Protein AF-A0A9P5UJJ9-F1 (afdb_monomer)

Solvent-accessible surface area (backbone atoms only — not comparable to full-atom values): 49248 Å² total; per-residue (Å²): 107,62,69,72,71,74,49,43,70,50,43,58,34,38,75,74,36,56,68,57,32,40,55,48,52,58,63,36,30,69,66,70,78,41,61,43,75,36,94,66,36,40,22,42,52,42,84,16,42,40,73,76,36,32,55,45,30,48,69,58,54,48,47,43,60,74,65,42,58,84,36,62,44,70,59,92,51,60,88,48,74,35,16,32,42,36,38,50,30,46,50,51,15,52,52,40,42,28,65,63,24,54,44,37,73,58,82,95,43,96,69,20,36,45,77,42,70,37,45,94,7,27,51,40,20,44,50,43,52,43,39,37,65,39,34,77,38,56,66,56,52,43,49,21,54,55,34,53,53,49,60,62,43,60,72,57,54,78,77,65,88,84,90,85,95,86,77,90,87,80,91,73,90,78,98,71,88,77,72,97,82,64,79,93,67,87,76,72,53,79,68,65,26,33,37,36,40,29,46,48,62,32,43,46,58,68,42,49,65,54,65,69,31,55,39,46,74,45,71,29,54,63,41,99,78,69,43,76,30,63,63,60,44,49,61,46,46,65,76,49,54,84,32,84,39,40,37,36,45,32,51,44,15,32,81,53,38,23,40,64,47,64,57,46,63,51,14,36,55,31,49,76,55,73,18,46,28,31,33,35,27,46,47,39,47,73,42,36,79,55,63,34,58,52,85,58,83,80,54,69,75,85,79,72,63,84,45,32,38,41,45,27,41,21,30,28,35,27,34,23,68,45,7,56,75,21,31,2,29,26,38,31,32,56,64,55,82,46,40,47,47,76,62,37,62,57,93,63,90,61,66,74,48,60,45,82,49,55,67,15,48,76,48,78,57,96,97,48,71,39,59,36,90,50,61,63,44,15,60,42,42,42,85,70,66,61,68,18,39,37,39,34,17,54,33,38,49,51,46,57,58,71,32,34,68,60,37,34,57,41,16,30,52,50,26,54,60,49,38,63,56,52,65,25,88,94,26,54,85,21,32,49,69,40,62,62,79,82,61,78,23,41,30,38,45,24,32,45,34,37,40,68,55,93,65,28,92,84,54,81,65,60,22,22,56,45,24,47,46,52,26,45,50,35,30,34,49,56,20,31,45,47,42,50,40,43,86,57,19,60,70,36,46,38,61,60,72,61,59,51,75,66,58,50,48,49,53,46,29,68,56,71,69,62,66,75,60,88,78,53,82,78,69,74,68,69,57,78,81,53,75,91,67,74,94,85,77,62,82,67,57,64,65,60,65,58,69,60,54,63,83,68,48,57,30,59,54,50,77,52,77,58,26,30,36,37,22,64,56,69,67,58,54,67,75,53,57,53,50,53,52,53,51,49,59,47,42,41,74,52,41,69,77,52,43,60,53,40,46,70,43,42,69,73,34,47,55,45,70,38,67,42,43,50,50,31,33,50,71,72,39,63,68,75,60,39,67,44,40,53,75,77,41,30,59,59,50,54,46,44,44,51,60,33,51,53,48,51,54,49,52,49,46,50,49,53,52,50,55,51,55,67,50,59,78,73,68,92,82,85,79,91,82,79,90,75,84,85,90,81,84,87,78,53,67,70,56,46,58,50,46,56,48,58,59,43,52,59,56,52,63,64,50,61,77,76,61,73,77,84,77,74,82,80,80,81,75,90,86,85,78,88,78,79,88,79,92,80,88,81,89,85,84,86,81,90,82,87,82,89,88,81,86,88,86,88,87,86,86,85,85,89,83,87,86,88,80,83,90,82,90,80,91,88,85,90,90,88,86,84,87,88,88,84,82,87,80,92,74,95,78,80,96,68,95,67,65,62,68,58,51,53,48,35,40,50,52,21,48,53,73,61,27,69,67,55,35,41,66,65,41,40,64,52,60,72,37,66,65,52,55,71,61,51,59,51,63,50,41,43,52,50,48,54,51,52,50,63,65,65,61,53,83,78,73,77,77,92,72,136

Sequence (850 aa):
MDPQFQLASWDRLRQKDPELLIKEIQNDILSSSFTADPPFGKKKAIYTDFFASSRPLGKFESIIRESVLPFYANTHTTTTSTSRTTTTSVKLARETIRRCTNAISTPDHELQSEIIFSGDGSTSAINKVRNVFRLGDEAYWIRKALAESRASQSCRDSAHTSTSCTAVCCLTNSDSIPSPSSSPFPRLDPQNRPVVFLSIQEHHSNLLPWRESCADVIVIPEIKSHQLDLKALEDQLIRHQNRPLKLGTFSAGSNLTGVLNDTIKIAKLLHKYDAFAFFDYAGVGPYTAIDMNPVDPESASENGKNLAYKDGVFISTHKFLGGPGASGILIARREIFGWAEKHSGTDRNEYIPATPGGGTVDMVIQGRHKYTNNILAREEAGTPNILATIRTGLVFQLQDIIGPEWVLKKEYALAKKVLKRLTAPSMEKLVQVLGASDLDRVAVFSLTIAVPKLLSQDRKRPLQIHYALLSTLMNDFFGIEMRGGCMCAGPYASQLLKFDTEMEAEFWRLLSGEDEDNSKGKSSIDKEVCGEARAGDCGKCSEYSSSNIHQRNLSSKSLKPGFVRFSFSYFTKDKDVEFVVQSLEWMAKYGYLLIPLYKLDAKTGEWSVREAVRKAVLAEIPSRRILDSRRGNCIPMAIDCINGLQRLFQEQANLTKRQTSSQATQSSELSHEGPTDDIQSNREFIPLVRQAKDSWVKLSGAFTQFATPQVPPERQAYSDASTTVYSGSVQAEADEGDYIHTTFIRDSSNNNGSLSGSATESTSSLGTINDTAGPTKRFNLLPTIHKNAKNHRIQADALEELSMDLLHAENDAVEINDLAKKLKWFASPLDVALVYVKEFTKPSNPSPFP

Secondary structure (DSSP, 8-state):
--HHHHHHHHHHHHHH-HHHHHHHHHHHBTTTT-EE--TT--EE-EE--TTT----BHHHHHHIIIIIGGG---SS--SSHHHHHHHHHHHHHHHHHHHHTT-B--TT-TTBEEEEEEESSHHHHHHHHHHHTTTT-HHHHHHHHHHHHHHHHHHHHTTS-------S---S----PPPTTS-SSPPPPTTTS-EEEEETT--GGGTHHHHSSSSEEEEEPBPTTSSB-HHHHHHHHHHTTTSS-EEEEEESB-TTT-BBP-HHHHHHHHHHTT-EEEEE-TTTTTTS---SS---GGGGGTSS------SEEEE-GGGSTT-TTPPEEEEEETTGGGHHHHTSSSS------SS--TTSEEEEETTEEEE-S-HHHHHS-SS--HHHHHHHHHHHHHHHHH-HHHHHHHHHHHHHHHHHHHTSTTTTTTEEE-S-SSS-B-SEEEEEEBPPGGG-SS-SSPPBPPHHHHHHHHHHHH-EE-EEE-TT-HHHHHHHHT--HHHHHHHHHHHHT--GGGGS---THHHHHS-SPPTT--TTHHHHHHHTTGGG---TTTS---EEEEE--TTS-HHHHHHHHHHHHHHHHHGGGGGGGEEE-TTT--EEE-HHHHHHHHHHS-HHHHT--SGGGHHHHHHHHHHHHHHHHHHHHHHHHHHHHHHGGG-------------SSTTSHHHHHHHHHHHHHHHHHHHHTT----PPPP-PPP------------------------------------------------------------------SSHHHHHHHHHHHHHHHT-HHHHHHHHHHHHT-HHHHHH--B--HHHHHHHHHHHHHS--PPPS--

Mean predicted aligned error: 14.82 Å

Nearest PDB structures (foldseek):
  6c9e-assembly1_A  TM=8.807E-01  e=4.318E-18  Legionella pneumophila subsp. pneumophila str. Philadelphia 1
  7tlq-assembly1_A  TM=8.541E-01  e=1.811E-16  Lancefieldella parvula
  7tlr-assembly1_A  TM=8.392E-01  e=3.251E-16  Lancefieldella parvula
  7tlq-assembly1_B  TM=8.199E-01  e=1.313E-15  Lancefieldella parvula
  5ft6-assembly1_B  TM=8.316E-01  e=4.810E-14  Escherichia coli K-12

pLDDT: mean 73.8, std 25.24, range [21.06, 98.81]

Foldseek 3Di:
DALCVLCVVLLVQLVVPLVSSLVVLCVQQPLNQPWDQFLLFIARFDEFVLLVFATAGNSLVCCCVPPNVVLDDFQLDCPDPSNVSLVVLLVNLQVLVCVLAVADCDPPDQRHKDKAFQFQFQLSLLLQLCLLLPQLPQVLLVLLVVLVVVVVVVVVPVPDDDDDDDDPPDPDDDDDDDDPPDDPDDGRDLLSAEEEEEELQDFLSQPVSNVNGSHHYHYFYDDPQRATPLVSVLVVLVVNLSYPAAEYEYEQAHLAAQFGYPLQSVQLSQVVSVYAAEYECSRCVQQARNYQQDDDPVVCPDPNDRRRGHQWYIGNQSSHYNQNLATIIIMGGPCSQCVSVVSSSDPPPASQRSDDAPQQFPDDDVPDTHGDPPSRSNHCHDGHPSSNSSSSSSRSVVCVSSDSVVFLVLQQVLLLVLLCLCCPPLNVQFKQWFHRSPDRGGFKIWIWGFDDLVLPPVSPDTFTAQAQLVQSCCCNLQSYHWDKDQSSSVSSSCVRVVDDPVLVVLLVCVQVVDDPCVPPDDDPVVDPVDPPDDPDPDPVVVVVVPVCPLVVQAHNQQLHDITIMTGDGSSDDVVSSVLSSVSVSLCSLCVLLCQLQWAARRNNNHIDGDPLLSVLLVLQPDVVLSHDNQSLSSLVSVLSSLVSSLVLLLVLLVVVVVVVVVCVVPDDDDDDDDDDDDPDPFDCDVVSSVCSVVVSVVVSVVVVVVRDDPDDPDDDDDDDDDDDDDDDDDDDDDDDDDDDDDDDDDDDDDDDDDDDDDDDYDDDDDDDDDDDDDDDDDDDDDPPDDSPVVSVVSSVVSSVSSDLVNQCVSCCSQVVDVSSVVPSNHRGSNSSSVVSSVNSNPDDDDDPDD

Structure (mmCIF, N/CA/C/O backbone):
data_AF-A0A9P5UJJ9-F1
#
_entry.id   AF-A0A9P5UJJ9-F1
#
loop_
_atom_site.group_PDB
_atom_site.id
_atom_site.type_symbol
_atom_site.label_atom_id
_atom_site.label_alt_id
_atom_site.label_comp_id
_atom_site.label_asym_id
_atom_site.label_entity_id
_atom_site.label_seq_id
_atom_site.pdbx_PDB_ins_code
_atom_site.Cartn_x
_atom_site.Cartn_y
_atom_site.Cartn_z
_atom_site.occupancy
_atom_site.B_iso_or_equiv
_atom_site.auth_seq_id
_atom_site.auth_comp_id
_atom_site.auth_asym_id
_atom_site.auth_atom_id
_atom_site.pdbx_PDB_model_num
ATOM 1 N N . MET A 1 1 ? 30.270 -7.173 -1.002 1.00 59.56 1 MET A N 1
ATOM 2 C CA . MET A 1 1 ? 29.577 -8.104 -0.085 1.00 59.56 1 MET A CA 1
ATOM 3 C C . MET A 1 1 ? 28.726 -9.041 -0.918 1.00 59.56 1 MET A C 1
ATOM 5 O O . MET A 1 1 ? 28.243 -8.597 -1.952 1.00 59.56 1 MET A O 1
ATOM 9 N N . ASP A 1 2 ? 28.516 -10.276 -0.470 1.00 56.19 2 ASP A N 1
ATOM 10 C CA . ASP A 1 2 ? 27.461 -11.141 -1.008 1.00 56.19 2 ASP A CA 1
ATOM 11 C C . ASP A 1 2 ? 26.289 -11.179 -0.003 1.00 56.19 2 ASP A C 1
ATOM 13 O O . ASP A 1 2 ? 26.525 -11.543 1.157 1.00 56.19 2 ASP A O 1
ATOM 17 N N . PRO A 1 3 ? 25.059 -10.777 -0.392 1.00 50.59 3 PRO A N 1
ATOM 18 C CA . PRO A 1 3 ? 23.853 -10.917 0.418 1.00 50.59 3 PRO A CA 1
ATOM 19 C C . PRO A 1 3 ? 23.619 -12.343 0.925 1.00 50.59 3 PRO A C 1
ATOM 21 O O . PRO A 1 3 ? 23.176 -12.497 2.065 1.00 50.59 3 PRO A O 1
ATOM 24 N N . GLN A 1 4 ? 23.980 -13.388 0.163 1.00 50.91 4 GLN A N 1
ATOM 25 C CA . GLN A 1 4 ? 23.781 -14.790 0.564 1.00 50.91 4 GLN A CA 1
ATOM 26 C C . GLN A 1 4 ? 24.339 -15.062 1.969 1.00 50.91 4 GLN A C 1
ATOM 28 O O . GLN A 1 4 ? 23.634 -15.613 2.813 1.00 50.91 4 GLN A O 1
ATOM 33 N N . PHE A 1 5 ? 25.535 -14.555 2.287 1.00 66.94 5 PHE A N 1
ATOM 34 C CA . PHE A 1 5 ? 26.130 -14.702 3.622 1.00 66.94 5 PHE A CA 1
ATOM 35 C C . PHE A 1 5 ? 25.505 -13.801 4.703 1.00 66.94 5 PHE A C 1
ATOM 37 O O . PHE A 1 5 ? 25.563 -14.149 5.882 1.00 66.94 5 PHE A O 1
ATOM 44 N N . GLN A 1 6 ? 24.875 -12.675 4.343 1.00 74.88 6 GLN A N 1
ATOM 45 C CA . GLN A 1 6 ? 24.329 -11.701 5.304 1.00 74.88 6 GLN A CA 1
ATOM 46 C C . GLN A 1 6 ? 23.136 -12.250 6.100 1.00 74.88 6 GLN A C 1
ATOM 48 O O . GLN A 1 6 ? 23.038 -12.016 7.311 1.00 74.88 6 GLN A O 1
ATOM 53 N N . LEU A 1 7 ? 22.254 -13.003 5.431 1.00 88.69 7 LEU A N 1
ATOM 54 C CA . LEU A 1 7 ? 21.062 -13.630 6.023 1.00 88.69 7 LEU A CA 1
ATOM 55 C C . LEU A 1 7 ? 21.182 -15.160 6.183 1.00 88.69 7 LEU A C 1
ATOM 57 O O . LEU A 1 7 ? 20.234 -15.796 6.638 1.00 88.69 7 LEU A O 1
ATOM 61 N N . ALA A 1 8 ? 22.350 -15.759 5.912 1.00 88.38 8 ALA A N 1
ATOM 62 C CA . ALA A 1 8 ? 22.573 -17.209 6.016 1.00 88.38 8 ALA A CA 1
ATOM 63 C C . ALA A 1 8 ? 22.251 -17.812 7.404 1.00 88.38 8 ALA A C 1
ATOM 65 O O . ALA A 1 8 ? 21.964 -19.002 7.523 1.00 88.38 8 ALA A O 1
ATOM 66 N N . SER A 1 9 ? 22.292 -17.014 8.477 1.00 91.88 9 SER A N 1
ATOM 67 C CA . SER A 1 9 ? 21.843 -17.436 9.813 1.00 91.88 9 SER A CA 1
ATOM 68 C C . SER A 1 9 ? 20.330 -17.660 9.894 1.00 91.88 9 SER A C 1
ATOM 70 O O . SER A 1 9 ? 19.883 -18.555 10.603 1.00 91.88 9 SER A O 1
ATOM 72 N N . TRP A 1 10 ? 19.548 -16.850 9.181 1.00 94.62 10 TRP A N 1
ATOM 73 C CA . TRP A 1 10 ? 18.087 -16.915 9.142 1.00 94.62 10 TRP A CA 1
ATOM 74 C C . TRP A 1 10 ? 17.587 -17.971 8.157 1.00 94.62 10 TRP A C 1
ATOM 76 O O . TRP A 1 10 ? 16.643 -18.687 8.476 1.00 94.62 10 TRP A O 1
ATOM 86 N N . ASP A 1 11 ? 18.284 -18.148 7.035 1.00 93.06 11 ASP A N 1
ATOM 87 C CA . ASP A 1 11 ? 18.095 -19.284 6.126 1.00 93.06 11 ASP A CA 1
ATOM 88 C C . ASP A 1 11 ? 18.258 -20.630 6.861 1.00 93.06 11 ASP A C 1
ATOM 90 O O . ASP A 1 11 ? 17.321 -21.426 6.927 1.00 93.06 11 ASP A O 1
ATOM 94 N N . ARG A 1 12 ? 19.373 -20.838 7.580 1.00 94.69 12 ARG A N 1
ATOM 95 C CA . ARG A 1 12 ? 19.568 -22.053 8.401 1.00 94.69 12 ARG A CA 1
ATOM 96 C C . ARG A 1 12 ? 18.508 -22.249 9.495 1.00 94.69 12 ARG A C 1
ATOM 98 O O . ARG A 1 12 ? 18.177 -23.390 9.811 1.00 94.69 12 ARG A O 1
ATOM 105 N N . LEU A 1 13 ? 17.961 -21.175 10.077 1.00 94.69 13 LEU A N 1
ATOM 106 C CA . LEU A 1 13 ? 16.824 -21.288 11.004 1.00 94.69 13 LEU A CA 1
ATOM 107 C C . LEU A 1 13 ? 15.560 -21.762 10.275 1.00 94.69 13 LEU A C 1
ATOM 109 O O . LEU A 1 13 ? 14.887 -22.665 10.758 1.00 94.69 13 LEU A O 1
ATOM 113 N N . ARG A 1 14 ? 15.275 -21.205 9.096 1.00 94.56 14 ARG A N 1
ATOM 114 C CA . ARG A 1 14 ? 14.088 -21.485 8.274 1.00 94.56 14 ARG A CA 1
ATOM 115 C C . ARG A 1 14 ? 14.101 -22.849 7.581 1.00 94.56 14 ARG A C 1
ATOM 117 O O . ARG A 1 14 ? 13.030 -23.399 7.319 1.00 94.56 14 ARG A O 1
ATOM 124 N N . GLN A 1 15 ? 15.284 -23.400 7.321 1.00 94.31 15 GLN A N 1
ATOM 125 C CA . GLN A 1 15 ? 15.478 -24.793 6.906 1.00 94.31 15 GLN A CA 1
ATOM 126 C C . GLN A 1 15 ? 15.220 -25.775 8.061 1.00 94.31 15 GLN A C 1
ATOM 128 O O . GLN A 1 15 ? 14.751 -26.885 7.826 1.00 94.31 15 GLN A O 1
ATOM 133 N N . LYS A 1 16 ? 15.491 -25.366 9.311 1.00 94.69 16 LYS A N 1
ATOM 134 C CA . LYS A 1 16 ? 15.228 -26.172 10.513 1.00 94.69 16 LYS A CA 1
ATOM 135 C C . LYS A 1 16 ? 13.755 -26.135 10.937 1.00 94.69 16 LYS A C 1
ATOM 137 O O . LYS A 1 16 ? 13.190 -27.181 11.235 1.00 94.69 16 LYS A O 1
ATOM 142 N N . ASP A 1 17 ? 13.167 -24.942 11.016 1.00 93.81 17 ASP A N 1
ATOM 143 C CA . ASP A 1 17 ? 11.761 -24.701 11.369 1.00 93.81 17 ASP A CA 1
ATOM 144 C C . ASP A 1 17 ? 11.351 -23.267 10.955 1.00 93.81 17 ASP A C 1
ATOM 146 O O . ASP A 1 17 ? 11.952 -22.298 11.438 1.00 93.81 17 ASP A O 1
ATOM 150 N N . PRO A 1 18 ? 10.321 -23.081 10.103 1.00 93.31 18 PRO A N 1
ATOM 151 C CA . PRO A 1 18 ? 9.779 -21.761 9.789 1.00 93.31 18 PRO A CA 1
ATOM 152 C C . PRO A 1 18 ? 9.390 -20.933 11.019 1.00 93.31 18 PRO A C 1
ATOM 154 O O . PRO A 1 18 ? 9.678 -19.735 11.057 1.00 93.31 18 PRO A O 1
ATOM 157 N N . GLU A 1 19 ? 8.792 -21.543 12.045 1.00 93.31 19 GLU A N 1
ATOM 158 C CA . GLU A 1 19 ? 8.318 -20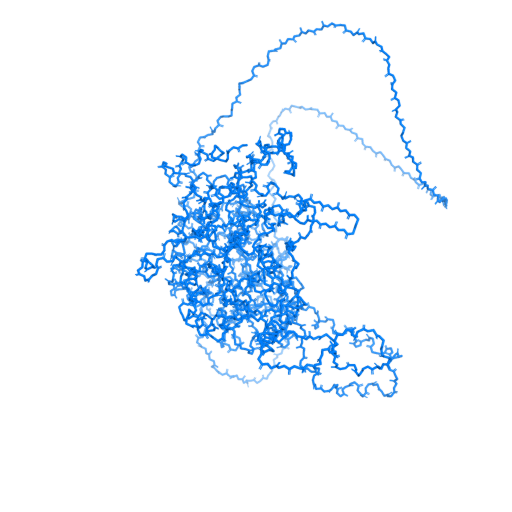.818 13.230 1.00 93.31 19 GLU A CA 1
ATOM 159 C C . GLU A 1 19 ? 9.486 -20.301 14.091 1.00 93.31 19 GLU A C 1
ATOM 161 O O . GLU A 1 19 ? 9.349 -19.266 14.750 1.00 93.31 19 GLU A O 1
ATOM 166 N N . LEU A 1 20 ? 10.664 -20.944 14.043 1.00 95.00 20 LEU A N 1
ATOM 167 C CA . LEU A 1 20 ? 11.881 -20.416 14.675 1.00 95.00 20 LEU A CA 1
ATOM 168 C C . LEU A 1 20 ? 12.379 -19.140 13.986 1.00 95.00 20 LEU A C 1
ATOM 170 O O . LEU A 1 20 ? 12.741 -18.195 14.689 1.00 95.00 20 LEU A O 1
ATOM 174 N N . LEU A 1 21 ? 12.357 -19.067 12.647 1.00 95.94 21 LEU A N 1
ATOM 175 C CA . LEU A 1 21 ? 12.687 -17.815 11.952 1.00 95.94 21 LEU A CA 1
ATOM 176 C C . LEU A 1 21 ? 11.657 -16.723 12.276 1.00 95.94 21 LEU A C 1
ATOM 178 O O . LEU A 1 21 ? 12.040 -15.597 12.590 1.00 95.94 21 LEU A O 1
ATOM 182 N N . ILE A 1 22 ? 10.360 -17.046 12.261 1.00 96.25 22 ILE A N 1
ATOM 183 C CA . ILE A 1 22 ? 9.316 -16.072 12.609 1.00 96.25 22 ILE A CA 1
ATOM 184 C C . ILE A 1 22 ? 9.485 -15.561 14.041 1.00 96.25 22 ILE A C 1
ATOM 186 O O . ILE A 1 22 ? 9.362 -14.358 14.268 1.00 96.25 22 ILE A O 1
ATOM 190 N N . LYS A 1 23 ? 9.830 -16.431 14.996 1.00 95.31 23 LYS A N 1
ATOM 191 C CA . LYS A 1 23 ? 10.123 -16.044 16.383 1.00 95.31 23 LYS A CA 1
ATOM 192 C C . LYS A 1 23 ? 11.337 -15.115 16.493 1.00 95.31 23 LYS A C 1
ATOM 194 O O . LYS A 1 23 ? 11.309 -14.218 17.331 1.00 95.31 23 LYS A O 1
ATOM 199 N N . GLU A 1 24 ? 12.367 -15.300 15.668 1.00 95.69 24 GLU A N 1
ATOM 200 C CA . GLU A 1 24 ? 13.548 -14.425 15.642 1.00 95.69 24 GLU A CA 1
ATOM 201 C C . GLU A 1 24 ? 13.222 -13.054 15.025 1.00 95.69 24 GLU A C 1
ATOM 203 O O . GLU A 1 24 ? 13.452 -12.021 15.655 1.00 95.69 24 GLU A O 1
ATOM 208 N N . ILE A 1 25 ? 12.558 -13.034 13.862 1.00 95.94 25 ILE A N 1
ATOM 209 C CA . ILE A 1 25 ? 12.007 -11.823 13.221 1.00 95.94 25 ILE A CA 1
ATOM 210 C C . ILE A 1 25 ? 11.143 -11.019 14.204 1.00 95.94 25 ILE A C 1
ATOM 212 O O . ILE A 1 25 ? 11.277 -9.804 14.341 1.00 95.94 25 ILE A O 1
ATOM 216 N N . GLN A 1 26 ? 10.281 -11.711 14.947 1.00 94.94 26 GLN A N 1
ATOM 217 C CA . GLN A 1 26 ? 9.398 -11.154 15.972 1.00 94.94 26 GLN A CA 1
ATOM 218 C C . GLN A 1 26 ? 10.108 -10.488 17.165 1.00 94.94 26 GLN A C 1
ATOM 220 O O . GLN A 1 26 ? 9.414 -9.877 17.994 1.00 94.94 26 GLN A O 1
ATOM 225 N N . ASN A 1 27 ? 11.429 -10.647 17.283 1.00 93.94 27 ASN A N 1
ATOM 226 C CA . ASN A 1 27 ? 12.284 -10.000 18.278 1.00 93.94 27 ASN A CA 1
ATOM 227 C C . ASN A 1 27 ? 13.201 -8.945 17.626 1.00 93.94 27 ASN A C 1
ATOM 229 O O . ASN A 1 27 ? 13.445 -7.911 18.238 1.00 93.94 27 ASN A O 1
ATOM 233 N N . ASP A 1 28 ? 13.655 -9.175 16.387 1.00 96.19 28 ASP A N 1
ATOM 234 C CA . ASP A 1 28 ? 14.531 -8.268 15.625 1.00 96.19 28 ASP A CA 1
ATOM 235 C C . ASP A 1 28 ? 13.814 -7.021 15.060 1.00 96.19 28 ASP A C 1
ATOM 237 O O . ASP A 1 28 ? 14.454 -6.013 14.756 1.00 96.19 28 ASP A O 1
ATOM 241 N N . ILE A 1 29 ? 12.478 -7.035 14.958 1.00 95.50 29 ILE A N 1
ATOM 242 C CA . ILE A 1 29 ? 11.690 -5.828 14.650 1.00 95.50 29 ILE A CA 1
ATOM 243 C C . ILE A 1 29 ? 11.971 -4.752 15.713 1.00 95.50 29 ILE A C 1
ATOM 245 O O . ILE A 1 29 ? 11.546 -4.871 16.865 1.00 95.50 29 ILE A O 1
ATOM 249 N N . LEU A 1 30 ? 12.619 -3.654 15.307 1.00 91.69 30 LEU A N 1
ATOM 250 C CA . LEU A 1 30 ? 13.131 -2.612 16.217 1.00 91.69 30 LEU A CA 1
ATOM 251 C C . LEU A 1 30 ? 12.039 -1.913 17.043 1.00 91.69 30 LEU A C 1
ATOM 253 O O . LEU A 1 30 ? 12.282 -1.455 18.153 1.00 91.69 30 LEU A O 1
ATOM 257 N N . SER A 1 31 ? 10.815 -1.855 16.516 1.00 83.38 31 SER A N 1
ATOM 258 C CA . SER A 1 31 ? 9.650 -1.275 17.204 1.00 83.38 31 SER A CA 1
ATOM 259 C C . SER A 1 31 ? 8.904 -2.271 18.103 1.00 83.38 31 SER A C 1
ATOM 261 O O . SER A 1 31 ? 7.907 -1.910 18.725 1.00 83.38 31 SER A O 1
ATOM 263 N N . SER A 1 32 ? 9.372 -3.519 18.226 1.00 80.75 32 SER A N 1
ATOM 264 C CA . SER A 1 32 ? 8.682 -4.573 18.984 1.00 80.75 32 SER A CA 1
ATOM 265 C C . SER A 1 32 ? 8.604 -4.315 20.494 1.00 80.75 32 SER A C 1
ATOM 267 O O . SER A 1 32 ? 7.779 -4.937 21.168 1.00 80.75 32 SER A O 1
ATOM 269 N N . SER A 1 33 ? 9.417 -3.401 21.029 1.00 79.56 33 SER A N 1
ATOM 270 C CA . SER A 1 33 ? 9.418 -2.927 22.420 1.00 79.56 33 SER A CA 1
ATOM 271 C C . SER A 1 33 ? 8.701 -1.581 22.619 1.00 79.56 33 SER A C 1
ATOM 273 O O . SER A 1 33 ? 8.544 -1.148 23.763 1.00 79.56 33 SER A O 1
ATOM 275 N N . PHE A 1 34 ? 8.250 -0.922 21.543 1.00 85.75 34 PHE A N 1
ATOM 276 C CA . PHE A 1 34 ? 7.701 0.432 21.613 1.00 85.75 34 PHE A CA 1
ATOM 277 C C . PHE A 1 34 ? 6.465 0.506 22.524 1.00 85.75 34 PHE A C 1
ATOM 279 O O . PHE A 1 34 ? 5.566 -0.340 22.493 1.00 85.75 34 PHE A O 1
ATOM 286 N N . THR A 1 35 ? 6.451 1.537 23.363 1.00 85.56 35 THR A N 1
ATOM 287 C CA . THR A 1 35 ? 5.384 1.836 24.317 1.00 85.56 35 THR A CA 1
ATOM 288 C C . THR A 1 35 ? 4.922 3.255 24.034 1.00 85.56 35 THR A C 1
ATOM 290 O O . THR A 1 35 ? 5.670 4.202 24.267 1.00 85.56 35 THR A O 1
ATOM 293 N N . ALA A 1 36 ? 3.708 3.387 23.509 1.00 81.62 36 ALA A N 1
ATOM 294 C CA . ALA A 1 36 ? 3.068 4.676 23.317 1.00 81.62 36 ALA A CA 1
ATOM 295 C C . ALA A 1 36 ? 2.632 5.248 24.677 1.00 81.62 36 ALA A C 1
ATOM 297 O O . ALA A 1 36 ? 2.344 4.495 25.615 1.00 81.62 36 ALA A O 1
ATOM 298 N N . ASP A 1 37 ? 2.537 6.574 24.769 1.00 84.25 37 ASP A N 1
ATOM 299 C CA . ASP A 1 37 ? 2.016 7.295 25.940 1.00 84.25 37 ASP A CA 1
ATOM 300 C C . ASP A 1 37 ? 0.736 8.075 25.568 1.00 84.25 37 ASP A C 1
ATOM 302 O O . ASP A 1 37 ? 0.740 9.307 25.547 1.00 84.25 37 ASP A O 1
ATOM 306 N N . PRO A 1 38 ? -0.347 7.378 25.159 1.00 84.00 38 PRO A N 1
ATOM 307 C CA . PRO A 1 38 ? -1.602 8.023 24.788 1.00 84.00 38 PRO A CA 1
ATOM 308 C C . PRO A 1 38 ? -2.295 8.679 25.998 1.00 84.00 38 PRO A C 1
ATOM 310 O O . PRO A 1 38 ? -1.925 8.413 27.144 1.00 84.00 38 PRO A O 1
ATOM 313 N N . PRO A 1 39 ? -3.357 9.483 25.788 1.00 83.12 39 PRO A N 1
ATOM 314 C CA . PRO A 1 39 ? -3.946 10.323 26.833 1.00 83.12 39 PRO A CA 1
ATOM 315 C C . PRO A 1 39 ? -4.358 9.577 28.114 1.00 83.12 39 PRO A C 1
ATOM 317 O O . PRO A 1 39 ? -4.245 10.141 29.206 1.00 83.12 39 PRO A O 1
ATOM 320 N N . PHE A 1 40 ? -4.764 8.306 27.996 1.00 79.69 40 PHE A N 1
ATOM 321 C CA . PHE A 1 40 ? -5.056 7.403 29.114 1.00 79.69 40 PHE A CA 1
ATOM 322 C C . PHE A 1 40 ? -3.862 6.507 29.512 1.00 79.69 40 PHE A C 1
ATOM 324 O O . PHE A 1 40 ? -4.032 5.313 29.740 1.00 79.69 40 PHE A O 1
ATOM 331 N N . GLY A 1 41 ? -2.640 7.037 29.549 1.00 76.38 41 GLY A N 1
ATOM 332 C CA . GLY A 1 41 ? -1.450 6.354 30.076 1.00 76.38 41 GLY A CA 1
ATOM 333 C C . GLY A 1 41 ? -0.812 5.294 29.171 1.00 76.38 41 GLY A C 1
ATOM 334 O O . GLY A 1 41 ? -1.355 4.903 28.132 1.00 76.38 41 GLY A O 1
ATOM 335 N N . LYS A 1 42 ? 0.364 4.822 29.602 1.00 80.12 42 LYS A N 1
ATOM 336 C CA . LYS A 1 42 ? 1.329 4.062 28.791 1.00 80.12 42 LYS A CA 1
ATOM 337 C C . LYS A 1 42 ? 0.834 2.682 28.383 1.00 80.12 42 LYS A C 1
ATOM 339 O O . LYS A 1 42 ? 0.449 1.870 29.221 1.00 80.12 42 LYS A O 1
ATOM 344 N N . LYS A 1 43 ? 0.932 2.382 27.087 1.00 82.12 43 LYS A N 1
ATOM 345 C CA . LYS A 1 43 ? 0.491 1.114 26.484 1.00 82.12 43 LYS A CA 1
ATOM 346 C C . LYS A 1 43 ? 1.569 0.582 25.562 1.00 82.12 43 LYS A C 1
ATOM 348 O O . LYS A 1 43 ? 2.135 1.334 24.771 1.00 82.12 43 LYS A O 1
ATOM 353 N N . LYS A 1 44 ? 1.837 -0.725 25.615 1.00 85.19 44 LYS A N 1
ATOM 354 C CA . LYS A 1 44 ? 2.621 -1.358 24.554 1.00 85.19 44 LYS A CA 1
ATOM 355 C C . LYS A 1 44 ? 1.900 -1.163 23.218 1.00 85.19 44 LYS A C 1
ATOM 357 O O . LYS A 1 44 ? 0.765 -1.613 23.081 1.00 85.19 44 LYS A O 1
ATOM 362 N N . ALA A 1 45 ? 2.585 -0.568 22.248 1.00 88.62 45 ALA A N 1
ATOM 363 C CA . ALA A 1 45 ? 2.040 -0.375 20.916 1.00 88.62 45 ALA A CA 1
ATOM 364 C C . ALA A 1 45 ? 1.825 -1.719 20.198 1.00 88.62 45 ALA A C 1
ATOM 366 O O . ALA A 1 45 ? 2.632 -2.654 20.307 1.00 88.62 45 ALA A O 1
ATOM 367 N N . ILE A 1 46 ? 0.730 -1.808 19.447 1.00 91.88 46 ILE A N 1
ATOM 368 C CA . ILE A 1 46 ? 0.402 -2.921 18.556 1.00 91.88 46 ILE A CA 1
ATOM 369 C C . ILE A 1 46 ? 0.138 -2.319 17.180 1.00 91.88 46 ILE A C 1
ATOM 371 O O . ILE A 1 46 ? -0.923 -1.755 16.920 1.00 91.88 46 ILE A O 1
ATOM 375 N N . TYR A 1 47 ? 1.133 -2.412 16.302 1.00 94.25 47 TYR A N 1
ATOM 376 C CA . TYR A 1 47 ? 1.020 -1.886 14.949 1.00 94.25 47 TYR A CA 1
ATOM 377 C C . TYR A 1 47 ? 0.130 -2.766 14.080 1.00 94.25 47 TYR A C 1
ATOM 379 O O . TYR A 1 47 ? 0.331 -3.980 14.033 1.00 94.25 47 TYR A O 1
ATOM 387 N N . THR A 1 48 ? -0.811 -2.148 13.362 1.00 95.25 48 THR A N 1
ATOM 388 C CA . THR A 1 48 ? -1.701 -2.855 12.431 1.00 95.25 48 THR A CA 1
ATOM 389 C C . THR A 1 48 ? -1.841 -2.160 11.068 1.00 95.25 48 THR A C 1
ATOM 391 O O . THR A 1 48 ? -2.754 -2.462 10.313 1.00 95.25 48 THR A O 1
ATOM 394 N N . ASP A 1 49 ? -0.932 -1.260 10.679 1.00 94.06 49 ASP A N 1
ATOM 395 C CA . ASP A 1 49 ? -0.966 -0.578 9.365 1.00 94.06 49 ASP A CA 1
ATOM 396 C C . ASP A 1 49 ? 0.156 -1.045 8.410 1.00 94.06 49 ASP A C 1
ATOM 398 O O . ASP A 1 49 ? 0.639 -0.284 7.572 1.00 94.06 49 ASP A O 1
ATOM 402 N N . PHE A 1 50 ? 0.552 -2.324 8.501 1.00 93.31 50 PHE A N 1
ATOM 403 C CA . PHE A 1 50 ? 1.580 -2.950 7.648 1.00 93.31 50 PHE A CA 1
ATOM 404 C C . PHE A 1 50 ? 1.338 -2.738 6.140 1.00 93.31 50 PHE A C 1
ATOM 406 O O . PHE A 1 50 ? 2.281 -2.572 5.368 1.00 93.31 50 PHE A O 1
ATOM 413 N N . PHE A 1 51 ? 0.070 -2.649 5.726 1.00 91.94 51 PHE A N 1
ATOM 414 C CA . PHE A 1 51 ? -0.343 -2.357 4.348 1.00 91.94 51 PHE A CA 1
ATOM 415 C C . PHE A 1 51 ? -0.031 -0.925 3.848 1.00 91.94 51 PHE A C 1
ATOM 417 O O . PHE A 1 51 ? -0.217 -0.620 2.660 1.00 91.94 51 PHE A O 1
ATOM 424 N N . ALA A 1 52 ? 0.397 -0.014 4.728 1.00 92.00 52 ALA A N 1
ATOM 425 C CA . ALA A 1 52 ? 0.951 1.290 4.358 1.00 92.00 52 ALA A CA 1
ATOM 426 C C . ALA A 1 52 ? 2.484 1.286 4.327 1.00 92.00 52 ALA A C 1
ATOM 428 O O . ALA A 1 52 ? 3.065 1.784 3.368 1.00 92.00 52 ALA A O 1
ATOM 429 N N . SER A 1 53 ? 3.121 0.707 5.345 1.00 93.50 53 SER A N 1
ATOM 430 C CA . SER A 1 53 ? 4.566 0.483 5.439 1.00 93.50 53 SER A CA 1
ATOM 431 C C . SER A 1 53 ? 4.810 -0.654 6.423 1.00 93.50 53 SER A C 1
ATOM 433 O O . SER A 1 53 ? 4.089 -0.770 7.410 1.00 93.50 53 SER A O 1
ATOM 435 N N . SER A 1 54 ? 5.855 -1.456 6.225 1.00 94.06 54 SER A N 1
ATOM 436 C CA . SER A 1 54 ? 6.267 -2.405 7.263 1.00 94.06 54 SER A CA 1
ATOM 437 C C . SER A 1 54 ? 7.163 -1.731 8.305 1.00 94.06 54 SER A C 1
ATOM 439 O O . SER A 1 54 ? 7.357 -0.511 8.295 1.00 94.06 54 SER A O 1
ATOM 441 N N . ARG A 1 55 ? 7.715 -2.528 9.223 1.00 94.62 55 ARG A N 1
ATOM 442 C CA . ARG A 1 55 ? 8.662 -2.084 10.253 1.00 94.62 55 ARG A CA 1
ATOM 443 C C . ARG A 1 55 ? 10.106 -2.492 9.902 1.00 94.62 55 ARG A C 1
ATOM 445 O O . ARG A 1 55 ? 10.300 -3.510 9.231 1.00 94.62 55 ARG A O 1
ATOM 452 N N . PRO A 1 56 ? 11.116 -1.710 10.334 1.00 96.38 56 PRO A N 1
ATOM 453 C CA . PRO A 1 56 ? 12.525 -2.024 10.109 1.00 96.38 56 PRO A CA 1
ATOM 454 C C . PRO A 1 56 ? 13.015 -3.163 11.018 1.00 96.38 56 PRO A C 1
ATOM 456 O O . PRO A 1 56 ? 12.438 -3.428 12.080 1.00 96.38 56 PRO A O 1
ATOM 459 N N . LEU A 1 57 ? 14.102 -3.803 10.589 1.00 96.94 57 LEU A N 1
ATOM 460 C CA . LEU A 1 57 ? 14.742 -4.959 11.221 1.00 96.94 57 LEU A CA 1
ATOM 461 C C . LEU A 1 57 ? 16.140 -4.586 11.725 1.00 96.94 57 LEU A C 1
ATOM 463 O O . LEU A 1 57 ? 16.937 -4.039 10.960 1.00 96.94 57 LEU A O 1
ATOM 467 N N . GLY A 1 58 ? 16.460 -4.911 12.978 1.00 96.44 58 GLY A N 1
ATOM 468 C CA . GLY A 1 58 ? 17.775 -4.649 13.570 1.00 96.44 58 GLY A CA 1
ATOM 469 C C . GLY A 1 58 ? 18.909 -5.304 12.786 1.00 96.44 58 GLY A C 1
ATOM 470 O O . GLY A 1 58 ? 19.932 -4.668 12.527 1.00 96.44 58 GLY A O 1
ATOM 471 N N . LYS A 1 59 ? 18.683 -6.524 12.290 1.00 94.94 59 LYS A N 1
ATOM 472 C CA . LYS A 1 59 ? 19.606 -7.255 11.418 1.00 94.94 59 LYS A CA 1
ATOM 473 C C . LYS A 1 59 ? 19.947 -6.482 10.141 1.00 94.94 59 LYS A C 1
ATOM 475 O O . LYS A 1 59 ? 21.109 -6.484 9.741 1.00 94.94 59 LYS A O 1
ATOM 480 N N . PHE A 1 60 ? 18.976 -5.810 9.515 1.00 95.69 60 PHE A N 1
ATOM 481 C CA . PHE A 1 60 ? 19.205 -5.029 8.290 1.00 95.69 60 PHE A CA 1
ATOM 482 C C . PHE A 1 60 ? 20.018 -3.764 8.583 1.00 95.69 60 PHE A C 1
ATOM 484 O O . PHE A 1 60 ? 20.969 -3.468 7.859 1.00 95.69 60 PHE A O 1
ATOM 491 N N . GLU A 1 61 ? 19.699 -3.058 9.669 1.00 95.75 61 GLU A N 1
ATOM 492 C CA . GLU A 1 61 ? 20.434 -1.851 10.059 1.00 95.75 61 GLU A CA 1
ATOM 493 C C . GLU A 1 61 ? 21.876 -2.170 10.485 1.00 95.75 61 GLU A C 1
ATOM 495 O O . GLU A 1 61 ? 22.790 -1.429 10.123 1.00 95.75 61 GLU A O 1
ATOM 500 N N . SER A 1 62 ? 22.116 -3.313 11.142 1.00 94.75 62 SER A N 1
ATOM 501 C CA . SER A 1 62 ? 23.471 -3.832 11.385 1.00 94.75 62 SER A CA 1
ATOM 502 C C . SER A 1 62 ? 24.225 -4.117 10.083 1.00 94.75 62 SER A C 1
ATOM 504 O O . SER A 1 62 ? 25.342 -3.633 9.922 1.00 94.75 62 SER A O 1
ATOM 506 N N . ILE A 1 63 ? 23.622 -4.820 9.112 1.00 93.25 63 ILE A N 1
ATOM 507 C CA . ILE A 1 63 ? 24.262 -5.091 7.807 1.00 93.25 63 ILE A CA 1
ATOM 508 C C . ILE A 1 63 ? 24.642 -3.778 7.100 1.00 93.25 63 ILE A C 1
ATOM 510 O O . ILE A 1 63 ? 25.763 -3.637 6.606 1.00 93.25 63 ILE A O 1
ATOM 514 N N . ILE A 1 64 ? 23.742 -2.790 7.082 1.00 93.50 64 ILE A N 1
ATOM 515 C CA . ILE A 1 64 ? 24.004 -1.484 6.460 1.00 93.50 64 ILE A CA 1
ATOM 516 C C . ILE A 1 64 ? 25.133 -0.747 7.199 1.00 93.50 64 ILE A C 1
ATOM 518 O O . ILE A 1 64 ? 26.079 -0.284 6.558 1.00 93.50 64 ILE A O 1
ATOM 522 N N . ARG A 1 65 ? 25.082 -0.690 8.535 1.00 94.88 65 ARG A N 1
ATOM 523 C CA . ARG A 1 65 ? 26.079 -0.018 9.383 1.00 94.88 65 ARG A CA 1
ATOM 524 C C . ARG A 1 65 ? 27.471 -0.642 9.297 1.00 94.88 65 ARG A C 1
ATOM 526 O O . ARG A 1 65 ? 28.451 0.083 9.178 1.00 94.88 65 ARG A O 1
ATOM 533 N N . GLU A 1 66 ? 27.556 -1.963 9.405 1.00 91.31 66 GLU A N 1
ATOM 534 C CA . GLU A 1 66 ? 28.816 -2.693 9.602 1.00 91.31 66 GLU A CA 1
ATOM 535 C C . GLU A 1 66 ? 29.445 -3.156 8.287 1.00 91.31 66 GLU A C 1
ATOM 537 O O . GLU A 1 66 ? 30.665 -3.266 8.205 1.00 91.31 66 GLU A O 1
ATOM 542 N N . SER A 1 67 ? 28.636 -3.421 7.254 1.00 87.56 67 SER A N 1
ATOM 543 C CA . SER A 1 67 ? 29.131 -3.924 5.966 1.00 87.56 67 SER A CA 1
ATOM 544 C C . SER A 1 67 ? 29.030 -2.908 4.826 1.00 87.56 67 SER A C 1
ATOM 546 O O . SER A 1 67 ? 29.915 -2.892 3.975 1.00 87.56 67 SER A O 1
ATOM 548 N N . VAL A 1 68 ? 27.993 -2.059 4.773 1.00 90.06 68 VAL A N 1
ATOM 549 C CA . VAL A 1 68 ? 27.768 -1.167 3.614 1.00 90.06 68 VAL A CA 1
ATOM 550 C C . VAL A 1 68 ? 28.447 0.192 3.778 1.00 90.06 68 VAL A C 1
ATOM 552 O O . VAL A 1 68 ? 29.240 0.579 2.920 1.00 90.06 68 VAL A O 1
ATOM 555 N N . LEU A 1 69 ? 28.158 0.917 4.865 1.00 93.12 69 LEU A N 1
ATOM 556 C CA . LEU A 1 69 ? 28.666 2.280 5.073 1.00 93.12 69 LEU A CA 1
ATOM 557 C C . LEU A 1 69 ? 30.208 2.397 5.060 1.00 93.12 69 LEU A C 1
ATOM 559 O O . LEU A 1 69 ? 30.690 3.333 4.421 1.00 93.12 69 LEU A O 1
ATOM 563 N N . PRO A 1 70 ? 31.004 1.471 5.643 1.00 91.25 70 PRO A N 1
ATOM 564 C CA . PRO A 1 70 ? 32.469 1.590 5.660 1.00 91.25 70 PRO A CA 1
ATOM 565 C C . PRO A 1 70 ? 33.144 1.538 4.280 1.00 91.25 70 PRO A C 1
ATOM 567 O O . PRO A 1 70 ? 34.294 1.946 4.146 1.00 91.25 70 PRO A O 1
ATOM 570 N N . PHE A 1 71 ? 32.445 1.047 3.249 1.00 87.94 71 PHE A N 1
ATOM 571 C CA . PHE A 1 71 ? 32.965 0.935 1.879 1.00 87.94 71 PHE A CA 1
ATOM 572 C C . PHE A 1 71 ? 32.163 1.756 0.859 1.00 87.94 71 PHE A C 1
ATOM 574 O O . PHE A 1 71 ? 32.344 1.572 -0.349 1.00 87.94 71 PHE A O 1
ATOM 581 N N . TYR A 1 72 ? 31.282 2.643 1.332 1.00 91.56 72 TYR A N 1
ATOM 582 C CA . TYR A 1 72 ? 30.383 3.432 0.497 1.00 91.56 72 TYR A CA 1
ATOM 583 C C . TYR A 1 72 ? 31.146 4.366 -0.451 1.00 91.56 72 TYR A C 1
ATOM 585 O O . TYR A 1 72 ? 31.981 5.167 -0.033 1.00 91.56 72 TYR A O 1
ATOM 593 N N . ALA A 1 73 ? 30.817 4.299 -1.740 1.00 91.19 73 ALA A N 1
ATOM 594 C CA . ALA A 1 73 ? 31.262 5.256 -2.746 1.00 91.19 73 ALA A CA 1
ATOM 595 C C . ALA A 1 73 ? 30.292 5.291 -3.934 1.00 91.19 73 ALA A C 1
ATOM 597 O O . ALA A 1 73 ? 29.507 4.368 -4.143 1.00 91.19 73 ALA A O 1
ATOM 598 N N . ASN A 1 74 ? 30.368 6.355 -4.733 1.00 89.06 74 ASN A N 1
ATOM 599 C CA . ASN A 1 74 ? 29.527 6.521 -5.916 1.00 89.06 74 ASN A CA 1
ATOM 600 C C . ASN A 1 74 ? 29.786 5.408 -6.959 1.00 89.06 74 ASN A C 1
ATOM 602 O O . ASN A 1 74 ? 30.925 4.976 -7.148 1.00 89.06 74 ASN A O 1
ATOM 606 N N . THR A 1 75 ? 28.731 4.949 -7.634 1.00 83.31 75 THR A N 1
ATOM 607 C CA . THR A 1 75 ? 28.729 3.776 -8.528 1.00 83.31 75 THR A CA 1
ATOM 608 C C . THR A 1 75 ? 28.931 4.101 -10.010 1.00 83.31 75 THR A C 1
ATOM 610 O O . THR A 1 75 ? 28.959 3.191 -10.834 1.00 83.31 75 THR A O 1
ATOM 613 N N . HIS A 1 76 ? 29.090 5.379 -10.378 1.00 74.31 76 HIS A N 1
ATOM 614 C CA . HIS A 1 76 ? 29.352 5.787 -11.769 1.00 74.31 76 HIS A CA 1
ATOM 615 C C . HIS A 1 76 ? 30.709 5.310 -12.326 1.00 74.31 76 HIS A C 1
ATOM 617 O O . HIS A 1 76 ? 30.901 5.308 -13.538 1.00 74.31 76 HIS A O 1
ATOM 623 N N . THR A 1 77 ? 31.651 4.894 -11.472 1.00 72.50 77 THR A N 1
ATOM 624 C CA . THR A 1 77 ? 32.919 4.261 -11.879 1.00 72.50 77 THR A CA 1
ATOM 625 C C . THR A 1 77 ? 33.253 3.091 -10.946 1.00 72.50 77 THR A C 1
ATOM 627 O O . THR A 1 77 ? 32.677 2.969 -9.868 1.00 72.50 77 THR A O 1
ATOM 630 N N . THR A 1 78 ? 34.176 2.209 -11.347 1.00 82.50 78 THR A N 1
ATOM 631 C CA . THR A 1 78 ? 34.604 1.034 -10.547 1.00 82.50 78 THR A CA 1
ATOM 632 C C . THR A 1 78 ? 36.124 0.940 -10.378 1.00 82.50 78 THR A C 1
ATOM 634 O O . THR A 1 78 ? 36.685 -0.148 -10.180 1.00 82.50 78 THR A O 1
ATOM 637 N N . THR A 1 79 ? 36.805 2.078 -10.518 1.00 83.19 79 THR A N 1
ATOM 638 C CA . THR A 1 79 ? 38.270 2.187 -10.535 1.00 83.19 79 THR A CA 1
ATOM 639 C C . THR A 1 79 ? 38.869 1.887 -9.161 1.00 83.19 79 THR A C 1
ATOM 641 O O . THR A 1 79 ? 39.849 1.151 -9.069 1.00 83.19 79 THR A O 1
ATOM 644 N N . THR A 1 80 ? 38.248 2.391 -8.090 1.00 88.38 80 THR A N 1
ATOM 645 C CA . THR A 1 80 ? 38.705 2.219 -6.699 1.00 88.38 80 THR A CA 1
ATOM 646 C C . THR A 1 80 ? 38.028 1.035 -6.002 1.00 88.38 80 THR A C 1
ATOM 648 O O . THR A 1 80 ? 36.988 0.538 -6.437 1.00 88.38 80 THR A O 1
ATOM 651 N N . SER A 1 81 ? 38.601 0.572 -4.888 1.00 87.44 81 SER A N 1
ATOM 652 C CA . SER A 1 81 ? 38.086 -0.564 -4.107 1.00 87.44 81 SER A CA 1
ATOM 653 C C . SER A 1 81 ? 36.673 -0.332 -3.551 1.00 87.44 81 SER A C 1
ATOM 655 O O . SER A 1 81 ? 35.823 -1.217 -3.657 1.00 87.44 81 SER A O 1
ATOM 657 N N . THR A 1 82 ? 36.393 0.857 -3.012 1.00 88.69 82 THR A N 1
ATOM 658 C CA . THR A 1 82 ? 35.084 1.242 -2.449 1.00 88.69 82 THR A CA 1
ATOM 659 C C . THR A 1 82 ? 34.003 1.366 -3.525 1.00 88.69 82 THR A C 1
ATOM 661 O O . THR A 1 82 ? 32.933 0.763 -3.404 1.00 88.69 82 THR A O 1
ATOM 664 N N . SER A 1 83 ? 34.298 2.057 -4.633 1.00 89.44 83 SER A N 1
ATOM 665 C CA . SER A 1 83 ? 33.363 2.223 -5.761 1.00 89.44 83 SER A CA 1
ATOM 666 C C . SER A 1 83 ? 33.032 0.885 -6.427 1.00 89.44 83 SER A C 1
ATOM 668 O O . SER A 1 83 ? 31.861 0.576 -6.667 1.00 89.44 83 SER A O 1
ATOM 670 N N . ARG A 1 84 ? 34.035 0.015 -6.609 1.00 89.31 84 ARG A N 1
ATOM 671 C CA . ARG A 1 84 ? 33.844 -1.371 -7.059 1.00 89.31 84 ARG A CA 1
ATOM 672 C C . ARG A 1 84 ? 32.991 -2.183 -6.080 1.00 89.31 84 ARG A C 1
ATOM 674 O O . ARG A 1 84 ? 32.044 -2.833 -6.511 1.00 89.31 84 ARG A O 1
ATOM 681 N N . THR A 1 85 ? 33.275 -2.118 -4.778 1.00 88.56 85 THR A N 1
ATOM 682 C CA . THR A 1 85 ? 32.533 -2.861 -3.737 1.00 88.56 85 THR A CA 1
ATOM 683 C C . THR A 1 85 ? 31.065 -2.446 -3.671 1.00 88.56 85 THR A C 1
ATOM 685 O O . THR A 1 85 ? 30.177 -3.305 -3.619 1.00 88.56 85 THR A O 1
ATOM 688 N N . THR A 1 86 ? 30.799 -1.142 -3.732 1.00 89.81 86 THR A N 1
ATOM 689 C CA . THR A 1 86 ? 29.440 -0.592 -3.730 1.00 89.81 86 THR A CA 1
ATOM 690 C C . THR A 1 86 ? 28.693 -0.976 -5.011 1.00 89.81 86 THR A C 1
ATOM 692 O O . THR A 1 86 ? 27.580 -1.499 -4.942 1.00 89.81 86 THR A O 1
ATOM 695 N N . THR A 1 87 ? 29.336 -0.847 -6.177 1.00 90.75 87 THR A N 1
ATOM 696 C CA . THR A 1 87 ? 28.747 -1.221 -7.477 1.00 90.75 87 THR A CA 1
ATOM 697 C C . THR A 1 87 ? 28.419 -2.714 -7.560 1.00 90.75 87 THR A C 1
ATOM 699 O O . THR A 1 87 ? 27.344 -3.081 -8.032 1.00 90.75 87 THR A O 1
ATOM 702 N N . THR A 1 88 ? 29.294 -3.593 -7.061 1.00 90.56 88 THR A N 1
ATOM 703 C CA . THR A 1 88 ? 29.016 -5.039 -6.981 1.00 90.56 88 THR A CA 1
ATOM 704 C C . THR A 1 88 ? 27.823 -5.333 -6.072 1.00 90.56 88 THR A C 1
ATOM 706 O O . THR A 1 88 ? 26.990 -6.166 -6.415 1.00 90.56 88 THR A O 1
ATOM 709 N N . SER A 1 89 ? 27.690 -4.615 -4.954 1.00 90.06 89 SER A N 1
ATOM 710 C CA . SER A 1 89 ? 26.569 -4.798 -4.019 1.00 90.06 89 SER A CA 1
ATOM 711 C C . SER A 1 89 ? 25.232 -4.350 -4.636 1.00 90.06 89 SER A C 1
ATOM 713 O O . SER A 1 89 ? 24.227 -5.040 -4.484 1.00 90.06 89 SER A O 1
ATOM 715 N N . VAL A 1 90 ? 25.229 -3.265 -5.422 1.00 91.88 90 VAL A N 1
ATOM 716 C CA . VAL A 1 90 ? 24.069 -2.820 -6.225 1.00 91.88 90 VAL A CA 1
ATOM 717 C C . VAL A 1 90 ? 23.708 -3.825 -7.328 1.00 91.88 90 VAL A C 1
ATOM 719 O O . VAL A 1 90 ? 22.533 -4.150 -7.502 1.00 91.88 90 VAL A O 1
ATOM 722 N N . LYS A 1 91 ? 24.697 -4.368 -8.052 1.00 92.00 91 LYS A N 1
ATOM 723 C CA . LYS A 1 91 ? 24.464 -5.426 -9.055 1.00 92.00 91 LYS A CA 1
ATOM 724 C C . LYS A 1 91 ? 23.844 -6.673 -8.422 1.00 92.00 91 LYS A C 1
ATOM 726 O O . LYS A 1 91 ? 22.867 -7.196 -8.941 1.00 92.00 91 LYS A O 1
ATOM 731 N N . LEU A 1 92 ? 24.362 -7.117 -7.281 1.00 91.62 92 LEU A N 1
ATOM 732 C CA . LEU A 1 92 ? 23.912 -8.351 -6.639 1.00 91.62 92 LEU A CA 1
ATOM 733 C C . LEU A 1 92 ? 22.556 -8.200 -5.924 1.00 91.62 92 LEU A C 1
ATOM 735 O O . LEU A 1 92 ? 21.784 -9.157 -5.878 1.00 91.62 92 LEU A O 1
ATOM 739 N N . ALA A 1 93 ? 22.198 -6.989 -5.479 1.00 93.88 93 ALA A N 1
ATOM 740 C CA . ALA A 1 93 ? 20.819 -6.657 -5.117 1.00 93.88 93 ALA A CA 1
ATOM 741 C C . ALA A 1 93 ? 19.872 -6.815 -6.323 1.00 93.88 93 ALA A C 1
ATOM 743 O O . ALA A 1 93 ? 18.824 -7.448 -6.200 1.00 93.88 93 ALA A O 1
ATOM 744 N N . ARG A 1 94 ? 20.269 -6.319 -7.506 1.00 95.12 94 ARG A N 1
ATOM 745 C CA . ARG A 1 94 ? 19.496 -6.462 -8.752 1.00 95.12 94 ARG A CA 1
ATOM 746 C C . ARG A 1 94 ? 19.332 -7.923 -9.187 1.00 95.12 94 ARG A C 1
ATOM 748 O O . ARG A 1 94 ? 18.213 -8.318 -9.501 1.00 95.12 94 ARG A O 1
ATOM 755 N N . GLU A 1 95 ? 20.383 -8.743 -9.133 1.00 94.81 95 GLU A N 1
ATOM 756 C CA . GLU A 1 95 ? 20.266 -10.177 -9.462 1.00 94.81 95 GLU A CA 1
ATOM 757 C C . GLU A 1 95 ? 19.478 -10.978 -8.413 1.00 94.81 95 GLU A C 1
ATOM 759 O O . GLU A 1 95 ? 18.792 -11.939 -8.761 1.00 94.81 95 GLU A O 1
ATOM 764 N N . THR A 1 96 ? 19.495 -10.555 -7.143 1.00 94.81 96 THR A N 1
ATOM 765 C CA . THR A 1 96 ? 18.605 -11.118 -6.114 1.00 94.81 96 THR A CA 1
ATOM 766 C C . THR A 1 96 ? 17.144 -10.873 -6.480 1.00 94.81 96 THR A C 1
ATOM 768 O O . THR A 1 96 ? 16.385 -11.828 -6.607 1.00 94.81 96 THR A O 1
ATOM 771 N N . ILE A 1 97 ? 16.767 -9.616 -6.739 1.00 96.75 97 ILE A N 1
ATOM 772 C CA . ILE A 1 97 ? 15.409 -9.251 -7.175 1.00 96.75 97 ILE A CA 1
ATOM 773 C C . ILE A 1 97 ? 15.027 -10.040 -8.432 1.00 96.75 97 ILE A C 1
ATOM 775 O O . ILE A 1 97 ? 13.936 -10.601 -8.488 1.00 96.75 97 ILE A O 1
ATOM 779 N N . ARG A 1 98 ? 15.934 -10.132 -9.415 1.00 96.56 98 ARG A N 1
ATOM 780 C CA . ARG A 1 98 ? 15.709 -10.862 -10.667 1.00 96.56 98 ARG A CA 1
ATOM 781 C C . ARG A 1 98 ? 15.311 -12.318 -10.430 1.00 96.56 98 ARG A C 1
ATOM 783 O O . ARG A 1 98 ? 14.282 -12.758 -10.940 1.00 96.56 98 ARG A O 1
ATOM 790 N N . ARG A 1 99 ? 16.100 -13.039 -9.628 1.00 94.81 99 ARG A N 1
ATOM 791 C CA . ARG A 1 99 ? 15.838 -14.438 -9.268 1.00 94.81 99 ARG A CA 1
ATOM 792 C C . ARG A 1 99 ? 14.521 -14.583 -8.505 1.00 94.81 99 ARG A C 1
ATOM 794 O O . ARG A 1 99 ? 13.717 -15.436 -8.856 1.00 94.81 99 ARG A O 1
ATOM 801 N N . CYS A 1 100 ? 14.279 -13.722 -7.517 1.00 95.81 100 CYS A N 1
ATOM 802 C CA . CYS A 1 100 ? 13.062 -13.743 -6.703 1.00 95.81 100 CYS A CA 1
ATOM 803 C C . CYS A 1 100 ? 11.785 -13.333 -7.464 1.00 95.81 100 CYS A C 1
ATOM 805 O O . CYS A 1 100 ? 10.702 -13.434 -6.896 1.00 95.81 100 CYS A O 1
ATOM 807 N N . THR A 1 101 ? 11.898 -12.841 -8.706 1.00 97.56 101 THR A N 1
ATOM 808 C CA . THR A 1 101 ? 10.760 -12.374 -9.524 1.00 97.56 101 THR A CA 1
ATOM 809 C C . THR A 1 101 ? 10.612 -13.078 -10.875 1.00 97.56 101 THR A C 1
ATOM 811 O O . THR A 1 101 ? 9.775 -12.677 -11.686 1.00 97.56 101 THR A O 1
ATOM 814 N N . ASN A 1 102 ? 11.420 -14.117 -11.135 1.00 96.62 102 ASN A N 1
ATOM 815 C CA . ASN A 1 102 ? 11.456 -14.845 -12.412 1.00 96.62 102 ASN A CA 1
ATOM 816 C C . ASN A 1 102 ? 11.631 -13.908 -13.635 1.00 96.62 102 ASN A C 1
ATOM 818 O O . ASN A 1 102 ? 11.076 -14.122 -14.713 1.00 96.62 102 ASN A O 1
ATOM 822 N N . ALA A 1 103 ? 12.377 -12.811 -13.467 1.00 96.75 103 ALA A N 1
ATOM 823 C CA . ALA A 1 103 ? 12.628 -11.852 -14.538 1.00 96.75 103 ALA A CA 1
ATOM 824 C C . ALA A 1 103 ? 13.794 -12.340 -15.419 1.00 96.75 103 ALA A C 1
ATOM 826 O O . ALA A 1 103 ? 14.897 -12.587 -14.937 1.00 96.75 103 ALA A O 1
ATOM 827 N N . ILE A 1 104 ? 13.580 -12.486 -16.726 1.00 94.25 104 ILE A N 1
ATOM 828 C CA . ILE A 1 104 ? 14.577 -13.114 -17.606 1.00 94.25 104 ILE A CA 1
ATOM 829 C C . ILE A 1 104 ? 15.692 -12.117 -17.961 1.00 94.25 104 ILE A C 1
ATOM 831 O O . ILE A 1 104 ? 15.423 -11.025 -18.454 1.00 94.25 104 ILE A O 1
ATOM 835 N N . SER A 1 105 ? 16.956 -12.483 -17.725 1.00 92.31 105 SER A N 1
ATOM 836 C CA . SER A 1 105 ? 18.142 -11.700 -18.129 1.00 92.31 105 SER A CA 1
ATOM 837 C C . SER A 1 105 ? 18.761 -12.140 -19.455 1.00 92.31 105 SER A C 1
ATOM 839 O O . SER A 1 105 ? 19.552 -11.379 -20.014 1.00 92.31 105 SER A O 1
ATOM 841 N N . THR A 1 106 ? 18.428 -13.335 -19.952 1.00 90.94 106 THR A N 1
ATOM 842 C CA . THR A 1 106 ? 19.006 -13.943 -21.159 1.00 90.94 106 THR A CA 1
ATOM 843 C C . THR A 1 106 ? 19.010 -12.958 -22.336 1.00 90.94 106 THR A C 1
ATOM 845 O O . THR A 1 106 ? 17.941 -12.439 -22.669 1.00 90.94 106 THR A O 1
ATOM 848 N N . PRO A 1 107 ? 20.176 -12.671 -22.954 1.00 86.88 107 PRO A N 1
ATOM 849 C CA . PRO A 1 107 ? 20.258 -11.844 -24.153 1.00 86.88 107 PRO A CA 1
ATOM 850 C C . PRO A 1 107 ? 19.314 -12.330 -25.251 1.00 86.88 107 PRO A C 1
ATOM 852 O O . PRO A 1 107 ? 19.113 -13.533 -25.409 1.00 86.88 107 PRO A O 1
ATOM 855 N N . ASP A 1 108 ? 18.728 -11.377 -25.973 1.00 86.19 108 ASP A N 1
ATOM 856 C CA . ASP A 1 108 ? 17.894 -11.586 -27.165 1.00 86.19 108 ASP A CA 1
ATOM 857 C C . ASP A 1 108 ? 16.626 -12.452 -26.965 1.00 86.19 108 ASP A C 1
ATOM 859 O O . ASP A 1 108 ? 15.910 -12.752 -27.918 1.00 86.19 108 ASP A O 1
ATOM 863 N N . HIS A 1 109 ? 16.284 -12.793 -25.717 1.00 90.00 109 HIS A N 1
ATOM 864 C CA . HIS A 1 109 ? 15.039 -13.472 -25.357 1.00 90.00 109 HIS A CA 1
ATOM 865 C C . HIS A 1 109 ? 13.837 -12.508 -25.419 1.00 90.00 109 HIS A C 1
ATOM 867 O O . HIS A 1 109 ? 13.894 -11.416 -24.854 1.00 90.00 109 HIS A O 1
ATOM 873 N N . GLU A 1 110 ? 12.710 -12.916 -26.021 1.00 88.19 110 GLU A N 1
ATOM 874 C CA . GLU A 1 110 ? 11.552 -12.022 -26.259 1.00 88.19 110 GLU A CA 1
ATOM 875 C C . GLU A 1 110 ? 10.952 -11.429 -24.961 1.00 88.19 110 GLU A C 1
ATOM 877 O O . GLU A 1 110 ? 10.446 -10.306 -24.947 1.00 88.19 110 GLU A O 1
ATOM 882 N N . LEU A 1 111 ? 11.080 -12.145 -23.837 1.00 90.88 111 LEU A N 1
ATOM 883 C CA . LEU A 1 111 ? 10.642 -11.712 -22.497 1.00 90.88 111 LEU A CA 1
ATOM 884 C C . LEU A 1 111 ? 11.774 -11.143 -21.603 1.00 90.88 111 LEU A C 1
ATOM 886 O O . LEU A 1 111 ? 11.608 -11.025 -20.385 1.00 90.88 111 LEU A O 1
ATOM 890 N N . GLN A 1 112 ? 12.940 -10.796 -22.172 1.00 94.88 112 GLN A N 1
ATOM 891 C CA . GLN A 1 112 ? 14.056 -10.208 -21.413 1.00 94.88 112 GLN A CA 1
ATOM 892 C C . GLN A 1 112 ? 13.603 -8.936 -20.672 1.00 94.88 112 GLN A C 1
ATOM 894 O O . GLN A 1 112 ? 12.950 -8.070 -21.252 1.00 94.88 112 GLN A O 1
ATOM 899 N N . SER A 1 113 ? 13.951 -8.821 -19.388 1.00 96.75 113 SER A N 1
ATOM 900 C CA . SER A 1 113 ? 13.424 -7.805 -18.471 1.00 96.75 113 SER A CA 1
ATOM 901 C C . SER A 1 113 ? 14.513 -7.084 -17.667 1.00 96.75 113 SER A C 1
ATOM 903 O O . SER A 1 113 ? 15.414 -7.688 -17.069 1.00 96.75 113 SER A O 1
ATOM 905 N N . GLU A 1 114 ? 14.387 -5.760 -17.621 1.00 96.69 114 GLU A N 1
ATOM 906 C CA . GLU A 1 114 ? 15.251 -4.842 -16.879 1.00 96.69 114 GLU A CA 1
ATOM 907 C C . GLU A 1 114 ? 14.626 -4.494 -15.519 1.00 96.69 114 GLU A C 1
ATOM 909 O O . GLU A 1 114 ? 13.410 -4.564 -15.336 1.00 96.69 114 GLU A O 1
ATOM 914 N N . ILE A 1 115 ? 15.469 -4.120 -14.553 1.00 97.62 115 ILE A N 1
ATOM 915 C CA . ILE A 1 115 ? 15.070 -3.810 -13.172 1.00 97.62 115 ILE A CA 1
ATOM 916 C C . ILE A 1 115 ? 15.582 -2.409 -12.841 1.00 97.62 115 ILE A C 1
ATOM 918 O O . ILE A 1 115 ? 16.789 -2.220 -12.654 1.00 97.62 115 ILE A O 1
ATOM 922 N N . ILE A 1 116 ? 14.659 -1.451 -12.787 1.00 96.88 116 ILE A N 1
ATOM 923 C CA . ILE A 1 116 ? 14.913 -0.025 -12.572 1.00 96.88 116 ILE A CA 1
ATOM 924 C C . ILE A 1 116 ? 14.503 0.361 -11.149 1.00 96.88 116 ILE A C 1
ATOM 926 O O . ILE A 1 116 ? 13.345 0.194 -10.758 1.00 96.88 116 ILE A O 1
ATOM 930 N N . PHE A 1 117 ? 15.436 0.921 -10.385 1.00 96.25 117 PHE A N 1
ATOM 931 C CA . PHE A 1 117 ? 15.173 1.478 -9.061 1.00 96.25 117 PHE A CA 1
ATOM 932 C C . PHE A 1 117 ? 14.516 2.859 -9.192 1.00 96.25 117 PHE A C 1
ATOM 934 O O . PHE A 1 117 ? 15.139 3.820 -9.636 1.00 96.25 117 PHE A O 1
ATOM 941 N N . SER A 1 118 ? 13.238 2.953 -8.821 1.00 91.06 118 SER A N 1
ATOM 942 C CA . SER A 1 118 ? 12.359 4.083 -9.155 1.00 91.06 118 SER A CA 1
ATOM 943 C C . SER A 1 118 ? 12.272 5.187 -8.094 1.00 91.06 118 SER A C 1
ATOM 945 O O . SER A 1 118 ? 11.571 6.170 -8.320 1.00 91.06 118 SER A O 1
ATOM 947 N N . GLY A 1 119 ? 12.935 5.053 -6.941 1.00 87.75 119 GLY A N 1
ATOM 948 C CA . GLY A 1 119 ? 12.822 6.010 -5.831 1.00 87.75 119 GLY A CA 1
ATOM 949 C C . GLY A 1 119 ? 11.715 5.619 -4.850 1.00 87.75 119 GLY A C 1
ATOM 950 O O . GLY A 1 119 ? 11.749 4.523 -4.300 1.00 87.75 119 GLY A O 1
ATOM 951 N N . ASP A 1 120 ? 10.728 6.481 -4.611 1.00 83.38 120 ASP A N 1
ATOM 952 C CA . ASP A 1 120 ? 9.807 6.380 -3.457 1.00 83.38 120 ASP A CA 1
ATOM 953 C C . ASP A 1 120 ? 8.678 5.325 -3.565 1.00 83.38 120 ASP A C 1
ATOM 955 O O . ASP A 1 120 ? 7.654 5.398 -2.882 1.00 83.38 120 ASP A O 1
ATOM 959 N N . GLY A 1 121 ? 8.860 4.298 -4.400 1.00 91.62 121 GLY A N 1
ATOM 960 C CA . GLY A 1 121 ? 7.933 3.174 -4.556 1.00 91.62 121 GLY A CA 1
ATOM 961 C C . GLY A 1 121 ? 7.234 3.119 -5.916 1.00 91.62 121 GLY A C 1
ATOM 962 O O . GLY A 1 121 ? 7.709 3.647 -6.927 1.00 91.62 121 GLY A O 1
ATOM 963 N N . SER A 1 122 ? 6.077 2.456 -5.926 1.00 94.06 122 SER A N 1
ATOM 964 C CA . SER A 1 122 ? 5.312 2.148 -7.142 1.00 94.06 122 SER A CA 1
ATOM 965 C C . SER A 1 122 ? 4.768 3.386 -7.845 1.00 94.06 122 SER A C 1
ATOM 967 O O . SER A 1 122 ? 4.741 3.410 -9.066 1.00 94.06 122 SER A O 1
ATOM 969 N N . THR A 1 123 ? 4.429 4.458 -7.119 1.00 95.44 123 THR A N 1
ATOM 970 C CA . THR A 1 123 ? 4.007 5.737 -7.721 1.00 95.44 123 THR A CA 1
ATOM 971 C C . THR A 1 123 ? 5.041 6.264 -8.715 1.00 95.44 123 THR A C 1
ATOM 973 O O . THR A 1 123 ? 4.687 6.693 -9.814 1.00 95.44 123 THR A O 1
ATOM 976 N N . SER A 1 124 ? 6.326 6.186 -8.367 1.00 95.00 124 SER A N 1
ATOM 977 C CA . SER A 1 124 ? 7.420 6.621 -9.235 1.00 95.00 124 SER A CA 1
ATOM 978 C C . SER A 1 124 ? 7.675 5.628 -10.373 1.00 95.00 124 SER A C 1
ATOM 980 O O . SER A 1 124 ? 7.989 6.044 -11.483 1.00 95.00 124 SER A O 1
ATOM 982 N N . ALA A 1 125 ? 7.464 4.327 -10.142 1.00 96.56 125 ALA A N 1
ATOM 983 C CA . ALA A 1 125 ? 7.545 3.286 -11.173 1.00 96.56 125 ALA A CA 1
ATOM 984 C C . ALA A 1 125 ? 6.426 3.414 -12.236 1.00 96.56 125 ALA A C 1
ATOM 986 O O . ALA A 1 125 ? 6.681 3.274 -13.431 1.00 96.56 125 ALA A O 1
ATOM 987 N N . ILE A 1 126 ? 5.210 3.769 -11.816 1.00 97.19 126 ILE A N 1
ATOM 988 C CA . ILE A 1 126 ? 4.056 4.038 -12.687 1.00 97.19 126 ILE A CA 1
ATOM 989 C C . ILE A 1 126 ? 4.292 5.309 -13.513 1.00 97.19 126 ILE A C 1
ATOM 991 O O . ILE A 1 126 ? 4.164 5.295 -14.737 1.00 97.19 126 ILE A O 1
ATOM 995 N N . ASN A 1 127 ? 4.734 6.397 -12.870 1.00 96.38 127 ASN A N 1
ATOM 996 C CA . ASN A 1 127 ? 5.100 7.627 -13.580 1.00 96.38 127 ASN A CA 1
ATOM 997 C C . ASN A 1 127 ? 6.285 7.420 -14.540 1.00 96.38 127 ASN A C 1
ATOM 999 O O . ASN A 1 127 ? 6.313 8.028 -15.610 1.00 96.38 127 ASN A O 1
ATOM 1003 N N . LYS A 1 128 ? 7.226 6.521 -14.217 1.00 95.38 128 LYS A N 1
ATOM 1004 C CA . LYS A 1 128 ? 8.298 6.111 -15.133 1.00 95.38 128 LYS A CA 1
ATOM 1005 C C . LYS A 1 128 ? 7.715 5.511 -16.417 1.00 95.38 128 LYS A C 1
ATOM 1007 O O . LYS A 1 128 ? 8.048 6.000 -17.491 1.00 95.38 128 LYS A O 1
ATOM 1012 N N . VAL A 1 129 ? 6.804 4.537 -16.322 1.00 96.81 129 VAL A N 1
ATOM 1013 C CA . VAL A 1 129 ? 6.157 3.911 -17.496 1.00 96.81 129 VAL A CA 1
ATOM 1014 C C . VAL A 1 129 ? 5.321 4.914 -18.299 1.00 96.81 129 VAL A C 1
ATOM 1016 O O . VAL A 1 129 ? 5.493 5.005 -19.515 1.00 96.81 129 VAL A O 1
ATOM 1019 N N . ARG A 1 130 ? 4.503 5.747 -17.637 1.00 96.06 130 ARG A N 1
ATOM 1020 C CA . ARG A 1 130 ? 3.763 6.863 -18.266 1.00 96.06 130 ARG A CA 1
ATOM 1021 C C . ARG A 1 130 ? 4.674 7.768 -19.106 1.00 96.06 130 ARG A C 1
ATOM 1023 O O . ARG A 1 130 ? 4.299 8.182 -20.204 1.00 96.06 130 ARG A O 1
ATOM 1030 N N . ASN A 1 131 ? 5.866 8.073 -18.594 1.00 94.50 131 ASN A N 1
ATOM 1031 C CA . ASN A 1 131 ? 6.828 8.953 -19.253 1.00 94.50 131 ASN A CA 1
ATOM 1032 C C . ASN A 1 131 ? 7.634 8.240 -20.358 1.00 94.50 131 ASN A C 1
ATOM 1034 O O . ASN A 1 131 ? 7.933 8.878 -21.367 1.00 94.50 131 ASN A O 1
ATOM 1038 N N . VAL A 1 132 ? 7.932 6.940 -20.218 1.00 94.44 132 VAL A N 1
ATOM 1039 C CA . VAL A 1 132 ? 8.540 6.113 -21.284 1.00 94.44 132 VAL A CA 1
ATOM 1040 C C . VAL A 1 132 ? 7.607 6.031 -22.497 1.00 94.44 132 VAL A C 1
ATOM 1042 O O . VAL A 1 132 ? 8.036 6.312 -23.611 1.00 94.44 132 VAL A O 1
ATOM 1045 N N . PHE A 1 133 ? 6.310 5.775 -22.289 1.00 95.19 133 PHE A N 1
ATOM 1046 C CA . PHE A 1 133 ? 5.289 5.824 -23.350 1.00 95.19 133 PHE A CA 1
ATOM 1047 C C . PHE A 1 133 ? 4.889 7.255 -23.774 1.00 95.19 133 PHE A C 1
ATOM 1049 O O . PHE A 1 133 ? 3.927 7.432 -24.517 1.00 95.19 133 PHE A O 1
ATOM 1056 N N . ARG A 1 134 ? 5.593 8.300 -23.307 1.00 93.94 134 ARG A N 1
ATOM 1057 C CA . ARG A 1 134 ? 5.352 9.716 -23.658 1.00 93.94 134 ARG A CA 1
ATOM 1058 C C . ARG A 1 134 ? 3.897 10.183 -23.470 1.00 93.94 134 ARG A C 1
ATOM 1060 O O . ARG A 1 134 ? 3.471 11.137 -24.109 1.00 93.94 134 ARG A O 1
ATOM 1067 N N . LEU A 1 135 ? 3.128 9.574 -22.562 1.00 94.44 135 LEU A N 1
ATOM 1068 C CA . LEU A 1 135 ? 1.698 9.883 -22.366 1.00 94.44 135 LEU A CA 1
ATOM 1069 C C . LEU A 1 135 ? 1.444 11.284 -21.768 1.00 94.44 135 LEU A C 1
ATOM 1071 O O . LEU A 1 135 ? 0.312 11.759 -21.745 1.00 94.44 135 LEU A O 1
ATOM 1075 N N . GLY A 1 136 ? 2.496 11.949 -21.278 1.00 91.00 136 GLY A N 1
ATOM 1076 C CA . GLY A 1 136 ? 2.475 13.358 -20.873 1.00 91.00 136 GLY A CA 1
ATOM 1077 C C . GLY A 1 136 ? 2.866 14.363 -21.971 1.00 91.00 136 GLY A C 1
ATOM 1078 O O . GLY A 1 136 ? 2.826 15.557 -21.702 1.00 91.00 136 GLY A O 1
ATOM 1079 N N . ASP A 1 137 ? 3.258 13.917 -23.172 1.00 90.19 137 ASP A N 1
ATOM 1080 C CA . ASP A 1 137 ? 3.562 14.776 -24.331 1.00 90.19 137 ASP A CA 1
ATOM 1081 C C . ASP A 1 137 ? 2.495 14.553 -25.418 1.00 90.19 137 ASP A C 1
ATOM 1083 O O . ASP A 1 137 ? 2.658 13.720 -26.311 1.00 90.19 137 ASP A O 1
ATOM 1087 N N . GLU A 1 138 ? 1.382 15.296 -25.361 1.00 89.31 138 GLU A N 1
ATOM 1088 C CA . GLU A 1 138 ? 0.343 15.231 -26.406 1.00 89.31 138 GLU A CA 1
ATOM 1089 C C . GLU A 1 138 ? 0.921 15.580 -27.791 1.00 89.31 138 GLU A C 1
ATOM 1091 O O . GLU A 1 138 ? 0.532 14.987 -28.798 1.00 89.31 138 GLU A O 1
ATOM 1096 N N . ALA A 1 139 ? 1.924 16.463 -27.854 1.00 89.31 139 ALA A N 1
ATOM 1097 C CA . ALA A 1 139 ? 2.559 16.839 -29.109 1.00 89.31 139 ALA A CA 1
ATOM 1098 C C . ALA A 1 139 ? 3.390 15.692 -29.719 1.00 89.31 139 ALA A C 1
ATOM 1100 O O . ALA A 1 139 ? 3.502 15.634 -30.943 1.00 89.31 139 ALA A O 1
ATOM 1101 N N . TYR A 1 140 ? 3.931 14.752 -28.931 1.00 90.06 140 TYR A N 1
ATOM 1102 C CA . TYR A 1 140 ? 4.504 13.499 -29.456 1.00 90.06 140 TYR A CA 1
ATOM 1103 C C . TYR A 1 140 ? 3.433 12.667 -30.165 1.00 90.06 140 TYR A C 1
ATOM 1105 O O . TYR A 1 140 ? 3.640 12.258 -31.307 1.00 90.06 140 TYR A O 1
ATOM 1113 N N . TRP A 1 141 ? 2.269 12.488 -29.541 1.00 91.75 141 TRP A N 1
ATOM 1114 C CA . TRP A 1 141 ? 1.185 11.688 -30.112 1.00 91.75 141 TRP A CA 1
ATOM 1115 C C . TRP A 1 141 ? 0.560 12.336 -31.355 1.00 91.75 141 TRP A C 1
ATOM 1117 O O . TRP A 1 141 ? 0.280 11.641 -32.330 1.00 91.75 141 TRP A O 1
ATOM 1127 N N . ILE A 1 142 ? 0.447 13.669 -31.383 1.00 90.38 142 ILE A N 1
ATOM 1128 C CA . ILE A 1 142 ? 0.051 14.424 -32.583 1.00 90.38 142 ILE A CA 1
ATOM 1129 C C . ILE A 1 142 ? 1.081 14.237 -33.711 1.00 90.38 142 ILE A C 1
ATOM 1131 O O . ILE A 1 142 ? 0.697 13.952 -34.846 1.00 90.38 142 ILE A O 1
ATOM 1135 N N . ARG A 1 143 ? 2.390 14.344 -33.422 1.00 88.94 143 ARG A N 1
ATOM 1136 C CA . ARG A 1 143 ? 3.458 14.107 -34.418 1.00 88.94 143 ARG A CA 1
ATOM 1137 C C . ARG A 1 143 ? 3.401 12.682 -34.981 1.00 88.94 143 ARG A C 1
ATOM 1139 O O . ARG A 1 143 ? 3.467 12.526 -36.199 1.00 88.94 143 ARG A O 1
ATOM 1146 N N . LYS A 1 144 ? 3.219 11.677 -34.116 1.00 89.75 144 LYS A N 1
ATOM 1147 C CA . LYS A 1 144 ? 3.078 10.260 -34.488 1.00 89.75 144 LYS A CA 1
ATOM 1148 C C . LYS A 1 144 ? 1.900 10.042 -35.448 1.00 89.75 144 LYS A C 1
ATOM 1150 O O . LYS A 1 144 ? 2.104 9.557 -36.559 1.00 89.75 144 LYS A O 1
ATOM 1155 N N . ALA A 1 145 ? 0.697 10.482 -35.069 1.00 89.81 145 ALA A N 1
ATOM 1156 C CA . ALA A 1 145 ? -0.511 10.308 -35.882 1.00 89.81 145 ALA A CA 1
ATOM 1157 C C . ALA A 1 145 ? -0.405 10.990 -37.263 1.00 89.81 145 ALA A C 1
ATOM 1159 O O . ALA A 1 145 ? -0.857 10.449 -38.276 1.00 89.81 145 ALA A O 1
ATOM 1160 N N . LEU A 1 146 ? 0.238 12.164 -37.332 1.00 88.25 146 LEU A N 1
ATOM 1161 C CA . LEU A 1 146 ? 0.507 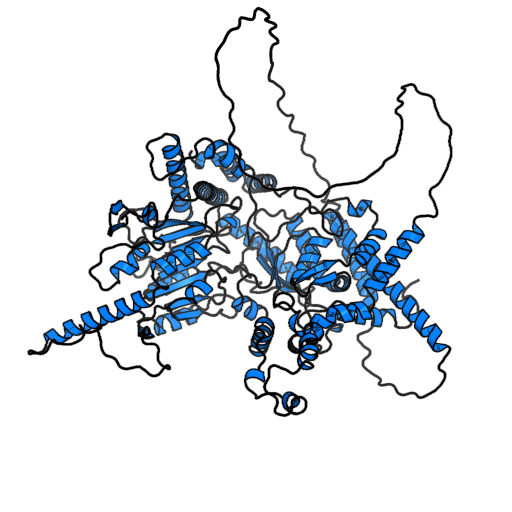12.859 -38.596 1.00 88.25 146 LEU A CA 1
ATOM 1162 C C . LEU A 1 146 ? 1.533 12.128 -39.480 1.00 88.25 146 LEU A C 1
ATOM 1164 O O . LEU A 1 146 ? 1.399 12.152 -40.705 1.00 88.25 146 LEU A O 1
ATOM 1168 N N . ALA A 1 147 ? 2.539 11.471 -38.896 1.00 85.31 147 ALA A N 1
ATOM 1169 C CA . ALA A 1 147 ? 3.504 10.660 -39.638 1.00 85.31 147 ALA A CA 1
ATOM 1170 C C . ALA A 1 147 ? 2.857 9.388 -40.219 1.00 85.31 147 ALA A C 1
ATOM 1172 O O . ALA A 1 147 ? 3.012 9.108 -41.408 1.00 85.31 147 ALA A O 1
ATOM 1173 N N . GLU A 1 148 ? 2.058 8.676 -39.420 1.00 83.88 148 GLU A N 1
ATOM 1174 C CA . GLU A 1 148 ? 1.320 7.476 -39.850 1.00 83.88 148 GLU A CA 1
ATOM 1175 C C . GLU A 1 148 ? 0.291 7.799 -40.947 1.00 83.88 148 GLU A C 1
ATOM 1177 O O . GLU A 1 148 ? 0.160 7.060 -41.927 1.00 83.88 148 GLU A O 1
ATOM 1182 N N . SER A 1 149 ? -0.367 8.960 -40.850 1.00 81.75 149 SER A N 1
ATOM 1183 C CA . SER A 1 149 ? -1.265 9.471 -41.896 1.00 81.75 149 SER A CA 1
ATOM 1184 C C . SER A 1 149 ? -0.527 9.725 -43.218 1.00 81.75 149 SER A C 1
ATOM 1186 O O . SER A 1 149 ? -0.998 9.316 -44.278 1.00 81.75 149 SER A O 1
ATOM 1188 N N . ARG A 1 150 ? 0.662 10.348 -43.172 1.00 77.69 150 ARG A N 1
ATOM 1189 C CA . ARG A 1 150 ? 1.491 10.618 -44.363 1.00 77.69 150 ARG A CA 1
ATOM 1190 C C . ARG A 1 150 ? 2.009 9.336 -45.017 1.00 77.69 150 ARG A C 1
ATOM 1192 O O . ARG A 1 150 ? 1.924 9.213 -46.237 1.00 77.69 150 ARG A O 1
ATOM 1199 N N . ALA A 1 151 ? 2.484 8.376 -44.222 1.00 68.94 151 ALA A N 1
ATOM 1200 C CA . ALA A 1 151 ? 2.922 7.067 -44.715 1.00 68.94 151 ALA A CA 1
ATOM 1201 C C . ALA A 1 151 ? 1.771 6.276 -45.366 1.00 68.94 151 ALA A C 1
ATOM 1203 O O . ALA A 1 151 ? 1.959 5.608 -46.380 1.00 68.94 151 ALA A O 1
ATOM 1204 N N . SER A 1 152 ? 0.553 6.405 -44.831 1.00 62.66 152 SER A N 1
ATOM 1205 C CA . SER A 1 152 ? -0.654 5.805 -45.419 1.00 62.66 152 SER A CA 1
ATOM 1206 C C . SER A 1 152 ? -1.065 6.446 -46.753 1.00 62.66 152 SER A C 1
ATOM 1208 O O . SER A 1 152 ? -1.782 5.820 -47.537 1.00 62.66 152 SER A O 1
ATOM 1210 N N . GLN A 1 153 ? -0.638 7.686 -47.014 1.00 59.06 153 GLN A N 1
ATOM 1211 C CA . GLN A 1 153 ? -1.026 8.458 -48.194 1.00 59.06 153 GLN A CA 1
ATOM 1212 C C . GLN A 1 153 ? -0.046 8.277 -49.365 1.00 59.06 153 GLN A C 1
ATOM 1214 O O . GLN A 1 153 ? -0.495 7.988 -50.472 1.00 59.06 153 GLN A O 1
ATOM 1219 N N . SER A 1 154 ? 1.272 8.286 -49.127 1.00 51.47 154 SER A N 1
ATOM 1220 C CA . SER A 1 154 ? 2.268 8.006 -50.183 1.00 51.47 154 SER A CA 1
ATOM 1221 C C . SER A 1 154 ? 2.124 6.603 -50.799 1.00 51.47 154 SER A C 1
ATOM 1223 O O . SER A 1 154 ? 2.370 6.411 -51.991 1.00 51.47 154 SER A O 1
ATOM 1225 N N . CYS A 1 155 ? 1.641 5.631 -50.020 1.00 45.00 155 CYS A N 1
ATOM 1226 C CA . CYS A 1 155 ? 1.293 4.291 -50.501 1.00 45.00 155 CYS A CA 1
ATOM 1227 C C . CYS A 1 155 ? 0.069 4.257 -51.440 1.00 45.00 155 CYS A C 1
ATOM 1229 O O . CYS A 1 155 ? -0.100 3.278 -52.163 1.00 45.00 155 CYS A O 1
ATOM 1231 N N . ARG A 1 156 ? -0.784 5.294 -51.454 1.00 43.16 156 ARG A N 1
ATOM 1232 C CA . ARG A 1 156 ? -1.930 5.416 -52.380 1.00 43.16 156 ARG A CA 1
ATOM 1233 C C . ARG A 1 156 ? -1.555 6.149 -53.668 1.00 43.16 156 ARG A C 1
ATOM 1235 O O . ARG A 1 156 ? -2.002 5.754 -54.741 1.00 43.16 156 ARG A O 1
ATOM 1242 N N . ASP A 1 157 ? -0.670 7.139 -53.576 1.00 42.09 157 ASP A N 1
ATOM 1243 C CA . ASP A 1 157 ? -0.230 7.946 -54.725 1.00 42.09 157 ASP A CA 1
ATOM 1244 C C . ASP A 1 157 ? 0.661 7.163 -55.717 1.00 42.09 157 ASP A C 1
ATOM 1246 O O . ASP A 1 157 ? 0.909 7.608 -56.834 1.00 42.09 157 ASP A O 1
ATOM 1250 N N . SER A 1 158 ? 1.061 5.933 -55.368 1.00 45.19 158 SER A N 1
ATOM 1251 C CA . SER A 1 158 ? 1.719 4.983 -56.283 1.00 45.19 158 SER A CA 1
ATOM 1252 C C . SER A 1 158 ? 0.808 4.462 -57.413 1.00 45.19 158 SER A C 1
ATOM 1254 O O . SER A 1 158 ? 1.254 3.651 -58.225 1.00 45.19 158 SER A O 1
ATOM 1256 N N . ALA A 1 159 ? -0.454 4.905 -57.479 1.00 45.25 159 ALA A N 1
ATOM 1257 C CA . ALA A 1 159 ? -1.444 4.450 -58.455 1.00 45.25 159 ALA A CA 1
ATOM 1258 C C . ALA A 1 159 ? -2.187 5.569 -59.221 1.00 45.25 159 ALA A C 1
ATOM 1260 O O . ALA A 1 159 ? -3.261 5.296 -59.742 1.00 45.25 159 ALA A O 1
ATOM 1261 N N . HIS A 1 160 ? -1.635 6.786 -59.359 1.00 38.12 160 HIS A N 1
ATOM 1262 C CA . HIS A 1 160 ? -1.908 7.656 -60.523 1.00 38.12 160 HIS A CA 1
ATOM 1263 C C . HIS A 1 160 ? -0.840 8.750 -60.710 1.00 38.12 160 HIS A C 1
ATOM 1265 O O . HIS A 1 160 ? -0.269 9.273 -59.760 1.00 38.12 160 HIS A O 1
ATOM 1271 N N . THR A 1 161 ? -0.566 9.111 -61.965 1.00 39.69 161 THR A N 1
ATOM 1272 C CA . THR A 1 161 ? 0.451 10.104 -62.345 1.00 39.69 161 THR A CA 1
ATOM 1273 C C . THR A 1 161 ? -0.049 11.552 -62.305 1.00 39.69 161 THR A C 1
ATOM 1275 O O . THR A 1 161 ? -1.191 11.823 -62.665 1.00 39.69 161 THR A O 1
ATOM 1278 N N . SER A 1 162 ? 0.901 12.472 -62.086 1.00 36.38 162 SER A N 1
ATOM 1279 C CA . SER A 1 162 ? 0.881 13.927 -62.357 1.00 36.38 162 SER A CA 1
ATOM 1280 C C . SER A 1 162 ? 0.462 14.904 -61.232 1.00 36.38 162 SER A C 1
ATOM 1282 O O . SER A 1 162 ? -0.702 15.115 -60.926 1.00 36.38 162 SER A O 1
ATOM 1284 N N . THR A 1 163 ? 1.486 15.599 -60.720 1.00 40.34 163 THR A N 1
ATOM 1285 C CA . THR A 1 163 ? 1.553 17.073 -60.614 1.00 40.34 163 THR A CA 1
ATOM 1286 C C . THR A 1 163 ? 0.554 17.834 -59.719 1.00 40.34 163 THR A C 1
ATOM 1288 O O . THR A 1 163 ? -0.310 18.537 -60.230 1.00 40.34 163 THR A O 1
ATOM 1291 N N . SER A 1 164 ? 0.834 17.902 -58.406 1.00 32.25 164 SER A N 1
ATOM 1292 C CA . SER A 1 164 ? 1.163 19.186 -57.730 1.00 32.25 164 SER A CA 1
ATOM 1293 C C . SER A 1 164 ? 1.539 18.998 -56.246 1.00 32.25 164 SER A C 1
ATOM 1295 O O . SER A 1 164 ? 0.667 18.742 -55.419 1.00 32.25 164 SER A O 1
ATOM 1297 N N . CYS A 1 165 ? 2.810 19.199 -55.878 1.00 33.66 165 CYS A N 1
ATOM 1298 C CA . CYS A 1 165 ? 3.267 19.166 -54.479 1.00 33.66 165 CYS A CA 1
ATOM 1299 C C . CYS A 1 165 ? 3.704 20.556 -53.990 1.00 33.66 165 CYS A C 1
ATOM 1301 O O . CYS A 1 165 ? 4.894 20.867 -53.994 1.00 33.66 165 CYS A O 1
ATOM 1303 N N . THR A 1 166 ? 2.752 21.378 -53.534 1.00 36.28 166 THR A N 1
ATOM 1304 C CA . THR A 1 166 ? 3.055 22.702 -52.954 1.00 36.28 166 THR A CA 1
ATOM 1305 C C . THR A 1 166 ? 2.061 23.103 -51.856 1.00 36.28 166 THR A C 1
ATOM 1307 O O . THR A 1 166 ? 1.193 23.949 -52.048 1.00 36.28 166 THR A O 1
ATOM 1310 N N . ALA A 1 167 ? 2.193 22.503 -50.668 1.00 34.81 167 ALA A N 1
ATOM 1311 C CA . ALA A 1 167 ? 1.496 22.943 -49.457 1.00 34.81 167 ALA A CA 1
ATOM 1312 C C . ALA A 1 167 ? 2.321 22.639 -48.191 1.00 34.81 167 ALA A C 1
ATOM 1314 O O . ALA A 1 167 ? 3.100 21.691 -48.162 1.00 34.81 167 ALA A O 1
ATOM 1315 N N . VAL A 1 168 ? 2.103 23.428 -47.131 1.00 33.91 168 VAL A N 1
ATOM 1316 C CA . VAL A 1 168 ? 2.687 23.260 -45.781 1.00 33.91 168 VAL A CA 1
ATOM 1317 C C . VAL A 1 168 ? 4.222 23.395 -45.704 1.00 33.91 168 VAL A C 1
ATOM 1319 O O . VAL A 1 168 ? 4.928 22.498 -45.251 1.00 33.91 168 VAL A O 1
ATOM 1322 N N . CYS A 1 169 ? 4.735 24.581 -46.049 1.00 28.27 169 CYS A N 1
ATOM 1323 C CA . CYS A 1 169 ? 6.037 25.067 -45.554 1.00 28.27 169 CYS A CA 1
ATOM 1324 C C . CYS A 1 169 ? 5.981 26.536 -45.063 1.00 28.27 169 CYS A C 1
ATOM 1326 O O . CYS A 1 169 ? 7.000 27.209 -44.945 1.00 28.27 169 CYS A O 1
ATOM 1328 N N . CYS A 1 170 ? 4.777 27.051 -44.784 1.00 28.08 170 CYS A N 1
ATOM 1329 C CA . CYS A 1 170 ? 4.537 28.451 -44.428 1.00 28.08 170 CYS A CA 1
ATOM 1330 C C . CYS A 1 170 ? 3.870 28.550 -43.049 1.00 28.08 170 CYS A C 1
ATOM 1332 O O . CYS A 1 170 ? 2.653 28.434 -42.936 1.00 28.08 170 CYS A O 1
ATOM 1334 N N . LEU A 1 171 ? 4.678 28.773 -42.009 1.00 33.34 171 LEU A N 1
ATOM 1335 C CA . LEU A 1 171 ? 4.236 29.248 -40.689 1.00 33.34 171 LEU A CA 1
ATOM 1336 C C . LEU A 1 171 ? 5.113 30.429 -40.243 1.00 33.34 171 LEU A C 1
ATOM 1338 O O . LEU A 1 171 ? 5.682 30.448 -39.155 1.00 33.34 171 LEU A O 1
ATOM 1342 N N . THR A 1 172 ? 5.219 31.423 -41.124 1.00 36.97 172 THR A N 1
ATOM 1343 C CA . THR A 1 172 ? 5.789 32.742 -40.843 1.00 36.97 172 THR A CA 1
ATOM 1344 C C . THR A 1 172 ? 4.918 33.815 -41.500 1.00 36.97 172 THR A C 1
ATOM 1346 O O . THR A 1 172 ? 4.658 33.758 -42.696 1.00 36.97 172 THR A O 1
ATOM 1349 N N . ASN A 1 173 ? 4.503 34.792 -40.690 1.00 36.78 173 ASN A N 1
ATOM 1350 C CA . ASN A 1 173 ? 3.868 36.070 -41.041 1.00 36.78 173 ASN A CA 1
ATOM 1351 C C . ASN A 1 173 ? 2.557 36.039 -41.860 1.00 36.78 173 ASN A C 1
ATOM 1353 O O . ASN A 1 173 ? 2.564 36.011 -43.088 1.00 36.78 173 ASN A O 1
ATOM 1357 N N . SER A 1 174 ? 1.434 36.255 -41.167 1.00 32.81 174 SER A N 1
ATOM 1358 C CA . SER A 1 174 ? 0.253 36.926 -41.731 1.00 32.81 174 SER A CA 1
ATOM 1359 C C . SER A 1 174 ? -0.549 37.614 -40.619 1.00 32.81 174 SER A C 1
ATOM 1361 O O . SER A 1 174 ? -1.154 36.932 -39.789 1.00 32.81 174 SER A O 1
ATOM 1363 N N . ASP A 1 175 ? -0.570 38.947 -40.596 1.00 35.97 175 ASP A N 1
ATOM 1364 C CA . ASP A 1 175 ? -1.307 39.724 -39.594 1.00 35.97 175 ASP A CA 1
ATOM 1365 C C . ASP A 1 175 ? -2.826 39.618 -39.794 1.00 35.97 175 ASP A C 1
ATOM 1367 O O . ASP A 1 175 ? -3.426 40.303 -40.621 1.00 35.97 175 ASP A O 1
ATOM 1371 N N . SER A 1 176 ? -3.467 38.757 -39.005 1.00 35.44 176 SER A N 1
ATOM 1372 C CA . SER A 1 176 ? -4.919 38.758 -38.806 1.00 35.44 176 SER A CA 1
ATOM 1373 C C . SER A 1 176 ? -5.239 38.192 -37.423 1.00 35.44 176 SER A C 1
ATOM 1375 O O . SER A 1 176 ? -4.767 37.117 -37.061 1.00 35.44 176 SER A O 1
ATOM 1377 N N . ILE A 1 177 ? -5.990 38.946 -36.615 1.00 34.50 177 ILE A N 1
ATOM 1378 C CA . ILE A 1 177 ? -6.293 38.591 -35.221 1.00 34.50 177 ILE A CA 1
ATOM 1379 C C . ILE A 1 177 ? -7.454 37.580 -35.202 1.00 34.50 177 ILE A C 1
ATOM 1381 O O . ILE A 1 177 ? -8.556 37.942 -35.624 1.00 34.50 177 ILE A O 1
ATOM 1385 N N . PRO A 1 178 ? -7.270 36.341 -34.703 1.00 35.56 178 PRO A N 1
ATOM 1386 C CA . PRO A 1 178 ? -8.365 35.385 -34.568 1.00 35.56 178 PRO A CA 1
ATOM 1387 C C . PRO A 1 178 ? -9.294 35.753 -33.405 1.00 35.56 178 PRO A C 1
ATOM 1389 O O . PRO A 1 178 ? -8.861 36.282 -32.381 1.00 35.56 178 PRO A O 1
ATOM 1392 N N . SER A 1 179 ? -10.577 35.407 -33.523 1.00 32.75 179 SER A N 1
ATOM 1393 C CA . SER A 1 179 ? -11.536 35.506 -32.418 1.00 32.75 179 SER A CA 1
ATOM 1394 C C . SER A 1 179 ? -11.138 34.587 -31.244 1.00 32.75 179 SER A C 1
ATOM 1396 O O . SER A 1 179 ? -10.747 33.444 -31.488 1.00 32.75 179 SER A O 1
ATOM 1398 N N . PRO A 1 180 ? -11.286 35.015 -29.974 1.00 37.06 180 PRO A N 1
ATOM 1399 C CA . PRO A 1 180 ? -10.647 34.379 -28.811 1.00 37.06 180 PRO A CA 1
ATOM 1400 C C . PRO A 1 180 ? -11.320 33.079 -28.307 1.00 37.06 180 PRO A C 1
ATOM 1402 O O . PRO A 1 180 ? -11.262 32.776 -27.119 1.00 37.06 180 PRO A O 1
ATOM 1405 N N . SER A 1 181 ? -11.983 32.310 -29.177 1.00 41.06 181 SER A N 1
ATOM 1406 C CA . SER A 1 181 ? -12.815 31.148 -28.811 1.00 41.06 181 SER A CA 1
ATOM 1407 C C . SER A 1 181 ? -12.292 29.784 -29.288 1.00 41.06 181 SER A C 1
ATOM 1409 O O . SER A 1 181 ? -12.873 28.759 -28.933 1.00 41.06 181 SER A O 1
ATOM 1411 N N . SER A 1 182 ? -11.188 29.731 -30.041 1.00 43.53 182 SER A N 1
ATOM 1412 C CA . SER A 1 182 ? -10.558 28.478 -30.489 1.00 43.53 182 SER A CA 1
ATOM 1413 C C . SER A 1 182 ? -9.064 28.444 -30.163 1.00 43.53 182 SER A C 1
ATOM 1415 O O . SER A 1 182 ? -8.314 29.307 -30.615 1.00 43.53 182 SER A O 1
ATOM 1417 N N . SER A 1 183 ? -8.618 27.423 -29.423 1.00 36.59 183 SER A N 1
ATOM 1418 C CA . SER A 1 183 ? -7.185 27.169 -29.208 1.00 36.59 183 SER A CA 1
ATOM 1419 C C . SER A 1 183 ? -6.475 26.934 -30.552 1.00 36.59 183 SER A C 1
ATOM 1421 O O . SER A 1 183 ? -6.968 26.121 -31.334 1.00 36.59 183 SER A O 1
ATOM 1423 N N . PRO A 1 184 ? -5.321 27.574 -30.826 1.00 46.09 184 PRO A N 1
ATOM 1424 C CA . PRO A 1 184 ? -4.588 27.399 -32.083 1.00 46.09 184 PRO A CA 1
ATOM 1425 C C . PRO A 1 184 ? -3.822 26.067 -32.166 1.00 46.09 184 PRO A C 1
ATOM 1427 O O . PRO A 1 184 ? -3.214 25.771 -33.192 1.00 46.09 184 PRO A O 1
ATOM 1430 N N . PHE A 1 185 ? -3.820 25.264 -31.098 1.00 52.72 185 PHE A N 1
ATOM 1431 C CA . PHE A 1 185 ? -3.155 23.964 -31.068 1.00 52.72 185 PHE A CA 1
ATOM 1432 C C . PHE A 1 185 ? -4.105 22.851 -31.543 1.00 52.72 185 PHE A C 1
ATOM 1434 O O . PHE A 1 185 ? -5.201 22.722 -30.984 1.00 52.72 185 PHE A O 1
ATOM 1441 N N . PRO A 1 186 ? -3.709 22.017 -32.528 1.00 64.44 186 PRO A N 1
ATOM 1442 C CA . PRO A 1 186 ? -4.497 20.853 -32.916 1.00 64.44 186 PRO A CA 1
ATOM 1443 C C . PRO A 1 186 ? -4.577 19.874 -31.740 1.00 64.44 186 PRO A C 1
ATOM 1445 O O . PRO A 1 186 ? -3.558 19.551 -31.136 1.00 64.44 186 PRO A O 1
ATOM 1448 N N . ARG A 1 187 ? -5.783 19.402 -31.416 1.00 75.56 187 ARG A N 1
ATOM 1449 C CA . ARG A 1 187 ? -5.997 18.356 -30.404 1.00 75.56 187 ARG A CA 1
ATOM 1450 C C . ARG A 1 187 ? -5.778 16.975 -31.014 1.00 75.56 187 ARG A C 1
ATOM 1452 O O . ARG A 1 187 ? -6.066 16.775 -32.195 1.00 75.56 187 ARG A O 1
ATOM 1459 N N . LEU A 1 188 ? -5.330 16.016 -30.208 1.00 84.69 188 LEU A N 1
ATOM 1460 C CA . LEU A 1 188 ? -5.220 14.622 -30.639 1.00 84.69 188 LEU A CA 1
ATOM 1461 C C . LEU A 1 188 ? -6.608 14.011 -30.916 1.00 84.69 188 LEU A C 1
ATOM 1463 O O . LEU A 1 188 ? -7.481 14.020 -30.046 1.00 84.69 188 LEU A O 1
ATOM 1467 N N . ASP A 1 189 ? -6.798 13.461 -32.120 1.00 87.19 189 ASP A N 1
ATOM 1468 C CA . ASP A 1 189 ? -8.023 12.749 -32.513 1.00 87.19 189 ASP A CA 1
ATOM 1469 C C . ASP A 1 189 ? -8.314 11.586 -31.539 1.00 87.19 189 ASP A C 1
ATOM 1471 O O . ASP A 1 189 ? -7.399 10.803 -31.259 1.00 87.19 189 ASP A O 1
ATOM 1475 N N . PRO A 1 190 ? -9.558 11.418 -31.044 1.00 88.31 190 PRO A N 1
ATOM 1476 C CA . PRO A 1 190 ? -9.930 10.323 -30.153 1.00 88.31 190 PRO A CA 1
ATOM 1477 C C . PRO A 1 190 ? -9.535 8.914 -30.615 1.00 88.31 190 PRO A C 1
ATOM 1479 O O . PRO A 1 190 ? -9.233 8.079 -29.770 1.00 88.31 190 PRO A O 1
ATOM 1482 N N . GLN A 1 191 ? -9.498 8.618 -31.917 1.00 89.00 191 GLN A N 1
ATOM 1483 C CA . GLN A 1 191 ? -9.054 7.308 -32.420 1.00 89.00 191 GLN A CA 1
ATOM 1484 C C . GLN A 1 191 ? -7.536 7.113 -32.284 1.00 89.00 191 GLN A C 1
ATOM 1486 O O . GLN A 1 191 ? -7.075 5.993 -32.072 1.00 89.00 191 GLN A O 1
ATOM 1491 N N . ASN A 1 192 ? -6.772 8.206 -32.332 1.00 91.38 192 ASN A N 1
ATOM 1492 C CA . ASN A 1 192 ? -5.314 8.221 -32.207 1.00 91.38 192 ASN A CA 1
ATOM 1493 C C . ASN A 1 192 ? -4.823 8.372 -30.752 1.00 91.38 192 ASN A C 1
ATOM 1495 O O . ASN A 1 192 ? -3.618 8.311 -30.499 1.00 91.38 192 ASN A O 1
ATOM 1499 N N . ARG A 1 193 ? -5.732 8.537 -29.778 1.00 95.00 193 ARG A N 1
ATOM 1500 C CA . ARG A 1 193 ? -5.405 8.501 -28.343 1.00 95.00 193 ARG A CA 1
ATOM 1501 C C . ARG A 1 193 ? -5.036 7.070 -27.909 1.00 95.00 193 ARG A C 1
ATOM 1503 O O . ARG A 1 193 ? -5.761 6.131 -28.258 1.00 95.00 193 ARG A O 1
ATOM 1510 N N . PRO A 1 194 ? -3.979 6.875 -27.099 1.00 97.50 194 PRO A N 1
ATOM 1511 C CA . PRO A 1 194 ? -3.759 5.626 -26.365 1.00 97.50 194 PRO A CA 1
ATOM 1512 C C . PRO A 1 194 ? -4.959 5.261 -25.482 1.00 97.50 194 PRO A C 1
ATOM 1514 O O . PRO A 1 194 ? -5.774 6.124 -25.154 1.00 97.50 194 PRO A O 1
ATOM 1517 N N . VAL A 1 195 ? -5.050 4.006 -25.044 1.00 98.56 195 VAL A N 1
ATOM 1518 C CA . VAL A 1 195 ? -6.058 3.562 -24.067 1.00 98.56 195 VAL A CA 1
ATOM 1519 C C . VAL A 1 195 ? -5.404 2.840 -22.888 1.00 98.56 195 VAL A C 1
ATOM 1521 O O . VAL A 1 195 ? -4.476 2.048 -23.072 1.00 98.56 195 VAL A O 1
ATOM 1524 N N . VAL A 1 196 ? -5.886 3.127 -21.677 1.00 98.75 196 VAL A N 1
ATOM 1525 C CA . VAL A 1 196 ? -5.438 2.512 -20.421 1.00 98.75 196 VAL A CA 1
ATOM 1526 C C . VAL A 1 196 ? -6.627 1.865 -19.712 1.00 98.75 196 VAL A C 1
ATOM 1528 O O . VAL A 1 196 ? -7.569 2.554 -19.321 1.00 98.75 196 VAL A O 1
ATOM 1531 N N . PHE A 1 197 ? -6.571 0.550 -19.520 1.00 98.81 197 PHE A N 1
ATOM 1532 C CA . PHE A 1 197 ? -7.548 -0.231 -18.765 1.00 98.81 197 PHE A CA 1
ATOM 1533 C C . PHE A 1 197 ? -7.094 -0.379 -17.307 1.00 98.81 197 PHE A C 1
ATOM 1535 O O . PHE A 1 197 ? -5.972 -0.818 -17.040 1.00 98.81 197 PHE A O 1
ATOM 1542 N N . LEU A 1 198 ? -7.981 -0.020 -16.380 1.00 98.25 198 LEU A N 1
ATOM 1543 C CA . LEU A 1 198 ? -7.796 -0.067 -14.924 1.00 98.25 198 LEU A CA 1
ATOM 1544 C C . LEU A 1 198 ? -8.886 -0.933 -14.288 1.00 98.25 198 LEU A C 1
ATOM 1546 O O . LEU A 1 198 ? -9.961 -1.069 -14.868 1.00 98.25 198 LEU A O 1
ATOM 1550 N N . SER A 1 199 ? -8.689 -1.447 -13.073 1.00 96.12 199 SER A N 1
ATOM 1551 C CA . SER A 1 199 ? -9.831 -1.911 -12.268 1.00 96.12 199 SER A CA 1
ATOM 1552 C C . SER A 1 199 ? -10.525 -0.745 -11.554 1.00 96.12 199 SER A C 1
ATOM 1554 O O . SER A 1 199 ? -9.954 0.330 -11.371 1.00 96.12 199 SER A O 1
ATOM 1556 N N . ILE A 1 200 ? -11.740 -0.962 -11.050 1.00 95.00 200 ILE A N 1
ATOM 1557 C CA . ILE A 1 200 ? -12.340 -0.053 -10.061 1.00 95.00 200 ILE A CA 1
ATOM 1558 C C . ILE A 1 200 ? -11.549 -0.025 -8.738 1.00 95.00 200 ILE A C 1
ATOM 1560 O O . ILE A 1 200 ? -11.631 0.958 -8.007 1.00 95.00 200 ILE A O 1
ATOM 1564 N N . GLN A 1 201 ? -10.753 -1.063 -8.442 1.00 94.31 201 GLN A N 1
ATOM 1565 C CA . GLN A 1 201 ? -10.008 -1.228 -7.188 1.00 94.31 201 GLN A CA 1
ATOM 1566 C C . GLN A 1 201 ? -8.742 -0.355 -7.081 1.00 94.31 201 GLN A C 1
ATOM 1568 O O . GLN A 1 201 ? -8.111 -0.364 -6.021 1.00 94.31 201 GLN A O 1
ATOM 1573 N N . GLU A 1 202 ? -8.331 0.351 -8.145 1.00 96.50 202 GLU A N 1
ATOM 1574 C CA . GLU A 1 202 ? -6.998 0.962 -8.202 1.00 96.50 202 GLU A CA 1
ATOM 1575 C C . GLU A 1 202 ? -6.733 2.005 -7.107 1.00 96.50 202 GLU A C 1
ATOM 1577 O O . GLU A 1 202 ? -7.492 2.953 -6.873 1.00 96.50 202 GLU A O 1
ATOM 1582 N N . HIS A 1 203 ? -5.557 1.872 -6.493 1.00 96.00 203 HIS A N 1
ATOM 1583 C CA . HIS A 1 203 ? -4.971 2.912 -5.661 1.00 96.00 203 HIS A CA 1
ATOM 1584 C C . HIS A 1 203 ? -4.648 4.153 -6.513 1.00 96.00 203 HIS A C 1
ATOM 1586 O O . HIS A 1 203 ? -4.286 4.050 -7.683 1.00 96.00 203 HIS A O 1
ATOM 1592 N N . HIS A 1 204 ? -4.712 5.349 -5.924 1.00 95.00 204 HIS A N 1
ATOM 1593 C CA . HIS A 1 204 ? -4.542 6.631 -6.621 1.00 95.00 204 HIS A CA 1
ATOM 1594 C C . HIS A 1 204 ? -3.222 6.747 -7.403 1.00 95.00 204 HIS A C 1
ATOM 1596 O O . HIS A 1 204 ? -3.195 7.425 -8.430 1.00 95.00 204 HIS A O 1
ATOM 1602 N N . SER A 1 205 ? -2.160 6.042 -6.986 1.00 94.00 205 SER A N 1
ATOM 1603 C CA . SER A 1 205 ? -0.897 5.944 -7.739 1.00 94.00 205 SER A CA 1
ATOM 1604 C C . SER A 1 205 ? -1.041 5.278 -9.107 1.00 94.00 205 SER A C 1
ATOM 1606 O O . SER A 1 205 ? -0.296 5.641 -10.008 1.00 94.00 205 SER A O 1
ATOM 1608 N N . ASN A 1 206 ? -1.985 4.348 -9.266 1.00 96.69 206 ASN A N 1
ATOM 1609 C CA . ASN A 1 206 ? -2.292 3.638 -10.509 1.00 96.69 206 ASN A CA 1
ATOM 1610 C C . ASN A 1 206 ? -3.613 4.121 -11.149 1.00 96.69 206 ASN A C 1
ATOM 1612 O O . ASN A 1 206 ? -4.211 3.424 -11.957 1.00 96.69 206 ASN A O 1
ATOM 1616 N N . LEU A 1 207 ? -4.074 5.328 -10.799 1.00 96.38 207 LEU A N 1
ATOM 1617 C CA . LEU A 1 207 ? -5.272 5.953 -11.377 1.00 96.38 207 LEU A CA 1
ATOM 1618 C C . LEU A 1 207 ? -4.983 7.373 -11.872 1.00 96.38 207 LEU A C 1
ATOM 1620 O O . LEU A 1 207 ? -5.243 7.694 -13.031 1.00 96.38 207 LEU A O 1
ATOM 1624 N N . LEU A 1 208 ? -4.437 8.230 -11.004 1.00 96.50 208 LEU A N 1
ATOM 1625 C CA . LEU A 1 208 ? -4.258 9.648 -11.316 1.00 96.50 208 LEU A CA 1
ATOM 1626 C C . LEU A 1 208 ? -3.219 9.898 -12.427 1.00 96.50 208 LEU A C 1
ATOM 1628 O O . LEU A 1 208 ? -3.548 10.651 -13.337 1.00 96.50 208 LEU A O 1
ATOM 1632 N N . PRO A 1 209 ? -2.037 9.242 -12.472 1.00 96.19 209 PRO A N 1
ATOM 1633 C CA . PRO A 1 209 ? -1.068 9.486 -13.548 1.00 96.19 209 PRO A CA 1
ATOM 1634 C C . PRO A 1 209 ? -1.607 9.188 -14.956 1.00 96.19 209 PRO A C 1
ATOM 1636 O O . PRO A 1 209 ? -1.182 9.824 -15.920 1.00 96.19 209 PRO A O 1
ATOM 1639 N N . TRP A 1 210 ? -2.550 8.248 -15.075 1.00 97.06 210 TRP A N 1
ATOM 1640 C CA . TRP A 1 210 ? -3.198 7.897 -16.341 1.00 97.06 210 TRP A CA 1
ATOM 1641 C C . TRP A 1 210 ? -4.328 8.865 -16.706 1.00 97.06 210 TRP A C 1
ATOM 1643 O O . TRP A 1 210 ? -4.478 9.194 -17.880 1.00 97.06 210 TRP A O 1
ATOM 1653 N N . ARG A 1 211 ? -5.088 9.363 -15.716 1.00 95.12 211 ARG A N 1
ATOM 1654 C CA . ARG A 1 211 ? -6.096 10.421 -15.926 1.00 95.12 211 ARG A CA 1
ATOM 1655 C C . ARG A 1 211 ? -5.454 11.743 -16.346 1.00 95.12 211 ARG A C 1
ATOM 1657 O O . ARG A 1 211 ? -5.951 12.390 -17.258 1.00 95.12 211 ARG A O 1
ATOM 1664 N N . GLU A 1 212 ? -4.317 12.089 -15.749 1.00 95.94 212 GLU A N 1
ATOM 1665 C CA . GLU A 1 212 ? -3.497 13.248 -16.117 1.00 95.94 212 GLU A CA 1
ATOM 1666 C C . GLU A 1 212 ? -2.612 12.947 -17.348 1.00 95.94 212 GLU A C 1
ATOM 1668 O O . GLU A 1 212 ? -1.398 13.165 -17.324 1.00 95.94 212 GLU A O 1
ATOM 1673 N N . SER A 1 213 ? -3.173 12.369 -18.418 1.00 94.94 213 SER A N 1
ATOM 1674 C CA . SER A 1 213 ? -2.429 11.981 -19.629 1.00 94.94 213 SER A CA 1
ATOM 1675 C C . SER A 1 213 ? -3.251 12.138 -20.916 1.00 94.94 213 SER A C 1
ATOM 1677 O O . SER A 1 213 ? -4.461 12.357 -20.879 1.00 94.94 213 SER A O 1
ATOM 1679 N N . CYS A 1 214 ? -2.605 12.016 -22.080 1.00 94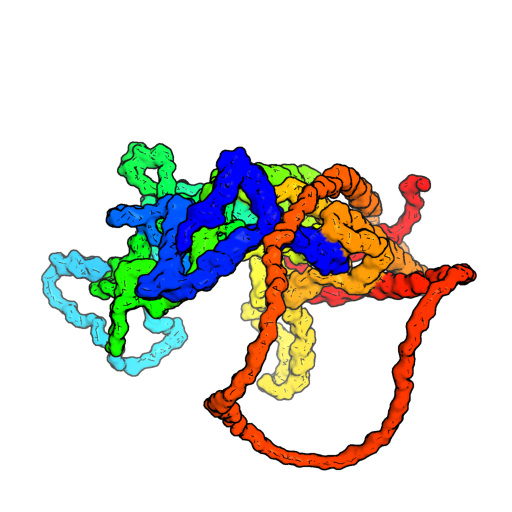.38 214 CYS A N 1
ATOM 1680 C CA . CYS A 1 214 ? -3.281 12.056 -23.384 1.00 94.38 214 CYS A CA 1
ATOM 1681 C C . CYS A 1 214 ? -4.081 10.780 -23.728 1.00 94.38 214 CYS A C 1
ATOM 1683 O O . CYS A 1 214 ? -4.702 10.728 -24.790 1.00 94.38 214 CYS A O 1
ATOM 1685 N N . ALA A 1 215 ? -4.059 9.755 -22.871 1.00 96.56 215 ALA A N 1
ATOM 1686 C CA . ALA A 1 215 ? -4.788 8.509 -23.079 1.00 96.56 215 ALA A CA 1
ATOM 1687 C C . ALA A 1 215 ? -6.280 8.624 -22.714 1.00 96.56 215 ALA A C 1
ATOM 1689 O O . ALA A 1 215 ? -6.705 9.535 -22.002 1.00 96.56 215 ALA A O 1
ATOM 1690 N N . ASP A 1 216 ? -7.081 7.661 -23.162 1.00 97.50 216 ASP A N 1
ATOM 1691 C CA . ASP A 1 216 ? -8.410 7.402 -22.607 1.00 97.50 216 ASP A CA 1
ATOM 1692 C C . ASP A 1 216 ? -8.310 6.366 -21.485 1.00 97.50 216 ASP A C 1
ATOM 1694 O O . ASP A 1 216 ? -7.711 5.306 -21.664 1.00 97.50 216 ASP A O 1
ATOM 1698 N N . VAL A 1 217 ? -8.900 6.664 -20.326 1.00 98.19 217 VAL A N 1
ATOM 1699 C CA . VAL A 1 217 ? -8.885 5.774 -19.156 1.00 98.19 217 VAL A CA 1
ATOM 1700 C C . VAL A 1 217 ? -10.216 5.039 -19.051 1.00 98.19 217 VAL A C 1
ATOM 1702 O O . VAL A 1 217 ? -11.262 5.660 -18.862 1.00 98.19 217 VAL A O 1
ATOM 1705 N N . ILE A 1 218 ? -10.169 3.711 -19.142 1.00 98.38 218 ILE A N 1
ATOM 1706 C CA . ILE A 1 218 ? -11.328 2.819 -19.082 1.00 98.38 218 ILE A CA 1
ATOM 1707 C C . ILE A 1 218 ? -11.269 2.030 -17.772 1.00 98.38 218 ILE A C 1
ATOM 1709 O O . ILE A 1 218 ? -10.351 1.242 -17.546 1.00 98.38 218 ILE A O 1
ATOM 1713 N N . VAL A 1 219 ? -12.252 2.241 -16.896 1.00 98.00 219 VAL A N 1
ATOM 1714 C CA . VAL A 1 219 ? -12.346 1.551 -15.601 1.00 98.00 219 VAL A CA 1
ATOM 1715 C C . VAL A 1 219 ? -13.236 0.317 -15.740 1.00 98.00 219 VAL A C 1
ATOM 1717 O O . VAL A 1 219 ? -14.409 0.423 -16.095 1.00 98.00 219 VAL A O 1
ATOM 1720 N N . ILE A 1 220 ? -12.672 -0.852 -15.453 1.00 98.19 220 ILE A N 1
ATOM 1721 C CA . ILE A 1 220 ? -13.345 -2.151 -15.467 1.00 98.19 220 ILE A CA 1
ATOM 1722 C C . ILE A 1 220 ? -13.965 -2.421 -14.081 1.00 98.19 220 ILE A C 1
ATOM 1724 O O . ILE A 1 220 ? -13.263 -2.300 -13.070 1.00 98.19 220 ILE A O 1
ATOM 1728 N N . PRO A 1 221 ? -15.260 -2.778 -14.001 1.00 96.25 221 PRO A N 1
ATOM 1729 C CA . PRO A 1 221 ? -15.949 -3.020 -12.736 1.00 96.25 221 PRO A CA 1
ATOM 1730 C C . PRO A 1 221 ? -15.552 -4.356 -12.085 1.00 96.25 221 PRO A C 1
ATOM 1732 O O . PRO A 1 221 ? -14.856 -5.190 -12.667 1.00 96.25 221 PRO A O 1
ATOM 1735 N N . GLU A 1 222 ? -16.047 -4.576 -10.868 1.00 93.62 222 GLU A N 1
ATOM 1736 C CA . GLU A 1 222 ? -16.114 -5.913 -10.273 1.00 93.62 222 GLU A CA 1
ATOM 1737 C C . GLU A 1 222 ? -17.414 -6.630 -10.667 1.00 93.62 222 GLU A C 1
ATOM 1739 O O . GLU A 1 222 ? -18.481 -6.014 -10.729 1.00 93.62 222 GLU A O 1
ATOM 1744 N N . ILE A 1 223 ? -17.355 -7.956 -10.806 1.00 92.12 223 ILE A N 1
ATOM 1745 C CA . ILE A 1 223 ? -18.548 -8.803 -10.680 1.00 92.12 223 ILE A CA 1
ATOM 1746 C C . ILE A 1 223 ? -18.986 -8.905 -9.209 1.00 92.12 223 ILE A C 1
ATOM 1748 O O . ILE A 1 223 ? -18.232 -8.601 -8.285 1.00 92.12 223 ILE A O 1
ATOM 1752 N N . LYS A 1 224 ? -20.211 -9.392 -8.964 1.00 86.19 224 LYS A N 1
ATOM 1753 C CA . LYS A 1 224 ? -20.827 -9.471 -7.620 1.00 86.19 224 LYS A CA 1
ATOM 1754 C C . LYS A 1 224 ? -20.025 -10.259 -6.563 1.00 86.19 224 LYS A C 1
ATOM 1756 O O . LYS A 1 224 ? -20.335 -10.127 -5.386 1.00 86.19 224 LYS A O 1
ATOM 1761 N N . SER A 1 225 ? -19.029 -11.056 -6.958 1.00 83.62 225 SER A N 1
ATOM 1762 C CA . SER A 1 225 ? -18.093 -11.757 -6.064 1.00 83.62 225 SER A CA 1
ATOM 1763 C C . SER A 1 225 ? -16.852 -10.933 -5.673 1.00 83.62 225 SER A C 1
ATOM 1765 O O . SER A 1 225 ? -15.940 -11.486 -5.072 1.00 83.62 225 SER A O 1
ATOM 1767 N N . HIS A 1 226 ? -16.785 -9.634 -5.995 1.00 86.88 226 HIS A N 1
ATOM 1768 C CA . HIS A 1 226 ? -15.616 -8.763 -5.757 1.00 86.88 226 HIS A CA 1
ATOM 1769 C C . HIS A 1 226 ? -14.326 -9.204 -6.476 1.00 86.88 226 HIS A C 1
ATOM 1771 O O . HIS A 1 226 ? -13.212 -9.010 -5.989 1.00 86.88 226 HIS A O 1
ATOM 1777 N N . GLN A 1 227 ? -14.487 -9.792 -7.660 1.00 90.44 227 GLN A N 1
ATOM 1778 C CA . GLN A 1 227 ? -13.407 -10.091 -8.603 1.00 90.44 227 GLN A CA 1
ATOM 1779 C C . GLN A 1 227 ? -13.554 -9.189 -9.830 1.00 90.44 227 GLN A C 1
ATOM 1781 O O . GLN A 1 227 ? -14.665 -8.761 -10.144 1.00 90.44 227 GLN A O 1
ATOM 1786 N N . LEU A 1 228 ? -12.454 -8.904 -10.531 1.00 94.56 228 LEU A N 1
ATOM 1787 C CA . LEU A 1 228 ? -12.479 -8.120 -11.769 1.00 94.56 228 LEU A CA 1
ATOM 1788 C C . LEU A 1 228 ? -13.406 -8.757 -12.819 1.00 94.56 228 LEU A C 1
ATOM 1790 O O . LEU A 1 228 ? -13.319 -9.961 -13.072 1.00 94.56 228 LEU A O 1
ATOM 1794 N N . ASP A 1 229 ? -14.253 -7.956 -13.467 1.00 97.38 229 ASP A N 1
ATOM 1795 C CA . ASP A 1 229 ? -15.077 -8.432 -14.579 1.00 97.38 229 ASP A CA 1
ATOM 1796 C C . ASP A 1 229 ? -14.228 -8.609 -15.851 1.00 97.38 229 ASP A C 1
ATOM 1798 O O . ASP A 1 229 ? -14.046 -7.694 -16.658 1.00 97.38 229 ASP A O 1
ATOM 1802 N N . LEU A 1 230 ? -13.697 -9.823 -16.026 1.00 97.81 230 LEU A N 1
ATOM 1803 C CA . LEU A 1 230 ? -12.922 -10.209 -17.207 1.00 97.81 230 LEU A CA 1
ATOM 1804 C C . LEU A 1 230 ? -13.735 -10.118 -18.506 1.00 97.81 230 LEU A C 1
ATOM 1806 O O . LEU A 1 230 ? -13.149 -9.874 -19.558 1.00 97.81 230 LEU A O 1
ATOM 1810 N N . LYS A 1 231 ? -15.068 -10.263 -18.456 1.00 98.12 231 LYS A N 1
ATOM 1811 C CA . LYS A 1 231 ? -15.901 -10.103 -19.652 1.00 98.12 231 LYS A CA 1
ATOM 1812 C C . LYS A 1 231 ? -16.025 -8.625 -20.017 1.00 98.12 231 LYS A C 1
ATOM 1814 O O . LYS A 1 231 ? -15.852 -8.274 -21.178 1.00 98.12 231 LYS A O 1
ATOM 1819 N N . ALA A 1 232 ? -16.243 -7.748 -19.037 1.00 98.44 232 ALA A N 1
ATOM 1820 C CA . ALA A 1 232 ? -16.225 -6.306 -19.273 1.00 98.44 232 ALA A CA 1
ATOM 1821 C C . ALA A 1 232 ? -14.849 -5.822 -19.774 1.00 98.44 232 ALA A C 1
ATOM 1823 O O . ALA A 1 232 ? -14.797 -4.926 -20.613 1.00 98.44 232 ALA A O 1
ATOM 1824 N N . LEU A 1 233 ? -13.743 -6.428 -19.323 1.00 98.69 233 LEU A N 1
ATOM 1825 C CA . LEU A 1 233 ? -12.412 -6.183 -19.894 1.00 98.69 233 LEU A CA 1
ATOM 1826 C C . LEU A 1 233 ? -12.331 -6.627 -21.366 1.00 98.69 233 LEU A C 1
ATOM 1828 O O . LEU A 1 233 ? -11.890 -5.841 -22.200 1.00 98.69 233 LEU A O 1
ATOM 1832 N N . GLU A 1 234 ? -12.803 -7.826 -21.713 1.00 98.69 234 GLU A N 1
ATOM 1833 C CA . GLU A 1 234 ? -12.830 -8.313 -23.102 1.00 98.69 234 GLU A CA 1
ATOM 1834 C C . GLU A 1 234 ? -13.713 -7.443 -24.020 1.00 98.69 234 GLU A C 1
ATOM 1836 O O . GLU A 1 234 ? -13.258 -7.003 -25.078 1.00 98.69 234 GLU A O 1
ATOM 1841 N N . ASP A 1 235 ? -14.927 -7.093 -23.580 1.00 98.69 235 ASP A N 1
ATOM 1842 C CA . ASP A 1 235 ? -15.860 -6.211 -24.299 1.00 98.69 235 ASP A CA 1
ATOM 1843 C C . ASP A 1 235 ? -15.242 -4.815 -24.573 1.00 98.69 235 ASP A C 1
ATOM 1845 O O . ASP A 1 235 ? -15.556 -4.173 -25.583 1.00 98.69 235 ASP A O 1
ATOM 1849 N N . GLN A 1 236 ? -14.355 -4.323 -23.695 1.00 98.69 236 GLN A N 1
ATOM 1850 C CA . GLN A 1 236 ? -13.632 -3.058 -23.889 1.00 98.69 236 GLN A CA 1
ATOM 1851 C C . GLN A 1 236 ? -12.362 -3.217 -24.741 1.00 98.69 236 GLN A C 1
ATOM 1853 O O . GLN A 1 236 ? -12.086 -2.351 -25.573 1.00 98.69 236 GLN A O 1
ATOM 1858 N N . LEU A 1 237 ? -11.620 -4.319 -24.606 1.00 98.62 237 LEU A N 1
ATOM 1859 C CA . LEU A 1 237 ? -10.472 -4.620 -25.468 1.00 98.62 237 LEU A CA 1
ATOM 1860 C C . LEU A 1 237 ? -10.899 -4.735 -26.936 1.00 98.62 237 LEU A C 1
ATOM 1862 O O . LEU A 1 237 ? -10.267 -4.124 -27.795 1.00 98.62 237 LEU A O 1
ATOM 1866 N N . ILE A 1 238 ? -12.028 -5.397 -27.215 1.00 98.50 238 ILE A N 1
ATOM 1867 C CA . ILE A 1 238 ? -12.632 -5.461 -28.557 1.00 98.50 238 ILE A CA 1
ATOM 1868 C C . ILE A 1 238 ? -13.015 -4.055 -29.051 1.00 98.50 238 ILE A C 1
ATOM 1870 O O . ILE A 1 238 ? -12.634 -3.660 -30.155 1.00 98.50 238 ILE A O 1
ATOM 1874 N N . ARG A 1 239 ? -13.718 -3.254 -28.230 1.00 98.06 239 ARG A N 1
ATOM 1875 C CA . ARG A 1 239 ? -14.124 -1.876 -28.585 1.00 98.06 239 ARG A CA 1
ATOM 1876 C C . ARG A 1 239 ? -12.935 -0.975 -28.940 1.00 98.06 239 ARG A C 1
ATOM 1878 O O . ARG A 1 239 ? -13.066 -0.105 -29.799 1.00 98.06 239 ARG A O 1
ATOM 1885 N N . HIS A 1 240 ? -11.794 -1.172 -28.284 1.00 97.81 240 HIS A N 1
ATOM 1886 C CA . HIS A 1 240 ? -10.603 -0.336 -28.426 1.00 97.81 240 HIS A CA 1
ATOM 1887 C C . HIS A 1 240 ? -9.440 -1.023 -29.175 1.00 97.81 240 HIS A C 1
ATOM 1889 O O . HIS A 1 240 ? -8.335 -0.481 -29.194 1.00 97.81 240 HIS A O 1
ATOM 1895 N N . GLN A 1 241 ? -9.667 -2.163 -29.843 1.00 96.81 241 GLN A N 1
ATOM 1896 C CA . GLN A 1 241 ? -8.613 -2.973 -30.484 1.00 96.81 241 GLN A CA 1
ATOM 1897 C C . GLN A 1 241 ? -7.739 -2.181 -31.483 1.00 96.81 241 GLN A C 1
ATOM 1899 O O . GLN A 1 241 ? -6.523 -2.368 -31.541 1.00 96.81 241 GLN A O 1
ATOM 1904 N N . ASN A 1 242 ? -8.351 -1.230 -32.201 1.00 95.12 242 ASN A N 1
ATOM 1905 C CA . ASN A 1 242 ? -7.705 -0.384 -33.210 1.00 95.12 242 ASN A CA 1
ATOM 1906 C C . ASN A 1 242 ? -6.876 0.781 -32.621 1.00 95.12 242 ASN A C 1
ATOM 1908 O O . ASN A 1 242 ? -6.336 1.577 -33.385 1.00 95.12 242 ASN A O 1
ATOM 1912 N N . ARG A 1 243 ? -6.795 0.946 -31.290 1.00 95.56 243 ARG A N 1
ATOM 1913 C CA . ARG A 1 243 ? -6.022 2.045 -30.684 1.00 95.56 243 ARG A CA 1
ATOM 1914 C C . ARG A 1 243 ? -4.507 1.818 -30.832 1.00 95.56 243 ARG A C 1
ATOM 1916 O O . ARG A 1 243 ? -4.046 0.689 -30.642 1.00 95.56 243 ARG A O 1
ATOM 1923 N N . PRO A 1 244 ? -3.719 2.884 -31.093 1.00 94.88 244 PRO A N 1
ATOM 1924 C CA . PRO A 1 244 ? -2.293 2.782 -31.433 1.00 94.88 244 PRO A CA 1
ATOM 1925 C C . PRO A 1 244 ? -1.381 2.387 -30.261 1.00 94.88 244 PRO A C 1
ATOM 1927 O O . PRO A 1 244 ? -0.201 2.118 -30.469 1.00 94.88 244 PRO A O 1
ATOM 1930 N N . LEU A 1 245 ? -1.904 2.391 -29.034 1.00 97.62 245 LEU A N 1
ATOM 1931 C CA . LEU A 1 245 ? -1.278 1.810 -27.852 1.00 97.62 245 LEU A CA 1
ATOM 1932 C C . LEU A 1 245 ? -2.381 1.411 -26.868 1.00 97.62 245 LEU A C 1
ATOM 1934 O O . LEU A 1 245 ? -3.288 2.204 -26.596 1.00 97.62 245 LEU A O 1
ATOM 1938 N N . LYS A 1 246 ? -2.286 0.189 -26.344 1.00 98.50 246 LYS A N 1
ATOM 1939 C CA . LYS A 1 246 ? -3.247 -0.421 -25.423 1.00 98.50 246 LYS A CA 1
ATOM 1940 C C . LYS A 1 246 ? -2.482 -0.886 -24.179 1.00 98.50 246 LYS A C 1
ATOM 1942 O O . LYS A 1 246 ? -1.567 -1.697 -24.295 1.00 98.50 246 LYS A O 1
ATOM 1947 N N . LEU A 1 247 ? -2.812 -0.347 -23.005 1.00 98.69 247 LEU A N 1
ATOM 1948 C CA . LEU A 1 247 ? -2.174 -0.690 -21.727 1.00 98.69 247 LEU A CA 1
ATOM 1949 C C . LEU A 1 247 ? -3.223 -1.237 -20.757 1.00 98.69 247 LEU A C 1
ATOM 1951 O O . LEU A 1 247 ? -4.199 -0.552 -20.475 1.00 98.69 247 LEU A O 1
ATOM 1955 N N . GLY A 1 248 ? -3.022 -2.424 -20.196 1.00 98.69 248 GLY A N 1
ATOM 1956 C CA . GLY A 1 248 ? -3.697 -2.845 -18.970 1.00 98.69 248 GLY A CA 1
ATOM 1957 C C . GLY A 1 248 ? -2.774 -2.617 -17.781 1.00 98.69 248 GLY A C 1
ATOM 1958 O O . GLY A 1 248 ? -1.621 -3.039 -17.820 1.00 98.69 248 GLY A O 1
ATOM 1959 N N . THR A 1 249 ? -3.244 -1.948 -16.730 1.00 98.38 249 THR A N 1
ATOM 1960 C CA . THR A 1 249 ? -2.435 -1.702 -15.526 1.00 98.38 249 THR A CA 1
ATOM 1961 C C . THR A 1 249 ? -3.274 -1.886 -14.270 1.00 98.38 249 THR A C 1
ATOM 1963 O O . THR A 1 249 ? -4.042 -1.012 -13.873 1.00 98.38 249 THR A O 1
ATOM 1966 N N . PHE A 1 250 ? -3.141 -3.060 -13.652 1.00 98.50 250 PHE A N 1
ATOM 1967 C CA . PHE A 1 250 ? -4.074 -3.564 -12.643 1.00 98.50 250 PHE A CA 1
ATOM 1968 C C . PHE A 1 250 ? -3.400 -3.807 -11.289 1.00 98.50 250 PHE A C 1
ATOM 1970 O O . PHE A 1 250 ? -2.316 -4.382 -11.214 1.00 98.50 250 PHE A O 1
ATOM 1977 N N . SER A 1 251 ? -4.055 -3.452 -10.187 1.00 97.06 251 SER A N 1
ATOM 1978 C CA . SER A 1 251 ? -3.608 -3.852 -8.849 1.00 97.06 251 SER A CA 1
ATOM 1979 C C . SER A 1 251 ? -3.584 -5.381 -8.734 1.00 97.06 251 SER A C 1
ATOM 1981 O O . SER A 1 251 ? -4.603 -6.041 -8.934 1.00 97.06 251 SER A O 1
ATOM 1983 N N . ALA A 1 252 ? -2.443 -5.965 -8.354 1.00 97.44 252 ALA A N 1
ATOM 1984 C CA . ALA A 1 252 ? -2.311 -7.415 -8.149 1.00 97.44 252 ALA A CA 1
ATOM 1985 C C . ALA A 1 252 ? -3.184 -7.931 -6.982 1.00 97.44 252 ALA A C 1
ATOM 1987 O O . ALA A 1 252 ? -3.492 -9.118 -6.890 1.00 97.44 252 ALA A O 1
ATOM 1988 N N . GLY A 1 253 ? -3.617 -7.026 -6.104 1.00 95.00 253 GLY A N 1
ATOM 1989 C CA . GLY A 1 253 ? -4.691 -7.237 -5.143 1.00 95.00 253 GLY A CA 1
ATOM 1990 C C . GLY A 1 253 ? -4.996 -5.956 -4.371 1.00 95.00 253 GLY A C 1
ATOM 1991 O O . GLY A 1 253 ? -4.129 -5.090 -4.217 1.00 95.00 253 GLY A O 1
ATOM 1992 N N . SER A 1 254 ? -6.235 -5.812 -3.904 1.00 94.25 254 SER A N 1
ATOM 1993 C CA . SER A 1 254 ? -6.729 -4.544 -3.358 1.00 94.25 254 SER A CA 1
ATOM 1994 C C . SER A 1 254 ? -6.066 -4.151 -2.032 1.00 94.25 254 SER A C 1
ATOM 1996 O O . SER A 1 254 ? -6.003 -4.934 -1.081 1.00 94.25 254 SER A O 1
ATOM 1998 N N . ASN A 1 255 ? -5.684 -2.876 -1.909 1.00 93.38 255 ASN A N 1
ATOM 1999 C CA . ASN A 1 255 ? -5.176 -2.282 -0.668 1.00 93.38 255 ASN A CA 1
ATOM 2000 C C . ASN A 1 255 ? -6.265 -1.972 0.387 1.00 93.38 255 ASN A C 1
ATOM 2002 O O . ASN A 1 255 ? -5.923 -1.468 1.467 1.00 93.38 255 ASN A O 1
ATOM 2006 N N . LEU A 1 256 ? -7.541 -2.238 0.070 1.00 94.19 256 LEU A N 1
ATOM 2007 C CA . LEU A 1 256 ? -8.702 -2.103 0.962 1.00 94.19 256 LEU A CA 1
ATOM 2008 C C . LEU A 1 256 ? -9.200 -3.467 1.456 1.00 94.19 256 LEU A C 1
ATOM 2010 O O . LEU A 1 256 ? -9.459 -3.622 2.652 1.00 94.19 256 LEU A O 1
ATOM 2014 N N . THR A 1 257 ? -9.349 -4.435 0.547 1.00 93.94 257 THR A N 1
ATOM 2015 C CA . THR A 1 257 ? -10.007 -5.724 0.832 1.00 93.94 257 THR A CA 1
ATOM 2016 C C . THR A 1 257 ? -9.035 -6.896 0.937 1.00 93.94 257 THR A C 1
ATOM 2018 O O . THR A 1 257 ? -9.389 -7.908 1.529 1.00 93.94 257 THR A O 1
ATOM 2021 N N . GLY A 1 258 ? -7.813 -6.791 0.404 1.00 94.56 258 GLY A N 1
ATOM 2022 C CA . GLY A 1 258 ? -6.824 -7.878 0.420 1.00 94.56 258 GLY A CA 1
ATOM 2023 C C . GLY A 1 258 ? -7.116 -9.031 -0.543 1.00 94.56 258 GLY A C 1
ATOM 2024 O O . GLY A 1 258 ? -6.343 -9.989 -0.583 1.00 94.56 258 GLY A O 1
ATOM 2025 N N . VAL A 1 259 ? -8.212 -8.957 -1.305 1.00 94.62 259 VAL A N 1
ATOM 2026 C CA . VAL A 1 259 ? -8.527 -9.901 -2.385 1.00 94.62 259 VAL A CA 1
ATOM 2027 C C . VAL A 1 259 ? -7.460 -9.761 -3.472 1.00 94.62 259 VAL A C 1
ATOM 2029 O O . VAL A 1 259 ? -7.117 -8.641 -3.859 1.00 94.62 259 VAL A O 1
ATOM 2032 N N . LEU A 1 260 ? -6.914 -10.889 -3.934 1.00 95.19 260 LEU A N 1
ATOM 2033 C CA . LEU A 1 260 ? -5.954 -10.920 -5.040 1.00 95.19 260 LEU A CA 1
ATOM 2034 C C . LEU A 1 260 ? -6.685 -10.983 -6.383 1.00 95.19 260 LEU A C 1
ATOM 2036 O O . LEU A 1 260 ? -7.704 -11.661 -6.504 1.00 95.19 260 LEU A O 1
ATOM 2040 N N . ASN A 1 261 ? -6.126 -10.327 -7.399 1.00 94.94 261 ASN A N 1
ATOM 2041 C CA . ASN A 1 261 ? -6.589 -10.460 -8.776 1.00 94.94 261 ASN A CA 1
ATOM 2042 C C . ASN A 1 261 ? -5.825 -11.579 -9.494 1.00 94.94 261 ASN A C 1
ATOM 2044 O O . ASN A 1 261 ? -4.633 -11.795 -9.262 1.00 94.94 261 ASN A O 1
ATOM 2048 N N . ASP A 1 262 ? -6.504 -12.275 -10.406 1.00 95.06 262 ASP A N 1
ATOM 2049 C CA . ASP A 1 262 ? -5.903 -13.331 -11.223 1.00 95.06 262 ASP A CA 1
ATOM 2050 C C . ASP A 1 262 ? -5.019 -12.718 -12.322 1.00 95.06 262 ASP A C 1
ATOM 2052 O O . ASP A 1 262 ? -5.436 -12.514 -13.464 1.00 95.06 262 ASP A O 1
ATOM 2056 N N . THR A 1 263 ? -3.780 -12.382 -11.953 1.00 96.69 263 THR A N 1
ATOM 2057 C CA . THR A 1 263 ? -2.823 -11.738 -12.868 1.00 96.69 263 THR A CA 1
ATOM 2058 C C . THR A 1 263 ? -2.506 -12.589 -14.102 1.00 96.69 263 THR A C 1
ATOM 2060 O O . THR A 1 263 ? -2.155 -12.028 -15.135 1.00 96.69 263 THR A O 1
ATOM 2063 N N . ILE A 1 264 ? -2.675 -13.916 -14.028 1.00 95.88 264 ILE A N 1
ATOM 2064 C CA . ILE A 1 264 ? -2.459 -14.841 -15.148 1.00 95.88 264 ILE A CA 1
ATOM 2065 C C . ILE A 1 264 ? -3.598 -14.711 -16.163 1.00 95.88 264 ILE A C 1
ATOM 2067 O O . ILE A 1 264 ? -3.335 -14.482 -17.344 1.00 95.88 264 ILE A O 1
ATOM 2071 N N . LYS A 1 265 ? -4.863 -14.785 -15.723 1.00 95.75 265 LYS A N 1
ATOM 2072 C CA . LYS A 1 265 ? -6.017 -14.602 -16.622 1.00 95.75 265 LYS A CA 1
ATOM 2073 C C . LYS A 1 265 ? -6.074 -13.190 -17.207 1.00 95.75 265 LYS A C 1
ATOM 2075 O O . LYS A 1 265 ? -6.372 -13.048 -18.390 1.00 95.75 265 LYS A O 1
ATOM 2080 N N . ILE A 1 266 ? -5.739 -12.167 -16.415 1.00 97.75 266 ILE A N 1
ATOM 2081 C CA . ILE A 1 266 ? -5.680 -10.774 -16.885 1.00 97.75 266 ILE A CA 1
ATOM 2082 C C . ILE A 1 266 ? -4.591 -10.607 -17.956 1.00 97.75 266 ILE A C 1
ATOM 2084 O O . ILE A 1 266 ? -4.884 -10.070 -19.021 1.00 97.75 266 ILE A O 1
ATOM 2088 N N . ALA A 1 267 ? -3.372 -11.112 -17.729 1.00 97.81 267 ALA A N 1
ATOM 2089 C CA . ALA A 1 267 ? -2.293 -11.046 -18.719 1.00 97.81 267 ALA A CA 1
ATOM 2090 C C . ALA A 1 267 ? -2.649 -11.786 -20.020 1.00 97.81 267 ALA A C 1
ATOM 2092 O O . ALA A 1 267 ? -2.569 -11.197 -21.097 1.00 97.81 267 ALA A O 1
ATOM 2093 N N . LYS A 1 268 ? -3.141 -13.033 -19.922 1.00 96.00 268 LYS A N 1
ATOM 2094 C CA . LYS A 1 268 ? -3.586 -13.825 -21.086 1.00 96.00 268 LYS A CA 1
ATOM 2095 C C . LYS A 1 268 ? -4.622 -13.071 -21.927 1.00 96.00 268 LYS A C 1
ATOM 2097 O O . LYS A 1 268 ? -4.541 -13.090 -23.154 1.00 96.00 268 LYS A O 1
ATOM 2102 N N . LEU A 1 269 ? -5.576 -12.400 -21.277 1.00 97.38 269 LEU A N 1
ATOM 2103 C CA . LEU A 1 269 ? -6.622 -11.633 -21.952 1.00 97.38 269 LEU A CA 1
ATOM 2104 C C . LEU A 1 269 ? -6.097 -10.330 -22.581 1.00 97.38 269 LEU A C 1
ATOM 2106 O O . LEU A 1 269 ? -6.495 -10.002 -23.693 1.00 97.38 269 LEU A O 1
ATOM 2110 N N . LEU A 1 270 ? -5.183 -9.612 -21.925 1.00 98.44 270 LEU A N 1
ATOM 2111 C CA . LEU A 1 270 ? -4.562 -8.408 -22.493 1.00 98.44 270 LEU A CA 1
ATOM 2112 C C . LEU A 1 270 ? -3.727 -8.740 -23.740 1.00 98.44 270 LEU A C 1
ATOM 2114 O O . LEU A 1 270 ? -3.932 -8.138 -24.795 1.00 98.44 270 LEU A O 1
ATOM 2118 N N . HIS A 1 271 ? -2.862 -9.755 -23.662 1.00 96.88 271 HIS A N 1
ATOM 2119 C CA . HIS A 1 271 ? -2.006 -10.151 -24.784 1.00 96.88 271 HIS A CA 1
ATOM 2120 C C . HIS A 1 271 ? -2.792 -10.734 -25.969 1.00 96.88 271 HIS A C 1
ATOM 2122 O O . HIS A 1 271 ? -2.408 -10.515 -27.117 1.00 96.88 271 HIS A O 1
ATOM 2128 N N . LYS A 1 272 ? -3.934 -11.402 -25.724 1.00 95.75 272 LYS A N 1
ATOM 2129 C CA . LYS A 1 272 ? -4.881 -11.831 -26.777 1.00 95.75 272 LYS A CA 1
ATOM 2130 C C . LYS A 1 272 ? -5.347 -10.661 -27.663 1.00 95.75 272 LYS A C 1
ATOM 2132 O O . LYS A 1 272 ? -5.659 -10.877 -28.831 1.00 95.75 272 LYS A O 1
ATOM 2137 N N . TYR A 1 273 ? -5.375 -9.443 -27.120 1.00 97.00 273 TYR A N 1
ATOM 2138 C CA . TYR A 1 273 ? -5.802 -8.219 -27.800 1.00 97.00 273 TYR A CA 1
ATOM 2139 C C . TYR A 1 273 ? -4.677 -7.177 -27.929 1.00 97.00 273 TYR A C 1
ATOM 2141 O O . TYR A 1 273 ? -4.965 -5.981 -27.967 1.00 97.00 273 TYR A O 1
ATOM 2149 N N . ASP A 1 274 ? -3.409 -7.607 -28.024 1.00 96.06 274 ASP A N 1
ATOM 2150 C CA . ASP A 1 274 ? -2.262 -6.720 -28.312 1.00 96.06 274 ASP A CA 1
ATOM 2151 C C . ASP A 1 274 ? -2.117 -5.559 -27.293 1.00 96.06 274 ASP A C 1
ATOM 2153 O O . ASP A 1 274 ? -1.762 -4.428 -27.625 1.00 96.06 274 ASP A O 1
ATOM 2157 N N . ALA A 1 275 ? -2.450 -5.818 -26.024 1.00 98.25 275 ALA A N 1
ATOM 2158 C CA . ALA A 1 275 ? -2.332 -4.856 -24.932 1.00 98.25 275 ALA A CA 1
ATOM 2159 C C . ALA A 1 275 ? -1.239 -5.270 -23.937 1.00 98.25 275 ALA A C 1
ATOM 2161 O O . ALA A 1 275 ? -1.186 -6.427 -23.523 1.00 98.25 275 ALA A O 1
ATOM 2162 N N . PHE A 1 276 ? -0.404 -4.314 -23.516 1.00 98.62 276 PHE A N 1
ATOM 2163 C CA . PHE A 1 276 ? 0.658 -4.567 -22.537 1.00 98.62 276 PHE A CA 1
ATOM 2164 C C . PHE A 1 276 ? 0.077 -4.847 -21.139 1.00 98.62 276 PHE A C 1
ATOM 2166 O O . PHE A 1 276 ? -0.810 -4.115 -20.690 1.00 98.62 276 PHE A O 1
ATOM 2173 N N . ALA A 1 277 ? 0.607 -5.842 -20.425 1.00 98.69 277 ALA A N 1
ATOM 2174 C CA . ALA A 1 277 ? 0.138 -6.267 -19.102 1.00 98.69 277 ALA A CA 1
ATOM 2175 C C . ALA A 1 277 ? 1.034 -5.785 -17.942 1.00 98.69 277 ALA A C 1
ATOM 2177 O O . ALA A 1 277 ? 2.049 -6.404 -17.608 1.00 98.69 277 ALA A O 1
ATOM 2178 N N . PHE A 1 278 ? 0.622 -4.700 -17.278 1.00 98.81 278 PHE A N 1
ATOM 2179 C CA . PHE A 1 278 ? 1.262 -4.158 -16.075 1.00 98.81 278 PHE A CA 1
ATOM 2180 C C . PHE A 1 278 ? 0.492 -4.496 -14.790 1.00 98.81 278 PHE A C 1
ATOM 2182 O O . PHE A 1 278 ? -0.742 -4.506 -14.779 1.00 98.81 278 PHE A O 1
ATOM 2189 N N . PHE A 1 279 ? 1.212 -4.706 -13.679 1.00 98.75 279 PHE A N 1
ATOM 2190 C CA . PHE A 1 279 ? 0.590 -4.977 -12.375 1.00 98.75 279 PHE A CA 1
ATOM 2191 C C . PHE A 1 279 ? 1.197 -4.190 -11.200 1.00 98.75 279 PHE A C 1
ATOM 2193 O O . PHE A 1 279 ? 2.408 -4.224 -10.969 1.00 98.75 279 PHE A O 1
ATOM 2200 N N . ASP A 1 280 ? 0.350 -3.528 -10.402 1.00 98.44 280 ASP A N 1
ATOM 2201 C CA . ASP A 1 280 ? 0.760 -2.860 -9.156 1.00 98.44 280 ASP A CA 1
ATOM 2202 C C . ASP A 1 280 ? 0.762 -3.860 -7.985 1.00 98.44 280 ASP A C 1
ATOM 2204 O O . ASP A 1 280 ? -0.281 -4.280 -7.476 1.00 98.44 280 ASP A O 1
ATOM 2208 N N . TYR A 1 281 ? 1.962 -4.247 -7.547 1.00 98.12 281 TYR A N 1
ATOM 2209 C CA . TYR A 1 281 ? 2.194 -5.116 -6.394 1.00 98.12 281 TYR A CA 1
ATOM 2210 C C . TYR A 1 281 ? 2.434 -4.322 -5.092 1.00 98.12 281 TYR A C 1
ATOM 2212 O O . TYR A 1 281 ? 2.747 -4.919 -4.060 1.00 98.12 281 TYR A O 1
ATOM 2220 N N . ALA A 1 282 ? 2.238 -2.996 -5.064 1.00 95.31 282 ALA A N 1
ATOM 2221 C CA . ALA A 1 282 ? 2.369 -2.181 -3.851 1.00 95.31 282 ALA A CA 1
ATOM 2222 C C . ALA A 1 282 ? 1.442 -2.602 -2.707 1.00 95.31 282 ALA A C 1
ATOM 2224 O O . ALA A 1 282 ? 1.749 -2.326 -1.552 1.00 95.31 282 ALA A O 1
ATOM 2225 N N . GLY A 1 283 ? 0.269 -3.170 -2.986 1.00 92.44 283 GLY A N 1
ATOM 2226 C CA . GLY A 1 283 ? -0.620 -3.676 -1.937 1.00 92.44 283 GLY A CA 1
ATOM 2227 C C . GLY A 1 283 ? -0.117 -5.001 -1.371 1.00 92.44 283 GLY A C 1
ATOM 2228 O O . GLY A 1 283 ? 0.097 -5.135 -0.170 1.00 92.44 283 GLY A O 1
ATOM 2229 N N . VAL A 1 284 ? 0.075 -5.970 -2.266 1.00 96.25 284 VAL A N 1
ATOM 2230 C CA . VAL A 1 284 ? 0.115 -7.399 -1.919 1.00 96.25 284 VAL A CA 1
ATOM 2231 C C . VAL A 1 284 ? 1.480 -8.065 -2.097 1.00 96.25 284 VAL A C 1
ATOM 2233 O O . VAL A 1 284 ? 1.691 -9.151 -1.569 1.00 96.25 284 VAL A O 1
ATOM 2236 N N . GLY A 1 285 ? 2.433 -7.406 -2.762 1.00 96.81 285 GLY A N 1
ATOM 2237 C CA . GLY A 1 285 ? 3.791 -7.903 -3.009 1.00 96.81 285 GLY A CA 1
ATOM 2238 C C . GLY A 1 285 ? 4.563 -8.424 -1.787 1.00 96.81 285 GLY A C 1
ATOM 2239 O O . GLY A 1 285 ? 5.258 -9.420 -1.951 1.00 96.81 285 GLY A O 1
ATOM 2240 N N . PRO A 1 286 ? 4.423 -7.868 -0.563 1.00 96.81 286 PRO A N 1
ATOM 2241 C CA . PRO A 1 286 ? 5.047 -8.444 0.637 1.00 96.81 286 PRO A CA 1
ATOM 2242 C C . PRO A 1 286 ? 4.548 -9.849 1.015 1.00 96.81 286 PRO A C 1
ATOM 2244 O O . PRO A 1 286 ? 5.187 -10.529 1.819 1.00 96.81 286 PRO A O 1
ATOM 2247 N N . TYR A 1 287 ? 3.397 -10.260 0.476 1.00 96.75 287 TYR A N 1
ATOM 2248 C CA . TYR A 1 287 ? 2.565 -11.354 0.982 1.00 96.75 287 TYR A CA 1
ATOM 2249 C C . TYR A 1 287 ? 2.319 -12.486 -0.025 1.00 96.75 287 TYR A C 1
ATOM 2251 O O . TYR A 1 287 ? 1.751 -13.511 0.340 1.00 96.75 287 TYR A O 1
ATOM 2259 N N . THR A 1 288 ? 2.707 -12.300 -1.288 1.00 95.44 288 THR A N 1
ATOM 2260 C CA . THR A 1 288 ? 2.486 -13.254 -2.383 1.00 95.44 288 THR A CA 1
ATOM 2261 C C . THR A 1 288 ? 3.708 -13.320 -3.298 1.00 95.44 288 THR A C 1
ATOM 2263 O O . THR A 1 288 ? 4.584 -12.457 -3.233 1.00 95.44 288 THR A O 1
ATOM 2266 N N . ALA A 1 289 ? 3.771 -14.335 -4.159 1.00 94.94 289 ALA A N 1
ATOM 2267 C CA . ALA A 1 289 ? 4.794 -14.422 -5.190 1.00 94.94 289 ALA A CA 1
ATOM 2268 C C . ALA A 1 289 ? 4.593 -13.327 -6.253 1.00 94.94 289 ALA A C 1
ATOM 2270 O O . ALA A 1 289 ? 3.471 -13.041 -6.684 1.00 94.94 289 ALA A O 1
ATOM 2271 N N . ILE A 1 290 ? 5.700 -12.729 -6.688 1.00 97.50 290 ILE A N 1
ATOM 2272 C CA . ILE A 1 290 ? 5.750 -11.818 -7.831 1.00 97.50 290 ILE A CA 1
ATOM 2273 C C . ILE A 1 290 ? 6.447 -12.597 -8.939 1.00 97.50 290 ILE A C 1
ATOM 2275 O O . ILE A 1 290 ? 7.619 -12.913 -8.802 1.00 97.50 290 ILE A O 1
ATOM 2279 N N . ASP A 1 291 ? 5.732 -12.939 -10.006 1.00 97.06 291 ASP A N 1
ATOM 2280 C CA . ASP A 1 291 ? 6.273 -13.744 -11.105 1.00 97.06 291 ASP A CA 1
ATOM 2281 C C . ASP A 1 291 ? 6.062 -13.008 -12.431 1.00 97.06 291 ASP A C 1
ATOM 2283 O O . ASP A 1 291 ? 4.919 -12.770 -12.840 1.00 97.06 291 ASP A O 1
ATOM 2287 N N . MET A 1 292 ? 7.166 -12.621 -13.073 1.00 97.69 292 MET A N 1
ATOM 2288 C CA . MET A 1 292 ? 7.180 -11.963 -14.382 1.00 97.69 292 MET A CA 1
ATOM 2289 C C . MET A 1 292 ? 6.860 -12.913 -15.541 1.00 97.69 292 MET A C 1
ATOM 2291 O O . MET A 1 292 ? 6.386 -12.448 -16.573 1.00 97.69 292 MET A O 1
ATOM 2295 N N . ASN A 1 293 ? 7.117 -14.215 -15.402 1.00 95.44 293 ASN A N 1
ATOM 2296 C CA . ASN A 1 293 ? 7.027 -15.204 -16.481 1.00 95.44 293 ASN A CA 1
ATOM 2297 C C . ASN A 1 293 ? 6.407 -16.536 -15.994 1.00 95.44 293 ASN A C 1
ATOM 2299 O O . ASN A 1 293 ? 7.015 -17.592 -16.197 1.00 95.44 293 ASN A O 1
ATOM 2303 N N . PRO A 1 294 ? 5.220 -16.523 -15.349 1.00 93.31 294 PRO A N 1
ATOM 2304 C CA . PRO A 1 294 ? 4.614 -17.734 -14.810 1.00 93.31 294 PRO A CA 1
ATOM 2305 C C . PRO A 1 294 ? 4.271 -18.715 -15.928 1.00 93.31 294 PRO A C 1
ATOM 2307 O O . PRO A 1 294 ? 3.830 -18.326 -17.013 1.00 93.31 294 PRO A O 1
ATOM 2310 N N . VAL A 1 295 ? 4.452 -20.003 -15.646 1.00 82.81 295 VAL A N 1
ATOM 2311 C CA . VAL A 1 295 ? 4.060 -21.092 -16.543 1.00 82.81 295 VAL A CA 1
ATOM 2312 C C . VAL A 1 295 ? 2.618 -21.474 -16.224 1.00 82.81 295 VAL A C 1
ATOM 2314 O O . VAL A 1 295 ? 2.347 -22.056 -15.177 1.00 82.81 295 VAL A O 1
ATOM 2317 N N . ASP A 1 296 ? 1.693 -21.142 -17.121 1.00 72.38 296 ASP A N 1
ATOM 2318 C CA . ASP A 1 296 ? 0.298 -21.576 -17.036 1.00 72.38 296 ASP A CA 1
ATOM 2319 C C . ASP A 1 296 ? 0.134 -22.984 -17.650 1.00 72.38 296 ASP A C 1
ATOM 2321 O O . ASP A 1 296 ? 0.319 -23.121 -18.866 1.00 72.38 296 ASP A O 1
ATOM 2325 N N . PRO A 1 297 ? -0.249 -24.018 -16.869 1.00 65.31 297 PRO A N 1
ATOM 2326 C CA . PRO A 1 297 ? -0.422 -25.381 -17.373 1.00 65.31 297 PRO A CA 1
ATOM 2327 C C . PRO A 1 297 ? -1.471 -25.522 -18.483 1.00 65.31 297 PRO A C 1
ATOM 2329 O O . PRO A 1 297 ? -1.345 -26.412 -19.321 1.00 65.31 297 PRO A O 1
ATOM 2332 N N . GLU A 1 298 ? -2.492 -24.658 -18.517 1.00 64.19 298 GLU A N 1
ATOM 2333 C CA . GLU A 1 298 ? -3.547 -24.707 -19.541 1.00 64.19 298 GLU A CA 1
ATOM 2334 C C . GLU A 1 298 ? -3.037 -24.193 -20.902 1.00 64.19 298 GLU A C 1
ATOM 2336 O O . GLU A 1 298 ? -3.434 -24.696 -21.957 1.00 64.19 298 GLU A O 1
ATOM 2341 N N . SER A 1 299 ? -2.113 -23.222 -20.888 1.00 57.84 299 SER A N 1
ATOM 2342 C CA . SER A 1 299 ? -1.577 -22.566 -22.094 1.00 57.84 299 SER A CA 1
ATOM 2343 C C . SER A 1 299 ? -0.691 -23.451 -22.984 1.00 57.84 299 SER A C 1
ATOM 2345 O O . SER A 1 299 ? -0.399 -23.083 -24.122 1.00 57.84 299 SER A O 1
ATOM 2347 N N . ALA A 1 300 ? -0.290 -24.633 -22.510 1.00 52.94 300 ALA A N 1
ATOM 2348 C CA . ALA A 1 300 ? 0.651 -25.521 -23.198 1.00 52.94 300 ALA A CA 1
ATOM 2349 C C . ALA A 1 300 ? 0.114 -26.177 -24.494 1.00 52.94 300 ALA A C 1
ATOM 2351 O O . ALA A 1 300 ? 0.841 -26.936 -25.134 1.00 52.94 300 ALA A O 1
ATOM 2352 N N . SER A 1 301 ? -1.149 -25.937 -24.867 1.00 48.09 301 SER A N 1
ATOM 2353 C CA . SER A 1 301 ? -1.919 -26.815 -25.760 1.00 48.09 301 SER A CA 1
ATOM 2354 C C . SER A 1 301 ? -2.187 -26.309 -27.189 1.00 48.09 301 SER A C 1
ATOM 2356 O O . SER A 1 301 ? -2.278 -27.150 -28.080 1.00 48.09 301 SER A O 1
ATOM 2358 N N . GLU A 1 302 ? -2.290 -24.996 -27.454 1.00 47.44 302 GLU A N 1
ATOM 2359 C CA . GLU A 1 302 ? -2.785 -24.509 -28.768 1.00 47.44 302 GLU A CA 1
ATOM 2360 C C . GLU A 1 302 ? -1.783 -23.762 -29.669 1.00 47.44 302 GLU A C 1
ATOM 2362 O O . GLU A 1 302 ? -1.987 -23.746 -30.878 1.00 47.44 302 GLU A O 1
ATOM 2367 N N . ASN A 1 303 ? -0.706 -23.152 -29.152 1.00 54.62 303 ASN A N 1
ATOM 2368 C CA . ASN A 1 303 ? 0.315 -22.496 -30.005 1.00 54.62 303 ASN A CA 1
ATOM 2369 C C . ASN A 1 303 ? 1.730 -22.387 -29.388 1.00 54.62 303 ASN A C 1
ATOM 2371 O O . ASN A 1 303 ? 2.606 -21.735 -29.953 1.00 54.62 303 ASN A O 1
ATOM 2375 N N . GLY A 1 304 ? 1.978 -22.975 -28.212 1.00 62.00 304 GLY A N 1
ATOM 2376 C CA . GLY A 1 304 ? 3.297 -22.991 -27.554 1.00 62.00 304 GLY A CA 1
ATOM 2377 C C . GLY A 1 304 ? 3.819 -21.650 -27.006 1.00 62.00 304 GLY A C 1
ATOM 2378 O O . GLY A 1 304 ? 4.772 -21.653 -26.229 1.00 62.00 304 GLY A O 1
ATOM 2379 N N . LYS A 1 305 ? 3.209 -20.507 -27.351 1.00 74.19 305 LYS A N 1
ATOM 2380 C CA . LYS A 1 305 ? 3.547 -19.196 -26.776 1.00 74.19 305 LYS A CA 1
ATOM 2381 C C . LYS A 1 305 ? 2.894 -18.994 -25.408 1.00 74.19 305 LYS A C 1
ATOM 2383 O O . LYS A 1 305 ? 1.673 -19.053 -25.284 1.00 74.19 305 LYS A O 1
ATOM 2388 N N . ASN A 1 306 ? 3.705 -18.675 -24.400 1.00 85.88 306 ASN A N 1
ATOM 2389 C CA . ASN A 1 306 ? 3.209 -18.237 -23.098 1.00 85.88 306 ASN A CA 1
ATOM 2390 C C . ASN A 1 306 ? 2.590 -16.831 -23.219 1.00 85.88 306 ASN A C 1
ATOM 2392 O O . ASN A 1 306 ? 3.245 -15.921 -23.720 1.00 85.88 306 ASN A O 1
ATOM 2396 N N . LEU A 1 307 ? 1.360 -16.647 -22.731 1.00 91.75 307 LEU A N 1
ATOM 2397 C CA . LEU A 1 307 ? 0.672 -15.347 -22.651 1.00 91.75 307 LEU A CA 1
ATOM 2398 C C . LEU A 1 307 ? 0.410 -14.892 -21.199 1.00 91.75 307 LEU A C 1
ATOM 2400 O O . LEU A 1 307 ? -0.226 -13.865 -20.986 1.00 91.75 307 LEU A O 1
ATOM 2404 N N . ALA A 1 308 ? 0.884 -15.636 -20.196 1.00 94.50 308 ALA A N 1
ATOM 2405 C CA . ALA A 1 308 ? 0.717 -15.338 -18.769 1.00 94.50 308 ALA A CA 1
ATOM 2406 C C . ALA A 1 308 ? 1.840 -14.458 -18.174 1.00 94.50 308 ALA A C 1
ATOM 2408 O O . ALA A 1 308 ? 1.805 -14.133 -16.981 1.00 94.50 308 ALA A O 1
ATOM 2409 N N . TYR A 1 309 ? 2.839 -14.086 -18.986 1.00 96.00 309 TYR A N 1
ATOM 2410 C CA . TYR A 1 309 ? 3.927 -13.186 -18.593 1.00 96.00 309 TYR A CA 1
ATOM 2411 C C . TYR A 1 309 ? 3.416 -11.787 -18.213 1.00 96.00 309 TYR A C 1
ATOM 2413 O O . TYR A 1 309 ? 2.232 -11.476 -18.326 1.00 96.00 309 TYR A O 1
ATOM 2421 N N . LYS A 1 310 ? 4.308 -10.931 -17.719 1.00 98.12 310 LYS A N 1
ATOM 2422 C CA . LYS A 1 310 ? 4.006 -9.540 -17.365 1.00 98.12 310 LYS A CA 1
ATOM 2423 C C . LYS A 1 310 ? 4.954 -8.623 -18.118 1.00 98.12 310 LYS A C 1
ATOM 2425 O O . LYS A 1 310 ? 6.159 -8.855 -18.140 1.00 98.12 310 LYS A O 1
ATOM 2430 N N . ASP A 1 311 ? 4.417 -7.570 -18.715 1.00 98.62 311 ASP A N 1
ATOM 2431 C CA . ASP A 1 311 ? 5.221 -6.534 -19.361 1.00 98.62 311 ASP A CA 1
ATOM 2432 C C . ASP A 1 311 ? 5.901 -5.633 -18.341 1.00 98.62 311 ASP A C 1
ATOM 2434 O O . ASP A 1 311 ? 7.025 -5.184 -18.566 1.00 98.62 311 ASP A O 1
ATOM 2438 N N . GLY A 1 312 ? 5.275 -5.445 -17.178 1.00 98.44 312 GLY A N 1
ATOM 2439 C CA . GLY A 1 312 ? 5.966 -4.915 -16.016 1.00 98.44 312 GLY A CA 1
ATOM 2440 C C . GLY A 1 312 ? 5.215 -5.056 -14.700 1.00 98.44 312 GLY A C 1
ATOM 2441 O O . GLY A 1 312 ? 4.011 -5.304 -14.654 1.00 98.44 312 GLY A O 1
ATOM 2442 N N . VAL A 1 313 ? 5.944 -4.865 -13.604 1.00 98.69 313 VAL A N 1
ATOM 2443 C CA . VAL A 1 313 ? 5.385 -4.786 -12.251 1.00 98.69 313 VAL A CA 1
ATOM 2444 C C . VAL A 1 313 ? 5.939 -3.590 -11.487 1.00 98.69 313 VAL A C 1
ATOM 2446 O O . VAL A 1 313 ? 7.120 -3.244 -11.600 1.00 98.69 313 VAL A O 1
ATOM 2449 N N . PHE A 1 314 ? 5.074 -2.979 -10.681 1.00 98.44 314 PHE A N 1
ATOM 2450 C CA . PHE A 1 314 ? 5.399 -1.858 -9.801 1.00 98.44 314 PHE A CA 1
ATOM 2451 C C . PHE A 1 314 ? 5.471 -2.347 -8.352 1.00 98.44 314 PHE A C 1
ATOM 2453 O O . PHE A 1 314 ? 4.573 -3.059 -7.897 1.00 98.44 314 PHE A O 1
ATOM 2460 N N . ILE A 1 315 ? 6.545 -2.011 -7.628 1.00 98.19 315 ILE A N 1
ATOM 2461 C CA . ILE A 1 315 ? 6.793 -2.562 -6.285 1.00 98.19 315 ILE A CA 1
ATOM 2462 C C . ILE A 1 315 ? 7.175 -1.467 -5.276 1.00 98.19 315 ILE A C 1
ATOM 2464 O O . ILE A 1 315 ? 8.181 -0.770 -5.424 1.00 98.19 315 ILE A O 1
ATOM 2468 N N . SER A 1 316 ? 6.393 -1.358 -4.192 1.00 97.50 316 SER A N 1
ATOM 2469 C CA . SER A 1 316 ? 6.631 -0.443 -3.062 1.00 97.50 316 SER A CA 1
ATOM 2470 C C . SER A 1 316 ? 7.327 -1.174 -1.916 1.00 97.50 316 SER A C 1
ATOM 2472 O O . SER A 1 316 ? 6.696 -1.659 -0.977 1.00 97.50 316 SER A O 1
ATOM 2474 N N . THR A 1 317 ? 8.649 -1.255 -1.999 1.00 97.19 317 THR A N 1
ATOM 2475 C CA . THR A 1 317 ? 9.496 -2.089 -1.131 1.00 97.19 317 THR A CA 1
ATOM 2476 C C . THR A 1 317 ? 9.468 -1.685 0.346 1.00 97.19 317 THR A C 1
ATOM 2478 O O . THR A 1 317 ? 9.630 -2.546 1.205 1.00 97.19 317 THR A O 1
ATOM 2481 N N . HIS A 1 318 ? 9.120 -0.435 0.676 1.00 96.50 318 HIS A N 1
ATOM 2482 C CA . HIS A 1 318 ? 8.892 0.012 2.060 1.00 96.50 318 HIS A CA 1
ATOM 2483 C C . HIS A 1 318 ? 7.758 -0.728 2.799 1.00 96.50 318 HIS A C 1
ATOM 2485 O O . HIS A 1 318 ? 7.696 -0.705 4.029 1.00 96.50 318 HIS A O 1
ATOM 2491 N N . LYS A 1 319 ? 6.880 -1.432 2.075 1.00 96.56 319 LYS A N 1
ATOM 2492 C CA . LYS A 1 319 ? 5.823 -2.284 2.649 1.00 96.56 319 LYS A CA 1
ATOM 2493 C C . LYS A 1 319 ? 6.266 -3.713 2.949 1.00 96.56 319 LYS A C 1
ATOM 2495 O O . LYS A 1 319 ? 5.529 -4.461 3.583 1.00 96.56 319 LYS A O 1
ATOM 2500 N N . PHE A 1 320 ? 7.467 -4.095 2.532 1.00 97.50 320 PHE A N 1
ATOM 2501 C CA . PHE A 1 320 ? 8.057 -5.383 2.864 1.00 97.50 320 PHE A CA 1
ATOM 2502 C C . PHE A 1 320 ? 8.756 -5.283 4.221 1.00 97.50 320 PHE A C 1
ATOM 2504 O O . PHE A 1 320 ? 9.233 -4.218 4.616 1.00 97.50 320 PHE A O 1
ATOM 2511 N N . LEU A 1 321 ? 8.817 -6.391 4.958 1.00 96.62 321 LEU A N 1
ATOM 2512 C CA . LEU A 1 321 ? 9.503 -6.465 6.249 1.00 96.62 321 LEU A CA 1
ATOM 2513 C C . LEU A 1 321 ? 10.987 -6.069 6.111 1.00 96.62 321 LEU A C 1
ATOM 2515 O O . LEU A 1 321 ? 11.671 -6.536 5.205 1.00 96.62 321 LEU A O 1
ATOM 2519 N N . GLY A 1 322 ? 11.472 -5.177 6.984 1.00 96.31 322 GLY A N 1
ATOM 2520 C CA . GLY A 1 322 ? 12.815 -4.588 6.872 1.00 96.31 322 GLY A CA 1
ATOM 2521 C C . GLY A 1 322 ? 12.962 -3.515 5.781 1.00 96.31 322 GLY A C 1
ATOM 2522 O O . GLY A 1 322 ? 14.004 -2.873 5.696 1.00 96.31 322 GLY A O 1
ATOM 2523 N N . GLY A 1 323 ? 11.927 -3.284 4.970 1.00 95.88 323 GLY A N 1
ATOM 2524 C CA . GLY A 1 323 ? 11.952 -2.394 3.813 1.00 95.88 323 GLY A CA 1
ATOM 2525 C C . GLY A 1 323 ? 11.845 -0.874 4.020 1.00 95.88 323 GLY A C 1
ATOM 2526 O O . GLY A 1 323 ? 12.085 -0.178 3.037 1.00 95.88 323 GLY A O 1
ATOM 2527 N N . PRO A 1 324 ? 11.496 -0.280 5.182 1.00 95.94 324 PRO A N 1
ATOM 2528 C CA . PRO A 1 324 ? 11.466 1.182 5.312 1.00 95.94 324 PRO A CA 1
ATOM 2529 C C . PRO A 1 324 ? 12.779 1.855 4.874 1.00 95.94 324 PRO A C 1
ATOM 2531 O O . PRO A 1 324 ? 13.861 1.500 5.335 1.00 95.94 324 PRO A O 1
ATOM 2534 N N . GLY A 1 325 ? 12.688 2.811 3.944 1.00 94.31 325 GLY A N 1
ATOM 2535 C CA . GLY A 1 325 ? 13.861 3.417 3.301 1.00 94.31 325 GLY A CA 1
ATOM 2536 C C . GLY A 1 325 ? 14.576 2.515 2.281 1.00 94.31 325 GLY A C 1
ATOM 2537 O O . GLY A 1 325 ? 15.768 2.704 2.044 1.00 94.31 325 GLY A O 1
ATOM 2538 N N . ALA A 1 326 ? 13.900 1.506 1.727 1.00 96.38 326 ALA A N 1
ATOM 2539 C CA . ALA A 1 326 ? 14.299 0.778 0.521 1.00 96.38 326 ALA A CA 1
ATOM 2540 C C . ALA A 1 326 ? 13.728 1.455 -0.741 1.00 96.38 326 ALA A C 1
ATOM 2542 O O . ALA A 1 326 ? 12.796 2.256 -0.660 1.00 96.38 326 ALA A O 1
ATOM 2543 N N . SER A 1 327 ? 14.306 1.149 -1.906 1.00 96.31 327 SER A N 1
ATOM 2544 C CA . SER A 1 327 ? 13.942 1.780 -3.181 1.00 96.31 327 SER A CA 1
ATOM 2545 C C . SER A 1 327 ? 12.807 1.027 -3.864 1.00 96.31 327 SER A C 1
ATOM 2547 O O . SER A 1 327 ? 12.823 -0.209 -3.906 1.00 96.31 327 SER A O 1
ATOM 2549 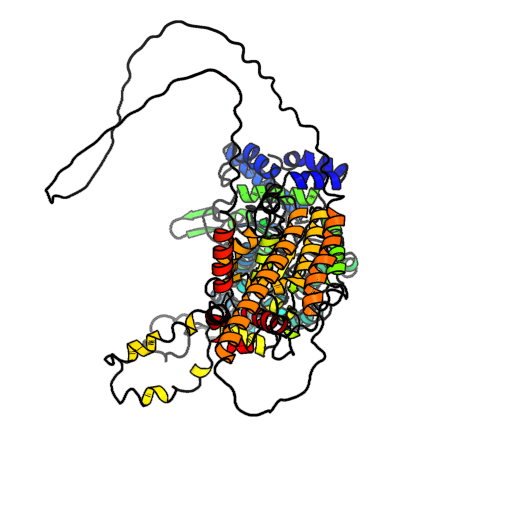N 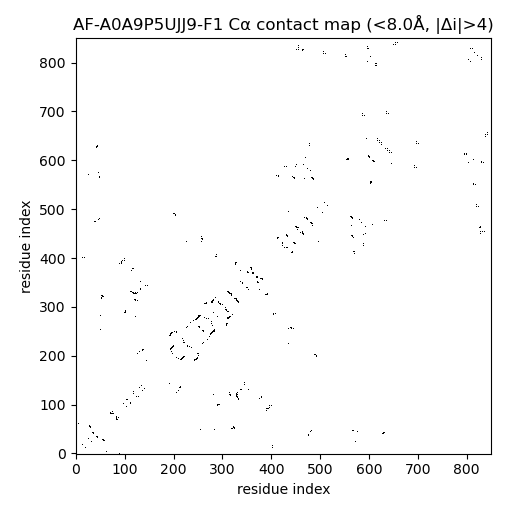N . GLY A 1 328 ? 11.843 1.764 -4.410 1.00 96.56 328 GLY A N 1
ATOM 2550 C CA . GLY A 1 328 ? 10.826 1.255 -5.320 1.00 96.56 328 GLY A CA 1
ATOM 2551 C C . GLY A 1 328 ? 11.432 0.618 -6.563 1.00 96.56 328 GLY A C 1
ATOM 2552 O O . GLY A 1 328 ? 12.572 0.906 -6.935 1.00 96.56 328 GLY A O 1
ATOM 2553 N N . ILE A 1 329 ? 10.666 -0.265 -7.197 1.00 97.25 329 ILE A N 1
ATOM 2554 C CA . ILE A 1 329 ? 11.118 -1.004 -8.376 1.00 97.25 329 ILE A CA 1
ATOM 2555 C C . ILE A 1 329 ? 10.071 -0.897 -9.481 1.00 97.25 329 ILE A C 1
ATOM 2557 O O . ILE A 1 329 ? 8.882 -1.119 -9.240 1.00 97.25 329 ILE A O 1
ATOM 2561 N N . LEU A 1 330 ? 10.546 -0.615 -10.692 1.00 98.31 330 LEU A N 1
ATOM 2562 C CA . LEU A 1 330 ? 9.922 -1.042 -11.937 1.00 98.31 330 LEU A CA 1
ATOM 2563 C C . LEU A 1 330 ? 10.715 -2.245 -12.461 1.00 98.31 330 LEU A C 1
ATOM 2565 O O . LEU A 1 330 ? 11.896 -2.103 -12.779 1.00 98.31 330 LEU A O 1
ATOM 2569 N N . ILE A 1 331 ? 10.083 -3.410 -12.569 1.00 98.44 331 ILE A N 1
ATOM 2570 C CA . ILE A 1 331 ? 10.604 -4.500 -13.407 1.00 98.44 331 ILE A CA 1
ATOM 2571 C C . ILE A 1 331 ? 9.797 -4.458 -14.695 1.00 98.44 331 ILE A C 1
ATOM 2573 O O . ILE A 1 331 ? 8.574 -4.400 -14.611 1.00 98.44 331 ILE A O 1
ATOM 2577 N N . ALA A 1 332 ? 10.442 -4.433 -15.860 1.00 98.19 332 ALA A N 1
ATOM 2578 C CA . ALA A 1 332 ? 9.728 -4.343 -17.133 1.00 98.19 332 ALA A CA 1
ATOM 2579 C C . ALA A 1 332 ? 10.496 -4.963 -18.307 1.00 98.19 332 ALA A C 1
ATOM 2581 O O . ALA A 1 332 ? 11.732 -4.949 -18.329 1.00 98.19 332 ALA A O 1
ATOM 2582 N N . ARG A 1 333 ? 9.762 -5.475 -19.304 1.00 97.06 333 ARG A N 1
ATOM 2583 C CA . ARG A 1 333 ? 10.323 -6.026 -20.545 1.00 97.06 333 ARG A CA 1
ATOM 2584 C C . ARG A 1 333 ? 11.142 -4.973 -21.299 1.00 97.06 333 ARG A C 1
ATOM 2586 O O . ARG A 1 333 ? 10.774 -3.802 -21.406 1.00 97.06 333 ARG A O 1
ATOM 2593 N N . ARG A 1 334 ? 12.285 -5.403 -21.838 1.00 94.88 334 ARG A N 1
ATOM 2594 C CA . ARG A 1 334 ? 13.346 -4.539 -22.381 1.00 94.88 334 ARG A CA 1
ATOM 2595 C C . ARG A 1 334 ? 12.869 -3.619 -23.512 1.00 94.88 334 ARG A C 1
ATOM 2597 O O . ARG A 1 334 ? 13.388 -2.516 -23.663 1.00 94.88 334 ARG A O 1
ATOM 2604 N N . GLU A 1 335 ? 11.887 -4.054 -24.298 1.00 92.75 335 GLU A N 1
ATOM 2605 C CA . GLU A 1 335 ? 11.366 -3.301 -25.446 1.00 92.75 335 GLU A CA 1
ATOM 2606 C C . GLU A 1 335 ? 10.614 -2.015 -25.075 1.00 92.75 335 GLU A C 1
ATOM 2608 O O . GLU A 1 335 ? 10.634 -1.068 -25.863 1.00 92.75 335 GLU A O 1
ATOM 2613 N N . ILE A 1 336 ? 10.019 -1.952 -23.877 1.00 95.50 336 ILE A N 1
ATOM 2614 C CA . ILE A 1 336 ? 9.230 -0.804 -23.401 1.00 95.50 336 ILE A CA 1
ATOM 2615 C C . ILE A 1 336 ? 10.099 0.457 -23.379 1.00 95.50 336 ILE A C 1
ATOM 2617 O O . ILE A 1 336 ? 9.699 1.498 -23.893 1.00 95.50 336 ILE A O 1
ATOM 2621 N N . PHE A 1 337 ? 11.340 0.334 -22.900 1.00 94.00 337 PHE A N 1
ATOM 2622 C CA . PHE A 1 337 ? 12.334 1.414 -22.798 1.00 94.00 337 PHE A CA 1
ATOM 2623 C C . PHE A 1 337 ? 12.871 1.936 -24.144 1.00 94.00 337 PHE A C 1
ATOM 2625 O O . PHE A 1 337 ? 13.810 2.733 -24.160 1.00 94.00 337 PHE A O 1
ATOM 2632 N N . GLY A 1 338 ? 12.323 1.472 -25.267 1.00 89.44 338 GLY A N 1
ATOM 2633 C CA . GLY A 1 338 ? 12.540 2.037 -26.598 1.00 89.44 338 GLY A CA 1
ATOM 2634 C C . GLY A 1 338 ? 11.275 2.039 -27.457 1.00 89.44 338 GLY A C 1
ATOM 2635 O O . GLY A 1 338 ? 11.375 2.061 -28.684 1.00 89.44 338 GLY A O 1
ATOM 2636 N N . TRP A 1 339 ? 10.091 1.927 -26.841 1.00 93.00 339 TRP A N 1
ATOM 2637 C CA . TRP A 1 339 ? 8.826 1.839 -27.569 1.00 93.00 339 TRP A CA 1
ATOM 2638 C C . TRP A 1 339 ? 8.498 3.160 -28.269 1.00 93.00 339 TRP A C 1
ATOM 2640 O O . TRP A 1 339 ? 8.180 3.155 -29.457 1.00 93.00 339 TRP A O 1
ATOM 2650 N N . ALA A 1 340 ? 8.615 4.291 -27.567 1.00 88.44 340 ALA A N 1
ATOM 2651 C CA . ALA A 1 340 ? 8.205 5.590 -28.097 1.00 88.44 340 ALA A CA 1
ATOM 2652 C C . ALA A 1 340 ? 9.058 6.042 -29.292 1.00 88.44 340 ALA A C 1
ATOM 2654 O O . ALA A 1 340 ? 8.537 6.644 -30.231 1.00 88.44 340 ALA A O 1
ATOM 2655 N N . GLU A 1 341 ? 10.348 5.716 -29.302 1.00 85.75 341 GLU A N 1
ATOM 2656 C CA . GLU A 1 341 ? 11.251 6.005 -30.414 1.00 85.75 341 GLU A CA 1
ATOM 2657 C C . GLU A 1 341 ? 10.909 5.171 -31.650 1.00 85.75 341 GLU A C 1
ATOM 2659 O O . GLU A 1 341 ? 10.693 5.731 -32.728 1.00 85.75 341 GLU A O 1
ATOM 2664 N N . LYS A 1 342 ? 10.775 3.845 -31.480 1.00 87.31 342 LYS A N 1
ATOM 2665 C CA . LYS A 1 342 ? 10.411 2.906 -32.557 1.00 87.31 342 LYS A CA 1
ATOM 2666 C C . LYS A 1 342 ? 9.078 3.259 -33.222 1.00 87.31 342 LYS A C 1
ATOM 2668 O O . LYS A 1 342 ? 8.940 3.095 -34.428 1.00 87.31 342 LYS A O 1
ATOM 2673 N N . HIS A 1 343 ? 8.123 3.774 -32.447 1.00 87.94 343 HIS A N 1
ATOM 2674 C CA . HIS A 1 343 ? 6.794 4.164 -32.924 1.00 87.94 343 HIS A CA 1
ATOM 2675 C C . HIS A 1 343 ? 6.654 5.682 -33.149 1.00 87.94 343 HIS A C 1
ATOM 2677 O O . HIS A 1 343 ? 5.541 6.176 -33.297 1.00 87.94 343 HIS A O 1
ATOM 2683 N N . SER A 1 344 ? 7.757 6.442 -33.187 1.00 82.12 344 SER A N 1
ATOM 2684 C CA . SER A 1 344 ? 7.718 7.906 -33.353 1.00 82.12 344 SER A CA 1
ATOM 2685 C C . SER A 1 344 ? 7.275 8.375 -34.745 1.00 82.12 344 SER A C 1
ATOM 2687 O O . SER A 1 344 ? 6.879 9.530 -34.897 1.00 82.12 344 SER A O 1
ATOM 2689 N N . GLY A 1 345 ? 7.384 7.513 -35.763 1.00 74.69 345 GLY A N 1
ATOM 2690 C CA . GLY A 1 345 ? 7.176 7.883 -37.165 1.00 74.69 345 GLY A CA 1
ATOM 2691 C C . GLY A 1 345 ? 8.254 8.821 -37.729 1.00 74.69 345 GLY A C 1
ATOM 2692 O O . GLY A 1 345 ? 7.999 9.522 -38.705 1.00 74.69 345 GLY A O 1
ATOM 2693 N N . THR A 1 346 ? 9.441 8.881 -37.111 1.00 68.50 346 THR A N 1
ATOM 2694 C CA . THR A 1 346 ? 10.551 9.750 -37.541 1.00 68.50 346 THR A CA 1
ATOM 2695 C C . THR A 1 346 ? 11.890 9.018 -37.510 1.00 68.50 346 THR A C 1
ATOM 2697 O O . THR A 1 346 ? 12.128 8.211 -36.617 1.00 68.50 346 THR A O 1
ATOM 2700 N N . ASP A 1 347 ? 12.820 9.379 -38.399 1.00 64.69 347 ASP A N 1
ATOM 2701 C CA . ASP A 1 347 ? 14.176 8.797 -38.462 1.00 64.69 347 ASP A CA 1
ATOM 2702 C C . ASP A 1 347 ? 15.099 9.200 -37.286 1.00 64.69 347 ASP A C 1
ATOM 2704 O O . ASP A 1 347 ? 16.312 8.975 -37.310 1.00 64.69 347 ASP A O 1
ATOM 2708 N N . ARG A 1 348 ? 14.553 9.831 -36.236 1.00 63.81 348 ARG A N 1
ATOM 2709 C CA . ARG A 1 348 ? 15.302 10.277 -35.055 1.00 63.81 348 ARG A CA 1
ATOM 2710 C C . ARG A 1 348 ? 15.543 9.114 -34.095 1.00 63.81 348 ARG A C 1
ATOM 2712 O O . ARG A 1 348 ? 14.848 8.958 -33.096 1.00 63.81 348 ARG A O 1
ATOM 2719 N N . ASN A 1 349 ? 16.572 8.325 -34.389 1.00 56.16 349 ASN A N 1
ATOM 2720 C CA . ASN A 1 349 ? 17.059 7.228 -33.545 1.00 56.16 349 ASN A CA 1
ATOM 2721 C C . ASN A 1 349 ? 17.817 7.735 -32.293 1.00 56.16 349 ASN A C 1
ATOM 2723 O O . ASN A 1 349 ? 18.993 7.434 -32.088 1.00 56.16 349 ASN A O 1
ATOM 2727 N N . GLU A 1 350 ? 17.144 8.535 -31.464 1.00 67.88 350 GLU A N 1
ATOM 2728 C CA . GLU A 1 350 ? 17.624 8.997 -30.159 1.00 67.88 350 GLU A CA 1
ATOM 2729 C C . GLU A 1 350 ? 16.730 8.404 -29.066 1.00 67.88 350 GLU A C 1
ATOM 2731 O O . GLU A 1 350 ? 15.605 8.852 -28.880 1.00 67.88 350 GLU A O 1
ATOM 2736 N N . TYR A 1 351 ? 17.228 7.407 -28.327 1.00 81.69 351 TYR A N 1
ATOM 2737 C CA . TYR A 1 351 ? 16.548 6.877 -27.141 1.00 81.69 351 TYR A CA 1
ATOM 2738 C C . TYR A 1 351 ? 16.565 7.909 -26.016 1.00 81.69 351 TYR A C 1
ATOM 2740 O O . TYR A 1 351 ? 17.554 8.017 -25.286 1.00 81.69 351 TYR A O 1
ATOM 2748 N N . ILE A 1 352 ? 15.484 8.676 -25.878 1.00 87.81 352 ILE A N 1
ATOM 2749 C CA . ILE A 1 352 ? 15.384 9.715 -24.856 1.00 87.81 352 ILE A CA 1
ATOM 2750 C C . ILE A 1 352 ? 14.891 9.044 -23.566 1.00 87.81 352 ILE A C 1
ATOM 2752 O O . ILE A 1 352 ? 13.832 8.416 -23.576 1.00 87.81 352 ILE A O 1
ATOM 2756 N N . PRO A 1 353 ? 15.584 9.189 -22.424 1.00 89.94 353 PRO A N 1
ATOM 2757 C CA . PRO A 1 353 ? 15.101 8.657 -21.156 1.00 89.94 353 PRO A CA 1
ATOM 2758 C C . PRO A 1 353 ? 13.766 9.274 -20.734 1.00 89.94 353 PRO A C 1
ATOM 2760 O O . PRO A 1 353 ? 13.419 10.405 -21.101 1.00 89.94 353 PRO A O 1
ATOM 2763 N N . ALA A 1 354 ? 13.042 8.577 -19.860 1.00 88.62 354 ALA A N 1
ATOM 2764 C CA . ALA A 1 354 ? 11.883 9.158 -19.171 1.00 88.62 354 ALA A CA 1
ATOM 2765 C C . ALA A 1 354 ? 12.271 10.265 -18.164 1.00 88.62 354 ALA A C 1
ATOM 2767 O O . ALA A 1 354 ? 11.404 10.976 -17.652 1.00 88.62 354 ALA A O 1
ATOM 2768 N N . THR A 1 355 ? 13.566 10.409 -17.861 1.00 89.19 355 THR A N 1
ATOM 2769 C CA . THR A 1 355 ? 14.135 11.484 -17.032 1.00 89.19 355 THR A CA 1
ATOM 2770 C C . THR A 1 355 ? 15.582 11.753 -17.472 1.00 89.19 355 THR A C 1
ATOM 2772 O O . THR A 1 355 ? 16.470 10.999 -17.083 1.00 89.19 355 THR A O 1
ATOM 2775 N N . PRO A 1 356 ? 15.851 12.772 -18.308 1.00 90.19 356 PRO A N 1
ATOM 2776 C CA . PRO A 1 356 ? 17.217 13.161 -18.666 1.00 90.19 356 PRO A CA 1
ATOM 2777 C C . PRO A 1 356 ? 18.029 13.651 -17.460 1.00 90.19 356 PRO A C 1
ATOM 2779 O O . PRO A 1 356 ? 17.497 14.328 -16.583 1.00 90.19 356 PRO A O 1
ATOM 2782 N N . GLY A 1 357 ? 19.330 13.355 -17.433 1.00 88.12 357 GLY A N 1
ATOM 2783 C CA . GLY A 1 357 ? 20.226 13.820 -16.369 1.00 88.12 357 GLY A CA 1
ATOM 2784 C C . GLY A 1 357 ? 21.653 13.277 -16.470 1.00 88.12 357 GLY A C 1
ATOM 2785 O O . GLY A 1 357 ? 22.014 12.595 -17.432 1.00 88.12 357 GLY A O 1
ATOM 2786 N N . GLY A 1 358 ? 22.476 13.557 -15.455 1.00 86.25 358 GLY A N 1
ATOM 2787 C CA . GLY A 1 358 ? 23.812 12.961 -15.336 1.00 86.25 358 GLY A CA 1
ATOM 2788 C C . GLY A 1 358 ? 23.751 11.427 -15.325 1.00 86.25 358 GLY A C 1
ATOM 2789 O O . GLY A 1 358 ? 22.777 10.848 -14.853 1.00 86.25 358 GLY A O 1
ATOM 2790 N N . GLY A 1 359 ? 24.760 10.760 -15.888 1.00 85.31 359 GLY A N 1
ATOM 2791 C CA . GLY A 1 359 ? 24.795 9.295 -16.026 1.00 85.31 359 GLY A CA 1
ATOM 2792 C C . GLY A 1 359 ? 23.970 8.720 -17.189 1.00 85.31 359 GLY A C 1
ATOM 2793 O O . GLY A 1 359 ? 24.310 7.649 -17.680 1.00 85.31 359 GLY A O 1
ATOM 2794 N N . THR A 1 360 ? 22.969 9.446 -17.703 1.00 89.94 360 THR A N 1
ATOM 2795 C CA . THR A 1 360 ? 22.096 8.965 -18.801 1.00 89.94 360 THR A CA 1
ATOM 2796 C C . THR A 1 360 ? 22.723 9.039 -20.201 1.00 89.94 360 THR A C 1
ATOM 2798 O O . THR A 1 360 ? 22.117 8.612 -21.185 1.00 89.94 360 THR A O 1
ATOM 2801 N N . VAL A 1 361 ? 23.932 9.594 -20.309 1.00 90.69 361 VAL A N 1
ATOM 2802 C CA . VAL A 1 361 ? 24.583 10.016 -21.556 1.00 90.69 361 VAL A CA 1
ATOM 2803 C C . VAL A 1 361 ? 25.970 9.399 -21.714 1.00 90.69 361 VAL A C 1
ATOM 2805 O O . VAL A 1 361 ? 26.742 9.352 -20.760 1.00 90.69 361 VAL A O 1
ATOM 2808 N N . ASP A 1 362 ? 26.301 8.994 -22.940 1.00 90.06 362 ASP A N 1
ATOM 2809 C CA . ASP A 1 362 ? 27.664 8.602 -23.322 1.00 90.06 362 ASP A CA 1
ATOM 2810 C C . ASP A 1 362 ? 28.568 9.841 -23.482 1.00 90.06 362 ASP A C 1
ATOM 2812 O O . ASP A 1 362 ? 29.768 9.781 -23.225 1.00 90.06 362 ASP A O 1
ATOM 2816 N N . MET A 1 363 ? 28.006 10.959 -23.964 1.00 90.25 363 MET A N 1
ATOM 2817 C CA . MET A 1 363 ? 28.752 12.169 -24.333 1.00 90.25 363 MET A CA 1
ATOM 2818 C C . MET A 1 363 ? 27.839 13.406 -24.367 1.00 90.25 363 MET A C 1
ATOM 2820 O O . MET A 1 363 ? 26.688 13.326 -24.802 1.00 90.25 363 MET A O 1
ATOM 2824 N N . VAL A 1 364 ? 28.373 14.565 -23.968 1.00 90.69 364 VAL A N 1
ATOM 2825 C CA . VAL A 1 364 ? 27.735 15.889 -24.092 1.00 90.69 364 VAL A CA 1
ATOM 2826 C C . VAL A 1 364 ? 28.759 16.882 -24.639 1.00 90.69 364 VAL A C 1
ATOM 2828 O O . VAL A 1 364 ? 29.910 16.878 -24.210 1.00 90.69 364 VAL A O 1
ATOM 2831 N N . ILE A 1 365 ? 28.338 17.727 -25.579 1.00 92.44 365 ILE A N 1
ATOM 2832 C CA . ILE A 1 365 ? 29.117 18.828 -26.163 1.00 92.44 365 ILE A CA 1
ATOM 2833 C C . ILE A 1 365 ? 28.237 20.080 -26.294 1.00 92.44 365 ILE A C 1
ATOM 2835 O O . ILE A 1 365 ? 27.040 20.053 -26.005 1.00 92.44 365 ILE A O 1
ATOM 2839 N N . GLN A 1 366 ? 28.810 21.191 -26.758 1.00 93.56 366 GLN A N 1
ATOM 2840 C CA . GLN A 1 366 ? 28.056 22.420 -27.003 1.00 93.56 366 GLN A CA 1
ATOM 2841 C C . GLN A 1 366 ? 26.887 22.168 -27.977 1.00 93.56 366 GLN A C 1
ATOM 2843 O O . GLN A 1 366 ? 27.084 21.842 -29.146 1.00 93.56 366 GLN A O 1
ATOM 2848 N N . GLY A 1 367 ? 25.656 22.296 -27.473 1.00 88.81 367 GLY A N 1
ATOM 2849 C CA . GLY A 1 367 ? 24.419 22.155 -28.247 1.00 88.81 367 GLY A CA 1
ATOM 2850 C C . GLY A 1 367 ? 24.014 20.730 -28.654 1.00 88.81 367 GLY A C 1
ATOM 2851 O O . GLY A 1 367 ? 23.006 20.594 -29.344 1.00 88.81 367 GLY A O 1
ATOM 2852 N N . ARG A 1 368 ? 24.746 19.669 -28.268 1.00 89.44 368 ARG A N 1
ATOM 2853 C CA . ARG A 1 368 ? 24.409 18.267 -28.612 1.00 89.44 368 ARG A CA 1
ATOM 2854 C C . ARG A 1 368 ? 24.788 17.288 -27.499 1.00 89.44 368 ARG A C 1
ATOM 2856 O O . ARG A 1 368 ? 25.738 17.512 -26.757 1.00 89.44 368 ARG A O 1
ATOM 2863 N N . HIS A 1 369 ? 24.076 16.172 -27.415 1.00 90.81 369 HIS A N 1
ATOM 2864 C CA . HIS A 1 369 ? 24.352 15.076 -26.486 1.00 90.81 369 HIS A CA 1
ATOM 2865 C C . HIS A 1 369 ? 24.019 13.733 -27.140 1.00 90.81 369 HIS A C 1
ATOM 2867 O O . HIS A 1 369 ? 23.332 13.692 -28.157 1.00 90.81 369 HIS A O 1
ATOM 2873 N N . LYS A 1 370 ? 24.505 12.637 -26.554 1.00 89.94 370 LYS A N 1
ATOM 2874 C CA . LYS A 1 370 ? 24.150 11.268 -26.938 1.00 89.94 370 LYS A CA 1
ATOM 2875 C C . LYS A 1 370 ? 23.731 10.496 -25.689 1.00 89.94 370 LYS A C 1
ATOM 2877 O O . LYS A 1 370 ? 24.563 10.274 -24.808 1.00 89.94 370 LYS A O 1
ATOM 2882 N N . TYR A 1 371 ? 22.468 10.078 -25.614 1.00 91.69 371 TYR A N 1
ATOM 2883 C CA . TYR A 1 371 ? 21.999 9.170 -24.563 1.00 91.69 371 TYR A CA 1
ATOM 2884 C C . TYR A 1 371 ? 22.636 7.785 -24.699 1.00 91.69 371 TYR A C 1
ATOM 2886 O O . TYR A 1 371 ? 22.976 7.348 -25.799 1.00 91.69 371 TYR A O 1
ATOM 2894 N N . THR A 1 372 ? 22.812 7.099 -23.572 1.00 90.62 372 THR A N 1
ATOM 2895 C CA . THR A 1 372 ? 23.447 5.780 -23.560 1.00 90.62 372 THR A CA 1
ATOM 2896 C C . THR A 1 372 ? 22.493 4.666 -24.005 1.00 90.62 372 THR A C 1
ATOM 2898 O O . THR A 1 372 ? 21.284 4.688 -23.751 1.00 90.62 372 THR A O 1
ATOM 2901 N N . ASN A 1 373 ? 23.050 3.644 -24.658 1.00 88.50 373 ASN A N 1
ATOM 2902 C CA . ASN A 1 373 ? 22.314 2.442 -25.066 1.00 88.50 373 ASN A CA 1
ATOM 2903 C C . ASN A 1 373 ? 22.107 1.440 -23.910 1.00 88.50 373 ASN A C 1
ATOM 2905 O O . ASN A 1 373 ? 21.350 0.478 -24.052 1.00 88.50 373 ASN A O 1
ATOM 2909 N N . ASN A 1 374 ? 22.756 1.655 -22.761 1.00 91.25 374 ASN A N 1
ATOM 2910 C CA . ASN A 1 374 ? 22.527 0.877 -21.548 1.00 91.25 374 ASN A CA 1
ATOM 2911 C C . ASN A 1 374 ? 21.251 1.369 -20.844 1.00 91.25 374 ASN A C 1
ATOM 2913 O O . ASN A 1 374 ? 21.250 2.446 -20.258 1.00 91.25 374 ASN A O 1
ATOM 2917 N N . ILE A 1 375 ? 20.171 0.581 -20.879 1.00 93.19 375 ILE A N 1
ATOM 2918 C CA . ILE A 1 375 ? 18.865 0.982 -20.325 1.00 93.19 375 ILE A CA 1
ATOM 2919 C C . ILE A 1 375 ? 18.947 1.306 -18.827 1.00 93.19 375 ILE A C 1
ATOM 2921 O O . ILE A 1 375 ? 18.358 2.292 -18.399 1.00 93.19 375 ILE A O 1
ATOM 2925 N N . LEU A 1 376 ? 19.712 0.546 -18.036 1.00 92.38 376 LEU A N 1
ATOM 2926 C CA . LEU A 1 376 ? 19.843 0.807 -16.599 1.00 92.38 376 LEU A CA 1
ATOM 2927 C C . LEU A 1 376 ? 20.469 2.189 -16.349 1.00 92.38 376 LEU A C 1
ATOM 2929 O O . LEU A 1 376 ? 19.916 2.982 -15.599 1.00 92.38 376 LEU A O 1
ATOM 2933 N N . ALA A 1 377 ? 21.574 2.510 -17.030 1.00 90.44 377 ALA A N 1
ATOM 2934 C CA . ALA A 1 377 ? 22.236 3.811 -16.897 1.00 90.44 377 ALA A CA 1
ATOM 2935 C C . ALA A 1 377 ? 21.439 4.966 -17.533 1.00 90.44 377 ALA A C 1
ATOM 2937 O O . ALA A 1 377 ? 21.457 6.083 -17.018 1.00 90.44 377 ALA A O 1
ATOM 2938 N N . ARG A 1 378 ? 20.707 4.705 -18.625 1.00 92.50 378 ARG A N 1
ATOM 2939 C CA . ARG A 1 378 ? 19.810 5.683 -19.253 1.00 92.50 378 ARG A CA 1
ATOM 2940 C C . ARG A 1 378 ? 18.641 6.043 -18.337 1.00 92.50 378 ARG A C 1
ATOM 2942 O O . ARG A 1 378 ? 18.276 7.211 -18.257 1.00 92.50 378 ARG A O 1
ATOM 2949 N N . GLU A 1 379 ? 18.048 5.064 -17.660 1.00 93.62 379 GLU A N 1
ATOM 2950 C CA . GLU A 1 379 ? 16.806 5.264 -16.916 1.00 93.62 379 GLU A CA 1
ATOM 2951 C C . GLU A 1 379 ? 16.993 5.533 -15.411 1.00 93.62 379 GLU A C 1
ATOM 2953 O O . GLU A 1 379 ? 16.102 6.141 -14.810 1.00 93.62 379 GLU A O 1
ATOM 2958 N N . GLU A 1 380 ? 18.126 5.161 -14.808 1.00 92.19 380 GLU A N 1
ATOM 2959 C CA . GLU A 1 380 ? 18.504 5.504 -13.423 1.00 92.19 380 GLU A CA 1
ATOM 2960 C C . GLU A 1 380 ? 19.346 6.792 -13.389 1.00 92.19 380 GLU A C 1
ATOM 2962 O O . GLU A 1 380 ? 20.538 6.783 -13.087 1.00 92.19 380 GLU A O 1
ATOM 2967 N N . ALA A 1 381 ? 18.716 7.912 -13.753 1.00 86.94 381 ALA A N 1
ATOM 2968 C CA . ALA A 1 381 ? 19.367 9.214 -13.884 1.00 86.94 381 ALA A CA 1
ATOM 2969 C C . ALA A 1 381 ? 19.910 9.775 -12.554 1.00 86.94 381 ALA A C 1
ATOM 2971 O O . ALA A 1 381 ? 19.255 9.711 -11.513 1.00 86.94 381 ALA A O 1
ATOM 2972 N N . GLY A 1 382 ? 21.079 10.419 -12.616 1.00 87.56 382 GLY A N 1
ATOM 2973 C CA . GLY A 1 382 ? 21.800 10.922 -11.447 1.00 87.56 382 GLY A CA 1
ATOM 2974 C C . GLY A 1 382 ? 22.535 9.813 -10.689 1.00 87.56 382 GLY A C 1
ATOM 2975 O O . GLY A 1 382 ? 22.732 8.714 -11.196 1.00 87.56 382 GLY A O 1
ATOM 2976 N N . THR A 1 383 ? 22.969 10.096 -9.460 1.00 85.31 383 THR A N 1
ATOM 2977 C CA . THR A 1 383 ? 23.512 9.050 -8.581 1.00 85.31 383 THR A CA 1
ATOM 2978 C C . THR A 1 383 ? 22.352 8.296 -7.923 1.00 85.31 383 THR A C 1
ATOM 2980 O O . THR A 1 383 ? 21.549 8.931 -7.235 1.00 85.31 383 THR A O 1
ATOM 2983 N N . PRO A 1 384 ? 22.240 6.965 -8.098 1.00 83.75 384 PRO A N 1
ATOM 2984 C CA . PRO A 1 384 ? 21.129 6.197 -7.548 1.00 83.75 384 PRO A CA 1
ATOM 2985 C C . PRO A 1 384 ? 21.176 6.163 -6.017 1.00 83.75 384 PRO A C 1
ATOM 2987 O O . PRO A 1 384 ? 22.24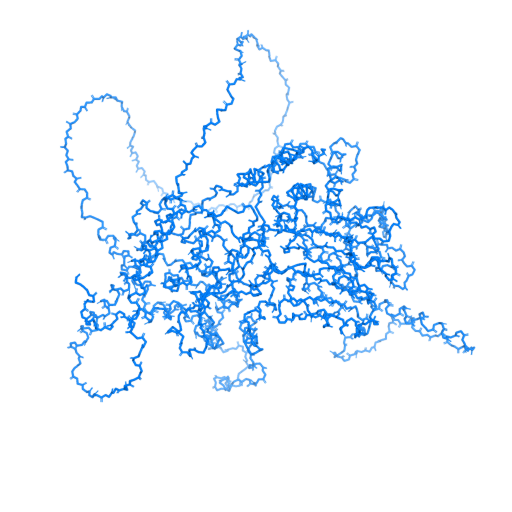4 6.260 -5.407 1.00 83.75 384 PRO A O 1
ATOM 2990 N N . ASN A 1 385 ? 20.024 5.947 -5.375 1.00 91.38 385 ASN A N 1
ATOM 2991 C CA . ASN A 1 385 ? 19.972 5.726 -3.930 1.00 91.38 385 ASN A CA 1
ATOM 2992 C C . ASN A 1 385 ? 20.520 4.326 -3.588 1.00 91.38 385 ASN A C 1
ATOM 2994 O O . ASN A 1 385 ? 19.784 3.343 -3.466 1.00 91.38 385 ASN A O 1
ATOM 2998 N N . ILE A 1 386 ? 21.846 4.251 -3.475 1.00 92.62 386 ILE A N 1
ATOM 2999 C CA . ILE A 1 386 ? 22.648 3.046 -3.233 1.00 92.62 386 ILE A CA 1
ATOM 3000 C C . ILE A 1 386 ? 22.195 2.300 -1.972 1.00 92.62 386 ILE A C 1
ATOM 3002 O O . ILE A 1 386 ? 22.034 1.081 -2.007 1.00 92.62 386 ILE A O 1
ATOM 3006 N N . LEU A 1 387 ? 21.964 3.011 -0.863 1.00 94.44 387 LEU A N 1
ATOM 3007 C CA . LEU A 1 387 ? 21.577 2.384 0.406 1.00 94.44 387 LEU A CA 1
ATOM 3008 C C . LEU A 1 387 ? 20.171 1.788 0.318 1.00 94.44 387 LEU A C 1
ATOM 3010 O O . LEU A 1 387 ? 19.966 0.638 0.706 1.00 94.44 387 LEU A O 1
ATOM 3014 N N . ALA A 1 388 ? 19.228 2.532 -0.265 1.00 95.56 388 ALA A N 1
ATOM 3015 C CA . ALA A 1 388 ? 17.878 2.040 -0.504 1.00 95.56 388 ALA A CA 1
ATOM 3016 C C . ALA A 1 388 ? 17.875 0.841 -1.467 1.00 95.56 388 ALA A C 1
ATOM 3018 O O . ALA A 1 388 ? 17.152 -0.120 -1.236 1.00 95.56 388 ALA A O 1
ATOM 3019 N N . THR A 1 389 ? 18.737 0.854 -2.487 1.00 94.94 389 THR A N 1
ATOM 3020 C CA . THR A 1 389 ? 18.936 -0.249 -3.442 1.00 94.94 389 THR A CA 1
ATOM 3021 C C . THR A 1 389 ? 19.473 -1.517 -2.770 1.00 94.94 389 THR A C 1
ATOM 3023 O O . THR A 1 389 ? 18.954 -2.610 -2.996 1.00 94.94 389 THR A O 1
ATOM 3026 N N . ILE A 1 390 ? 20.479 -1.395 -1.899 1.00 94.38 390 ILE A N 1
ATOM 3027 C CA . ILE A 1 390 ? 21.037 -2.544 -1.170 1.00 94.38 390 ILE A CA 1
ATOM 3028 C C . ILE A 1 390 ? 20.022 -3.078 -0.143 1.00 94.38 390 ILE A C 1
ATOM 3030 O O . ILE A 1 390 ? 19.833 -4.294 -0.063 1.00 94.38 390 ILE A O 1
ATOM 3034 N N . ARG A 1 391 ? 19.289 -2.200 0.564 1.00 96.12 391 ARG A N 1
ATOM 3035 C CA . ARG A 1 391 ? 18.165 -2.602 1.434 1.00 96.12 391 ARG A CA 1
ATOM 3036 C C . ARG A 1 391 ? 17.070 -3.328 0.638 1.00 96.12 391 ARG A C 1
ATOM 3038 O O . ARG A 1 391 ? 16.535 -4.317 1.129 1.00 96.12 391 ARG A O 1
ATOM 3045 N N . THR A 1 392 ? 16.792 -2.921 -0.605 1.00 96.75 392 THR A N 1
ATOM 3046 C CA . THR A 1 392 ? 15.870 -3.640 -1.504 1.00 96.75 392 THR A CA 1
ATOM 3047 C C . THR A 1 392 ? 16.352 -5.061 -1.825 1.00 96.75 392 THR A C 1
ATOM 3049 O O . THR A 1 392 ? 15.548 -5.991 -1.811 1.00 96.75 392 THR A O 1
ATOM 3052 N N . GLY A 1 393 ? 17.653 -5.267 -2.054 1.00 95.69 393 GLY A N 1
ATOM 3053 C CA . GLY A 1 393 ? 18.217 -6.612 -2.225 1.00 95.69 393 GLY A CA 1
ATOM 3054 C C . GLY A 1 393 ? 17.986 -7.508 -1.001 1.00 95.69 393 GLY A C 1
ATOM 3055 O O . GLY A 1 393 ? 17.521 -8.639 -1.142 1.00 95.69 393 GLY A O 1
ATOM 3056 N N . LEU A 1 394 ? 18.229 -6.977 0.204 1.00 96.19 394 LEU A N 1
ATOM 3057 C CA . LEU A 1 394 ? 17.986 -7.687 1.469 1.00 96.19 394 LEU A CA 1
ATOM 3058 C C . LEU A 1 394 ? 16.496 -8.007 1.689 1.00 96.19 394 LEU A C 1
ATOM 3060 O O . LEU A 1 394 ? 16.173 -9.095 2.160 1.00 96.19 394 LEU A O 1
ATOM 3064 N N . VAL A 1 395 ? 15.589 -7.099 1.307 1.00 96.25 395 VAL A N 1
ATOM 3065 C CA . VAL A 1 395 ? 14.129 -7.321 1.325 1.00 96.25 395 VAL A CA 1
ATOM 3066 C C . VAL A 1 395 ? 13.734 -8.545 0.492 1.00 96.25 395 VAL A C 1
ATOM 3068 O O . VAL A 1 395 ? 13.037 -9.427 0.995 1.00 96.25 395 VAL A O 1
ATOM 3071 N N . PHE A 1 396 ? 14.193 -8.625 -0.761 1.00 97.00 396 PHE A N 1
ATOM 3072 C CA . PHE A 1 396 ? 13.844 -9.740 -1.648 1.00 97.00 396 PHE A CA 1
ATOM 3073 C C . PHE A 1 396 ? 14.496 -11.054 -1.218 1.00 97.00 396 PHE A C 1
ATOM 3075 O O . PHE A 1 396 ? 13.855 -12.099 -1.297 1.00 97.00 396 PHE A O 1
ATOM 3082 N N . GLN A 1 397 ? 15.723 -11.006 -0.691 1.00 95.06 397 GLN A N 1
ATOM 3083 C CA . GLN A 1 397 ? 16.363 -12.175 -0.091 1.00 95.06 397 GLN A CA 1
ATOM 3084 C C . GLN A 1 397 ? 15.593 -12.688 1.138 1.00 95.06 397 GLN A C 1
ATOM 3086 O O . GLN A 1 397 ? 15.454 -13.894 1.320 1.00 95.06 397 GLN A O 1
ATOM 3091 N N . LEU A 1 398 ? 15.080 -11.794 1.987 1.00 96.00 398 LEU A N 1
ATOM 3092 C CA . LEU A 1 398 ? 14.307 -12.187 3.163 1.00 96.00 398 LEU A CA 1
ATOM 3093 C C . LEU A 1 398 ? 12.976 -12.849 2.780 1.00 96.00 398 LEU A C 1
ATOM 3095 O O . LEU A 1 398 ? 12.611 -13.862 3.374 1.00 96.00 398 LEU A O 1
ATOM 3099 N N . GLN A 1 399 ? 12.266 -12.306 1.788 1.00 94.75 399 GLN A N 1
ATOM 3100 C CA . GLN A 1 399 ? 11.020 -12.905 1.301 1.00 94.75 399 GLN A CA 1
ATOM 3101 C C . GLN A 1 399 ? 11.250 -14.298 0.696 1.00 94.75 399 GLN A C 1
ATOM 3103 O O . GLN A 1 399 ? 10.495 -15.223 0.987 1.00 94.75 399 GLN A O 1
ATOM 3108 N N . ASP A 1 400 ? 12.308 -14.441 -0.100 1.00 93.81 400 ASP A N 1
ATOM 3109 C CA . ASP A 1 400 ? 12.761 -15.692 -0.714 1.00 93.81 400 ASP A CA 1
ATOM 3110 C C . ASP A 1 400 ? 13.115 -16.761 0.333 1.00 93.81 400 ASP A C 1
ATOM 3112 O O . ASP A 1 400 ? 12.590 -17.870 0.267 1.00 93.81 400 ASP A O 1
ATOM 3116 N N . ILE A 1 401 ? 13.878 -16.397 1.373 1.00 95.25 401 ILE A N 1
ATOM 3117 C CA . ILE A 1 401 ? 14.161 -17.279 2.519 1.00 95.25 401 ILE A CA 1
ATOM 3118 C C . ILE A 1 401 ? 12.861 -17.743 3.195 1.00 95.25 401 ILE A C 1
ATOM 3120 O O . ILE A 1 401 ? 12.675 -18.935 3.435 1.00 95.25 401 ILE A O 1
ATOM 3124 N N . ILE A 1 402 ? 11.948 -16.822 3.526 1.00 95.25 402 ILE A N 1
ATOM 3125 C CA . ILE A 1 402 ? 10.703 -17.163 4.240 1.00 95.25 402 ILE A CA 1
ATOM 3126 C C . ILE A 1 402 ? 9.790 -18.042 3.363 1.00 95.25 402 ILE A C 1
ATOM 3128 O O . ILE A 1 402 ? 9.179 -18.989 3.875 1.00 95.25 402 ILE A O 1
ATOM 3132 N N . GLY A 1 403 ? 9.749 -17.778 2.056 1.00 95.12 403 GLY A N 1
ATOM 3133 C CA . GLY A 1 403 ? 8.925 -18.458 1.058 1.00 95.12 403 GLY A CA 1
ATOM 3134 C C . GLY A 1 403 ? 7.553 -17.783 0.897 1.00 95.12 403 GLY A C 1
ATOM 3135 O O . GLY A 1 403 ? 6.713 -17.912 1.794 1.00 95.12 403 GLY A O 1
ATOM 3136 N N . PRO A 1 404 ? 7.271 -17.087 -0.224 1.00 94.81 404 PRO A N 1
ATOM 3137 C CA . PRO A 1 404 ? 6.038 -16.308 -0.380 1.00 94.81 404 PRO A CA 1
ATOM 3138 C C . PRO A 1 404 ? 4.758 -17.161 -0.384 1.00 94.81 404 PRO A C 1
ATOM 3140 O O . PRO A 1 404 ? 3.728 -16.698 0.094 1.00 94.81 404 PRO A O 1
ATOM 3143 N N . GLU A 1 405 ? 4.807 -18.420 -0.828 1.00 94.62 405 GLU A N 1
ATOM 3144 C CA . GLU A 1 405 ? 3.668 -19.354 -0.742 1.00 94.62 405 GLU A CA 1
ATOM 3145 C C . GLU A 1 405 ? 3.280 -19.674 0.712 1.00 94.62 405 GLU A C 1
ATOM 3147 O O . GLU A 1 405 ? 2.101 -19.728 1.071 1.00 94.62 405 GLU A O 1
ATOM 3152 N N . TRP A 1 406 ? 4.288 -19.865 1.572 1.00 96.12 406 TRP A N 1
ATOM 3153 C CA . TRP A 1 406 ? 4.103 -20.119 3.000 1.00 96.12 406 TRP A CA 1
ATOM 3154 C C . TRP A 1 406 ? 3.513 -18.885 3.692 1.00 96.12 406 TRP A C 1
ATOM 3156 O O . TRP A 1 406 ? 2.605 -19.018 4.518 1.00 96.12 406 TRP A O 1
ATOM 3166 N N . VAL A 1 407 ? 3.969 -17.688 3.296 1.00 97.19 407 VAL A N 1
ATOM 3167 C CA . VAL A 1 407 ? 3.383 -16.413 3.730 1.00 97.19 407 VAL A CA 1
ATOM 3168 C C . VAL A 1 407 ? 1.918 -16.332 3.312 1.00 97.19 407 VAL A C 1
ATOM 3170 O O . VAL A 1 407 ? 1.064 -16.185 4.182 1.00 97.19 407 VAL A O 1
ATOM 3173 N N . LEU A 1 408 ? 1.604 -16.503 2.027 1.00 96.94 408 LEU A N 1
ATOM 3174 C CA . LEU A 1 408 ? 0.241 -16.377 1.507 1.00 96.94 408 LEU A CA 1
ATOM 3175 C C . LEU A 1 408 ? -0.741 -17.315 2.227 1.00 96.94 408 LEU A C 1
ATOM 3177 O O . LEU A 1 408 ? -1.815 -16.896 2.659 1.00 96.94 408 LEU A O 1
ATOM 3181 N N . LYS A 1 409 ? -0.330 -18.567 2.466 1.00 96.56 409 LYS A N 1
ATOM 3182 C CA . LYS A 1 409 ? -1.111 -19.555 3.227 1.00 96.56 409 LYS A CA 1
ATOM 3183 C C . LYS A 1 409 ? -1.363 -19.132 4.682 1.00 96.56 409 LYS A C 1
ATOM 3185 O O . LYS A 1 409 ? -2.445 -19.390 5.216 1.00 96.56 409 LYS A O 1
ATOM 3190 N N . LYS A 1 410 ? -0.391 -18.483 5.334 1.00 96.06 410 LYS A N 1
ATOM 3191 C CA . LYS A 1 410 ? -0.538 -17.914 6.688 1.00 96.06 410 LYS A CA 1
ATOM 3192 C C . LYS A 1 410 ? -1.450 -16.687 6.692 1.00 96.06 410 LYS A C 1
ATOM 3194 O O . LYS A 1 410 ? -2.303 -16.583 7.569 1.00 96.06 410 LYS A O 1
ATOM 3199 N N . GLU A 1 411 ? -1.317 -15.805 5.706 1.00 97.38 411 GLU A N 1
ATOM 3200 C CA . GLU A 1 411 ? -2.170 -14.623 5.531 1.00 97.38 411 GLU A CA 1
ATOM 3201 C C . GLU A 1 411 ? -3.641 -15.006 5.323 1.00 97.38 411 GLU A C 1
ATOM 3203 O O . GLU A 1 411 ? -4.510 -14.477 6.013 1.00 97.38 411 GLU A O 1
ATOM 3208 N N . TYR A 1 412 ? -3.927 -15.989 4.460 1.00 97.38 412 TYR A N 1
ATOM 3209 C CA . TYR A 1 412 ? -5.286 -16.507 4.248 1.00 97.38 412 TYR A CA 1
ATOM 3210 C C . TYR A 1 412 ? -5.872 -17.123 5.530 1.00 97.38 412 TYR A C 1
ATOM 3212 O O . TYR A 1 412 ? -7.021 -16.857 5.889 1.00 97.38 412 TYR A O 1
ATOM 3220 N N . ALA A 1 413 ? -5.077 -17.895 6.281 1.00 96.44 413 ALA A N 1
ATOM 3221 C CA . ALA A 1 413 ? -5.508 -18.457 7.563 1.00 96.44 413 ALA A CA 1
ATOM 3222 C C . ALA A 1 413 ? -5.814 -17.366 8.612 1.00 96.44 413 ALA A C 1
ATOM 3224 O O . ALA A 1 413 ? -6.815 -17.464 9.330 1.00 96.44 413 ALA A O 1
ATOM 3225 N N . LEU A 1 414 ? -4.997 -16.308 8.676 1.00 96.81 414 LEU A N 1
ATOM 3226 C CA . LEU A 1 414 ? -5.229 -15.138 9.531 1.00 96.81 414 LEU A CA 1
ATOM 3227 C C . LEU A 1 414 ? -6.489 -14.370 9.109 1.00 96.81 414 LEU A C 1
ATOM 3229 O O . LEU A 1 414 ? -7.328 -14.070 9.961 1.00 96.81 414 LEU A O 1
ATOM 3233 N N . ALA A 1 415 ? -6.667 -14.106 7.813 1.00 97.38 415 ALA A N 1
ATOM 3234 C CA . ALA A 1 415 ? -7.851 -13.437 7.284 1.00 97.38 415 ALA A CA 1
ATOM 3235 C C . ALA A 1 415 ? -9.133 -14.201 7.635 1.00 97.38 415 ALA A C 1
ATOM 3237 O O . ALA A 1 415 ? -10.048 -13.634 8.232 1.00 97.38 415 ALA A O 1
ATOM 3238 N N . LYS A 1 416 ? -9.162 -15.512 7.374 1.00 96.69 416 LYS A N 1
ATOM 3239 C CA . LYS A 1 416 ? -10.302 -16.396 7.661 1.00 96.69 416 LYS A CA 1
ATOM 3240 C C . LYS A 1 416 ? -10.630 -16.477 9.157 1.00 96.69 416 LYS A C 1
ATOM 3242 O O . LYS A 1 416 ? -11.805 -16.466 9.528 1.00 96.69 416 LYS A O 1
ATOM 3247 N N . LYS A 1 417 ? -9.610 -16.499 10.027 1.00 95.81 417 LYS A N 1
ATOM 3248 C CA . LYS A 1 417 ? -9.761 -16.448 11.497 1.00 95.81 417 LYS A CA 1
ATOM 3249 C C . LYS A 1 417 ? -10.445 -15.154 11.957 1.00 95.81 417 LYS A C 1
ATOM 3251 O O . LYS A 1 417 ? -11.323 -15.202 12.817 1.00 95.81 417 LYS A O 1
ATOM 3256 N N . VAL A 1 418 ? -10.046 -14.016 11.389 1.00 96.69 418 VAL A N 1
ATOM 3257 C CA . VAL A 1 418 ? -10.523 -12.675 11.771 1.00 96.69 418 VAL A CA 1
ATOM 3258 C C . VAL A 1 418 ? -11.908 -12.382 11.193 1.00 96.69 418 VAL A C 1
ATOM 3260 O O . VAL A 1 418 ? -12.795 -11.949 11.928 1.00 96.69 418 VAL A O 1
ATOM 3263 N N . LEU A 1 419 ? -12.133 -12.686 9.911 1.00 96.25 419 LEU A N 1
ATOM 3264 C CA . LEU A 1 419 ? -13.428 -12.505 9.245 1.00 96.25 419 LEU A CA 1
ATOM 3265 C C . LEU A 1 419 ? -14.527 -13.297 9.957 1.00 96.25 419 LEU A C 1
ATOM 3267 O O . LEU A 1 419 ? -15.546 -12.716 10.310 1.00 96.25 419 LEU A O 1
ATOM 3271 N N . LYS A 1 420 ? -14.270 -14.565 10.316 1.00 95.38 420 LYS A N 1
ATOM 3272 C CA . LYS A 1 420 ? -15.208 -15.407 11.084 1.00 95.38 420 LYS A CA 1
ATOM 3273 C C . LYS A 1 420 ? -15.689 -14.771 12.402 1.00 95.38 420 LYS A C 1
ATOM 3275 O O . LYS A 1 420 ? -16.763 -15.128 12.882 1.00 95.38 420 LYS A O 1
ATOM 3280 N N . ARG A 1 421 ? -14.911 -13.862 13.003 1.00 94.44 421 ARG A N 1
ATOM 3281 C CA . ARG A 1 421 ? -15.305 -13.098 14.201 1.00 94.44 421 ARG A CA 1
ATOM 3282 C C . ARG A 1 421 ? -16.067 -11.825 13.828 1.00 94.44 421 ARG A C 1
ATOM 3284 O O . ARG A 1 421 ? -17.163 -11.605 14.332 1.00 94.44 421 ARG A O 1
ATOM 3291 N N . LEU A 1 422 ? -15.521 -11.020 12.916 1.00 94.31 422 LEU A N 1
ATOM 3292 C CA . LEU A 1 422 ? -16.086 -9.713 12.556 1.00 94.31 422 LEU A CA 1
ATOM 3293 C C . LEU A 1 422 ? -17.384 -9.793 11.738 1.00 94.31 422 LEU A C 1
ATOM 3295 O O . LEU A 1 422 ? -18.200 -8.884 11.834 1.00 94.31 422 LEU A O 1
ATOM 3299 N N . THR A 1 423 ? -17.607 -10.874 10.986 1.00 93.75 423 THR A N 1
ATOM 3300 C CA . THR A 1 423 ? -18.854 -11.132 10.240 1.00 93.75 423 THR A CA 1
ATOM 3301 C C . THR A 1 423 ? -19.763 -12.155 10.932 1.00 93.75 423 THR A C 1
ATOM 3303 O O . THR A 1 423 ? -20.634 -12.740 10.292 1.00 93.75 423 THR A O 1
ATOM 3306 N N . ALA A 1 424 ? -19.560 -12.423 12.227 1.00 94.12 424 ALA A N 1
ATOM 3307 C CA . ALA A 1 424 ? -20.466 -13.273 12.997 1.00 94.12 424 ALA A CA 1
ATOM 3308 C C . ALA A 1 424 ? -21.850 -12.599 13.165 1.00 94.12 424 ALA A C 1
ATOM 3310 O O . ALA A 1 424 ? -21.910 -11.370 13.259 1.00 94.12 424 ALA A O 1
ATOM 3311 N N . PRO A 1 425 ? -22.959 -13.354 13.322 1.00 92.25 425 PRO A N 1
ATOM 3312 C CA . PRO A 1 425 ? -24.299 -12.771 13.505 1.00 92.25 425 PRO A CA 1
ATOM 3313 C C . PRO A 1 425 ? -24.452 -11.855 14.734 1.00 92.25 425 PRO A C 1
ATOM 3315 O O . PRO A 1 425 ? -25.342 -11.013 14.794 1.00 92.25 425 PRO A O 1
ATOM 3318 N N . SER A 1 426 ? -23.562 -11.980 15.724 1.00 88.00 426 SER A N 1
ATOM 3319 C CA . SER A 1 426 ? -23.475 -11.083 16.886 1.00 88.00 426 SER A CA 1
ATOM 3320 C C . SER A 1 426 ? -22.786 -9.739 16.598 1.00 88.00 426 SER A C 1
ATOM 3322 O O . SER A 1 426 ? -22.789 -8.862 17.462 1.00 88.00 426 SER A O 1
ATOM 3324 N N . MET A 1 427 ? -22.194 -9.582 15.410 1.00 91.06 427 MET A N 1
ATOM 3325 C CA . MET A 1 427 ? -21.442 -8.406 14.960 1.00 91.06 427 MET A CA 1
ATOM 3326 C C . MET A 1 427 ? -22.015 -7.777 13.678 1.00 91.06 427 MET A C 1
ATOM 3328 O O . MET A 1 427 ? -21.818 -6.584 13.475 1.00 91.06 427 MET A O 1
ATOM 3332 N N . GLU A 1 428 ? -22.769 -8.524 12.859 1.00 86.75 428 GLU A N 1
ATOM 3333 C CA . GLU A 1 428 ? -23.283 -8.115 11.531 1.00 86.75 428 GLU A CA 1
ATOM 3334 C C . GLU A 1 428 ? -24.020 -6.754 11.498 1.00 86.75 428 GLU A C 1
ATOM 3336 O O . GLU A 1 428 ? -24.018 -6.065 10.482 1.00 86.75 428 GLU A O 1
ATOM 3341 N N . LYS A 1 429 ? -24.657 -6.356 12.612 1.00 87.12 429 LYS A N 1
ATOM 3342 C CA . LYS A 1 429 ? -25.439 -5.107 12.749 1.00 87.12 429 LYS A CA 1
ATOM 3343 C C . LYS A 1 429 ? -24.621 -3.929 13.289 1.00 87.12 429 LYS A C 1
ATOM 3345 O O . LYS A 1 429 ? -25.139 -2.819 13.363 1.00 87.12 429 LYS A O 1
ATOM 3350 N N . LEU A 1 430 ? -23.381 -4.189 13.706 1.00 91.19 430 LEU A N 1
ATOM 3351 C CA . LEU A 1 430 ? -22.473 -3.246 14.364 1.00 91.19 430 LEU A CA 1
ATOM 3352 C C . LEU A 1 430 ? -21.189 -3.019 13.557 1.00 91.19 430 LEU A C 1
ATOM 3354 O O . LEU A 1 430 ? -20.617 -1.939 13.632 1.00 91.19 430 LEU A O 1
ATOM 3358 N N . VAL A 1 431 ? -20.734 -4.015 12.791 1.00 94.25 431 VAL A N 1
ATOM 3359 C CA . VAL A 1 431 ? -19.501 -3.967 11.994 1.00 94.25 431 VAL A CA 1
ATOM 3360 C C . VAL A 1 431 ? -19.819 -4.273 10.536 1.00 94.25 431 VAL A C 1
ATOM 3362 O O . VAL A 1 431 ? -20.180 -5.399 10.198 1.00 94.25 431 VAL A O 1
ATOM 3365 N N . GLN A 1 432 ? -19.611 -3.294 9.656 1.00 93.75 432 GLN A N 1
ATOM 3366 C CA . GLN A 1 432 ? -19.616 -3.518 8.212 1.00 93.75 432 GLN A CA 1
ATOM 3367 C C . GLN A 1 432 ? -18.170 -3.707 7.748 1.00 93.75 432 GLN A C 1
ATOM 3369 O O . GLN A 1 432 ? -17.439 -2.734 7.567 1.00 93.75 432 GLN A O 1
ATOM 3374 N N . VAL A 1 433 ? -17.749 -4.959 7.549 1.00 94.69 433 VAL A N 1
ATOM 3375 C CA . VAL A 1 433 ? -16.499 -5.257 6.830 1.00 94.69 433 VAL A CA 1
ATOM 3376 C C . VAL A 1 433 ? -16.716 -4.985 5.340 1.00 94.69 433 VAL A C 1
ATOM 3378 O O . VAL A 1 433 ? -17.744 -5.360 4.779 1.00 94.69 433 VAL A O 1
ATOM 3381 N N . LEU A 1 434 ? -15.755 -4.318 4.704 1.00 93.06 434 LEU A N 1
ATOM 3382 C CA . LEU A 1 434 ? -15.807 -3.951 3.293 1.00 93.06 434 LEU A CA 1
ATOM 3383 C C . LEU A 1 434 ? -15.142 -5.028 2.410 1.00 93.06 434 LEU A C 1
ATOM 3385 O O . LEU A 1 434 ? -14.060 -5.535 2.731 1.00 93.06 434 LEU A O 1
ATOM 3389 N N . GLY A 1 435 ? -15.791 -5.337 1.282 1.00 89.19 435 GLY A N 1
ATOM 3390 C CA . GLY A 1 435 ? -15.387 -6.363 0.310 1.00 89.19 435 GLY A CA 1
ATOM 3391 C C . GLY A 1 435 ? -15.742 -7.799 0.713 1.00 89.19 435 GLY A C 1
ATOM 3392 O O . GLY A 1 435 ? -16.240 -8.041 1.812 1.00 89.19 435 GLY A O 1
ATOM 3393 N N . ALA A 1 436 ? -15.453 -8.755 -0.177 1.00 85.25 436 ALA A N 1
ATOM 3394 C CA . ALA A 1 436 ? -15.726 -10.182 0.024 1.00 85.25 436 ALA A CA 1
ATOM 3395 C C . ALA A 1 436 ? -15.127 -10.729 1.333 1.00 85.25 436 ALA A C 1
ATOM 3397 O O . ALA A 1 436 ? -13.943 -10.531 1.617 1.00 85.25 436 ALA A O 1
ATOM 3398 N N . SER A 1 437 ? -15.937 -11.435 2.123 1.00 85.44 437 SER A N 1
ATOM 3399 C CA . SER A 1 437 ? -15.543 -12.082 3.389 1.00 85.44 437 SER A CA 1
ATOM 3400 C C . SER A 1 437 ? -15.377 -13.605 3.273 1.00 85.44 437 SER A C 1
ATOM 3402 O O . SER A 1 437 ? -14.931 -14.256 4.219 1.00 85.44 437 SER A O 1
ATOM 3404 N N . ASP A 1 438 ? -15.737 -14.147 2.115 1.00 86.38 438 ASP A N 1
ATOM 3405 C CA . ASP A 1 438 ? -15.764 -15.551 1.712 1.00 86.38 438 ASP A CA 1
ATOM 3406 C C . ASP A 1 438 ? -14.589 -15.939 0.797 1.00 86.38 438 ASP A C 1
ATOM 3408 O O . ASP A 1 438 ? -14.126 -17.080 0.857 1.00 86.38 438 ASP A O 1
ATOM 3412 N N . LEU A 1 439 ? -14.071 -14.993 0.003 1.00 88.38 439 LEU A N 1
ATOM 3413 C CA . LEU A 1 439 ? -12.849 -15.172 -0.786 1.00 88.38 439 LEU A CA 1
ATOM 3414 C C . LEU A 1 439 ? -11.594 -15.290 0.089 1.00 88.38 439 LEU A C 1
ATOM 3416 O O . LEU A 1 439 ? -11.442 -14.589 1.093 1.00 88.38 439 LEU A O 1
ATOM 3420 N N . ASP A 1 440 ? -10.641 -16.108 -0.364 1.00 91.44 440 ASP A N 1
ATOM 3421 C CA . ASP A 1 440 ? -9.281 -16.101 0.168 1.00 91.44 440 ASP A CA 1
ATOM 3422 C C . ASP A 1 440 ? -8.585 -14.766 -0.174 1.00 91.44 440 ASP A C 1
ATOM 3424 O O . ASP A 1 440 ? -8.554 -14.303 -1.318 1.00 91.44 440 ASP A O 1
ATOM 3428 N N . ARG A 1 441 ? -8.058 -14.115 0.865 1.00 94.75 441 ARG A N 1
ATOM 3429 C CA . ARG A 1 441 ? -7.536 -12.741 0.856 1.00 94.75 441 ARG A CA 1
ATOM 3430 C C . ARG A 1 441 ? -6.436 -12.603 1.900 1.00 94.75 441 ARG A C 1
ATOM 3432 O O . ARG A 1 441 ? -6.490 -13.265 2.935 1.00 94.75 441 ARG A O 1
ATOM 3439 N N . VAL A 1 442 ? -5.444 -11.749 1.655 1.00 96.62 442 VAL A N 1
ATOM 3440 C CA . VAL A 1 442 ? -4.404 -11.467 2.664 1.00 96.62 442 VAL A CA 1
ATOM 3441 C C . VAL A 1 442 ? -4.979 -10.652 3.831 1.00 96.62 442 VAL A C 1
ATOM 3443 O O . VAL A 1 442 ? -6.040 -10.039 3.686 1.00 96.62 442 VAL A O 1
ATOM 3446 N N . ALA A 1 443 ? -4.331 -10.659 5.003 1.00 96.62 443 ALA A N 1
ATOM 3447 C CA . ALA A 1 443 ? -4.950 -10.249 6.272 1.00 96.62 443 ALA A CA 1
ATOM 3448 C C . ALA A 1 443 ? -5.067 -8.722 6.488 1.00 96.62 443 ALA A C 1
ATOM 3450 O O . ALA A 1 443 ? -4.720 -8.209 7.552 1.00 96.62 443 ALA A O 1
ATOM 3451 N N . VAL A 1 444 ? -5.589 -7.993 5.499 1.00 96.00 444 VAL A N 1
ATOM 3452 C CA . VAL A 1 444 ? -6.034 -6.595 5.597 1.00 96.00 444 VAL A CA 1
ATOM 3453 C C . VAL A 1 444 ? -7.559 -6.520 5.631 1.00 96.00 444 VAL A C 1
ATOM 3455 O O . VAL A 1 444 ? -8.260 -7.277 4.955 1.00 96.00 444 VAL A O 1
ATOM 3458 N N . PHE A 1 445 ? -8.089 -5.596 6.427 1.00 96.56 445 PHE A N 1
ATOM 3459 C CA . PHE A 1 445 ? -9.519 -5.414 6.643 1.00 96.56 445 PHE A CA 1
ATOM 3460 C C . PHE A 1 445 ? -9.836 -3.923 6.691 1.00 96.56 445 PHE A C 1
ATOM 3462 O O . PHE A 1 445 ? -9.234 -3.174 7.459 1.00 96.56 445 PHE A O 1
ATOM 3469 N N . SER A 1 446 ? -10.807 -3.514 5.884 1.00 96.62 446 SER A N 1
ATOM 3470 C CA . SER A 1 446 ? -11.430 -2.194 5.937 1.00 96.62 446 SER A CA 1
ATOM 3471 C C . SER A 1 446 ? -12.827 -2.353 6.533 1.00 96.62 446 SER A C 1
ATOM 3473 O O . SER A 1 446 ? -13.543 -3.268 6.125 1.00 96.62 446 SER A O 1
ATOM 3475 N N . LEU A 1 447 ? -13.214 -1.521 7.503 1.00 96.12 447 LEU A N 1
ATOM 3476 C CA . LEU A 1 447 ? -14.535 -1.584 8.135 1.00 96.12 447 LEU A CA 1
ATOM 3477 C C . LEU A 1 447 ? -15.059 -0.225 8.610 1.00 96.12 447 LEU A C 1
ATOM 3479 O O . LEU A 1 447 ? -14.288 0.688 8.919 1.00 96.12 447 LEU A O 1
ATOM 3483 N N . THR A 1 448 ? -16.380 -0.125 8.726 1.00 95.25 448 THR A N 1
ATOM 3484 C CA . THR A 1 448 ? -17.054 0.907 9.525 1.00 95.25 448 THR A CA 1
ATOM 3485 C C . THR A 1 448 ? -17.728 0.273 10.743 1.00 95.25 448 THR A C 1
ATOM 3487 O O . THR A 1 448 ? -17.984 -0.937 10.773 1.00 95.25 448 THR A O 1
ATOM 3490 N N . ILE A 1 449 ? -17.992 1.090 11.765 1.00 94.88 449 ILE A N 1
ATOM 3491 C CA . ILE A 1 449 ? -18.744 0.686 12.956 1.00 94.88 449 ILE A CA 1
ATOM 3492 C C . ILE A 1 449 ? -20.021 1.514 13.034 1.00 94.88 449 ILE A C 1
ATOM 3494 O O . ILE A 1 449 ? -19.964 2.743 13.101 1.00 94.88 449 ILE A O 1
ATOM 3498 N N . ALA A 1 450 ? -21.157 0.822 13.050 1.00 91.56 450 ALA A N 1
ATOM 3499 C CA . ALA A 1 450 ? -22.478 1.415 13.151 1.00 91.56 450 ALA A CA 1
ATOM 3500 C C . ALA A 1 450 ? -22.833 1.751 14.607 1.00 91.56 450 ALA A C 1
ATOM 3502 O O . ALA A 1 450 ? -22.567 0.992 15.538 1.00 91.56 450 ALA A O 1
ATOM 3503 N N . VAL A 1 451 ? -23.486 2.892 14.783 1.00 86.44 451 VAL A N 1
ATOM 3504 C CA . VAL A 1 451 ? -24.033 3.386 16.047 1.00 86.44 451 VAL A CA 1
ATOM 3505 C C . VAL A 1 451 ? -25.491 2.904 16.180 1.00 86.44 451 VAL A C 1
ATOM 3507 O O . VAL A 1 451 ? -26.203 2.847 15.170 1.00 86.44 451 VAL A O 1
ATOM 3510 N N . PRO A 1 452 ? -25.979 2.530 17.385 1.00 77.25 452 PRO A N 1
ATOM 3511 C CA . PRO A 1 452 ? -27.328 1.984 17.557 1.00 77.25 452 PRO A CA 1
ATOM 3512 C C . PRO A 1 452 ? -28.434 2.870 16.971 1.00 77.25 452 PRO A C 1
ATOM 3514 O O . PRO A 1 452 ? -28.484 4.070 17.228 1.00 77.25 452 PRO A O 1
ATOM 3517 N N . LYS A 1 453 ? -29.377 2.269 16.227 1.00 69.44 453 LYS A N 1
ATOM 3518 C CA . LYS A 1 453 ? -30.409 2.996 15.454 1.00 69.44 453 LYS A CA 1
ATOM 3519 C C . LYS A 1 453 ? -31.277 3.973 16.258 1.00 69.44 453 LYS A C 1
ATOM 3521 O O . LYS A 1 453 ? -31.831 4.887 15.661 1.00 69.44 453 LYS A O 1
ATOM 3526 N N . LEU A 1 454 ? -31.380 3.810 17.579 1.00 66.75 454 LEU A N 1
ATOM 3527 C CA . LEU A 1 454 ? -32.077 4.746 18.473 1.00 66.75 454 LEU A CA 1
ATOM 3528 C C . LEU A 1 454 ? -31.444 6.155 18.518 1.00 66.75 454 LEU A C 1
ATOM 3530 O O . LEU A 1 454 ? -32.109 7.094 18.942 1.00 66.75 454 LEU A O 1
ATOM 3534 N N . LEU A 1 455 ? -30.197 6.298 18.051 1.00 64.06 455 LEU A N 1
ATOM 3535 C CA . LEU A 1 455 ? -29.476 7.568 17.879 1.00 64.06 455 LEU A CA 1
ATOM 3536 C C . LEU A 1 455 ? -29.684 8.207 16.488 1.00 64.06 455 LEU A C 1
ATOM 3538 O O . LEU A 1 455 ? -29.260 9.334 16.270 1.00 64.06 455 LEU A O 1
ATOM 3542 N N . SER A 1 456 ? -30.328 7.519 15.536 1.00 62.72 456 SER A N 1
ATOM 3543 C CA . SER A 1 456 ? -30.605 8.055 14.193 1.00 62.72 456 SER A CA 1
ATOM 3544 C C . SER A 1 456 ? -32.005 8.671 14.138 1.00 62.72 456 SER A C 1
ATOM 3546 O O . SER A 1 456 ? -33.000 7.963 14.302 1.00 62.72 456 SER A O 1
ATOM 3548 N N . GLN A 1 457 ? -32.087 9.982 13.889 1.00 55.25 457 GLN A N 1
ATOM 3549 C CA . GLN A 1 457 ? -33.351 10.735 13.845 1.00 55.25 457 GLN A CA 1
ATOM 3550 C C . GLN A 1 457 ? -34.290 10.233 12.733 1.00 55.25 457 GLN A C 1
ATOM 3552 O O . GLN A 1 457 ? -35.452 9.941 12.997 1.00 55.25 457 GLN A O 1
ATOM 3557 N N . ASP A 1 458 ? -33.769 10.048 11.515 1.00 59.84 458 ASP A N 1
ATOM 3558 C CA . ASP A 1 458 ? -34.532 9.563 10.353 1.00 59.84 458 ASP A CA 1
ATOM 3559 C C . ASP A 1 458 ? -34.631 8.020 10.282 1.00 59.84 458 ASP A C 1
ATOM 3561 O O . ASP A 1 458 ? -35.396 7.462 9.499 1.00 59.84 458 ASP A O 1
ATOM 3565 N N . ARG A 1 459 ? -33.852 7.293 11.100 1.00 53.59 459 ARG A N 1
ATOM 3566 C CA . ARG A 1 459 ? -33.799 5.814 11.232 1.00 53.59 459 ARG A CA 1
ATOM 3567 C C . ARG A 1 459 ? -33.473 4.994 9.961 1.00 53.59 459 ARG A C 1
ATOM 3569 O O . ARG A 1 459 ? -33.179 3.797 10.094 1.00 53.59 459 ARG A O 1
ATOM 3576 N N . LYS A 1 460 ? -33.479 5.591 8.757 1.00 57.94 460 LYS A N 1
ATOM 3577 C CA . LYS A 1 460 ? -33.254 4.916 7.460 1.00 57.94 460 LYS A CA 1
ATOM 3578 C C . LYS A 1 460 ? -31.856 4.289 7.355 1.00 57.94 460 LYS A C 1
ATOM 3580 O O . LYS A 1 460 ? -31.746 3.073 7.182 1.00 57.94 460 LYS A O 1
ATOM 3585 N N . ARG A 1 461 ? -30.792 5.087 7.518 1.00 66.06 461 ARG A N 1
ATOM 3586 C CA . ARG A 1 461 ? -29.386 4.632 7.593 1.00 66.06 461 ARG A CA 1
ATOM 3587 C C . ARG A 1 461 ? -28.869 4.772 9.047 1.00 66.06 461 ARG A C 1
ATOM 3589 O O . ARG A 1 461 ? -29.252 5.724 9.733 1.00 66.06 461 ARG A O 1
ATOM 3596 N N . PRO A 1 462 ? -28.068 3.822 9.573 1.00 74.50 462 PRO A N 1
ATOM 3597 C CA . PRO A 1 462 ? -27.437 3.965 10.885 1.00 74.50 462 PRO A CA 1
ATOM 3598 C C . PRO A 1 462 ? -26.219 4.894 10.796 1.00 74.50 462 PRO A C 1
ATOM 3600 O O . PRO A 1 462 ? -25.380 4.729 9.909 1.00 74.50 462 PRO A O 1
ATOM 3603 N N . LEU A 1 463 ? -26.099 5.826 11.744 1.00 86.44 463 LEU A N 1
ATOM 3604 C CA . LEU A 1 463 ? -24.919 6.686 11.882 1.00 86.44 463 LEU A CA 1
ATOM 3605 C C . LEU A 1 463 ? -23.666 5.826 12.107 1.00 86.44 463 LEU A C 1
ATOM 3607 O O . LEU A 1 463 ? -23.755 4.759 12.719 1.00 86.44 463 LEU A O 1
ATOM 3611 N N . GLN A 1 464 ? -22.502 6.273 11.644 1.00 90.44 464 GLN A N 1
ATOM 3612 C CA . GLN A 1 464 ? -21.230 5.579 11.879 1.00 90.44 464 GLN A CA 1
ATOM 3613 C C . GLN A 1 464 ? -20.404 6.273 12.976 1.00 90.44 464 GLN A C 1
ATOM 3615 O O . GLN A 1 464 ? -20.504 7.485 13.175 1.00 90.44 464 GLN A O 1
ATOM 3620 N N . ILE A 1 465 ? -19.534 5.531 13.668 1.00 92.81 465 ILE A N 1
ATOM 3621 C CA . ILE A 1 465 ? -18.439 6.149 14.435 1.00 92.81 465 ILE A CA 1
ATOM 3622 C C . ILE A 1 465 ? -17.452 6.743 13.421 1.00 92.81 465 ILE A C 1
ATOM 3624 O O . ILE A 1 465 ? -17.015 6.042 12.505 1.00 92.81 465 ILE A O 1
ATOM 3628 N N . HIS A 1 466 ? -17.087 8.021 13.576 1.00 92.50 466 HIS A N 1
ATOM 3629 C CA . HIS A 1 466 ? -16.130 8.679 12.681 1.00 92.50 466 HIS A CA 1
ATOM 3630 C C . HIS A 1 466 ? -14.811 7.896 12.615 1.00 92.50 466 HIS A C 1
ATOM 3632 O O . HIS A 1 466 ? -14.230 7.574 13.649 1.00 92.50 466 HIS A O 1
ATOM 3638 N N . TYR A 1 467 ? -14.303 7.594 11.416 1.00 93.38 467 TYR A N 1
ATOM 3639 C CA . TYR A 1 467 ? -13.160 6.681 11.258 1.00 93.38 467 TYR A CA 1
ATOM 3640 C C . TYR A 1 467 ? -11.892 7.162 11.980 1.00 93.38 467 TYR A C 1
ATOM 3642 O O . TYR A 1 467 ? -11.116 6.352 12.491 1.00 93.38 467 TYR A O 1
ATOM 3650 N N . ALA A 1 468 ? -11.671 8.480 12.039 1.00 92.81 468 ALA A N 1
ATOM 3651 C CA . ALA A 1 468 ? -10.522 9.039 12.742 1.00 92.81 468 ALA A CA 1
ATOM 3652 C C . ALA A 1 468 ? -10.711 8.896 14.255 1.00 92.81 468 ALA A C 1
ATOM 3654 O O . ALA A 1 468 ? -9.783 8.466 14.925 1.00 92.81 468 ALA A O 1
ATOM 3655 N N . LEU A 1 469 ? -11.931 9.108 14.768 1.0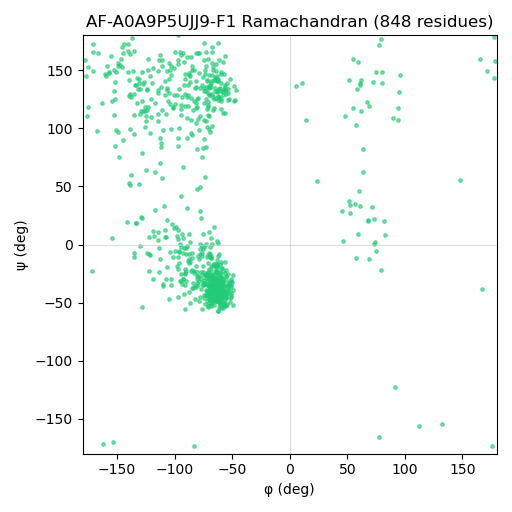0 94.62 469 LEU A N 1
ATOM 3656 C CA . LEU A 1 469 ? -12.257 8.859 16.170 1.00 94.62 469 LEU A CA 1
ATOM 3657 C C . LEU A 1 469 ? -12.100 7.379 16.516 1.00 94.62 469 LEU A C 1
ATOM 3659 O O . LEU A 1 469 ? -11.494 7.064 17.526 1.00 94.62 469 LEU A O 1
ATOM 3663 N N . LEU A 1 470 ? -12.568 6.460 15.668 1.00 95.69 470 LEU A N 1
ATOM 3664 C CA . LEU A 1 470 ? -12.372 5.024 15.874 1.00 95.69 470 LEU A CA 1
ATOM 3665 C C . LEU A 1 470 ? -10.877 4.654 15.914 1.00 95.69 470 LEU A C 1
ATOM 3667 O O . LEU A 1 470 ? -10.462 3.881 16.775 1.00 95.69 470 LEU A O 1
ATOM 3671 N N . SER A 1 471 ? -10.053 5.246 15.045 1.00 95.25 471 SER A N 1
ATOM 3672 C CA . SER A 1 471 ? -8.594 5.051 15.074 1.00 95.25 471 SER A CA 1
ATOM 3673 C C . SER A 1 471 ? -7.971 5.617 16.361 1.00 95.25 471 SER A C 1
ATOM 3675 O O . SER A 1 471 ? -7.196 4.923 17.021 1.00 95.25 471 SER A O 1
ATOM 3677 N N . THR A 1 472 ? -8.366 6.830 16.766 1.00 94.75 472 THR A N 1
ATOM 3678 C CA . THR A 1 472 ? -7.950 7.467 18.025 1.00 94.75 472 THR A CA 1
ATOM 3679 C C . THR A 1 472 ? -8.367 6.637 19.239 1.00 94.75 472 THR A C 1
ATOM 3681 O O . THR A 1 472 ? -7.535 6.368 20.092 1.00 94.75 472 THR A O 1
ATOM 3684 N N . LEU A 1 473 ? -9.606 6.145 19.311 1.00 93.62 473 LEU A N 1
ATOM 3685 C CA . LEU A 1 473 ? -10.099 5.303 20.407 1.00 93.62 473 LEU A CA 1
ATOM 3686 C C . LEU A 1 473 ? -9.312 3.985 20.514 1.00 93.62 473 LEU A C 1
ATOM 3688 O O . LEU A 1 473 ? -8.972 3.551 21.617 1.00 93.62 473 LEU A O 1
ATOM 3692 N N . MET A 1 474 ? -8.975 3.356 19.384 1.00 93.25 474 MET A N 1
ATOM 3693 C CA . MET A 1 474 ? -8.179 2.121 19.362 1.00 93.25 474 MET A CA 1
ATOM 3694 C C . MET A 1 474 ? -6.727 2.349 19.820 1.00 93.25 474 MET A C 1
ATOM 3696 O O . MET A 1 474 ? -6.181 1.530 20.568 1.00 93.25 474 MET A O 1
ATOM 3700 N N . ASN A 1 475 ? -6.128 3.492 19.478 1.00 92.44 475 ASN A N 1
ATOM 3701 C CA . ASN A 1 475 ? -4.850 3.933 20.039 1.00 92.44 475 ASN A CA 1
ATOM 3702 C C . ASN A 1 475 ? -4.963 4.244 21.544 1.00 92.44 475 ASN A C 1
ATOM 3704 O O . ASN A 1 475 ? -4.216 3.712 22.366 1.00 92.44 475 ASN A O 1
ATOM 3708 N N . ASP A 1 476 ? -5.926 5.079 21.920 1.00 89.75 476 ASP A N 1
ATOM 3709 C CA . ASP A 1 476 ? -5.972 5.724 23.227 1.00 89.75 476 ASP A CA 1
ATOM 3710 C C . ASP A 1 476 ? -6.308 4.758 24.360 1.00 89.75 476 ASP A C 1
ATOM 3712 O O . ASP A 1 476 ? -5.746 4.865 25.455 1.00 89.75 476 ASP A O 1
ATOM 3716 N N . PHE A 1 477 ? -7.181 3.786 24.084 1.00 85.25 477 PHE A N 1
ATOM 3717 C CA . PHE A 1 477 ? -7.632 2.785 25.049 1.00 85.25 477 PHE A CA 1
ATOM 3718 C C . PHE A 1 477 ? -6.830 1.481 24.976 1.00 85.25 477 PHE A C 1
ATOM 3720 O O . PHE A 1 477 ? -6.616 0.858 26.017 1.00 85.25 477 PHE A O 1
ATOM 3727 N N . PHE A 1 478 ? -6.325 1.092 23.798 1.00 86.62 478 PHE A N 1
ATOM 3728 C CA . PHE A 1 478 ? -5.718 -0.232 23.584 1.00 86.62 478 PHE A CA 1
ATOM 3729 C C . PHE A 1 478 ? -4.281 -0.221 23.043 1.00 86.62 478 PHE A C 1
ATOM 3731 O O . PHE A 1 478 ? -3.649 -1.276 22.995 1.00 86.62 478 PHE A O 1
ATOM 3738 N N . GLY A 1 479 ? -3.736 0.941 22.671 1.00 88.81 479 GLY A N 1
ATOM 3739 C CA . GLY A 1 479 ? -2.408 1.053 22.058 1.00 88.81 479 GLY A CA 1
ATOM 3740 C C . GLY A 1 479 ? -2.340 0.451 20.651 1.00 88.81 479 GLY A C 1
ATOM 3741 O O . GLY A 1 479 ? -1.256 0.078 20.204 1.00 88.81 479 GLY A O 1
ATOM 3742 N N . ILE A 1 480 ? -3.483 0.294 19.974 1.00 92.81 480 ILE A N 1
ATOM 3743 C CA . ILE A 1 480 ? -3.563 -0.338 18.655 1.00 92.81 480 ILE A CA 1
ATOM 3744 C C . ILE A 1 480 ? -3.510 0.748 17.578 1.00 92.81 480 ILE A C 1
ATOM 3746 O O . ILE A 1 480 ? -4.448 1.525 17.413 1.00 92.81 480 ILE A O 1
ATOM 3750 N N . GLU A 1 481 ? -2.413 0.782 16.826 1.00 92.50 481 GLU A N 1
ATOM 3751 C CA . GLU A 1 481 ? -2.199 1.746 15.746 1.00 92.50 481 GLU A CA 1
ATOM 3752 C C . GLU A 1 481 ? -2.922 1.262 14.474 1.00 92.50 481 GLU A C 1
ATOM 3754 O O . GLU A 1 481 ? -2.465 0.323 13.807 1.00 92.50 481 GLU A O 1
ATOM 3759 N N . MET A 1 482 ? -4.055 1.898 14.155 1.00 93.44 482 MET A N 1
ATOM 3760 C CA . MET A 1 482 ? -4.866 1.692 12.943 1.00 93.44 482 MET A CA 1
ATOM 3761 C C . MET A 1 482 ? -4.831 2.930 12.033 1.00 93.44 482 MET A C 1
ATOM 3763 O O . MET A 1 482 ? -4.493 4.024 12.487 1.00 93.44 482 MET A O 1
ATOM 3767 N N . ARG A 1 483 ? -5.220 2.785 10.757 1.00 93.38 483 ARG A N 1
ATOM 3768 C CA . ARG A 1 483 ? -5.355 3.913 9.818 1.00 93.38 483 ARG A CA 1
ATOM 3769 C C . ARG A 1 483 ? -6.826 4.232 9.560 1.00 93.38 483 ARG A C 1
ATOM 3771 O O . ARG A 1 483 ? -7.605 3.337 9.246 1.00 93.38 483 ARG A O 1
ATOM 3778 N N . GLY A 1 484 ? -7.183 5.513 9.587 1.00 90.88 484 GLY A N 1
ATOM 3779 C CA . GLY A 1 484 ? -8.499 6.014 9.183 1.00 90.88 484 GLY A CA 1
ATOM 3780 C C . GLY A 1 484 ? -8.476 6.758 7.839 1.00 90.88 484 GLY A C 1
ATOM 3781 O O . GLY A 1 484 ? -7.469 7.373 7.490 1.00 90.88 484 GLY A O 1
ATOM 3782 N N . GLY A 1 485 ? -9.578 6.709 7.081 1.00 88.94 485 GLY A N 1
ATOM 3783 C CA . GLY A 1 485 ? -9.813 7.531 5.883 1.00 88.94 485 GLY A CA 1
ATOM 3784 C C . GLY A 1 485 ? -10.318 6.740 4.671 1.00 88.94 485 GLY A C 1
ATOM 3785 O O . GLY A 1 485 ? -10.910 5.676 4.809 1.00 88.94 485 GLY A O 1
ATOM 3786 N N . CYS A 1 486 ? -10.064 7.253 3.463 1.00 82.56 486 CYS A N 1
ATOM 3787 C CA . CYS A 1 486 ? -10.461 6.627 2.190 1.00 82.56 486 CYS A CA 1
ATOM 3788 C C . CYS A 1 486 ? -9.337 5.804 1.512 1.00 82.56 486 CYS A C 1
ATOM 3790 O O . CYS A 1 486 ? -9.422 5.496 0.323 1.00 82.56 486 CYS A O 1
ATOM 3792 N N . MET A 1 487 ? -8.243 5.524 2.239 1.00 86.50 487 MET A N 1
ATOM 3793 C CA . MET A 1 487 ? -7.084 4.688 1.850 1.00 86.50 487 MET A CA 1
ATOM 3794 C C . MET A 1 487 ? -6.507 4.916 0.441 1.00 86.50 487 MET A C 1
ATOM 3796 O O . MET A 1 487 ? -5.947 3.997 -0.154 1.00 86.50 487 MET A O 1
ATOM 3800 N N . CYS A 1 488 ? -6.638 6.136 -0.088 1.00 87.31 488 CYS A N 1
ATOM 3801 C CA . CYS A 1 488 ? -6.224 6.505 -1.443 1.00 87.31 488 CYS A CA 1
ATOM 3802 C C . CYS A 1 488 ? -6.774 5.571 -2.544 1.00 87.31 488 CYS A C 1
ATOM 3804 O O . CYS A 1 488 ? -6.081 5.299 -3.516 1.00 87.31 488 CYS A O 1
ATOM 3806 N N . ALA A 1 489 ? -8.015 5.088 -2.408 1.00 87.19 489 ALA A N 1
ATOM 3807 C CA . ALA A 1 489 ? -8.759 4.396 -3.471 1.00 87.19 489 ALA A CA 1
ATOM 3808 C C . ALA A 1 489 ? -10.220 4.885 -3.485 1.00 87.19 489 ALA A C 1
ATOM 3810 O O . ALA A 1 489 ? -11.160 4.138 -3.235 1.00 87.19 489 ALA A O 1
ATOM 3811 N N . GLY A 1 490 ? -10.396 6.195 -3.693 1.00 88.50 490 GLY A N 1
ATOM 3812 C CA . GLY A 1 490 ? -11.680 6.907 -3.561 1.00 88.50 490 GLY A CA 1
ATOM 3813 C C . GLY A 1 490 ? -12.877 6.265 -4.286 1.00 88.50 490 GLY A C 1
ATOM 3814 O O . GLY A 1 490 ? -13.879 6.015 -3.622 1.00 88.50 490 GLY A O 1
ATOM 3815 N N . PRO A 1 491 ? -12.788 5.943 -5.593 1.00 90.88 491 PRO A N 1
ATOM 3816 C CA . PRO A 1 491 ? -13.886 5.294 -6.317 1.00 90.88 491 PRO A CA 1
ATOM 3817 C C . PRO A 1 491 ? -14.275 3.932 -5.722 1.00 90.88 491 PRO A C 1
ATOM 3819 O O . PRO A 1 491 ? -15.452 3.667 -5.486 1.00 90.88 491 PRO A O 1
ATOM 3822 N N . TYR A 1 492 ? -13.289 3.096 -5.380 1.00 93.31 492 TYR A N 1
ATOM 3823 C CA . TYR A 1 492 ? -13.551 1.794 -4.763 1.00 93.31 492 TYR A CA 1
ATOM 3824 C C . TYR A 1 492 ? -14.144 1.919 -3.356 1.00 93.31 492 TYR A C 1
ATOM 3826 O O . TYR A 1 492 ? -15.075 1.201 -3.000 1.00 93.31 492 TYR A O 1
ATOM 3834 N N . ALA A 1 493 ? -13.642 2.872 -2.565 1.00 91.88 493 ALA A N 1
ATOM 3835 C CA . ALA A 1 493 ? -14.202 3.217 -1.264 1.00 91.88 493 ALA A CA 1
ATOM 3836 C C . ALA A 1 493 ? -15.687 3.593 -1.376 1.00 91.88 493 ALA A C 1
ATOM 3838 O O . ALA A 1 493 ? -16.486 3.114 -0.577 1.00 91.88 493 ALA A O 1
ATOM 3839 N N . SER A 1 494 ? -16.051 4.385 -2.387 1.00 90.75 494 SER A N 1
ATOM 3840 C CA . SER A 1 494 ? -17.433 4.785 -2.668 1.00 90.75 494 SER A CA 1
ATOM 3841 C C . SER A 1 494 ? -18.336 3.579 -2.961 1.00 90.75 494 SER A C 1
ATOM 3843 O O . SER A 1 494 ? -19.343 3.367 -2.278 1.00 90.75 494 SER A O 1
ATOM 3845 N N . GLN A 1 495 ? -17.904 2.700 -3.878 1.00 91.38 495 GLN A N 1
ATOM 3846 C CA . GLN A 1 495 ? -18.608 1.455 -4.216 1.00 91.38 495 GLN A CA 1
ATOM 3847 C C . GLN A 1 495 ? -18.799 0.543 -2.989 1.00 91.38 495 GLN A C 1
ATOM 3849 O O . GLN A 1 495 ? -19.879 -0.011 -2.778 1.00 91.38 495 GLN A O 1
ATOM 3854 N N . LEU A 1 496 ? -17.764 0.388 -2.156 1.00 91.62 496 LEU A N 1
ATOM 3855 C CA . LEU A 1 496 ? -17.799 -0.477 -0.971 1.00 91.62 496 LEU A CA 1
ATOM 3856 C C . LEU A 1 496 ? -18.638 0.095 0.183 1.00 91.62 496 LEU A C 1
ATOM 3858 O O . LEU A 1 496 ? -19.280 -0.670 0.908 1.00 91.62 496 LEU A O 1
ATOM 3862 N N . LEU A 1 497 ? -18.660 1.422 0.344 1.00 90.00 497 LEU A N 1
ATOM 3863 C CA . LEU A 1 497 ? -19.557 2.125 1.270 1.00 90.00 497 LEU A CA 1
ATOM 3864 C C . LEU A 1 497 ? -21.000 2.214 0.738 1.00 90.00 497 LEU A C 1
ATOM 3866 O O . LEU A 1 497 ? -21.903 2.537 1.508 1.00 90.00 497 LEU A O 1
ATOM 3870 N N . LYS A 1 498 ? -21.220 1.844 -0.533 1.00 89.12 498 LYS A N 1
ATOM 3871 C CA . LYS A 1 498 ? -22.508 1.864 -1.246 1.00 89.12 498 LYS A CA 1
ATOM 3872 C C . LYS A 1 498 ? -23.106 3.267 -1.327 1.00 89.12 498 LYS A C 1
ATOM 3874 O O . LYS A 1 498 ? -24.294 3.453 -1.063 1.00 89.12 498 LYS A O 1
ATOM 3879 N N . PHE A 1 499 ? -22.276 4.244 -1.681 1.00 88.06 499 PHE A N 1
ATOM 3880 C CA . PHE A 1 499 ? -22.787 5.554 -2.061 1.00 88.06 499 PHE A CA 1
ATOM 3881 C C . PHE A 1 499 ? -23.538 5.454 -3.389 1.00 88.06 499 PHE A C 1
ATOM 3883 O O . PHE A 1 499 ? -23.163 4.717 -4.300 1.00 88.06 499 PHE A O 1
ATOM 3890 N N . ASP A 1 500 ? -24.638 6.186 -3.447 1.00 86.19 500 ASP A N 1
ATOM 3891 C CA . ASP A 1 500 ? -25.404 6.474 -4.649 1.00 86.19 500 ASP A CA 1
ATOM 3892 C C . ASP A 1 500 ? -24.909 7.801 -5.253 1.00 86.19 500 ASP A C 1
ATOM 3894 O O . ASP A 1 500 ? -24.197 8.566 -4.603 1.00 86.19 500 ASP A O 1
ATOM 3898 N N . THR A 1 501 ? -25.259 8.082 -6.509 1.00 87.19 501 THR A N 1
ATOM 3899 C CA . THR A 1 501 ? -24.754 9.267 -7.228 1.00 87.19 501 THR A CA 1
ATOM 3900 C C . THR A 1 501 ? -25.184 10.592 -6.581 1.00 87.19 501 THR A C 1
ATOM 3902 O O . THR A 1 501 ? -24.491 11.593 -6.736 1.00 87.19 501 THR A O 1
ATOM 3905 N N . GLU A 1 502 ? -26.287 10.607 -5.822 1.00 86.94 502 GLU A N 1
ATOM 3906 C CA . GLU A 1 502 ? -26.705 11.768 -5.026 1.00 86.94 502 GLU A CA 1
ATOM 3907 C C . GLU A 1 502 ? -25.744 11.986 -3.845 1.00 86.94 502 GLU A C 1
ATOM 3909 O O . GLU A 1 502 ? -25.172 13.067 -3.712 1.00 86.94 502 GLU A O 1
ATOM 3914 N N . MET A 1 503 ? -25.457 10.941 -3.060 1.00 85.25 503 MET A N 1
ATOM 3915 C CA . MET A 1 503 ? -24.483 10.992 -1.963 1.00 85.25 503 MET A CA 1
ATOM 3916 C C . MET A 1 503 ? -23.048 11.282 -2.443 1.00 85.25 503 MET A C 1
ATOM 3918 O O . MET A 1 503 ? -22.316 12.010 -1.771 1.00 85.25 503 MET A O 1
ATOM 3922 N N . GLU A 1 504 ? -22.636 10.771 -3.609 1.00 86.19 504 GLU A N 1
ATOM 3923 C CA . GLU A 1 504 ? -21.353 11.144 -4.227 1.00 86.19 504 GLU A CA 1
ATOM 3924 C C . GLU A 1 504 ? -21.305 12.632 -4.606 1.00 86.19 504 GLU A C 1
ATOM 3926 O O . GLU A 1 504 ? -20.296 13.290 -4.345 1.00 86.19 504 GLU A O 1
ATOM 3931 N N . ALA A 1 505 ? -22.386 13.178 -5.175 1.00 86.62 505 ALA A N 1
ATOM 3932 C CA . ALA A 1 505 ? -22.480 14.592 -5.536 1.00 86.62 505 ALA A CA 1
ATOM 3933 C C . ALA A 1 505 ? -22.538 15.512 -4.302 1.00 86.62 505 ALA A C 1
ATOM 3935 O O . ALA A 1 505 ? -21.902 16.565 -4.293 1.00 86.62 505 ALA A O 1
ATOM 3936 N N . GLU A 1 506 ? -23.234 15.112 -3.235 1.00 84.69 506 GLU A N 1
ATOM 3937 C CA . GLU A 1 506 ? -23.259 15.837 -1.958 1.00 84.69 506 GLU A CA 1
ATOM 3938 C C . GLU A 1 506 ? -21.880 15.890 -1.303 1.00 84.69 506 GLU A C 1
ATOM 3940 O O . GLU A 1 506 ? -21.413 16.972 -0.938 1.00 84.69 506 GLU A O 1
ATOM 3945 N N . PHE A 1 507 ? -21.190 14.746 -1.206 1.00 84.00 507 PHE A N 1
ATOM 3946 C CA . PHE A 1 507 ? -19.809 14.728 -0.732 1.00 84.00 507 PHE A CA 1
ATOM 3947 C C . PHE A 1 507 ? -18.890 15.527 -1.664 1.00 84.00 507 PHE A C 1
ATOM 3949 O O . PHE A 1 507 ? -18.019 16.235 -1.168 1.00 84.00 507 PHE A O 1
ATOM 3956 N N . TRP A 1 508 ? -19.073 15.483 -2.988 1.00 84.06 508 TRP A N 1
ATOM 3957 C CA . TRP A 1 508 ? -18.288 16.313 -3.905 1.00 84.06 508 TRP A CA 1
ATOM 3958 C C . TRP A 1 508 ? -18.477 17.809 -3.627 1.00 84.06 508 TRP A C 1
ATOM 3960 O O . TRP A 1 508 ? -17.485 18.509 -3.417 1.00 84.06 508 TRP A O 1
ATOM 3970 N N . ARG A 1 509 ? -19.721 18.300 -3.558 1.00 81.06 509 ARG A N 1
ATOM 3971 C CA . ARG A 1 509 ? -20.034 19.715 -3.282 1.00 81.06 509 ARG A CA 1
ATOM 3972 C C . ARG A 1 509 ? -19.482 20.172 -1.933 1.00 81.06 509 ARG A C 1
ATOM 3974 O O . ARG A 1 509 ? -18.794 21.187 -1.864 1.00 81.06 509 ARG A O 1
ATOM 3981 N N . LEU A 1 510 ? -19.682 19.372 -0.883 1.00 78.50 510 LEU A N 1
ATOM 3982 C CA . LEU A 1 510 ? -19.164 19.641 0.464 1.00 78.50 510 LEU A CA 1
ATOM 3983 C C . LEU A 1 510 ? -17.624 19.691 0.524 1.00 78.50 510 LEU A C 1
ATOM 3985 O O . LEU A 1 510 ? -17.060 20.416 1.342 1.00 78.50 510 LEU A O 1
ATOM 3989 N N . LEU A 1 511 ? -16.931 18.916 -0.317 1.00 77.88 511 LEU A N 1
ATOM 3990 C CA . LEU A 1 511 ? -15.465 18.834 -0.333 1.00 77.88 511 LEU A CA 1
ATOM 3991 C C . LEU A 1 511 ? -14.795 19.837 -1.288 1.00 77.88 511 LEU A C 1
ATOM 3993 O O . LEU A 1 511 ? -13.626 20.168 -1.076 1.00 77.88 511 LEU A O 1
ATOM 3997 N N . SER A 1 512 ? -15.511 20.296 -2.318 1.00 75.44 512 SER A N 1
ATOM 3998 C CA . SER A 1 512 ? -15.056 21.275 -3.318 1.00 75.44 512 SER A CA 1
ATOM 3999 C C . SER A 1 512 ? -15.414 22.723 -2.963 1.00 75.44 512 SER A C 1
ATOM 4001 O O . SER A 1 512 ? -14.671 23.632 -3.328 1.00 75.44 512 SER A O 1
ATOM 4003 N N . GLY A 1 513 ? -16.519 22.939 -2.241 1.00 67.94 513 GLY A N 1
ATOM 4004 C CA . GLY A 1 513 ? -17.119 24.262 -2.044 1.00 67.94 513 GLY A CA 1
ATOM 4005 C C . GLY A 1 513 ? -18.009 24.712 -3.211 1.00 67.94 513 GLY A C 1
ATOM 4006 O O . GLY A 1 513 ? -18.233 25.909 -3.377 1.00 67.94 513 GLY A O 1
ATOM 4007 N N . GLU A 1 514 ? -18.486 23.780 -4.043 1.00 61.59 514 GLU A N 1
ATOM 4008 C CA . GLU A 1 514 ? -19.365 24.073 -5.182 1.00 61.59 514 GLU A CA 1
ATOM 4009 C C . GLU A 1 514 ? -20.847 24.145 -4.762 1.00 61.59 514 GLU A C 1
ATOM 4011 O O . GLU A 1 514 ? -21.577 23.148 -4.721 1.00 61.59 514 GLU A O 1
ATOM 4016 N N . ASP A 1 515 ? -21.311 25.364 -4.481 1.00 54.31 515 ASP A N 1
ATOM 4017 C CA . ASP A 1 515 ? -22.734 25.681 -4.338 1.00 54.31 515 ASP A CA 1
ATOM 4018 C C . ASP A 1 515 ? -23.410 25.900 -5.706 1.00 54.31 515 ASP A C 1
ATOM 4020 O O . ASP A 1 515 ? -22.888 26.597 -6.581 1.00 54.31 515 ASP A O 1
ATOM 4024 N N . GLU A 1 516 ? -24.606 25.327 -5.893 1.00 43.69 516 GLU A N 1
ATOM 4025 C CA . GLU A 1 516 ? -25.354 25.361 -7.166 1.00 43.69 516 GLU A CA 1
ATOM 4026 C C . GLU A 1 516 ? -25.853 26.760 -7.576 1.00 43.69 516 GLU A C 1
ATOM 4028 O O . GLU A 1 516 ? -26.148 26.992 -8.756 1.00 43.69 516 GLU A O 1
ATOM 4033 N N . ASP A 1 517 ? -25.925 27.709 -6.639 1.00 43.53 517 ASP A N 1
ATOM 4034 C CA . ASP A 1 517 ? -26.525 29.031 -6.864 1.00 43.53 517 ASP A CA 1
ATOM 4035 C C . ASP A 1 517 ? -25.705 29.954 -7.781 1.00 43.53 517 ASP A C 1
ATOM 4037 O O . ASP A 1 517 ? -26.236 30.935 -8.297 1.00 43.53 517 ASP A O 1
ATOM 4041 N N . ASN A 1 518 ? -24.469 29.588 -8.147 1.00 41.78 518 ASN A N 1
ATOM 4042 C CA . ASN A 1 518 ? -23.762 30.248 -9.257 1.00 41.78 518 ASN A CA 1
ATOM 4043 C C . ASN A 1 518 ? -24.477 30.098 -10.624 1.00 41.78 518 ASN A C 1
ATOM 4045 O O . ASN A 1 518 ? -24.088 30.751 -11.593 1.00 41.78 518 ASN A O 1
ATOM 4049 N N . SER A 1 519 ? -25.531 29.274 -10.715 1.00 34.84 519 SER A N 1
ATOM 4050 C CA . SER A 1 519 ? -26.365 29.099 -11.915 1.00 34.84 519 SER A CA 1
ATOM 4051 C C . SER A 1 519 ? -27.716 29.837 -11.891 1.00 34.84 519 SER A C 1
ATOM 4053 O O . SER A 1 519 ? -28.373 29.925 -12.933 1.00 34.84 519 SER A O 1
ATOM 4055 N N . LYS A 1 520 ? -28.149 30.394 -10.748 1.00 33.25 520 LYS A N 1
ATOM 4056 C CA . LYS A 1 520 ? -29.434 31.108 -10.606 1.00 33.25 520 LYS A CA 1
ATOM 4057 C C . LYS A 1 520 ? -29.198 32.490 -10.006 1.00 33.25 520 LYS A C 1
ATOM 4059 O O . LYS A 1 520 ? -28.722 32.635 -8.891 1.00 33.25 520 LYS A O 1
ATOM 4064 N N . GLY A 1 521 ? -29.480 33.514 -10.810 1.00 33.69 521 GLY A N 1
ATOM 4065 C CA . GLY A 1 521 ? -28.917 34.851 -10.628 1.00 33.69 521 GLY A CA 1
ATOM 4066 C C . GLY A 1 521 ? -29.155 35.495 -9.258 1.00 33.69 521 GLY A C 1
ATOM 4067 O O . GLY A 1 521 ? -30.274 35.471 -8.758 1.00 33.69 521 GLY A O 1
ATOM 4068 N N . LYS A 1 522 ? -28.084 36.129 -8.747 1.00 30.89 522 LYS A N 1
ATOM 4069 C CA . LYS A 1 522 ? -28.012 37.147 -7.676 1.00 30.89 522 LYS A CA 1
ATOM 4070 C C . LYS A 1 522 ? -29.285 37.290 -6.836 1.00 30.89 522 LYS A C 1
ATOM 4072 O O . LYS A 1 522 ? -30.252 37.910 -7.288 1.00 30.89 522 LYS A O 1
ATOM 4077 N N . SER A 1 523 ? -29.232 36.801 -5.598 1.00 32.75 523 SER A N 1
ATOM 4078 C CA . SER A 1 523 ? -30.307 36.957 -4.618 1.00 32.75 523 SER A CA 1
ATOM 4079 C C . SER A 1 523 ? -30.780 38.414 -4.535 1.00 32.75 523 SER A C 1
ATOM 4081 O O . SER A 1 523 ? -29.994 39.362 -4.523 1.00 32.75 523 SER A O 1
ATOM 4083 N N . SER A 1 524 ? -32.099 38.608 -4.486 1.00 36.06 524 SER A N 1
ATOM 4084 C CA . SER A 1 524 ? -32.734 39.933 -4.560 1.00 36.06 524 SER A CA 1
ATOM 4085 C C . SER A 1 524 ? -32.381 40.874 -3.398 1.00 36.06 524 SER A C 1
ATOM 4087 O O . SER A 1 524 ? -32.608 42.076 -3.502 1.00 36.06 524 SER A O 1
ATOM 4089 N N . ILE A 1 525 ? -31.781 40.337 -2.333 1.00 38.69 525 ILE A N 1
ATOM 4090 C CA . ILE A 1 525 ? -31.363 41.038 -1.113 1.00 38.69 525 ILE A CA 1
ATOM 4091 C C . ILE A 1 525 ? -30.276 42.093 -1.405 1.00 38.69 525 ILE A C 1
ATOM 4093 O O . ILE A 1 525 ? -30.324 43.188 -0.844 1.00 38.69 525 ILE A O 1
ATOM 4097 N N . ASP A 1 526 ? -29.361 41.833 -2.348 1.00 35.41 526 ASP A N 1
ATOM 4098 C CA . ASP A 1 526 ? -28.278 42.768 -2.711 1.00 35.41 526 ASP A CA 1
ATOM 4099 C C . ASP A 1 526 ? -28.786 44.106 -3.291 1.00 35.41 526 ASP A C 1
ATOM 4101 O O . ASP A 1 526 ? -28.044 45.090 -3.326 1.00 35.41 526 ASP A O 1
ATOM 4105 N N . LYS A 1 527 ? -30.037 44.163 -3.774 1.00 37.41 527 LYS A N 1
ATOM 4106 C CA . LYS A 1 527 ? -30.595 45.351 -4.442 1.00 37.41 527 LYS A CA 1
ATOM 4107 C C . LYS A 1 527 ? -31.303 46.340 -3.519 1.00 37.41 527 LYS A C 1
ATOM 4109 O O . LYS A 1 527 ? -31.362 47.514 -3.871 1.00 37.41 527 LYS A O 1
ATOM 4114 N N . GLU A 1 528 ? -31.831 45.913 -2.373 1.00 38.47 528 GLU A N 1
ATOM 4115 C CA . GLU A 1 528 ? -32.571 46.818 -1.474 1.00 38.47 528 GLU A CA 1
ATOM 4116 C C . GLU A 1 528 ? -31.655 47.584 -0.507 1.00 38.47 528 GLU A C 1
ATOM 4118 O O . GLU A 1 528 ? -32.006 48.669 -0.051 1.00 38.47 528 GLU A O 1
ATOM 4123 N N . VAL A 1 529 ? -30.451 47.067 -0.230 1.00 41.44 529 VAL A N 1
ATOM 4124 C CA . VAL A 1 529 ? -29.494 47.690 0.708 1.00 41.44 529 VAL A CA 1
ATOM 4125 C C . VAL A 1 529 ? -28.541 48.681 0.015 1.00 41.44 529 VAL A C 1
ATOM 4127 O O . VAL A 1 529 ? -28.012 49.582 0.665 1.00 41.44 529 VAL A O 1
ATOM 4130 N N . CYS A 1 530 ? -28.322 48.551 -1.299 1.00 38.00 530 CYS A N 1
ATOM 4131 C CA . CYS A 1 530 ? -27.367 49.358 -2.072 1.00 38.00 530 CYS A CA 1
ATOM 4132 C C . CYS A 1 530 ? -28.004 49.983 -3.327 1.00 38.00 530 CYS A C 1
ATOM 4134 O O . CYS A 1 530 ? -27.798 49.518 -4.448 1.00 38.00 530 CYS A O 1
ATOM 4136 N N . GLY A 1 531 ? -28.747 51.078 -3.143 1.00 37.81 531 GLY A N 1
ATOM 4137 C CA . GLY A 1 531 ? -29.277 51.878 -4.251 1.00 37.81 531 GLY A CA 1
ATOM 4138 C C . GLY A 1 531 ? -28.172 52.582 -5.053 1.00 37.81 531 GLY A C 1
ATOM 4139 O O . GLY A 1 531 ? -27.472 53.431 -4.511 1.00 37.81 531 GLY A O 1
ATOM 4140 N N . GLU A 1 532 ? -28.037 52.210 -6.331 1.00 40.47 532 GLU A N 1
ATOM 4141 C CA . GLU A 1 532 ? -27.297 52.845 -7.453 1.00 40.47 532 GLU A CA 1
ATOM 4142 C C . GLU A 1 532 ? -25.842 53.344 -7.249 1.00 40.47 532 GLU A C 1
ATOM 4144 O O . GLU A 1 532 ? -25.219 53.841 -8.190 1.00 40.47 532 GLU A O 1
ATOM 4149 N N . ALA A 1 533 ? -25.231 53.146 -6.081 1.00 37.81 533 ALA A N 1
ATOM 4150 C CA . ALA A 1 533 ? -23.823 53.447 -5.842 1.00 37.81 533 ALA A CA 1
ATOM 4151 C C . ALA A 1 533 ? -22.893 52.382 -6.458 1.00 37.81 533 ALA A C 1
ATOM 4153 O O . ALA A 1 533 ? -23.117 51.176 -6.331 1.00 37.81 533 ALA A O 1
ATOM 4154 N N . ARG A 1 534 ? -21.794 52.815 -7.094 1.00 37.72 534 ARG A N 1
ATOM 4155 C CA . ARG A 1 534 ? -20.745 51.898 -7.572 1.00 37.72 534 ARG A CA 1
ATOM 4156 C C . ARG A 1 534 ? -20.060 51.212 -6.387 1.00 37.72 534 ARG A C 1
ATOM 4158 O O . ARG A 1 534 ? -19.678 51.869 -5.421 1.00 37.72 534 ARG A O 1
ATOM 4165 N N . ALA A 1 535 ? -19.860 49.898 -6.492 1.00 38.88 535 ALA A N 1
ATOM 4166 C CA . ALA A 1 535 ? -19.157 49.116 -5.480 1.00 38.88 535 ALA A CA 1
ATOM 4167 C C . ALA A 1 535 ? -17.720 49.640 -5.289 1.00 38.88 535 ALA A C 1
ATOM 4169 O O . ALA A 1 535 ? -16.912 49.601 -6.216 1.00 38.88 535 ALA A O 1
ATOM 4170 N N . GLY A 1 536 ? -17.430 50.140 -4.086 1.00 38.66 536 GLY A N 1
ATOM 4171 C CA . GLY A 1 536 ? -16.138 50.721 -3.717 1.00 38.66 536 GLY A CA 1
ATOM 4172 C C . GLY A 1 536 ? -16.176 51.493 -2.394 1.00 38.66 536 GLY A C 1
ATOM 4173 O O . GLY A 1 536 ? -15.253 51.355 -1.603 1.00 38.66 536 GLY A O 1
ATOM 4174 N N . ASP A 1 537 ? -17.264 52.228 -2.127 1.00 38.47 537 ASP A N 1
ATOM 4175 C CA . ASP A 1 537 ? -17.310 53.247 -1.052 1.00 38.47 537 ASP A CA 1
ATOM 4176 C C . ASP A 1 537 ? -18.346 52.970 0.067 1.00 38.47 537 ASP A C 1
ATOM 4178 O O . ASP A 1 537 ? -18.595 53.802 0.939 1.00 38.47 537 ASP A O 1
ATOM 4182 N N . CYS A 1 538 ? -18.995 51.798 0.070 1.00 37.78 538 CYS A N 1
ATOM 4183 C CA . CYS A 1 538 ? -19.996 51.463 1.089 1.00 37.78 538 CYS A CA 1
ATOM 4184 C C . CYS A 1 538 ? -19.366 50.788 2.319 1.00 37.78 538 CYS A C 1
ATOM 4186 O O . CYS A 1 538 ? -19.286 49.560 2.403 1.00 37.78 538 CYS A O 1
ATOM 4188 N N . GLY A 1 539 ? -19.002 51.591 3.323 1.00 39.56 539 GLY A N 1
ATOM 4189 C CA . GLY A 1 539 ? -18.464 51.126 4.614 1.00 39.56 539 GLY A CA 1
ATOM 4190 C C . GLY A 1 539 ? -19.397 50.247 5.469 1.00 39.56 539 GLY A C 1
ATOM 4191 O O . GLY A 1 539 ? -19.008 49.841 6.558 1.00 39.56 539 GLY A O 1
ATOM 4192 N N . LYS A 1 540 ? -20.613 49.929 4.997 1.00 35.84 540 LYS A N 1
ATOM 4193 C CA . LYS A 1 540 ? -21.517 48.945 5.626 1.00 35.84 540 LYS A CA 1
ATOM 4194 C C . LYS A 1 540 ? -21.337 47.523 5.079 1.00 35.84 540 LYS A C 1
ATOM 4196 O O . LYS A 1 540 ? -21.662 46.559 5.767 1.00 35.84 540 LYS A O 1
ATOM 4201 N N . CYS A 1 541 ? -20.769 47.358 3.882 1.00 35.09 541 CYS A N 1
ATOM 4202 C CA . CYS A 1 541 ? -20.538 46.031 3.298 1.00 35.09 541 CYS A CA 1
ATOM 4203 C C . CYS A 1 541 ? -19.417 45.251 4.015 1.00 35.09 541 CYS A C 1
ATOM 4205 O O . CYS A 1 541 ? -19.403 44.020 3.998 1.00 35.09 541 CYS A O 1
ATOM 4207 N N . SER A 1 542 ? -18.501 45.950 4.693 1.00 33.31 542 SER A N 1
ATOM 4208 C CA . SER A 1 542 ? -17.435 45.350 5.507 1.00 33.31 542 SER A CA 1
ATOM 4209 C C . SER A 1 542 ? -17.949 44.584 6.731 1.00 33.31 542 SER A C 1
ATOM 4211 O O . SER A 1 542 ? -17.335 43.587 7.103 1.00 33.31 542 SER A O 1
ATOM 4213 N N . GLU A 1 543 ? -19.078 44.986 7.323 1.00 32.91 543 GLU A N 1
ATOM 4214 C CA . GLU A 1 543 ? -19.653 44.307 8.498 1.00 32.91 543 GLU A CA 1
ATOM 4215 C C . GLU A 1 543 ? -20.499 43.079 8.130 1.00 32.91 543 GLU A C 1
ATOM 4217 O O . GLU A 1 543 ? -20.599 42.144 8.919 1.00 32.91 543 GLU A O 1
ATOM 4222 N N . TYR A 1 544 ? -21.045 43.010 6.910 1.00 33.06 544 TYR A N 1
ATOM 4223 C CA . TYR A 1 544 ? -21.691 41.781 6.428 1.00 33.06 544 TYR A CA 1
ATOM 4224 C C . TYR A 1 544 ? -20.682 40.731 5.936 1.00 33.06 544 TYR A C 1
ATOM 4226 O O . TYR A 1 544 ? -20.929 39.533 6.079 1.00 33.06 544 TYR A O 1
ATOM 4234 N N . SER A 1 545 ? -19.508 41.150 5.446 1.00 33.38 545 SER A N 1
ATOM 4235 C CA . SER A 1 545 ? -18.437 40.241 4.995 1.00 33.38 545 SER A CA 1
ATOM 4236 C C . SER A 1 545 ? -17.798 39.410 6.126 1.00 33.38 545 SER A C 1
ATOM 4238 O O . SER A 1 545 ? -17.296 38.311 5.882 1.00 33.38 545 SER A O 1
ATOM 4240 N N . SER A 1 546 ? -17.836 39.892 7.374 1.00 34.28 546 SER A N 1
ATOM 4241 C CA . SER A 1 546 ? -17.251 39.210 8.541 1.00 34.28 546 SER A CA 1
ATOM 4242 C C . SER A 1 546 ? -18.157 38.137 9.164 1.00 34.28 546 SER A C 1
ATOM 4244 O O . SER A 1 546 ? -17.654 37.205 9.790 1.00 34.28 546 SER A O 1
ATOM 4246 N N . SER A 1 547 ? -19.477 38.217 8.960 1.00 31.97 547 SER A N 1
ATOM 4247 C CA . SER A 1 547 ? -20.455 37.281 9.542 1.00 31.97 547 SER A CA 1
ATOM 4248 C C . SER A 1 547 ? -20.270 35.826 9.070 1.00 31.97 547 SER A C 1
ATOM 4250 O O . SER A 1 547 ? -20.350 34.888 9.864 1.00 31.97 547 SER A O 1
ATOM 4252 N N . ASN A 1 548 ? -19.911 35.624 7.797 1.00 41.34 548 ASN A N 1
ATOM 4253 C CA . ASN A 1 548 ? -19.755 34.300 7.179 1.00 41.34 548 ASN A CA 1
ATOM 4254 C C . ASN A 1 548 ? -18.347 33.688 7.308 1.00 41.34 548 ASN A C 1
ATOM 4256 O O . ASN A 1 548 ? -17.902 32.892 6.474 1.00 41.34 548 ASN A O 1
ATOM 4260 N N . ILE A 1 549 ? -17.649 33.998 8.404 1.00 36.41 549 ILE A N 1
ATOM 4261 C CA . ILE A 1 549 ? -16.473 33.230 8.834 1.00 36.41 549 ILE A CA 1
ATOM 4262 C C . ILE A 1 549 ? -16.890 31.801 9.233 1.00 36.41 549 ILE A C 1
ATOM 4264 O O . ILE A 1 549 ? -16.166 30.852 8.937 1.00 36.41 549 ILE A O 1
ATOM 4268 N N . HIS A 1 550 ? -18.069 31.602 9.831 1.00 42.50 550 HIS A N 1
ATOM 4269 C CA . HIS A 1 550 ? -18.503 30.281 10.313 1.00 42.50 550 HIS A CA 1
ATOM 4270 C C . HIS A 1 550 ? -18.788 29.281 9.179 1.00 42.50 550 HIS A C 1
ATOM 4272 O O . HIS A 1 550 ? -18.290 28.158 9.241 1.00 42.50 550 HIS A O 1
ATOM 4278 N N . GLN A 1 551 ? -19.450 29.698 8.091 1.00 45.38 551 GLN A N 1
ATOM 4279 C CA . GLN A 1 551 ? -19.684 28.839 6.915 1.00 45.38 551 GLN A CA 1
ATOM 4280 C C . GLN A 1 551 ? -18.386 28.332 6.250 1.00 45.38 551 GLN A C 1
ATOM 4282 O O . GLN A 1 551 ? -18.393 27.276 5.624 1.00 45.38 551 GLN A O 1
ATOM 4287 N N . ARG A 1 552 ? -17.258 29.044 6.404 1.00 45.75 552 ARG A N 1
ATOM 4288 C CA . ARG A 1 552 ? -15.960 28.701 5.787 1.00 45.75 552 ARG A CA 1
ATOM 4289 C C . ARG A 1 552 ? -14.995 27.926 6.699 1.00 45.75 552 ARG A C 1
ATOM 4291 O O . ARG A 1 552 ? -13.851 27.708 6.308 1.00 45.75 552 ARG A O 1
ATOM 4298 N N . ASN A 1 553 ? -15.401 27.540 7.915 1.00 46.97 553 ASN A N 1
ATOM 4299 C CA . ASN A 1 553 ? -14.499 26.911 8.899 1.00 46.97 553 ASN A CA 1
ATOM 4300 C C . ASN A 1 553 ? -14.526 25.370 8.933 1.00 46.97 553 ASN A C 1
ATOM 4302 O O . ASN A 1 553 ? -13.682 24.775 9.607 1.00 46.97 553 ASN A O 1
ATOM 4306 N N . LEU A 1 554 ? -15.425 24.714 8.192 1.00 53.38 554 LEU A N 1
ATOM 4307 C CA . LEU A 1 554 ? -15.307 23.281 7.916 1.00 53.38 554 LEU A CA 1
ATOM 4308 C C . LEU A 1 554 ? -14.151 23.038 6.946 1.00 53.38 554 LEU A C 1
ATOM 4310 O O . LEU A 1 554 ? -14.187 23.482 5.800 1.00 53.38 554 LEU A O 1
ATOM 4314 N N . SER A 1 555 ? -13.138 22.281 7.369 1.00 54.91 555 SER A N 1
ATOM 4315 C CA . SER A 1 555 ? -12.216 21.689 6.402 1.00 54.91 555 SER A CA 1
ATOM 4316 C C . SER A 1 555 ? -12.889 20.533 5.668 1.00 54.91 555 SER A C 1
ATOM 4318 O O . SER A 1 555 ? -13.585 19.713 6.265 1.00 54.91 555 SER A O 1
ATOM 4320 N N . SER A 1 556 ? -12.538 20.346 4.398 1.00 60.06 556 SER A N 1
ATOM 4321 C CA . SER A 1 556 ? -12.867 19.142 3.623 1.00 60.06 556 SER A CA 1
ATOM 4322 C C . SER A 1 556 ? -12.172 17.856 4.134 1.00 60.06 556 SER A C 1
ATOM 4324 O O . SER A 1 556 ? -12.129 16.837 3.445 1.00 60.06 556 SER A O 1
ATOM 4326 N N . LYS A 1 557 ? -11.609 17.869 5.352 1.00 67.12 557 LYS A N 1
ATOM 4327 C CA . LYS A 1 557 ? -11.018 16.704 6.030 1.00 67.12 557 LYS A CA 1
ATOM 4328 C C . LYS A 1 557 ? -11.926 16.124 7.114 1.00 67.12 557 LYS A C 1
ATOM 4330 O O . LYS A 1 557 ? -11.909 14.910 7.298 1.00 67.12 557 LYS A O 1
ATOM 4335 N N . SER A 1 558 ? -12.689 16.963 7.819 1.00 74.19 558 SER A N 1
ATOM 4336 C CA . SER A 1 558 ? -13.479 16.577 9.000 1.00 74.19 558 SER A CA 1
ATOM 4337 C C . SER A 1 558 ? -14.813 15.904 8.665 1.00 74.19 558 SER A C 1
ATOM 4339 O O . SER A 1 558 ? -15.320 15.134 9.472 1.00 74.19 558 SER A O 1
ATOM 4341 N N . LEU A 1 559 ? -15.351 16.149 7.465 1.00 78.38 559 LEU A N 1
ATOM 4342 C CA . LEU A 1 559 ? -16.584 15.530 6.952 1.00 78.38 559 LEU A CA 1
ATOM 4343 C C . LEU A 1 559 ? -16.351 14.611 5.746 1.00 78.38 559 LEU A C 1
ATOM 4345 O O . LEU A 1 559 ? -17.294 14.178 5.085 1.00 78.38 559 LEU A O 1
ATOM 4349 N N . LYS A 1 560 ? -15.087 14.305 5.437 1.00 80.50 560 LYS A N 1
ATOM 4350 C CA . LYS A 1 560 ? -14.742 13.413 4.331 1.00 80.50 560 LYS A CA 1
ATOM 4351 C C . LYS A 1 560 ? -15.297 12.005 4.599 1.00 80.50 560 LYS A C 1
ATOM 4353 O O . LYS A 1 560 ? -15.190 11.530 5.726 1.00 80.50 560 LYS A O 1
ATOM 4358 N N . PRO A 1 561 ? -15.831 11.285 3.599 1.00 85.00 561 PRO A N 1
ATOM 4359 C CA . PRO A 1 561 ? -16.214 9.894 3.789 1.00 85.00 561 PRO A CA 1
ATOM 4360 C C . PRO A 1 561 ? -14.987 8.989 3.957 1.00 85.00 561 PRO A C 1
ATOM 4362 O O . PRO A 1 561 ? -13.936 9.188 3.337 1.00 85.00 561 PRO A O 1
ATOM 4365 N N . GLY A 1 562 ? -15.124 7.952 4.782 1.00 90.06 562 GLY A N 1
ATOM 4366 C CA . GLY A 1 562 ? -14.044 7.010 5.048 1.00 90.06 562 GLY A CA 1
ATOM 4367 C C . GLY A 1 562 ? -14.399 5.932 6.065 1.00 90.06 562 GLY A C 1
ATOM 4368 O O . GLY A 1 562 ? -15.495 5.895 6.623 1.00 90.06 562 GLY A O 1
ATOM 4369 N N . PHE A 1 563 ? -13.431 5.056 6.298 1.00 94.75 563 PHE A N 1
ATOM 4370 C CA . PHE A 1 563 ? -13.523 3.859 7.128 1.00 94.75 563 PHE A CA 1
ATOM 4371 C C . PHE A 1 563 ? -12.191 3.644 7.864 1.00 94.75 563 PHE A C 1
ATOM 4373 O O . PHE A 1 563 ? -11.207 4.349 7.614 1.00 94.75 563 PHE A O 1
ATOM 4380 N N . VAL A 1 564 ? -12.139 2.679 8.781 1.00 96.50 564 VAL A N 1
ATOM 4381 C CA . VAL A 1 564 ? -10.876 2.258 9.404 1.00 96.50 564 VAL A CA 1
ATOM 4382 C C . VAL A 1 564 ? -10.328 1.049 8.671 1.00 96.50 564 VAL A C 1
ATOM 4384 O O . VAL A 1 564 ? -11.056 0.097 8.394 1.00 96.50 564 VAL A O 1
ATOM 4387 N N . ARG A 1 565 ? -9.032 1.086 8.366 1.00 96.81 565 ARG A N 1
ATOM 4388 C CA . ARG A 1 565 ? -8.276 -0.048 7.851 1.00 96.81 565 ARG A CA 1
ATOM 4389 C C . ARG A 1 565 ? -7.233 -0.470 8.872 1.00 96.81 565 ARG A C 1
ATOM 4391 O O . ARG A 1 565 ? -6.449 0.344 9.362 1.00 96.81 565 ARG A O 1
ATOM 4398 N N . PHE A 1 566 ? -7.183 -1.769 9.108 1.00 97.12 566 PHE A N 1
ATOM 4399 C CA . PHE A 1 566 ? -6.107 -2.425 9.831 1.00 97.12 566 PHE A CA 1
ATOM 4400 C C . PHE A 1 566 ? -5.694 -3.699 9.090 1.00 97.12 566 PHE A C 1
ATOM 4402 O O . PHE A 1 566 ? -6.355 -4.160 8.160 1.00 97.12 566 PHE A O 1
ATOM 4409 N N . SER A 1 567 ? -4.552 -4.242 9.470 1.00 96.56 567 SER A N 1
ATOM 4410 C CA . SER A 1 567 ? -3.907 -5.380 8.840 1.00 96.56 567 SER A CA 1
ATOM 4411 C C . SER A 1 567 ? -3.072 -6.130 9.862 1.00 96.56 567 SER A C 1
ATOM 4413 O O . SER A 1 567 ? -2.388 -5.528 10.693 1.00 96.56 567 SER A O 1
ATOM 4415 N N . PHE A 1 568 ? -3.115 -7.450 9.773 1.00 96.12 568 PHE A N 1
ATOM 4416 C CA . PHE A 1 568 ? -2.102 -8.310 10.355 1.00 96.12 568 PHE A CA 1
ATOM 4417 C C . PHE A 1 568 ? -1.084 -8.682 9.273 1.00 96.12 568 PHE A C 1
ATOM 4419 O O . PHE A 1 568 ? -1.154 -8.234 8.130 1.00 96.12 568 PHE A O 1
ATOM 4426 N N . SER A 1 569 ? -0.099 -9.469 9.673 1.00 94.88 569 SER A N 1
ATOM 4427 C CA . SER A 1 569 ? 0.868 -10.108 8.787 1.00 94.88 569 SER A CA 1
ATOM 4428 C C . SER A 1 569 ? 1.261 -11.469 9.369 1.00 94.88 569 SER A C 1
ATOM 4430 O O . SER A 1 569 ? 1.113 -11.680 10.577 1.00 94.88 569 SER A O 1
ATOM 4432 N N . TYR A 1 570 ? 1.796 -12.373 8.555 1.00 95.25 570 TYR A N 1
ATOM 4433 C CA . TYR A 1 570 ? 2.232 -13.734 8.892 1.00 95.25 570 TYR A CA 1
ATOM 4434 C C . TYR A 1 570 ? 3.132 -13.850 10.137 1.00 95.25 570 TYR A C 1
ATOM 4436 O O . TYR A 1 570 ? 3.141 -14.893 10.789 1.00 95.25 570 TYR A O 1
ATOM 4444 N N . PHE A 1 571 ? 3.870 -12.793 10.496 1.00 94.88 571 PHE A N 1
ATOM 4445 C CA . PHE A 1 571 ? 4.704 -12.730 11.705 1.00 94.88 571 PHE A CA 1
ATOM 4446 C C . PHE A 1 571 ? 3.995 -12.124 12.934 1.00 94.88 571 PHE A C 1
ATOM 4448 O O . PHE A 1 571 ? 4.623 -11.935 13.978 1.00 94.88 571 PHE A O 1
ATOM 4455 N N . THR A 1 572 ? 2.697 -11.826 12.862 1.00 94.62 572 THR A N 1
ATOM 4456 C CA . THR A 1 572 ? 1.916 -11.304 13.998 1.00 94.62 572 THR A CA 1
ATOM 4457 C C . THR A 1 572 ? 1.678 -12.409 15.024 1.00 94.62 572 THR A C 1
ATOM 4459 O O . THR A 1 572 ? 1.265 -13.513 14.685 1.00 94.62 572 THR A O 1
ATOM 4462 N N . LYS A 1 573 ? 1.920 -12.121 16.305 1.00 92.12 573 LYS A N 1
ATOM 4463 C CA . LYS A 1 573 ? 1.729 -13.089 17.398 1.00 92.12 573 LYS A CA 1
ATOM 4464 C C . LYS A 1 573 ? 0.225 -13.336 17.593 1.00 92.12 573 LYS A C 1
ATOM 4466 O O . LYS A 1 573 ? -0.533 -12.374 17.665 1.00 92.12 573 LYS A O 1
ATOM 4471 N N . ASP A 1 574 ? -0.224 -14.583 17.762 1.00 91.31 574 ASP A N 1
ATOM 4472 C CA . ASP A 1 574 ? -1.661 -14.908 17.912 1.00 91.31 574 ASP A CA 1
ATOM 4473 C C . ASP A 1 574 ? -2.375 -14.102 19.010 1.00 91.31 574 ASP A C 1
ATOM 4475 O O . ASP A 1 574 ? -3.524 -13.692 18.845 1.00 91.31 574 ASP A O 1
ATOM 4479 N N . LYS A 1 575 ? -1.669 -13.821 20.113 1.00 88.81 575 LYS A N 1
ATOM 4480 C CA . LYS A 1 575 ? -2.164 -12.996 21.226 1.00 88.81 575 LYS A CA 1
ATOM 4481 C C . LYS A 1 575 ? -2.293 -11.501 20.913 1.00 88.81 575 LYS A C 1
ATOM 4483 O O . LYS A 1 575 ? -2.933 -10.795 21.679 1.00 88.81 575 LYS A O 1
ATOM 4488 N N . ASP A 1 576 ? -1.674 -11.017 19.837 1.00 91.25 576 ASP A N 1
ATOM 4489 C CA . ASP A 1 576 ? -1.916 -9.676 19.291 1.00 91.25 576 ASP A CA 1
ATOM 4490 C C . ASP A 1 576 ? -3.160 -9.676 18.400 1.00 91.25 576 ASP A C 1
ATOM 4492 O O . ASP A 1 576 ? -4.039 -8.843 18.594 1.00 91.25 576 ASP A O 1
ATOM 4496 N N . VAL A 1 577 ? -3.284 -10.662 17.502 1.00 94.44 577 VAL A N 1
ATOM 4497 C CA . VAL A 1 577 ? -4.466 -10.838 16.635 1.00 94.44 577 VAL A CA 1
ATOM 4498 C C . VAL A 1 577 ? -5.748 -10.917 17.467 1.00 94.44 577 VAL A C 1
ATOM 4500 O O . VAL A 1 577 ? -6.696 -10.173 17.231 1.00 94.44 577 VAL A O 1
ATOM 4503 N N . GLU A 1 578 ? -5.767 -11.788 18.476 1.00 91.62 578 GLU A N 1
ATOM 4504 C CA . GLU A 1 578 ? -6.948 -12.006 19.317 1.00 91.62 578 GLU A CA 1
ATOM 4505 C C . GLU A 1 578 ? -7.264 -10.789 20.212 1.00 91.62 578 GLU A C 1
ATOM 4507 O O . GLU A 1 578 ? -8.427 -10.422 20.347 1.00 91.62 578 GLU A O 1
ATOM 4512 N N . PHE A 1 579 ? -6.248 -10.099 20.748 1.00 89.81 579 PHE A N 1
ATOM 4513 C CA . PHE A 1 579 ? -6.434 -8.862 21.523 1.00 89.81 579 PHE A CA 1
ATOM 4514 C C . PHE A 1 579 ? -7.017 -7.719 20.675 1.00 89.81 579 PHE A C 1
ATOM 4516 O O . PHE A 1 579 ? -7.919 -7.009 21.125 1.00 89.81 579 PHE A O 1
ATOM 4523 N N . VAL A 1 580 ? -6.538 -7.550 19.438 1.00 93.50 580 VAL A N 1
ATOM 4524 C CA . VAL A 1 580 ? -7.062 -6.543 18.503 1.00 93.50 580 VAL A CA 1
ATOM 4525 C C . VAL A 1 580 ? -8.506 -6.859 18.106 1.00 93.50 580 VAL A C 1
ATOM 4527 O O . VAL A 1 580 ? -9.346 -5.962 18.135 1.00 93.50 580 VAL A O 1
ATOM 4530 N N . VAL A 1 581 ? -8.827 -8.125 17.808 1.00 94.12 581 VAL A N 1
ATOM 4531 C CA . VAL A 1 581 ? -10.203 -8.548 17.482 1.00 94.12 581 VAL A CA 1
ATOM 4532 C C . VAL A 1 581 ? -11.153 -8.329 18.662 1.00 94.12 581 VAL A C 1
ATOM 4534 O O . VAL A 1 581 ? -12.225 -7.765 18.467 1.00 94.12 581 VAL A O 1
ATOM 4537 N N . GLN A 1 582 ? -10.765 -8.683 19.890 1.00 89.44 582 GLN A N 1
ATOM 4538 C CA . GLN A 1 582 ? -11.593 -8.434 21.080 1.00 89.44 582 GLN A CA 1
ATOM 4539 C C . GLN A 1 582 ? -11.787 -6.938 21.361 1.00 89.44 582 GLN A C 1
ATOM 4541 O O . GLN A 1 582 ? -12.878 -6.520 21.753 1.00 89.44 582 GLN A O 1
ATOM 4546 N N . SER A 1 583 ? -10.755 -6.122 21.123 1.00 90.69 583 SER A N 1
ATOM 4547 C CA . SER A 1 583 ? -10.841 -4.664 21.263 1.00 90.69 583 SER A CA 1
ATOM 4548 C C . SER A 1 583 ? -11.804 -4.065 20.229 1.00 90.69 583 SER A C 1
ATOM 4550 O O . SER A 1 583 ? -12.646 -3.246 20.592 1.00 90.69 583 SER A O 1
ATOM 4552 N N . LEU A 1 584 ? -11.773 -4.540 18.975 1.00 93.50 584 LEU A N 1
ATOM 4553 C CA . LEU A 1 584 ? -12.759 -4.191 17.940 1.00 93.50 584 LEU A CA 1
ATOM 4554 C C . LEU A 1 584 ? -14.179 -4.657 18.298 1.00 93.50 584 LEU A C 1
ATOM 4556 O O . LEU A 1 584 ? -15.123 -3.886 18.156 1.00 93.50 584 LEU A O 1
ATOM 4560 N N . GLU A 1 585 ? -14.353 -5.885 18.792 1.00 91.19 585 GLU A N 1
ATOM 4561 C CA . GLU A 1 585 ? -15.664 -6.409 19.205 1.00 91.19 585 GLU A CA 1
ATOM 4562 C C . GLU A 1 585 ? -16.273 -5.631 20.379 1.00 91.19 585 GLU A C 1
ATOM 4564 O O . GLU A 1 585 ? -17.498 -5.519 20.466 1.00 91.19 585 GLU A O 1
ATOM 4569 N N . TRP A 1 586 ? -15.439 -5.112 21.284 1.00 88.88 586 TRP A N 1
ATOM 4570 C CA . TRP A 1 586 ? -15.853 -4.233 22.378 1.00 88.88 586 TRP A CA 1
ATOM 4571 C C . TRP A 1 586 ? -16.173 -2.822 21.865 1.00 88.88 586 TRP A C 1
ATOM 4573 O O . TRP A 1 586 ? -17.234 -2.280 22.174 1.00 88.88 586 TRP A O 1
ATOM 4583 N N . MET A 1 587 ? -15.314 -2.259 21.010 1.00 90.94 587 MET A N 1
ATOM 4584 C CA . MET A 1 587 ? -15.493 -0.938 20.397 1.00 90.94 587 MET A CA 1
ATOM 4585 C C . MET A 1 587 ? -16.749 -0.875 19.514 1.00 90.94 587 MET A C 1
ATOM 4587 O O . MET A 1 587 ? -17.471 0.117 19.533 1.00 90.94 587 MET A O 1
ATOM 4591 N N . ALA A 1 588 ? -17.084 -1.961 18.818 1.00 91.81 588 ALA A N 1
ATOM 4592 C CA . ALA A 1 588 ? -18.308 -2.069 18.030 1.00 91.81 588 ALA A CA 1
ATOM 4593 C C . ALA A 1 588 ? -19.590 -2.114 18.876 1.00 91.81 588 ALA A C 1
ATOM 4595 O O . ALA A 1 588 ? -20.645 -1.688 18.419 1.00 91.81 588 ALA A O 1
ATOM 4596 N N . LYS A 1 589 ? -19.513 -2.618 20.114 1.00 85.56 589 LYS A N 1
ATOM 4597 C CA . LYS A 1 589 ? -20.666 -2.710 21.026 1.00 85.56 589 LYS A CA 1
ATOM 4598 C C . LYS A 1 589 ? -20.830 -1.474 21.905 1.00 85.56 589 LYS A C 1
ATOM 4600 O O . LYS A 1 589 ? -21.956 -1.142 22.261 1.00 85.56 589 LYS A O 1
ATOM 4605 N N . TYR A 1 590 ? -19.728 -0.811 22.263 1.00 84.75 590 TYR A N 1
ATOM 4606 C CA . TYR A 1 590 ? -19.699 0.196 23.331 1.00 84.75 590 TYR A CA 1
ATOM 4607 C C . TYR A 1 590 ? -18.918 1.470 22.980 1.00 84.75 590 TYR A C 1
ATOM 4609 O O . TYR A 1 590 ? -18.985 2.441 23.723 1.00 84.75 590 TYR A O 1
ATOM 4617 N N . GLY A 1 591 ? -18.213 1.521 21.846 1.00 88.06 591 GLY A N 1
ATOM 4618 C CA . GLY A 1 591 ? -17.381 2.665 21.454 1.00 88.06 591 GLY A CA 1
ATOM 4619 C C . GLY A 1 591 ? -18.151 3.968 21.252 1.00 88.06 591 GLY A C 1
ATOM 4620 O O . GLY A 1 591 ? -17.626 5.039 21.543 1.00 88.06 591 GLY A O 1
ATOM 4621 N N . TYR A 1 592 ? -19.421 3.889 20.841 1.00 86.56 592 TYR A N 1
ATOM 4622 C CA . TYR A 1 592 ? -20.278 5.069 20.696 1.00 86.56 592 TYR A CA 1
ATOM 4623 C C . TYR A 1 592 ? -20.515 5.801 22.032 1.00 86.56 592 TYR A C 1
ATOM 4625 O O . TYR A 1 592 ? -20.682 7.016 22.037 1.00 86.56 592 TYR A O 1
ATOM 4633 N N . LEU A 1 593 ? -20.445 5.090 23.167 1.00 82.31 593 LEU A N 1
ATOM 4634 C CA . LEU A 1 593 ? -20.534 5.664 24.518 1.00 82.31 593 LEU A CA 1
ATOM 4635 C C . LEU A 1 593 ? -19.360 6.611 24.827 1.00 82.31 593 LEU A C 1
ATOM 4637 O O . LEU A 1 593 ? -19.476 7.483 25.682 1.00 82.31 593 LEU A O 1
ATOM 4641 N N . LEU A 1 594 ? -18.227 6.441 24.136 1.00 86.62 594 LEU A N 1
ATOM 4642 C CA . LEU A 1 594 ? -17.005 7.219 24.347 1.00 86.62 594 LEU A CA 1
ATOM 4643 C C . LEU A 1 594 ? -16.970 8.519 23.530 1.00 86.62 594 LEU A C 1
ATOM 4645 O O . LEU A 1 594 ? -16.123 9.363 23.809 1.00 86.62 594 LEU A O 1
ATOM 4649 N N . ILE A 1 595 ? -17.866 8.707 22.549 1.00 89.31 595 ILE A N 1
ATOM 4650 C CA . ILE A 1 595 ? -17.846 9.868 21.637 1.00 89.31 595 ILE A CA 1
ATOM 4651 C C . ILE A 1 595 ? -17.876 11.214 22.395 1.00 89.31 595 ILE A C 1
ATOM 4653 O O . ILE A 1 595 ? -17.053 12.069 22.065 1.00 89.31 595 ILE A O 1
ATOM 4657 N N . PRO A 1 596 ? -18.695 11.416 23.453 1.00 86.38 596 PRO A N 1
ATOM 4658 C CA . PRO A 1 596 ? -18.696 12.672 24.210 1.00 86.38 596 PRO A CA 1
ATOM 4659 C C . PRO A 1 596 ? -17.373 13.009 24.915 1.00 86.38 596 PRO A C 1
ATOM 4661 O O . PRO A 1 596 ? -17.103 14.183 25.145 1.00 86.38 596 PRO A O 1
ATOM 4664 N N . LEU A 1 597 ? -16.511 12.024 25.219 1.00 85.25 597 LEU A N 1
ATOM 4665 C CA . LEU A 1 597 ? -15.181 12.278 25.805 1.00 85.25 597 LEU A CA 1
ATOM 4666 C C . LEU A 1 597 ? -14.252 13.058 24.864 1.00 85.25 597 LEU A C 1
ATOM 4668 O O . LEU A 1 597 ? -13.231 13.582 25.310 1.00 85.25 597 LEU A O 1
ATOM 4672 N N . TYR A 1 598 ? -14.569 13.090 23.571 1.00 90.88 598 TYR A N 1
ATOM 4673 C CA . TYR A 1 598 ? -13.729 13.656 22.530 1.00 90.88 598 TYR A CA 1
ATOM 4674 C C . TYR A 1 598 ? -14.358 14.895 21.902 1.00 90.88 598 TYR A C 1
ATOM 4676 O O . TYR A 1 598 ? -15.573 15.109 21.932 1.00 90.88 598 TYR A O 1
ATOM 4684 N N . LYS A 1 599 ? -13.491 15.693 21.288 1.00 88.06 599 LYS A N 1
ATOM 4685 C CA . LYS A 1 599 ? -13.835 16.785 20.386 1.00 88.06 599 LYS A CA 1
ATOM 4686 C C . LYS A 1 599 ? -13.161 16.594 19.032 1.00 88.06 599 LYS A C 1
ATOM 4688 O O . LYS A 1 599 ? -12.078 16.008 18.947 1.00 88.06 599 LYS A O 1
ATOM 4693 N N . LEU A 1 600 ? -13.819 17.104 17.997 1.00 85.50 600 LEU A N 1
ATOM 4694 C CA . LEU A 1 600 ? -13.345 17.142 16.620 1.00 85.50 600 LEU A CA 1
ATOM 4695 C C . LEU A 1 600 ? -12.788 18.536 16.328 1.00 85.50 600 LEU A C 1
ATOM 4697 O O . LEU A 1 600 ? -13.519 19.520 16.396 1.00 85.50 600 LEU A O 1
ATOM 4701 N N . ASP A 1 601 ? -11.518 18.623 15.945 1.00 82.38 601 ASP A N 1
ATOM 4702 C CA . ASP A 1 601 ? -11.012 19.827 15.294 1.00 82.38 601 ASP A CA 1
ATOM 4703 C C . ASP A 1 601 ? -11.544 19.859 13.849 1.00 82.38 601 ASP A C 1
ATOM 4705 O O . ASP A 1 601 ? -11.125 19.090 12.978 1.00 82.38 601 ASP A O 1
ATOM 4709 N N . ALA A 1 602 ? -12.495 20.758 13.589 1.00 74.94 602 ALA A N 1
ATOM 4710 C CA . ALA A 1 602 ? -13.135 20.902 12.284 1.00 74.94 602 ALA A CA 1
ATOM 4711 C C . ALA A 1 602 ? -12.168 21.318 11.151 1.00 74.94 602 ALA A C 1
ATOM 4713 O O . ALA A 1 602 ? -12.496 21.110 9.977 1.00 74.94 602 ALA A O 1
ATOM 4714 N N . LYS A 1 603 ? -10.984 21.865 11.474 1.00 73.94 603 LYS A N 1
ATOM 4715 C CA . LYS A 1 603 ? -9.965 22.361 10.528 1.00 73.94 603 LYS A CA 1
ATOM 4716 C C . LYS A 1 603 ? -8.910 21.313 10.177 1.00 73.94 603 LYS A C 1
ATOM 4718 O O . LYS A 1 603 ? -8.411 21.306 9.049 1.00 73.94 603 LYS A O 1
ATOM 4723 N N . THR A 1 604 ? -8.552 20.438 11.116 1.00 79.69 604 THR A N 1
ATOM 4724 C CA . THR A 1 604 ? -7.597 19.344 10.863 1.00 79.69 604 THR A CA 1
ATOM 4725 C C . THR A 1 604 ? -8.295 18.033 10.491 1.00 79.69 604 THR A C 1
ATOM 4727 O O . THR A 1 604 ? -7.760 17.274 9.679 1.00 79.69 604 THR A O 1
ATOM 4730 N N . GLY A 1 605 ? -9.500 17.792 11.021 1.00 80.31 605 GLY A N 1
ATOM 4731 C CA . GLY A 1 605 ? -10.191 16.497 10.989 1.00 80.31 605 GLY A CA 1
ATOM 4732 C C . GLY A 1 605 ? -9.749 15.536 12.102 1.00 80.31 605 GLY A C 1
ATOM 4733 O O . GLY A 1 605 ? -10.117 14.358 12.085 1.00 80.31 605 GLY A O 1
ATOM 4734 N N . GLU A 1 606 ? -8.938 16.011 13.050 1.00 87.19 606 GLU A N 1
ATOM 4735 C CA . GLU A 1 606 ? -8.387 15.211 14.143 1.00 87.19 606 GLU A CA 1
ATOM 4736 C C . GLU A 1 606 ? -9.334 15.180 15.345 1.00 87.19 606 GLU A C 1
ATOM 4738 O O . GLU A 1 606 ? -10.020 16.153 15.660 1.00 87.19 606 GLU A O 1
ATOM 4743 N N . TRP A 1 607 ? -9.346 14.046 16.045 1.00 91.25 607 TRP A N 1
ATOM 4744 C CA . TRP A 1 607 ? -10.114 13.870 17.273 1.00 91.25 607 TRP A CA 1
ATOM 4745 C C . TRP A 1 607 ? -9.171 13.827 18.469 1.00 91.25 607 TRP A C 1
ATOM 4747 O O . TRP A 1 607 ? -8.225 13.039 18.486 1.00 91.25 607 TRP A O 1
ATOM 4757 N N . SER A 1 608 ? -9.455 14.649 19.478 1.00 91.38 608 SER A N 1
ATOM 4758 C CA . SER A 1 608 ? -8.684 14.740 20.723 1.00 91.38 608 SER A CA 1
ATOM 4759 C C . SER A 1 608 ? -9.603 14.606 21.934 1.00 91.38 608 SER A C 1
ATOM 4761 O O . SER A 1 608 ? -10.775 14.978 21.877 1.00 91.38 608 SER A O 1
ATOM 4763 N N . VAL A 1 609 ? -9.096 14.036 23.028 1.00 90.06 609 VAL A N 1
ATOM 4764 C CA . VAL A 1 609 ? -9.866 13.926 24.273 1.00 90.0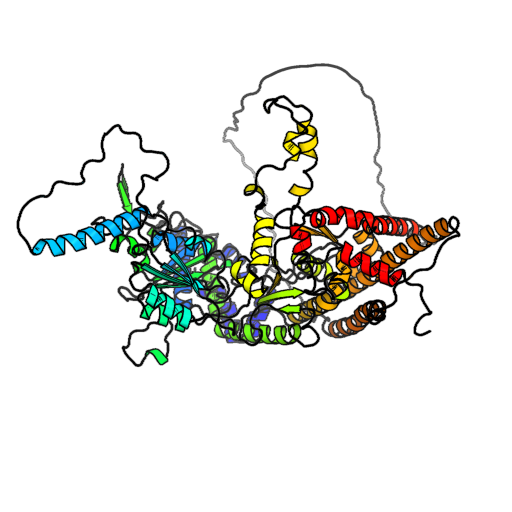6 609 VAL A CA 1
ATOM 4765 C C . VAL A 1 609 ? -10.012 15.306 24.929 1.00 90.06 609 VAL A C 1
ATOM 4767 O O . VAL A 1 609 ? -9.070 16.102 24.942 1.00 90.06 609 VAL A O 1
ATOM 4770 N N . ARG A 1 610 ? -11.192 15.587 25.485 1.00 88.44 610 ARG A N 1
ATOM 4771 C CA . ARG A 1 610 ? -11.471 16.768 26.316 1.00 88.44 610 ARG A CA 1
ATOM 4772 C C . ARG A 1 610 ? -10.582 16.740 27.565 1.00 88.44 610 ARG A C 1
ATOM 4774 O O . ARG A 1 610 ? -10.527 15.723 28.254 1.00 88.44 610 ARG A O 1
ATOM 4781 N N . GLU A 1 611 ? -9.830 17.803 27.846 1.00 83.69 611 GLU A N 1
ATOM 4782 C CA . GLU A 1 611 ? -8.723 17.735 28.816 1.00 83.69 611 GLU A CA 1
ATOM 4783 C C . GLU A 1 611 ? -9.192 17.833 30.278 1.00 83.69 611 GLU A C 1
ATOM 4785 O O . GLU A 1 611 ? -8.557 17.221 31.146 1.00 83.69 611 GLU A O 1
ATOM 4790 N N . ALA A 1 612 ? -10.297 18.527 30.587 1.00 81.44 612 ALA A N 1
ATOM 4791 C CA . ALA A 1 612 ? -10.899 18.431 31.920 1.00 81.44 612 ALA A CA 1
ATOM 4792 C C . ALA A 1 612 ? -11.510 17.039 32.120 1.00 81.44 612 ALA A C 1
ATOM 4794 O O . ALA A 1 612 ? -11.230 16.374 33.121 1.00 81.44 612 ALA A O 1
ATOM 4795 N N . VAL A 1 613 ? -12.237 16.534 31.118 1.00 80.44 613 VAL A N 1
ATOM 4796 C CA . VAL A 1 613 ? -12.839 15.190 31.162 1.00 80.44 613 VAL A CA 1
ATOM 4797 C C . VAL A 1 613 ? -11.779 14.092 31.287 1.00 80.44 613 VAL A C 1
ATOM 4799 O O . VAL A 1 613 ? -11.939 13.175 32.094 1.00 80.44 613 VAL A O 1
ATOM 4802 N N . ARG A 1 614 ? -10.641 14.208 30.588 1.00 82.75 614 ARG A N 1
ATOM 4803 C CA . ARG A 1 614 ? -9.493 13.301 30.748 1.00 82.75 614 ARG A CA 1
ATOM 4804 C C . ARG A 1 614 ? -8.987 13.303 32.188 1.00 82.75 614 ARG A C 1
ATOM 4806 O O . ARG A 1 614 ? -8.774 12.233 32.751 1.00 82.75 614 ARG A O 1
ATOM 4813 N N . LYS A 1 615 ? -8.822 14.479 32.805 1.00 81.19 615 LYS A N 1
ATOM 4814 C CA . LYS A 1 615 ? -8.406 14.595 34.214 1.00 81.19 615 LYS A CA 1
ATOM 4815 C C . LYS A 1 615 ? -9.441 13.991 35.167 1.00 81.19 615 LYS A C 1
ATOM 4817 O O . LYS A 1 615 ? -9.033 13.314 36.106 1.00 81.19 615 LYS A O 1
ATOM 4822 N N . ALA A 1 616 ? -10.739 14.185 34.931 1.00 78.81 616 ALA A N 1
ATOM 4823 C CA . ALA A 1 616 ? -11.807 13.628 35.767 1.00 78.81 616 ALA A CA 1
ATOM 4824 C C . ALA A 1 616 ? -11.863 12.100 35.683 1.00 78.81 616 ALA A C 1
ATOM 4826 O O . ALA A 1 616 ? -11.823 11.415 36.705 1.00 78.81 616 ALA A O 1
ATOM 4827 N N . VAL A 1 617 ? -11.853 11.558 34.465 1.00 75.12 617 VAL A N 1
ATOM 4828 C CA . VAL A 1 617 ? -11.828 10.111 34.227 1.00 75.12 617 VAL A CA 1
ATOM 4829 C C . VAL A 1 617 ? -10.545 9.485 34.791 1.00 75.12 617 VAL A C 1
ATOM 4831 O O . VAL A 1 617 ? -10.618 8.463 35.469 1.00 75.12 617 VAL A O 1
ATOM 4834 N N . LEU A 1 618 ? -9.375 10.116 34.624 1.00 71.94 618 LEU A N 1
ATOM 4835 C CA . LEU A 1 618 ? -8.119 9.633 35.221 1.00 71.94 618 LEU A CA 1
ATOM 4836 C C . LEU A 1 618 ? -8.034 9.810 36.745 1.00 71.94 618 LEU A C 1
ATOM 4838 O O . LEU A 1 618 ? -7.307 9.052 37.382 1.00 71.94 618 LEU A O 1
ATOM 4842 N N . ALA A 1 619 ? -8.758 10.756 37.352 1.00 73.75 619 ALA A N 1
ATOM 4843 C CA . ALA A 1 619 ? -8.851 10.873 38.810 1.00 73.75 619 ALA A CA 1
ATOM 4844 C C . ALA A 1 619 ? -9.648 9.712 39.432 1.00 73.75 619 ALA A C 1
ATOM 4846 O O . ALA A 1 619 ? -9.391 9.332 40.576 1.00 73.75 619 ALA A O 1
ATOM 4847 N N . GLU A 1 620 ? -10.571 9.129 38.662 1.00 70.81 620 GLU A N 1
ATOM 4848 C CA . GLU A 1 620 ? -11.342 7.934 39.011 1.00 70.81 620 GLU A CA 1
ATOM 4849 C C . GLU A 1 620 ? -10.634 6.611 38.659 1.00 70.81 620 GLU A C 1
ATOM 4851 O O . GLU A 1 620 ? -11.009 5.557 39.176 1.00 70.81 620 GLU A O 1
ATOM 4856 N N . ILE A 1 621 ? -9.589 6.644 37.822 1.00 69.06 621 ILE A N 1
ATOM 4857 C CA . ILE A 1 621 ? -8.761 5.477 37.490 1.00 69.06 621 ILE A CA 1
ATOM 4858 C C . ILE A 1 621 ? -7.579 5.390 38.474 1.00 69.06 621 ILE A C 1
ATOM 4860 O O . ILE A 1 621 ? -6.716 6.270 38.495 1.00 69.06 621 ILE A O 1
ATOM 4864 N N . PRO A 1 622 ? -7.441 4.310 39.269 1.00 66.75 622 PRO A N 1
ATOM 4865 C CA . PRO A 1 622 ? -6.304 4.156 40.173 1.00 66.75 622 PRO A CA 1
ATOM 4866 C C . PRO A 1 622 ? -4.968 4.197 39.421 1.00 66.75 622 PRO A C 1
ATOM 4868 O O . PRO A 1 622 ? -4.746 3.407 38.504 1.00 66.75 622 PRO A O 1
ATOM 4871 N N . SER A 1 623 ? -4.022 5.039 39.851 1.00 61.47 623 SER A N 1
ATOM 4872 C CA . SER A 1 623 ? -2.772 5.306 39.108 1.00 61.47 623 SER A CA 1
ATOM 4873 C C . SER A 1 623 ? -1.912 4.067 38.822 1.00 61.47 623 SER A C 1
ATOM 4875 O O . SER A 1 623 ? -1.152 4.051 37.859 1.00 61.47 623 SER A O 1
ATOM 4877 N N . ARG A 1 624 ? -2.069 2.989 39.606 1.00 62.16 624 ARG A N 1
ATOM 4878 C CA . ARG A 1 624 ? -1.436 1.684 39.341 1.00 62.16 624 ARG A CA 1
ATOM 4879 C C . ARG A 1 624 ? -1.936 1.003 38.053 1.00 62.16 624 ARG A C 1
ATOM 4881 O O . ARG A 1 624 ? -1.189 0.211 37.495 1.00 62.16 624 ARG A O 1
ATOM 4888 N N . ARG A 1 625 ? -3.154 1.302 37.576 1.00 64.31 625 ARG A N 1
ATOM 4889 C CA . ARG A 1 625 ? -3.693 0.819 36.286 1.00 64.31 625 ARG A CA 1
ATOM 4890 C C . ARG A 1 625 ? -3.161 1.630 35.097 1.00 64.31 625 ARG A C 1
ATOM 4892 O O . ARG A 1 625 ? -2.898 1.052 34.053 1.00 64.31 625 ARG A O 1
ATOM 4899 N N . ILE A 1 626 ? -2.941 2.935 35.285 1.00 58.75 626 ILE A N 1
ATOM 4900 C CA . ILE A 1 626 ? -2.442 3.876 34.258 1.00 58.75 626 ILE A CA 1
ATOM 4901 C C . ILE A 1 626 ? -0.978 3.579 33.862 1.00 58.75 626 ILE A C 1
ATOM 4903 O O . ILE A 1 626 ? -0.561 3.861 32.741 1.00 58.75 626 ILE A O 1
ATOM 4907 N N . LEU A 1 627 ? -0.184 3.028 34.790 1.00 52.91 627 LEU A N 1
ATOM 4908 C CA . LEU A 1 627 ? 1.270 2.861 34.644 1.00 52.91 627 LEU A CA 1
ATOM 4909 C C . LEU A 1 627 ? 1.727 1.469 34.163 1.00 52.91 627 LEU A C 1
ATOM 4911 O O . LEU A 1 627 ? 2.905 1.302 33.851 1.00 52.91 627 LEU A O 1
ATOM 4915 N N . ASP A 1 628 ? 0.849 0.465 34.120 1.00 60.16 628 ASP A N 1
ATOM 4916 C CA . ASP A 1 628 ? 1.234 -0.919 33.809 1.00 60.16 628 ASP A CA 1
ATOM 4917 C C . ASP A 1 628 ? 1.008 -1.254 32.325 1.00 60.16 628 ASP A C 1
ATOM 4919 O O . ASP A 1 628 ? -0.059 -1.722 31.923 1.00 60.16 628 ASP A O 1
ATOM 4923 N N . SER A 1 629 ? 2.056 -1.051 31.519 1.00 56.91 629 SER A N 1
ATOM 4924 C CA . SER A 1 629 ? 2.063 -1.123 30.046 1.00 56.91 629 SER A CA 1
ATOM 4925 C C . SER A 1 629 ? 1.749 -2.496 29.423 1.00 56.91 629 SER A C 1
ATOM 4927 O O . SER A 1 629 ? 1.781 -2.650 28.194 1.00 56.91 629 SER A O 1
ATOM 4929 N N . ARG A 1 630 ? 1.436 -3.514 30.235 1.00 64.19 630 ARG A N 1
ATOM 4930 C CA . ARG A 1 630 ? 1.064 -4.859 29.778 1.00 64.19 630 ARG A CA 1
ATOM 4931 C C . ARG A 1 630 ? -0.316 -4.859 29.108 1.00 64.19 630 ARG A C 1
ATOM 4933 O O . ARG A 1 630 ? -1.291 -4.343 29.641 1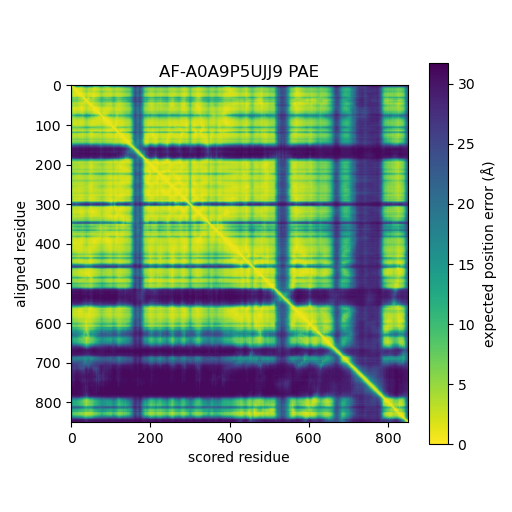.00 64.19 630 ARG A O 1
ATOM 4940 N N . ARG A 1 631 ? -0.411 -5.530 27.953 1.00 60.34 631 ARG A N 1
ATOM 4941 C CA . ARG A 1 631 ? -1.595 -5.550 27.061 1.00 60.34 631 ARG A CA 1
ATOM 4942 C C . ARG A 1 631 ? -2.920 -5.851 27.775 1.00 60.34 631 ARG A C 1
ATOM 4944 O O . ARG A 1 631 ? -3.919 -5.200 27.498 1.00 60.34 631 ARG A O 1
ATOM 4951 N N . GLY A 1 632 ? -2.917 -6.768 28.746 1.00 56.91 632 GLY A N 1
ATOM 4952 C CA . GLY A 1 632 ? -4.108 -7.109 29.533 1.00 56.91 632 GLY A CA 1
ATOM 4953 C C . GLY A 1 632 ? -4.734 -5.940 30.311 1.00 56.91 632 GLY A C 1
ATOM 4954 O O . GLY A 1 632 ? -5.913 -6.019 30.632 1.00 56.91 632 GLY A O 1
ATOM 4955 N N . ASN A 1 633 ? -3.999 -4.850 30.570 1.00 61.06 633 ASN A N 1
ATOM 4956 C CA . ASN A 1 633 ? -4.462 -3.704 31.369 1.00 61.06 633 ASN A CA 1
ATOM 4957 C C . ASN A 1 633 ? -5.194 -2.616 30.566 1.00 61.06 633 ASN A C 1
ATOM 4959 O O . ASN A 1 633 ? -5.907 -1.799 31.149 1.00 61.06 633 ASN A O 1
ATOM 4963 N N . CYS A 1 634 ? -5.092 -2.645 29.236 1.00 62.09 634 CYS A N 1
ATOM 4964 C CA . CYS A 1 634 ? -5.909 -1.804 28.355 1.00 62.09 634 CYS A CA 1
ATOM 4965 C C . CYS A 1 634 ? -7.405 -2.085 28.551 1.00 62.09 634 CYS A C 1
ATOM 4967 O O . CYS A 1 634 ? -8.241 -1.186 28.580 1.00 62.09 634 CYS A O 1
ATOM 4969 N N . ILE A 1 635 ? -7.708 -3.367 28.758 1.00 58.97 635 ILE A N 1
ATOM 4970 C CA . ILE A 1 635 ? -9.049 -3.898 28.942 1.00 58.97 635 ILE A CA 1
ATOM 4971 C C . ILE A 1 635 ? -9.649 -3.245 30.225 1.00 58.97 635 ILE A C 1
ATOM 4973 O O . ILE A 1 635 ? -10.630 -2.520 30.069 1.00 58.97 635 ILE A O 1
ATOM 4977 N N . PRO A 1 636 ? -9.067 -3.320 31.447 1.00 61.84 636 PRO A N 1
ATOM 4978 C CA . PRO A 1 636 ? -9.611 -2.675 32.661 1.00 61.84 636 PRO A CA 1
ATOM 4979 C C . PRO A 1 636 ? -9.901 -1.181 32.551 1.00 61.84 636 PRO A C 1
ATOM 4981 O O . PRO A 1 636 ? -10.910 -0.703 33.066 1.00 61.84 636 PRO A O 1
ATOM 4984 N N . MET A 1 637 ? -9.040 -0.451 31.851 1.00 69.62 637 MET A N 1
ATOM 4985 C CA . MET A 1 637 ? -9.160 0.994 31.719 1.00 69.62 637 MET A CA 1
ATOM 4986 C C . MET A 1 637 ? -10.364 1.414 30.870 1.00 69.62 637 MET A C 1
ATOM 4988 O O . MET A 1 637 ? -11.030 2.388 31.205 1.00 69.62 637 MET A O 1
ATOM 4992 N N . ALA A 1 638 ? -10.717 0.636 29.842 1.00 66.88 638 ALA A N 1
ATOM 4993 C CA . ALA A 1 638 ? -11.931 0.865 29.059 1.00 66.88 638 ALA A CA 1
ATOM 4994 C C . ALA A 1 638 ? -13.213 0.768 29.913 1.00 66.88 638 ALA A C 1
ATOM 4996 O O . ALA A 1 638 ? -14.157 1.530 29.698 1.00 66.88 638 ALA A O 1
ATOM 4997 N N . ILE A 1 639 ? -13.229 -0.098 30.937 1.00 65.12 639 ILE A N 1
ATOM 4998 C CA . ILE A 1 639 ? -14.308 -0.123 31.936 1.00 65.12 639 ILE A CA 1
ATOM 4999 C C . ILE A 1 639 ? -14.271 1.076 32.863 1.00 65.12 639 ILE A C 1
ATOM 5001 O O . ILE A 1 639 ? -15.320 1.653 33.134 1.00 65.12 639 ILE A O 1
ATOM 5005 N N . ASP A 1 640 ? -13.104 1.431 33.395 1.00 73.38 640 ASP A N 1
ATOM 5006 C CA . ASP A 1 640 ? -13.030 2.519 34.366 1.00 73.38 640 ASP A CA 1
ATOM 5007 C C . ASP A 1 640 ? -13.437 3.854 33.716 1.00 73.38 640 ASP A C 1
ATOM 5009 O O . ASP A 1 640 ? -14.135 4.647 34.346 1.00 73.38 640 ASP A O 1
ATOM 5013 N N . CYS A 1 641 ? -13.143 4.039 32.423 1.00 74.12 641 CYS A N 1
ATOM 5014 C CA . CYS A 1 641 ? -13.680 5.133 31.613 1.00 74.12 641 CYS A CA 1
ATOM 5015 C C . CYS A 1 641 ? -15.212 5.083 31.461 1.00 74.12 641 CYS A C 1
ATOM 5017 O O . CYS A 1 641 ? -15.851 6.121 31.617 1.00 74.12 641 CYS A O 1
ATOM 5019 N N . ILE A 1 642 ? -15.827 3.914 31.228 1.00 69.56 642 ILE A N 1
ATOM 5020 C CA . ILE A 1 642 ? -17.302 3.777 31.223 1.00 69.56 642 ILE A CA 1
ATOM 5021 C C . ILE A 1 642 ? -17.898 4.070 32.615 1.00 69.56 642 ILE A C 1
ATOM 5023 O O . ILE A 1 642 ? -18.908 4.764 32.713 1.00 69.56 642 ILE A O 1
ATOM 5027 N N . ASN A 1 643 ? -17.264 3.613 33.701 1.00 70.19 643 ASN A N 1
ATOM 5028 C CA . ASN A 1 643 ? -17.685 3.920 35.076 1.00 70.19 643 ASN A CA 1
ATOM 5029 C C . ASN A 1 643 ? -17.508 5.414 35.423 1.00 70.19 643 ASN A C 1
ATOM 5031 O O . ASN A 1 643 ? -18.223 5.932 36.283 1.00 70.19 643 ASN A O 1
ATOM 5035 N N . GLY A 1 644 ? -16.535 6.094 34.807 1.00 72.19 644 GLY A N 1
ATOM 5036 C CA . GLY A 1 644 ? -16.333 7.542 34.898 1.00 72.19 644 GLY A CA 1
ATOM 5037 C C . GLY A 1 644 ? -17.422 8.307 34.146 1.00 72.19 644 GLY A C 1
ATOM 5038 O O . GLY A 1 644 ? -18.116 9.117 34.750 1.00 72.19 644 GLY A O 1
ATOM 5039 N N . LEU A 1 645 ? -17.645 7.967 32.871 1.00 71.12 645 LEU A N 1
ATOM 5040 C CA . LEU A 1 645 ? -18.739 8.485 32.036 1.00 71.12 645 LEU A CA 1
ATOM 5041 C C . LEU A 1 645 ? -20.105 8.354 32.709 1.00 71.12 645 LEU A C 1
ATOM 5043 O O . LEU A 1 645 ? -20.851 9.325 32.782 1.00 71.12 645 LEU A O 1
ATOM 5047 N N . GLN A 1 646 ? -20.424 7.162 33.224 1.00 70.69 646 GLN A N 1
ATOM 5048 C CA . GLN A 1 646 ? -21.697 6.922 33.895 1.00 70.69 646 GLN A CA 1
ATOM 5049 C C . GLN A 1 646 ? -21.875 7.854 35.100 1.00 70.69 646 GLN A C 1
ATOM 5051 O O . GLN A 1 646 ? -22.971 8.369 35.300 1.00 70.69 646 GLN A O 1
ATOM 5056 N N . ARG A 1 647 ? -20.818 8.088 35.889 1.00 70.81 647 ARG A N 1
ATOM 5057 C CA . ARG A 1 647 ? -20.891 8.964 37.065 1.00 70.81 647 ARG A CA 1
ATOM 5058 C C . ARG A 1 647 ? -20.979 10.439 36.685 1.00 70.81 647 ARG A C 1
ATOM 5060 O O . ARG A 1 647 ? -21.857 11.111 37.212 1.00 70.81 647 ARG A O 1
ATOM 5067 N N . LEU A 1 648 ? -20.190 10.902 35.712 1.00 71.31 648 LEU A N 1
ATOM 5068 C CA . LEU A 1 648 ? -20.288 12.268 35.182 1.00 71.31 648 LEU A CA 1
ATOM 5069 C C . LEU A 1 648 ? -21.701 12.556 34.643 1.00 71.31 648 LEU A C 1
ATOM 5071 O O . LEU A 1 648 ? -22.351 13.490 35.102 1.00 71.31 648 LEU A O 1
ATOM 5075 N N . PHE A 1 649 ? -22.252 11.711 33.764 1.00 71.62 649 PHE A N 1
ATOM 5076 C CA . PHE A 1 649 ? -23.613 11.927 33.250 1.00 71.62 649 PHE A CA 1
ATOM 5077 C C . PHE A 1 649 ? -24.707 11.804 34.327 1.00 71.62 649 PHE A C 1
ATOM 5079 O O . PHE A 1 649 ? -25.724 12.494 34.245 1.00 71.62 649 PHE A O 1
ATOM 5086 N N . GLN A 1 650 ? -24.514 10.980 35.365 1.00 69.25 650 GLN A N 1
ATOM 5087 C CA . GLN A 1 650 ? -25.426 10.938 36.515 1.00 69.25 650 GLN A CA 1
ATOM 5088 C C . GLN A 1 650 ? -25.349 12.214 37.368 1.00 69.25 650 GLN A C 1
ATOM 5090 O O . GLN A 1 650 ? -26.388 12.722 37.788 1.00 69.25 650 GLN A O 1
ATOM 5095 N N . GLU A 1 651 ? -24.156 12.757 37.611 1.00 69.94 651 GLU A N 1
ATOM 5096 C CA . GLU A 1 651 ? -23.964 14.029 38.319 1.00 69.94 651 GLU A CA 1
ATOM 5097 C C . GLU A 1 651 ? -24.568 15.197 37.528 1.00 69.94 651 GLU A C 1
ATOM 5099 O O . GLU A 1 651 ? -25.344 15.971 38.091 1.00 69.94 651 GLU A O 1
ATOM 5104 N N . GLN A 1 652 ? -24.335 15.249 36.214 1.00 69.12 652 GLN A N 1
ATOM 5105 C CA . GLN A 1 652 ? -24.930 16.228 35.300 1.00 69.12 652 GLN A CA 1
ATOM 5106 C C . GLN A 1 652 ? -26.466 16.179 35.331 1.00 69.12 652 GLN A C 1
ATOM 5108 O O . GLN A 1 652 ? -27.112 17.187 35.615 1.00 69.12 652 GLN A O 1
ATOM 5113 N N . ALA A 1 653 ? -27.065 14.997 35.143 1.00 65.38 653 ALA A N 1
ATOM 5114 C CA . ALA A 1 653 ? -28.520 14.831 35.185 1.00 65.38 653 ALA A CA 1
ATOM 5115 C C . ALA A 1 653 ? -29.121 15.179 36.562 1.00 65.38 653 ALA A C 1
ATOM 5117 O O . ALA A 1 653 ? -30.253 15.660 36.641 1.00 65.38 653 ALA A O 1
ATOM 5118 N N . ASN A 1 654 ? -28.376 14.972 37.654 1.00 66.94 654 ASN A N 1
ATOM 5119 C CA . ASN A 1 654 ? -28.791 15.377 38.998 1.00 66.94 654 ASN A CA 1
ATOM 5120 C C . ASN A 1 654 ? -28.690 16.898 39.217 1.00 66.94 654 ASN A C 1
ATOM 5122 O O . ASN A 1 654 ? -29.527 17.455 39.930 1.00 66.94 654 ASN A O 1
ATOM 5126 N N . LEU A 1 655 ? -27.722 17.583 38.598 1.00 65.25 655 LEU A N 1
ATOM 5127 C CA . LEU A 1 655 ? -27.646 19.049 38.589 1.00 65.25 655 LEU A CA 1
ATOM 5128 C C . LEU A 1 655 ? -28.815 19.655 37.803 1.00 65.25 655 LEU A C 1
ATOM 5130 O O . LEU A 1 655 ? -29.514 20.510 38.347 1.00 65.25 655 LEU A O 1
ATOM 5134 N N . THR A 1 656 ? -29.114 19.138 36.605 1.00 61.62 656 THR A N 1
ATOM 5135 C CA . THR A 1 656 ? -30.282 19.570 35.817 1.00 61.62 656 THR A CA 1
ATOM 5136 C C . THR A 1 656 ? -31.584 19.360 36.592 1.00 61.62 656 THR A C 1
ATOM 5138 O O . THR A 1 656 ? -32.376 20.291 36.700 1.00 61.62 656 THR A O 1
ATOM 5141 N N . LYS A 1 657 ? -31.775 18.192 37.233 1.00 61.19 657 LYS A N 1
ATOM 5142 C CA . LYS A 1 657 ? -32.949 17.925 38.092 1.00 61.19 657 LYS A CA 1
ATOM 5143 C C . LYS A 1 657 ? -33.067 18.914 39.258 1.00 61.19 657 LYS A C 1
ATOM 5145 O O . LYS A 1 657 ? -34.178 19.333 39.579 1.00 61.19 657 LYS A O 1
ATOM 5150 N N . ARG A 1 658 ? -31.947 19.318 39.875 1.00 59.28 658 ARG A N 1
ATOM 5151 C CA . ARG A 1 658 ? -31.932 20.343 40.936 1.00 59.28 658 ARG A CA 1
ATOM 5152 C C . ARG A 1 658 ? -32.331 21.716 40.396 1.00 59.28 658 ARG A C 1
ATOM 5154 O O . ARG A 1 658 ? -33.232 22.328 40.966 1.00 59.28 658 ARG A O 1
ATOM 5161 N N . GLN A 1 659 ? -31.744 22.154 39.282 1.00 57.00 659 GLN A N 1
ATOM 5162 C CA . GLN A 1 659 ? -32.075 23.427 38.629 1.00 57.00 659 GLN A CA 1
ATOM 5163 C C . GLN A 1 659 ? -33.562 23.492 38.245 1.00 57.00 659 GLN A C 1
ATOM 5165 O O . GLN A 1 659 ? -34.263 24.412 38.672 1.00 57.00 659 GLN A O 1
ATOM 5170 N N . THR A 1 660 ? -34.084 22.465 37.567 1.00 54.16 660 THR A N 1
ATOM 5171 C CA . THR A 1 660 ? -35.514 22.394 37.227 1.00 54.16 660 THR A CA 1
ATOM 5172 C C . THR A 1 660 ? -36.400 22.329 38.470 1.00 54.16 660 THR A C 1
ATOM 5174 O O . THR A 1 660 ? -37.447 22.961 38.483 1.00 54.16 660 THR A O 1
ATOM 5177 N N . SER A 1 661 ? -35.985 21.652 39.552 1.00 46.31 661 SER A N 1
ATOM 5178 C CA . SER A 1 661 ? -36.759 21.652 40.807 1.00 46.31 661 SER A CA 1
ATOM 5179 C C . SER A 1 661 ? -36.798 23.023 41.498 1.00 46.31 661 SER A C 1
ATOM 5181 O O . SER A 1 661 ? -37.814 23.358 42.095 1.00 46.31 661 SER A O 1
ATOM 5183 N N . SER A 1 662 ? -35.746 23.843 41.363 1.00 42.75 662 SER A N 1
ATOM 5184 C CA . SER A 1 662 ? -35.737 25.225 41.874 1.00 42.75 662 SER A CA 1
ATOM 5185 C C . SER A 1 662 ? -36.525 26.212 41.003 1.00 42.75 662 SER A C 1
ATOM 5187 O O . SER A 1 662 ? -37.004 27.225 41.510 1.00 42.75 662 SER A O 1
ATOM 5189 N N . GLN A 1 663 ? -36.710 25.913 39.714 1.00 40.44 663 GLN A N 1
ATOM 5190 C CA . GLN A 1 663 ? -37.587 26.684 38.823 1.00 40.44 663 GLN A CA 1
ATOM 5191 C C . GLN A 1 663 ? -39.058 26.248 38.941 1.00 40.44 663 GLN A C 1
ATOM 5193 O O . GLN A 1 663 ? -39.949 27.091 38.890 1.00 40.44 663 GLN A O 1
ATOM 5198 N N . ALA A 1 664 ? -39.326 24.964 39.206 1.00 36.69 664 ALA A N 1
ATOM 5199 C CA . ALA A 1 664 ? -40.674 24.433 39.439 1.00 36.69 664 ALA A CA 1
ATOM 5200 C C . ALA A 1 664 ? -41.368 25.024 40.685 1.00 36.69 664 ALA A C 1
ATOM 5202 O O . ALA A 1 664 ? -42.589 24.966 40.797 1.00 36.69 664 ALA A O 1
ATOM 5203 N N . THR A 1 665 ? -40.623 25.659 41.597 1.00 38.59 665 THR A N 1
ATOM 5204 C CA . THR A 1 665 ? -41.183 26.494 42.675 1.00 38.59 665 THR A CA 1
ATOM 5205 C C . THR A 1 665 ? -41.753 27.848 42.211 1.00 38.59 665 THR A C 1
ATOM 5207 O O . THR A 1 665 ? -42.253 28.599 43.046 1.00 38.59 665 THR A O 1
ATOM 5210 N N . GLN A 1 666 ? -41.719 28.171 40.910 1.00 38.22 666 GLN A N 1
ATOM 5211 C CA . GLN A 1 666 ? -42.340 29.367 40.315 1.00 38.22 666 GLN A CA 1
ATOM 5212 C C . GLN A 1 666 ? -43.046 29.082 38.970 1.00 38.22 666 GLN A C 1
ATOM 5214 O O . GLN A 1 666 ? -42.822 29.773 37.979 1.00 38.22 666 GLN A O 1
ATOM 5219 N N . SER A 1 667 ? -43.919 28.071 38.906 1.00 33.31 667 SER A N 1
ATOM 5220 C CA . SER A 1 667 ? -45.000 28.017 37.895 1.00 33.31 667 SER A CA 1
ATOM 5221 C C . SER A 1 667 ? -46.034 26.932 38.213 1.00 33.31 667 SER A C 1
ATOM 5223 O O . SER A 1 667 ? -45.867 25.763 37.880 1.00 33.31 667 SER A O 1
ATOM 5225 N N . SER A 1 668 ? -47.144 27.336 38.827 1.00 29.61 668 SER A N 1
ATOM 5226 C CA . SER A 1 668 ? -48.349 26.517 38.944 1.00 29.61 668 SER A CA 1
ATOM 5227 C C . SER A 1 668 ? -49.474 27.133 38.115 1.00 29.61 668 SER A C 1
ATOM 5229 O O . SER A 1 668 ? -50.180 27.984 38.642 1.00 29.61 668 SER A O 1
ATOM 5231 N N . GLU A 1 669 ? -49.620 26.727 36.847 1.00 33.78 669 GLU A N 1
ATOM 5232 C CA . GLU A 1 669 ? -50.912 26.598 36.141 1.00 33.78 669 GLU A CA 1
ATOM 5233 C C . GLU A 1 669 ? -50.761 26.151 34.669 1.00 33.78 669 GLU A C 1
ATOM 5235 O O . GLU A 1 669 ? -49.731 26.379 34.041 1.00 33.78 669 GLU A O 1
ATOM 5240 N N . LEU A 1 670 ? -51.864 25.582 34.153 1.00 27.77 670 LEU A N 1
ATOM 5241 C CA . LEU A 1 670 ? -52.254 25.320 32.752 1.00 27.77 670 LEU A CA 1
ATOM 5242 C C . LEU A 1 670 ? -51.974 23.954 32.074 1.00 27.77 670 LEU A C 1
ATOM 5244 O O . LEU A 1 670 ? -50.852 23.549 31.793 1.00 27.77 670 LEU A O 1
ATOM 5248 N N . SER A 1 671 ? -53.113 23.342 31.709 1.00 27.05 671 SER A N 1
ATOM 5249 C CA . SER A 1 671 ? -53.415 22.435 30.583 1.00 27.05 671 SER A CA 1
ATOM 5250 C C . SER A 1 671 ? -52.597 21.156 30.355 1.00 27.05 671 SER A C 1
ATOM 5252 O O . SER A 1 671 ? -51.454 21.175 29.911 1.00 27.05 671 SER A O 1
ATOM 5254 N N . HIS A 1 672 ? -53.307 20.026 30.460 1.00 33.03 672 HIS A N 1
ATOM 5255 C CA . HIS A 1 672 ? -53.029 18.833 29.661 1.00 33.03 672 HIS A CA 1
ATOM 5256 C C . HIS A 1 672 ? -53.067 19.151 28.158 1.00 33.03 672 HIS A C 1
ATOM 5258 O O . HIS A 1 672 ? -54.057 19.696 27.685 1.00 33.03 672 HIS A O 1
ATOM 5264 N N . GLU A 1 673 ? -52.090 18.646 27.411 1.00 26.44 673 GLU A N 1
ATOM 5265 C CA . GLU A 1 673 ? -52.341 17.724 26.297 1.00 26.44 673 GLU A CA 1
ATOM 5266 C C . GLU A 1 673 ? -51.065 16.911 26.035 1.00 26.44 673 GLU A C 1
ATOM 5268 O O . GLU A 1 673 ? -49.958 17.372 26.316 1.00 26.44 673 GLU A O 1
ATOM 5273 N N . GLY A 1 674 ? -51.197 15.664 25.580 1.00 27.25 674 GLY A N 1
ATOM 5274 C CA . GLY A 1 674 ? -50.052 14.764 25.440 1.00 27.25 674 GLY A CA 1
ATOM 5275 C C . GLY A 1 674 ? -50.284 13.695 24.375 1.00 27.25 674 GLY A C 1
ATOM 5276 O O . GLY A 1 674 ? -51.251 12.944 24.499 1.00 27.25 674 GLY A O 1
ATOM 5277 N N . PRO A 1 675 ? -49.415 13.584 23.352 1.00 27.84 675 PRO A N 1
ATOM 5278 C CA . PRO A 1 675 ? -49.480 12.486 22.399 1.00 27.84 675 PRO A CA 1
ATOM 5279 C C . PRO A 1 675 ? -48.999 11.190 23.063 1.00 27.84 675 PRO A C 1
ATOM 5281 O O . PRO A 1 675 ? -47.895 11.129 23.612 1.00 27.84 675 PRO A O 1
ATOM 5284 N N . THR A 1 676 ? -49.830 10.150 23.020 1.00 30.94 676 THR A N 1
ATOM 5285 C CA . THR A 1 676 ? -49.428 8.785 23.377 1.00 30.94 676 THR A CA 1
ATOM 5286 C C . THR A 1 676 ? -48.656 8.129 22.232 1.00 30.94 676 THR A C 1
ATOM 5288 O O . THR A 1 676 ? -48.717 8.592 21.097 1.00 30.94 676 THR A O 1
ATOM 5291 N N . ASP A 1 677 ? -47.977 7.023 22.558 1.00 28.86 677 ASP A N 1
ATOM 5292 C CA . ASP A 1 677 ? -47.379 6.055 21.624 1.00 28.86 677 ASP A CA 1
ATOM 5293 C C . ASP A 1 677 ? -46.191 6.604 20.792 1.00 28.86 677 ASP A C 1
ATOM 5295 O O . ASP A 1 677 ? -46.245 7.621 20.118 1.00 28.86 677 ASP A O 1
ATOM 5299 N N . ASP A 1 678 ? -44.997 6.015 20.835 1.00 28.94 678 ASP A N 1
ATOM 5300 C CA . ASP A 1 678 ? -44.704 4.583 20.735 1.00 28.94 678 ASP A CA 1
ATOM 5301 C C . ASP A 1 678 ? -43.663 4.138 21.791 1.00 28.94 678 ASP A C 1
ATOM 5303 O O . ASP A 1 678 ? -42.490 4.525 21.748 1.00 28.94 678 ASP A O 1
ATOM 5307 N N . ILE A 1 679 ? -44.090 3.341 22.782 1.00 34.41 679 ILE A N 1
ATOM 5308 C CA . ILE A 1 679 ? -43.272 2.953 23.949 1.00 34.41 679 ILE A CA 1
ATOM 5309 C C . ILE A 1 679 ? -42.939 1.450 23.928 1.00 34.41 679 ILE A C 1
ATOM 5311 O O . ILE A 1 679 ? -43.385 0.685 24.784 1.00 34.41 679 ILE A O 1
ATOM 5315 N N . GLN A 1 680 ? -42.081 1.026 22.993 1.00 31.05 680 GLN A N 1
ATOM 5316 C CA . GLN A 1 680 ? -41.442 -0.306 23.040 1.00 31.05 680 GLN A CA 1
ATOM 5317 C C . GLN A 1 680 ? -39.898 -0.310 23.048 1.00 31.05 680 GLN A C 1
ATOM 5319 O O . GLN A 1 680 ? -39.303 -1.347 23.327 1.00 31.05 680 GLN A O 1
ATOM 5324 N N . SER A 1 681 ? -39.211 0.825 22.857 1.00 38.44 681 SER A N 1
ATOM 5325 C CA . SER A 1 681 ? -37.731 0.873 22.797 1.00 38.44 681 SER A CA 1
ATOM 5326 C C . SER A 1 681 ? -36.993 0.980 24.145 1.00 38.44 681 SER A C 1
ATOM 5328 O O . SER A 1 681 ? -35.766 0.957 24.183 1.00 38.44 681 SER A O 1
ATOM 5330 N N . ASN A 1 682 ? -37.703 1.168 25.262 1.00 45.62 682 ASN A N 1
ATOM 5331 C CA . ASN A 1 682 ? -37.153 1.861 26.440 1.00 45.62 682 ASN A CA 1
ATOM 5332 C C . ASN A 1 682 ? -36.903 0.962 27.670 1.00 45.62 682 ASN A C 1
ATOM 5334 O O . ASN A 1 682 ? -37.435 1.237 28.748 1.00 45.62 682 ASN A O 1
ATOM 5338 N N . ARG A 1 683 ? -36.099 -0.105 27.538 1.00 43.34 683 ARG A N 1
ATOM 5339 C CA . ARG A 1 683 ? -35.665 -0.936 28.692 1.00 43.34 683 ARG A CA 1
ATOM 5340 C C . ARG A 1 683 ? -34.180 -1.324 28.742 1.00 43.34 683 ARG A C 1
ATOM 5342 O O . ARG A 1 683 ? -33.739 -1.818 29.776 1.00 43.34 683 ARG A O 1
ATOM 5349 N N . GLU A 1 684 ? -33.399 -1.108 27.684 1.00 46.97 684 GLU A N 1
ATOM 5350 C CA . GLU A 1 684 ? -32.099 -1.788 27.541 1.00 46.97 684 GLU A CA 1
ATOM 5351 C C . GLU A 1 684 ? -30.864 -0.979 27.971 1.00 46.97 684 GLU A C 1
ATOM 5353 O O . GLU A 1 684 ? -29.831 -1.581 28.238 1.00 46.97 684 GLU A O 1
ATOM 5358 N N . PHE A 1 685 ? -30.916 0.353 28.089 1.00 42.03 685 PHE A N 1
ATOM 5359 C CA . PHE A 1 685 ? -29.688 1.168 28.130 1.00 42.03 685 PHE A CA 1
ATOM 5360 C C . PHE A 1 685 ? -28.823 1.017 29.403 1.00 42.03 685 PHE A C 1
ATOM 5362 O O . PHE A 1 685 ? -27.618 0.783 29.314 1.00 42.03 685 PHE A O 1
ATOM 5369 N N . ILE A 1 686 ? -29.409 1.085 30.605 1.00 46.44 686 ILE A N 1
ATOM 5370 C CA . ILE A 1 686 ? -28.657 0.835 31.856 1.00 46.44 686 ILE A CA 1
ATOM 5371 C C . ILE A 1 686 ? -28.207 -0.640 31.958 1.00 46.44 686 ILE A C 1
ATOM 5373 O O . ILE A 1 686 ? -27.050 -0.877 32.326 1.00 46.44 686 ILE A O 1
ATOM 5377 N N . PRO A 1 687 ? -29.039 -1.641 31.592 1.00 51.12 687 PRO A N 1
ATOM 5378 C CA . PRO A 1 687 ? -28.578 -3.012 31.389 1.00 51.12 687 PRO A CA 1
ATOM 5379 C C . PRO A 1 687 ? -27.419 -3.140 30.394 1.00 51.12 687 PRO A C 1
ATOM 5381 O O . PRO A 1 687 ? -26.485 -3.868 30.701 1.00 51.12 687 PRO A O 1
ATOM 5384 N N . LEU A 1 688 ? -27.403 -2.404 29.277 1.00 53.16 688 LEU A N 1
ATOM 5385 C CA . LEU A 1 688 ? -26.313 -2.409 28.292 1.00 53.16 688 LEU A CA 1
ATOM 5386 C C . LEU A 1 688 ? -24.994 -1.897 28.880 1.00 53.16 688 LEU A C 1
ATOM 5388 O O . LEU A 1 688 ? -23.957 -2.507 28.639 1.00 53.16 688 LEU A O 1
ATOM 5392 N N . VAL A 1 689 ? -25.008 -0.844 29.706 1.00 51.22 689 VAL A N 1
ATOM 5393 C CA . VAL A 1 689 ? -23.796 -0.366 30.406 1.00 51.22 689 VAL A CA 1
ATOM 5394 C C . VAL A 1 689 ? -23.286 -1.407 31.418 1.00 51.22 689 VAL A C 1
ATOM 5396 O O . VAL A 1 689 ? -22.079 -1.636 31.523 1.00 51.22 689 VAL A O 1
ATOM 5399 N N . ARG A 1 690 ? -24.186 -2.114 32.119 1.00 53.38 690 ARG A N 1
ATOM 5400 C CA . ARG A 1 690 ? -23.811 -3.245 32.996 1.00 53.38 690 ARG A CA 1
ATOM 5401 C C . ARG A 1 690 ? -23.308 -4.455 32.192 1.00 53.38 690 ARG A C 1
ATOM 5403 O O . ARG A 1 690 ? -22.288 -5.035 32.537 1.00 53.38 690 ARG A O 1
ATOM 5410 N N . GLN A 1 691 ? -23.942 -4.782 31.070 1.00 55.03 691 GLN A N 1
ATOM 5411 C CA . GLN A 1 691 ? -23.566 -5.873 30.168 1.00 55.03 691 GLN A CA 1
ATOM 5412 C C . GLN A 1 691 ? -22.231 -5.604 29.462 1.00 55.03 691 GLN A C 1
ATOM 5414 O O . GLN A 1 691 ? -21.455 -6.544 29.260 1.00 55.03 691 GLN A O 1
ATOM 5419 N N . ALA A 1 692 ? -21.927 -4.341 29.147 1.00 52.12 692 ALA A N 1
ATOM 5420 C CA . ALA A 1 692 ? -20.613 -3.897 28.690 1.00 52.12 692 ALA A CA 1
ATOM 5421 C C . ALA A 1 692 ? -19.539 -4.264 29.702 1.00 52.12 692 ALA A C 1
ATOM 5423 O O . ALA A 1 692 ? -18.509 -4.829 29.335 1.00 52.12 692 ALA A O 1
ATOM 5424 N N . LYS A 1 693 ? -19.833 -4.014 30.980 1.00 51.19 693 LYS A N 1
ATOM 5425 C CA . LYS A 1 693 ? -18.975 -4.362 32.103 1.00 51.19 693 LYS A CA 1
ATOM 5426 C C . LYS A 1 693 ? -18.851 -5.878 32.305 1.00 51.19 693 LYS A C 1
ATOM 5428 O O . LYS A 1 693 ? -17.740 -6.401 32.336 1.00 51.19 693 LYS A O 1
ATOM 5433 N N . ASP A 1 694 ? -19.953 -6.614 32.357 1.00 46.66 694 ASP A N 1
ATOM 5434 C CA . ASP A 1 694 ? -19.937 -8.040 32.716 1.00 46.66 694 ASP A CA 1
ATOM 5435 C C . ASP A 1 694 ? -19.414 -8.948 31.585 1.00 46.66 694 ASP A C 1
ATOM 5437 O O . ASP A 1 694 ? -18.708 -9.929 31.840 1.00 46.66 694 ASP A O 1
ATOM 5441 N N . SER A 1 695 ? -19.693 -8.607 30.320 1.00 49.25 695 SER A N 1
ATOM 5442 C CA . SER A 1 695 ? -19.120 -9.305 29.151 1.00 49.25 695 SER A CA 1
ATOM 5443 C C . SER A 1 695 ? -17.603 -9.133 29.090 1.00 49.25 695 SER A C 1
ATOM 5445 O O . SER A 1 695 ? -16.862 -10.055 28.749 1.00 49.25 695 SER A O 1
ATOM 5447 N N . TRP A 1 696 ? -17.144 -7.941 29.461 1.00 49.69 696 TRP A N 1
ATOM 5448 C CA . TRP A 1 696 ? -15.743 -7.571 29.534 1.00 49.69 696 TRP A CA 1
ATOM 5449 C C . TRP A 1 696 ? -14.997 -8.306 30.664 1.00 49.69 696 TRP A C 1
ATOM 5451 O O . TRP A 1 696 ? -13.848 -8.708 30.462 1.00 49.69 696 TRP A O 1
ATOM 5461 N N . VAL A 1 697 ? -15.636 -8.568 31.820 1.00 44.34 697 VAL A N 1
ATOM 5462 C CA . VAL A 1 697 ? -14.975 -9.274 32.946 1.00 44.34 697 VAL A CA 1
ATOM 5463 C C . VAL A 1 697 ? -14.512 -10.649 32.473 1.00 44.34 697 VAL A C 1
ATOM 5465 O O . VAL A 1 697 ? -13.365 -11.035 32.703 1.00 44.34 697 VAL A O 1
ATOM 5468 N N . LYS A 1 698 ? -15.379 -11.342 31.726 1.00 47.19 698 LYS A N 1
ATOM 5469 C CA . LYS A 1 698 ? -15.118 -12.666 31.146 1.00 47.19 698 LYS A CA 1
ATOM 5470 C C . LYS A 1 698 ? -13.952 -12.652 30.147 1.00 47.19 698 LYS A C 1
ATOM 5472 O O . LYS A 1 698 ? -13.128 -13.562 30.185 1.00 47.19 698 LYS A O 1
ATOM 5477 N N . LEU A 1 699 ? -13.838 -11.610 29.316 1.00 45.31 699 LEU A N 1
ATOM 5478 C CA . LEU A 1 699 ? -12.697 -11.419 28.408 1.00 45.31 699 LEU A CA 1
ATOM 5479 C C . LEU A 1 699 ? -11.386 -11.221 29.188 1.00 45.31 699 LEU A C 1
ATOM 5481 O O . LEU A 1 699 ? -10.399 -11.904 28.923 1.00 45.31 699 LEU A O 1
ATOM 5485 N N . SER A 1 700 ? -11.379 -10.343 30.195 1.00 39.94 700 SER A N 1
ATOM 5486 C CA . SER A 1 700 ? -10.162 -10.052 30.969 1.00 39.94 700 SER A CA 1
ATOM 5487 C C . SER A 1 700 ? -9.617 -11.272 31.737 1.00 39.94 700 SER A C 1
ATOM 5489 O O . SER A 1 700 ? -8.408 -11.513 31.731 1.00 39.94 700 SER A O 1
ATOM 5491 N N . GLY A 1 701 ? -10.501 -12.080 32.340 1.00 37.09 701 GLY A N 1
ATOM 5492 C CA . GLY A 1 701 ? -10.127 -13.262 33.126 1.00 37.09 701 GLY A CA 1
ATOM 5493 C C . GLY A 1 701 ? -9.519 -14.402 32.302 1.00 37.09 701 GLY A C 1
ATOM 5494 O O . GLY A 1 701 ? -8.667 -15.132 32.804 1.00 37.09 701 GLY A O 1
ATOM 5495 N N . ALA A 1 702 ? -9.896 -14.525 31.026 1.00 41.88 702 ALA A N 1
ATOM 5496 C CA . ALA A 1 702 ? -9.303 -15.505 30.119 1.00 41.88 702 ALA A CA 1
ATOM 5497 C C . ALA A 1 702 ? -7.851 -15.153 29.734 1.00 41.88 702 ALA A C 1
ATOM 5499 O O . ALA A 1 702 ? -7.056 -16.049 29.465 1.00 41.88 702 ALA A O 1
ATOM 5500 N N . PHE A 1 703 ? -7.478 -13.866 29.723 1.00 35.72 703 PHE A N 1
ATOM 5501 C CA . PHE A 1 703 ? -6.175 -13.417 29.210 1.00 35.72 703 PHE A CA 1
ATOM 5502 C C . PHE A 1 703 ? -5.089 -13.267 30.273 1.00 35.72 703 PHE A C 1
ATOM 5504 O O . PHE A 1 703 ? -3.908 -13.424 29.955 1.00 35.72 703 PHE A O 1
ATOM 5511 N N . THR A 1 704 ? -5.447 -13.041 31.538 1.00 37.91 704 THR A N 1
ATOM 5512 C CA . THR A 1 704 ? -4.471 -13.025 32.642 1.00 37.91 704 THR A CA 1
ATOM 5513 C C . THR A 1 704 ? -3.813 -14.389 32.872 1.00 37.91 704 THR A C 1
ATOM 5515 O O . THR A 1 704 ? -2.642 -14.423 33.247 1.00 37.91 704 THR A O 1
ATOM 5518 N N . GLN A 1 705 ? -4.488 -15.502 32.560 1.00 35.00 705 GLN A N 1
ATOM 5519 C CA . GLN A 1 705 ? -3.907 -16.853 32.648 1.00 35.00 705 GLN A CA 1
ATOM 5520 C C . GLN A 1 705 ? -2.786 -17.118 31.622 1.00 35.00 705 GLN A C 1
ATOM 5522 O O . GLN A 1 705 ? -1.880 -17.895 31.907 1.00 35.00 705 GLN A O 1
ATOM 5527 N N . PHE A 1 706 ? -2.785 -16.437 30.469 1.00 33.25 706 PHE A N 1
ATOM 5528 C CA . PHE A 1 706 ? -1.736 -16.557 29.437 1.00 33.25 706 PHE A CA 1
ATOM 5529 C C . PHE A 1 706 ? -0.670 -15.443 29.510 1.00 33.25 706 PHE A C 1
ATOM 5531 O O . PHE A 1 706 ? 0.160 -15.305 28.604 1.00 33.25 706 PHE A O 1
ATOM 5538 N N . ALA A 1 707 ? -0.703 -14.607 30.554 1.00 28.89 707 ALA A N 1
ATOM 5539 C CA . ALA A 1 707 ? 0.119 -13.400 30.662 1.00 28.89 707 ALA A CA 1
ATOM 5540 C C . ALA A 1 707 ? 1.422 -13.573 31.467 1.00 28.89 707 ALA A C 1
ATOM 5542 O O . ALA A 1 707 ? 2.227 -12.640 31.504 1.00 28.89 707 ALA A O 1
ATOM 5543 N N . THR A 1 708 ? 1.656 -14.731 32.090 1.00 25.72 708 THR A N 1
ATOM 5544 C CA . THR A 1 708 ? 2.899 -15.059 32.810 1.00 25.72 708 THR A CA 1
ATOM 5545 C C . THR A 1 708 ? 4.092 -15.148 31.847 1.00 25.72 708 THR A C 1
ATOM 5547 O O . THR A 1 708 ? 4.109 -16.009 30.964 1.00 25.72 708 THR A O 1
ATOM 5550 N N . PRO A 1 709 ? 5.123 -14.291 31.982 1.00 30.58 709 PRO A N 1
ATOM 5551 C CA . PRO A 1 709 ? 6.328 -14.412 31.174 1.00 30.58 709 PRO A CA 1
ATOM 5552 C C . PRO A 1 709 ? 7.175 -15.585 31.675 1.00 30.58 709 PRO A C 1
ATOM 5554 O O . PRO A 1 709 ? 7.635 -15.575 32.814 1.00 30.58 709 PRO A O 1
ATOM 5557 N N . GLN A 1 710 ? 7.447 -16.556 30.804 1.00 29.02 710 GLN A N 1
ATOM 5558 C CA . GLN A 1 710 ? 8.641 -17.390 30.943 1.00 29.02 710 GLN A CA 1
ATOM 5559 C C . GLN A 1 710 ? 9.850 -16.485 30.677 1.00 29.02 710 GLN A C 1
ATOM 5561 O O . GLN A 1 710 ? 10.103 -16.108 29.530 1.00 29.02 710 GLN A O 1
ATOM 5566 N N . VAL A 1 711 ? 10.529 -16.063 31.745 1.00 29.64 711 VAL A N 1
ATOM 5567 C CA . VAL A 1 711 ? 11.722 -15.210 31.674 1.00 29.64 711 VAL A CA 1
ATOM 5568 C C . VAL A 1 711 ? 12.877 -16.048 31.109 1.00 29.64 711 VAL A C 1
ATOM 5570 O O . VAL A 1 711 ? 13.210 -17.072 31.705 1.00 29.64 711 VAL A O 1
ATOM 5573 N N . PRO A 1 712 ? 13.488 -15.672 29.970 1.00 28.52 712 PRO A N 1
ATOM 5574 C CA . PRO A 1 712 ? 14.692 -16.344 29.491 1.00 28.52 712 PRO A CA 1
ATOM 5575 C C . PRO A 1 712 ? 15.847 -16.112 30.477 1.00 28.52 712 PRO A C 1
ATOM 5577 O O . PRO A 1 712 ? 15.951 -14.999 30.997 1.00 28.52 712 PRO A O 1
ATOM 5580 N N . PRO A 1 713 ? 16.745 -17.090 30.699 1.00 30.23 713 PRO A N 1
ATOM 5581 C CA . PRO A 1 713 ? 17.982 -16.847 31.433 1.00 30.23 713 PRO A CA 1
ATOM 5582 C C . PRO A 1 713 ? 18.768 -15.693 30.804 1.00 30.23 713 PRO A C 1
ATOM 5584 O O . PRO A 1 713 ? 18.845 -15.581 29.576 1.00 30.23 713 PRO A O 1
ATOM 5587 N N . GLU A 1 714 ? 19.342 -14.833 31.642 1.00 31.97 714 GLU A N 1
ATOM 5588 C CA . GLU A 1 714 ? 20.111 -13.679 31.183 1.00 31.97 714 GLU A CA 1
ATOM 5589 C C . GLU A 1 714 ? 21.331 -14.136 30.374 1.00 31.97 714 GLU A C 1
ATOM 5591 O O . GLU A 1 714 ? 22.092 -15.011 30.795 1.00 31.97 714 GLU A O 1
ATOM 5596 N N . ARG A 1 715 ? 21.545 -13.530 29.200 1.00 31.16 715 ARG A N 1
ATOM 5597 C CA . ARG A 1 715 ? 22.807 -13.699 28.475 1.00 31.16 715 ARG A CA 1
ATOM 5598 C C . ARG A 1 715 ? 23.878 -12.908 29.218 1.00 31.16 715 ARG A C 1
ATOM 5600 O O . ARG A 1 715 ? 23.900 -11.684 29.113 1.00 31.16 715 ARG A O 1
ATOM 5607 N N . GLN A 1 716 ? 24.769 -13.601 29.927 1.00 27.81 716 GLN A N 1
ATOM 5608 C CA . GLN A 1 716 ? 26.006 -12.996 30.419 1.00 27.81 716 GLN A CA 1
ATOM 5609 C C . GLN A 1 716 ? 26.747 -12.352 29.239 1.00 27.81 716 GLN A C 1
ATOM 5611 O O . GLN A 1 716 ? 27.003 -13.002 28.223 1.00 27.81 716 GLN A O 1
ATOM 5616 N N . ALA A 1 717 ? 27.048 -11.060 29.357 1.00 30.80 717 ALA A N 1
ATOM 5617 C CA . ALA A 1 717 ? 27.904 -10.371 28.403 1.00 30.80 717 ALA A CA 1
ATOM 5618 C C . ALA A 1 717 ? 29.365 -10.781 28.642 1.00 30.80 717 ALA A C 1
ATOM 5620 O O . ALA A 1 717 ? 29.775 -10.972 29.785 1.00 30.80 717 ALA A O 1
ATOM 5621 N N . TYR A 1 718 ? 30.146 -10.904 27.568 1.00 29.30 718 TYR A N 1
ATOM 5622 C CA . TYR A 1 718 ? 31.570 -11.225 27.657 1.00 29.30 718 TYR A CA 1
ATOM 5623 C C . TYR A 1 718 ? 32.329 -10.128 28.414 1.00 29.30 718 TYR A C 1
ATOM 5625 O O . TYR A 1 718 ? 32.321 -8.969 27.999 1.00 29.30 718 TYR A O 1
ATOM 5633 N N . SER A 1 719 ? 33.033 -10.514 29.477 1.00 27.70 719 SER A N 1
ATOM 5634 C CA . SER A 1 719 ? 33.957 -9.659 30.225 1.00 27.70 719 SER A CA 1
ATOM 5635 C C . SER A 1 719 ? 35.346 -10.301 30.296 1.00 27.70 719 SER A C 1
ATOM 5637 O O . SER A 1 719 ? 35.812 -10.645 31.376 1.00 27.70 719 SER A O 1
ATOM 5639 N N . ASP A 1 720 ? 35.993 -10.463 29.140 1.00 28.30 720 ASP A N 1
ATOM 5640 C CA . ASP A 1 720 ? 37.384 -10.922 29.030 1.00 28.30 720 ASP A CA 1
ATOM 5641 C C . ASP A 1 720 ? 38.149 -10.060 28.017 1.00 28.30 720 ASP A C 1
ATOM 5643 O O . ASP A 1 720 ? 38.105 -10.276 26.806 1.00 28.30 720 ASP A O 1
ATOM 5647 N N . ALA A 1 721 ? 38.839 -9.045 28.539 1.00 28.47 721 ALA A N 1
ATOM 5648 C CA . ALA A 1 721 ? 39.818 -8.231 27.825 1.00 28.47 721 ALA A CA 1
ATOM 5649 C C . ALA A 1 721 ? 40.843 -7.710 28.846 1.00 28.47 721 ALA A C 1
ATOM 5651 O O . ALA A 1 721 ? 40.694 -6.633 29.423 1.00 28.47 721 ALA A O 1
ATOM 5652 N N . SER A 1 722 ? 41.859 -8.524 29.133 1.00 27.03 722 SER A N 1
ATOM 5653 C CA . SER A 1 722 ? 42.888 -8.224 30.130 1.00 27.03 722 SER A CA 1
ATOM 5654 C C . SER A 1 722 ? 43.846 -7.127 29.648 1.00 27.03 722 SER A C 1
ATOM 5656 O O . SER A 1 722 ? 44.783 -7.401 28.897 1.00 27.03 722 SER A O 1
ATOM 5658 N N . THR A 1 723 ? 43.655 -5.892 30.114 1.00 25.27 723 THR A N 1
ATOM 5659 C CA . THR A 1 723 ? 44.618 -4.801 29.892 1.00 25.27 723 THR A CA 1
ATOM 5660 C C . THR A 1 723 ? 45.697 -4.830 30.973 1.00 25.27 723 THR A C 1
ATOM 5662 O O . THR A 1 723 ? 45.511 -4.303 32.070 1.00 25.27 723 THR A O 1
ATOM 5665 N N . THR A 1 724 ? 46.834 -5.457 30.670 1.00 25.27 724 THR A N 1
ATOM 5666 C CA . THR A 1 724 ? 48.008 -5.487 31.554 1.00 25.27 724 THR A CA 1
ATOM 5667 C C . THR A 1 724 ? 48.541 -4.075 31.797 1.00 25.27 724 THR A C 1
ATOM 5669 O O . THR A 1 724 ? 48.855 -3.354 30.852 1.00 25.27 724 THR A O 1
ATOM 5672 N N . VAL A 1 725 ? 48.691 -3.688 33.065 1.00 23.44 725 VAL A N 1
ATOM 5673 C CA . VAL A 1 725 ? 49.323 -2.417 33.441 1.00 23.44 725 VAL A CA 1
ATOM 5674 C C . VAL A 1 725 ? 50.823 -2.494 33.162 1.00 23.44 725 VAL A C 1
ATOM 5676 O O . VAL A 1 725 ? 51.511 -3.334 33.737 1.00 23.44 725 VAL A O 1
ATOM 5679 N N . TYR A 1 726 ? 51.334 -1.578 32.339 1.00 23.09 726 TYR A N 1
ATOM 5680 C CA . TYR A 1 726 ? 52.766 -1.304 32.228 1.00 23.09 726 TYR A CA 1
ATOM 5681 C C . TYR A 1 726 ? 53.042 0.158 32.577 1.00 23.09 726 TYR A C 1
ATOM 5683 O O . TYR A 1 726 ? 52.677 1.075 31.845 1.00 23.09 726 TYR A O 1
ATOM 5691 N N . SER A 1 727 ? 53.686 0.372 33.721 1.00 24.23 727 SER A N 1
ATOM 5692 C CA . SER A 1 727 ? 54.206 1.672 34.140 1.00 24.23 727 SER A CA 1
ATOM 5693 C C . SER A 1 727 ? 55.545 1.940 33.451 1.00 24.23 727 SER A C 1
ATOM 5695 O O . SER A 1 727 ? 56.504 1.203 33.680 1.00 24.23 727 SER A O 1
ATOM 5697 N N . GLY A 1 728 ? 55.623 2.999 32.645 1.00 23.42 728 GLY A N 1
ATOM 5698 C CA . GLY A 1 728 ? 56.843 3.400 31.942 1.00 23.42 728 GLY A CA 1
ATOM 5699 C C . GLY A 1 728 ? 56.955 4.917 31.836 1.00 23.42 728 GLY A C 1
ATOM 5700 O O . GLY A 1 728 ? 56.472 5.514 30.883 1.00 23.42 728 GLY A O 1
ATOM 5701 N N . SER A 1 729 ? 57.581 5.542 32.829 1.00 22.05 729 SER A N 1
ATOM 5702 C CA . SER A 1 729 ? 58.001 6.945 32.773 1.00 22.05 729 SER A CA 1
ATOM 5703 C C . SER A 1 729 ? 59.382 7.064 32.134 1.00 22.05 729 SER A C 1
ATOM 5705 O O . SER A 1 729 ? 60.250 6.290 32.532 1.00 22.05 729 SER A O 1
ATOM 5707 N N . VAL A 1 730 ? 59.615 8.075 31.285 1.00 23.39 730 VAL A N 1
ATOM 5708 C CA . VAL A 1 730 ? 60.788 8.983 31.343 1.00 23.39 730 VAL A CA 1
ATOM 5709 C C . VAL A 1 730 ? 60.778 9.995 30.182 1.00 23.39 730 VAL A C 1
ATOM 5711 O O . VAL A 1 730 ? 60.414 9.649 29.067 1.00 23.39 730 VAL A O 1
ATOM 5714 N N . GLN A 1 731 ? 61.232 11.214 30.502 1.00 22.84 731 GLN A N 1
ATOM 5715 C CA . GLN A 1 731 ? 61.646 12.331 29.633 1.00 22.84 731 GLN A CA 1
ATOM 5716 C C . GLN A 1 731 ? 60.643 12.968 28.654 1.00 22.84 731 GLN A C 1
ATOM 5718 O O . GLN A 1 731 ? 59.890 12.329 27.929 1.00 22.84 731 GLN A O 1
ATOM 5723 N N . ALA A 1 732 ? 60.719 14.298 28.634 1.00 23.47 732 ALA A N 1
ATOM 5724 C CA . ALA A 1 732 ? 60.232 15.166 27.578 1.00 23.47 732 ALA A CA 1
ATOM 5725 C C . ALA A 1 732 ? 61.445 15.853 26.937 1.00 23.47 732 ALA A C 1
ATOM 5727 O O . ALA A 1 732 ? 62.404 16.164 27.643 1.00 23.47 732 ALA A O 1
ATOM 5728 N N . GLU A 1 733 ? 61.346 16.153 25.648 1.00 22.22 733 GLU A N 1
ATOM 5729 C CA . GLU A 1 733 ? 62.093 17.223 24.984 1.00 22.22 733 GLU A CA 1
ATOM 5730 C C . GLU A 1 733 ? 61.081 18.052 24.178 1.00 22.22 733 GLU A C 1
ATOM 5732 O O . GLU A 1 733 ? 60.103 17.512 23.654 1.00 22.22 733 GLU A O 1
ATOM 5737 N N . ALA A 1 734 ? 61.289 19.367 24.149 1.00 23.56 734 ALA A N 1
ATOM 5738 C CA . ALA A 1 734 ? 60.630 20.299 23.234 1.00 23.56 734 ALA A CA 1
ATOM 5739 C C . ALA A 1 734 ? 61.594 20.547 22.049 1.00 23.56 734 ALA A C 1
ATOM 5741 O O . ALA A 1 734 ? 62.777 20.238 22.158 1.00 23.56 734 ALA A O 1
ATOM 5742 N N . ASP A 1 735 ? 61.153 21.001 20.877 1.00 22.25 735 ASP A N 1
ATOM 5743 C CA . ASP A 1 735 ? 60.911 22.434 20.666 1.00 22.25 735 ASP A CA 1
ATOM 5744 C C . ASP A 1 735 ? 60.194 22.758 19.336 1.00 22.25 735 ASP A C 1
ATOM 5746 O O . ASP A 1 735 ? 60.133 21.922 18.439 1.00 22.25 735 ASP A O 1
ATOM 5750 N N . GLU A 1 736 ? 59.705 24.007 19.264 1.00 23.89 736 GLU A N 1
ATOM 5751 C CA . GLU A 1 736 ? 59.443 24.878 18.090 1.00 23.89 736 GLU A CA 1
ATOM 5752 C C . GLU A 1 736 ? 58.615 24.384 16.869 1.00 23.89 736 GLU A C 1
ATOM 5754 O O . GLU A 1 736 ? 58.755 23.271 16.372 1.00 23.89 736 GLU A O 1
ATOM 5759 N N . GLY A 1 737 ? 57.785 25.281 16.294 1.00 22.98 737 GLY A N 1
ATOM 5760 C CA . GLY A 1 737 ? 57.183 25.062 14.961 1.00 22.98 737 GLY A CA 1
ATOM 5761 C C . GLY A 1 737 ? 55.781 25.632 14.672 1.00 22.98 737 GLY A C 1
ATOM 5762 O O . GLY A 1 737 ? 54.905 24.867 14.284 1.00 22.98 737 GLY A O 1
ATOM 5763 N N . ASP A 1 738 ? 55.569 26.942 14.858 1.00 23.59 738 ASP A N 1
ATOM 5764 C CA . ASP A 1 738 ? 54.639 27.841 14.120 1.00 23.59 738 ASP A CA 1
ATOM 5765 C C . ASP A 1 738 ? 53.663 27.232 13.058 1.00 23.59 738 ASP A C 1
ATOM 5767 O O . ASP A 1 738 ? 54.076 26.509 12.157 1.00 23.59 738 ASP A O 1
ATOM 5771 N N . TYR A 1 739 ? 52.366 27.587 12.959 1.00 24.52 739 TYR A N 1
ATOM 5772 C CA . TYR A 1 739 ? 51.863 28.967 12.806 1.00 24.52 739 TYR A CA 1
ATOM 5773 C C . TYR A 1 739 ? 50.310 29.101 12.760 1.00 24.52 739 TYR A C 1
ATOM 5775 O O . TYR A 1 739 ? 49.599 28.209 12.307 1.00 24.52 739 TYR A O 1
ATOM 5783 N N . ILE A 1 740 ? 49.842 30.323 13.064 1.00 24.75 740 ILE A N 1
ATOM 5784 C CA . ILE A 1 740 ? 48.632 31.042 12.582 1.00 24.75 740 ILE A CA 1
ATOM 5785 C C . ILE A 1 740 ? 47.223 30.467 12.849 1.00 24.75 740 ILE A C 1
ATOM 5787 O O . ILE A 1 740 ? 46.726 29.544 12.211 1.00 24.75 740 ILE A O 1
ATOM 5791 N N . HIS A 1 741 ? 46.490 31.249 13.647 1.00 25.62 741 HIS A N 1
ATOM 5792 C CA . HIS A 1 741 ? 45.031 31.327 13.694 1.00 25.62 741 HIS A CA 1
ATOM 5793 C C . HIS A 1 741 ? 44.625 32.745 13.222 1.00 25.62 741 HIS A C 1
ATOM 5795 O O . HIS A 1 741 ? 44.891 33.704 13.944 1.00 25.62 741 HIS A O 1
ATOM 5801 N N . THR A 1 742 ? 43.966 32.922 12.064 1.00 24.52 742 THR A N 1
ATOM 5802 C CA . THR A 1 742 ? 43.326 34.222 11.722 1.00 24.52 742 THR A CA 1
ATOM 5803 C C . THR A 1 742 ? 42.079 34.104 10.840 1.00 24.52 742 THR A C 1
ATOM 5805 O O . THR A 1 742 ? 42.127 34.031 9.617 1.00 24.52 742 THR A O 1
ATOM 5808 N N . THR A 1 743 ? 40.935 34.123 11.519 1.00 26.62 743 THR A N 1
ATOM 5809 C CA . THR A 1 743 ? 39.802 35.043 11.322 1.00 26.62 743 THR A CA 1
ATOM 5810 C C . THR A 1 743 ? 39.786 35.955 10.085 1.00 26.62 743 THR A C 1
ATOM 5812 O O . THR A 1 743 ? 40.726 36.712 9.859 1.00 26.62 743 THR A O 1
ATOM 5815 N N . PHE A 1 744 ? 38.604 36.091 9.469 1.00 21.06 744 PHE A N 1
ATOM 5816 C CA . PHE A 1 744 ? 38.124 37.407 9.026 1.00 21.06 744 PHE A CA 1
ATOM 5817 C C . PHE A 1 744 ? 36.680 37.664 9.482 1.00 21.06 744 PHE A C 1
ATOM 5819 O O . PHE A 1 744 ? 35.831 36.778 9.453 1.00 21.06 744 PHE A O 1
ATOM 5826 N N . ILE A 1 745 ? 36.430 38.897 9.924 1.00 25.17 745 ILE A N 1
ATOM 5827 C CA . ILE A 1 745 ? 35.132 39.467 10.320 1.00 25.17 745 ILE A CA 1
ATOM 5828 C C . ILE A 1 745 ? 34.909 40.682 9.416 1.00 25.17 745 ILE A C 1
ATOM 5830 O O . ILE A 1 745 ? 35.900 41.363 9.141 1.00 25.17 745 ILE A O 1
ATOM 5834 N N . ARG A 1 746 ? 33.656 40.972 9.015 1.00 25.44 746 ARG A N 1
ATOM 5835 C CA . ARG A 1 746 ? 33.023 42.319 8.930 1.00 25.44 746 ARG A CA 1
ATOM 5836 C C . ARG A 1 746 ? 31.723 42.309 8.094 1.00 25.44 746 ARG A C 1
ATOM 5838 O O . ARG A 1 746 ? 31.512 41.378 7.328 1.00 25.44 746 ARG A O 1
ATOM 5845 N N . ASP A 1 747 ? 30.808 43.276 8.231 1.00 22.31 747 ASP A N 1
ATOM 5846 C CA . ASP A 1 747 ? 30.855 44.487 9.078 1.00 22.31 747 ASP A CA 1
ATOM 5847 C C . ASP A 1 747 ? 29.512 44.848 9.744 1.00 22.31 747 ASP A C 1
ATOM 5849 O O . ASP A 1 747 ? 28.469 44.266 9.447 1.00 22.31 747 ASP A O 1
ATOM 5853 N N . SER A 1 748 ? 29.556 45.841 10.638 1.00 29.00 748 SER A N 1
ATOM 5854 C CA . SER A 1 748 ? 28.428 46.345 11.437 1.00 29.00 748 SER A CA 1
ATOM 5855 C C . SER A 1 748 ? 28.451 47.873 11.559 1.00 29.00 748 SER A C 1
ATOM 5857 O O . SER A 1 748 ? 29.523 48.441 11.750 1.00 29.00 748 SER A O 1
ATOM 5859 N N . SER A 1 749 ? 27.296 48.550 11.523 1.00 27.62 749 SER A N 1
ATOM 5860 C CA . SER A 1 749 ? 27.143 49.972 11.913 1.00 27.62 749 SER A CA 1
ATOM 5861 C C . SER A 1 749 ? 25.651 50.390 11.978 1.00 27.62 749 SER A C 1
ATOM 5863 O O . SER A 1 749 ? 24.849 49.840 11.232 1.00 27.62 749 SER A O 1
ATOM 5865 N N . ASN A 1 750 ? 25.196 51.333 12.827 1.00 28.47 750 ASN A N 1
ATOM 5866 C CA . ASN A 1 750 ? 25.872 51.976 13.970 1.00 28.47 750 ASN A CA 1
ATOM 5867 C C . ASN A 1 750 ? 24.917 52.625 15.014 1.00 28.47 750 ASN A C 1
ATOM 5869 O O . ASN A 1 750 ? 23.879 53.165 14.652 1.00 28.47 750 ASN A O 1
ATOM 5873 N N . ASN A 1 751 ? 25.411 52.705 16.261 1.00 28.72 751 ASN A N 1
ATOM 5874 C CA . ASN A 1 751 ? 25.298 53.802 17.255 1.00 28.72 751 ASN A CA 1
ATOM 5875 C C . ASN A 1 751 ? 23.990 54.226 17.993 1.00 28.72 751 ASN A C 1
ATOM 5877 O O . ASN A 1 751 ? 23.131 54.904 17.445 1.00 28.72 751 ASN A O 1
ATOM 5881 N N . ASN A 1 752 ? 24.091 54.092 19.333 1.00 28.44 752 ASN A N 1
ATOM 5882 C CA . ASN A 1 752 ? 23.877 55.101 20.408 1.00 28.44 752 ASN A CA 1
ATOM 5883 C C . ASN A 1 752 ? 22.458 55.491 20.907 1.00 28.44 752 ASN A C 1
ATOM 5885 O O . ASN A 1 752 ? 21.545 55.711 20.125 1.00 28.44 752 ASN A O 1
ATOM 5889 N N . GLY A 1 753 ? 22.303 55.656 22.245 1.00 24.23 753 GLY A N 1
ATOM 5890 C CA . GLY A 1 753 ? 21.010 56.034 22.874 1.00 24.23 753 GLY A CA 1
ATOM 5891 C C . GLY A 1 753 ? 20.923 56.390 24.387 1.00 24.23 753 GLY A C 1
ATOM 5892 O O . GLY A 1 753 ? 20.027 57.139 24.743 1.00 24.23 753 GLY A O 1
ATOM 5893 N N . SER A 1 754 ? 21.846 55.958 25.265 1.00 26.02 754 SER A N 1
ATOM 5894 C CA . SER A 1 754 ? 22.103 56.471 26.651 1.00 26.02 754 SER A CA 1
ATOM 5895 C C . SER A 1 754 ? 21.045 56.447 27.809 1.00 26.02 754 SER A C 1
ATOM 5897 O O . SER A 1 754 ? 19.925 56.912 27.665 1.00 26.02 754 SER A O 1
ATOM 5899 N N . LEU A 1 755 ? 21.555 56.103 29.017 1.00 27.12 755 LEU A N 1
ATOM 5900 C CA . LEU A 1 755 ? 21.286 56.644 30.387 1.00 27.12 755 LEU A CA 1
ATOM 5901 C C . LEU A 1 755 ? 20.264 56.048 31.410 1.00 27.12 755 LEU A C 1
ATOM 5903 O O . LEU A 1 755 ? 19.070 55.946 31.169 1.00 27.12 755 LEU A O 1
ATOM 5907 N N . SER A 1 756 ? 20.788 55.871 32.648 1.00 26.64 756 SER A N 1
ATOM 5908 C CA . SER A 1 756 ? 20.167 55.724 34.001 1.00 26.64 756 SER A CA 1
ATOM 5909 C C . SER A 1 756 ? 19.221 54.538 34.320 1.00 26.64 756 SER A C 1
ATOM 5911 O O . SER A 1 756 ? 18.401 54.164 33.497 1.00 26.64 756 SER A O 1
ATOM 5913 N N . GLY A 1 757 ? 19.242 53.928 35.523 1.00 25.23 757 GLY A N 1
ATOM 5914 C CA . GLY A 1 757 ? 20.175 54.053 36.667 1.00 25.23 757 GLY A CA 1
ATOM 5915 C C . GLY A 1 757 ? 19.695 53.321 37.951 1.00 25.23 757 GLY A C 1
ATOM 5916 O O . GLY A 1 757 ? 18.493 53.263 38.178 1.00 25.23 757 GLY A O 1
ATOM 5917 N N . SER A 1 758 ? 20.629 52.826 38.795 1.00 24.52 758 SER A N 1
ATOM 5918 C CA . SER A 1 758 ? 20.447 52.104 40.101 1.00 24.52 758 SER A CA 1
ATOM 5919 C C . SER A 1 758 ? 19.619 50.785 40.068 1.00 24.52 758 SER A C 1
ATOM 5921 O O . SER A 1 758 ? 18.618 50.715 39.372 1.00 24.52 758 SER A O 1
ATOM 5923 N N . ALA A 1 759 ? 19.982 49.633 40.668 1.00 27.34 759 ALA A N 1
ATOM 5924 C CA . ALA A 1 759 ? 20.672 49.275 41.933 1.00 27.34 759 ALA A CA 1
ATOM 5925 C C . ALA A 1 759 ? 19.784 49.503 43.190 1.00 27.34 759 ALA A C 1
ATOM 5927 O O . ALA A 1 759 ? 19.039 50.472 43.205 1.00 27.34 759 ALA A O 1
ATOM 5928 N N . THR A 1 760 ? 19.752 48.661 44.238 1.00 26.16 760 THR A N 1
ATOM 5929 C CA . THR A 1 760 ? 20.769 47.742 44.806 1.00 26.16 760 THR A CA 1
ATOM 5930 C C . THR A 1 760 ? 20.191 46.435 45.440 1.00 26.16 760 THR A C 1
ATOM 5932 O O . THR A 1 760 ? 19.051 46.418 45.881 1.00 26.16 760 THR A O 1
ATOM 5935 N N . GLU A 1 761 ? 21.018 45.366 45.476 1.00 28.25 761 GLU A N 1
ATOM 5936 C CA . GLU A 1 761 ? 21.401 44.496 46.639 1.00 28.25 761 GLU A CA 1
ATOM 5937 C C . GLU A 1 761 ? 20.386 43.673 47.493 1.00 28.25 761 GLU A C 1
ATOM 5939 O O . GLU A 1 761 ? 19.228 44.034 47.629 1.00 28.25 761 GLU A O 1
ATOM 5944 N N . SER A 1 762 ? 20.774 42.583 48.200 1.00 27.14 762 SER A N 1
ATOM 5945 C CA . SER A 1 762 ? 21.900 41.608 48.064 1.00 27.14 762 SER A CA 1
ATOM 5946 C C . SER A 1 762 ? 21.752 40.394 49.029 1.00 27.14 762 SER A C 1
ATOM 5948 O O . SER A 1 762 ? 20.927 40.461 49.929 1.00 27.14 762 SER A O 1
ATOM 5950 N N . THR A 1 763 ? 22.630 39.372 48.877 1.00 26.80 763 THR A N 1
ATOM 5951 C CA . THR A 1 763 ? 23.119 38.355 49.874 1.00 26.80 763 THR A CA 1
ATOM 5952 C C . THR A 1 763 ? 22.107 37.476 50.661 1.00 26.80 763 THR A C 1
ATOM 5954 O O . THR A 1 763 ? 20.942 37.817 50.785 1.00 26.80 763 THR A O 1
ATOM 5957 N N . SER A 1 764 ? 22.423 36.304 51.250 1.00 27.78 764 SER A N 1
ATOM 5958 C CA . SER A 1 764 ? 23.385 35.179 51.028 1.00 27.78 764 SER A CA 1
ATOM 5959 C C . SER A 1 764 ? 22.861 33.953 51.860 1.00 27.78 764 SER A C 1
ATOM 5961 O O . SER A 1 764 ? 21.724 34.020 52.317 1.00 27.78 764 SER A O 1
ATOM 5963 N N . SER A 1 765 ? 23.467 32.772 52.098 1.00 27.02 765 SER A N 1
ATOM 5964 C CA . SER A 1 765 ? 24.832 32.194 52.012 1.00 27.02 765 SER A CA 1
ATOM 5965 C C . SER A 1 765 ? 24.760 30.651 51.789 1.00 27.02 765 SER A C 1
ATOM 5967 O O . SER A 1 765 ? 23.677 30.113 51.579 1.00 27.02 765 SER A O 1
ATOM 5969 N N . LEU A 1 766 ? 25.885 29.917 51.883 1.00 28.89 766 LEU A N 1
ATOM 5970 C CA . LEU A 1 766 ? 25.941 28.434 51.933 1.00 28.89 766 LEU A CA 1
ATOM 5971 C C . LEU A 1 766 ? 26.124 27.891 53.371 1.00 28.89 766 LEU A C 1
ATOM 5973 O O . LEU A 1 766 ? 26.574 28.619 54.253 1.00 28.89 766 LEU A O 1
ATOM 5977 N N . GLY A 1 767 ? 25.890 26.583 53.572 1.00 24.36 767 GLY A N 1
ATOM 5978 C CA . GLY A 1 767 ? 26.385 25.823 54.733 1.00 24.36 767 GLY A CA 1
ATOM 5979 C C . GLY A 1 767 ? 26.074 24.316 54.675 1.00 24.36 767 GLY A C 1
ATOM 5980 O O . GLY A 1 767 ? 24.909 23.932 54.675 1.00 24.36 767 GLY A O 1
ATOM 5981 N N . THR A 1 768 ? 27.101 23.457 54.651 1.00 27.98 768 THR A N 1
ATOM 5982 C CA . THR A 1 768 ? 26.993 21.977 54.634 1.00 27.98 768 THR A CA 1
ATOM 5983 C C . THR A 1 768 ? 27.765 21.345 55.794 1.00 27.98 768 THR A C 1
ATOM 5985 O O . THR A 1 768 ? 28.933 21.680 55.980 1.00 27.98 768 THR A O 1
ATOM 5988 N N . ILE A 1 769 ? 27.161 20.395 56.520 1.00 27.09 769 ILE A N 1
ATOM 5989 C CA . ILE A 1 769 ? 27.813 19.555 57.548 1.00 27.09 769 ILE A CA 1
ATOM 5990 C C . ILE A 1 769 ? 27.278 18.112 57.436 1.00 27.09 769 ILE A C 1
ATOM 5992 O O . ILE A 1 769 ? 26.128 17.910 57.046 1.00 27.09 769 ILE A O 1
ATOM 5996 N N . ASN A 1 770 ? 28.120 17.126 57.759 1.00 27.69 770 ASN A N 1
ATOM 5997 C CA . ASN A 1 770 ? 27.841 15.690 57.656 1.00 27.69 770 ASN A CA 1
ATOM 5998 C C . ASN A 1 770 ? 27.348 15.030 58.969 1.00 27.69 770 ASN A C 1
ATOM 6000 O O . ASN A 1 770 ? 27.605 15.518 60.066 1.00 27.69 770 ASN A O 1
ATOM 6004 N N . ASP A 1 771 ? 26.821 13.812 58.787 1.00 26.69 771 ASP A N 1
ATOM 6005 C CA . ASP A 1 771 ? 27.119 12.584 59.556 1.00 26.69 771 ASP A CA 1
ATOM 6006 C C . ASP A 1 771 ? 26.277 12.078 60.754 1.00 26.69 771 ASP A C 1
ATOM 6008 O O . ASP A 1 771 ? 25.836 12.796 61.646 1.00 26.69 771 ASP A O 1
ATOM 6012 N N . THR A 1 772 ? 26.234 10.735 60.801 1.00 26.44 772 THR A N 1
ATOM 6013 C CA . THR A 1 772 ? 25.851 9.792 61.883 1.00 26.44 772 THR A CA 1
ATOM 6014 C C . THR A 1 772 ? 24.381 9.548 62.289 1.00 26.44 772 THR A C 1
ATOM 6016 O O . THR A 1 772 ? 23.484 10.376 62.180 1.00 26.44 772 THR A O 1
ATOM 6019 N N . ALA A 1 773 ? 24.147 8.299 62.721 1.00 26.55 773 ALA A N 1
ATOM 6020 C CA . ALA A 1 773 ? 22.853 7.638 62.909 1.00 26.55 773 ALA A CA 1
ATOM 6021 C C . ALA A 1 773 ? 22.256 7.764 64.330 1.00 26.55 773 ALA A C 1
ATOM 6023 O O . ALA A 1 773 ? 22.981 7.867 65.315 1.00 26.55 773 ALA A O 1
ATOM 6024 N N . GLY A 1 774 ? 20.929 7.619 64.454 1.00 22.94 774 GLY A N 1
ATOM 6025 C CA . GLY A 1 774 ? 20.226 7.501 65.743 1.00 22.94 774 GLY A CA 1
ATOM 6026 C C . GLY A 1 774 ? 18.710 7.261 65.576 1.00 22.94 774 GLY A C 1
ATOM 6027 O O . GLY A 1 774 ? 18.139 7.759 64.604 1.00 22.94 774 GLY A O 1
ATOM 6028 N N . PRO A 1 775 ? 18.031 6.474 66.441 1.00 33.16 775 PRO A N 1
ATOM 6029 C CA . PRO A 1 775 ? 16.746 5.866 66.074 1.00 33.16 775 PRO A CA 1
ATOM 6030 C C . PRO A 1 775 ? 15.473 6.554 66.610 1.00 33.16 775 PRO A C 1
ATOM 6032 O O . PRO A 1 775 ? 15.416 7.073 67.719 1.00 33.16 775 PRO A O 1
ATOM 6035 N N . THR A 1 776 ? 14.394 6.390 65.835 1.00 28.05 776 THR A N 1
ATOM 6036 C CA . THR A 1 776 ? 12.972 6.342 66.249 1.00 28.05 776 THR A CA 1
ATOM 6037 C C . THR A 1 776 ? 12.413 7.409 67.205 1.00 28.05 776 THR A C 1
ATOM 6039 O O . THR A 1 776 ? 12.516 7.293 68.424 1.00 28.05 776 THR A O 1
ATOM 6042 N N . LYS A 1 777 ? 11.535 8.269 66.669 1.00 26.00 777 LYS A N 1
ATOM 6043 C CA . LYS A 1 777 ? 10.298 8.679 67.363 1.00 26.00 777 LYS A CA 1
ATOM 6044 C C . LYS A 1 777 ? 9.130 8.731 66.375 1.00 26.00 777 LYS A C 1
ATOM 6046 O O . LYS A 1 777 ? 9.242 9.317 65.305 1.00 26.00 777 LYS A O 1
ATOM 6051 N N . ARG A 1 778 ? 8.012 8.083 66.724 1.00 30.56 778 ARG A N 1
ATOM 6052 C CA . ARG A 1 778 ? 6.769 8.119 65.936 1.00 30.56 778 ARG A CA 1
ATOM 6053 C C . ARG A 1 778 ? 6.123 9.499 66.057 1.00 30.56 778 ARG A C 1
ATOM 6055 O O . ARG A 1 778 ? 5.842 9.919 67.174 1.00 30.56 778 ARG A O 1
ATOM 6062 N N . PHE A 1 779 ? 5.754 10.103 64.931 1.00 25.28 779 PHE A N 1
ATOM 6063 C CA . PHE A 1 779 ? 4.641 11.050 64.873 1.00 25.28 779 PHE A CA 1
ATOM 6064 C C . PHE A 1 779 ? 3.708 10.659 63.726 1.00 25.28 779 PHE A C 1
ATOM 6066 O O . PHE A 1 779 ? 4.070 10.731 62.555 1.00 25.28 779 PHE A O 1
ATOM 6073 N N . ASN A 1 780 ? 2.501 10.213 64.079 1.00 28.58 780 ASN A N 1
ATOM 6074 C CA . ASN A 1 780 ? 1.451 9.916 63.112 1.00 28.58 780 ASN A CA 1
ATOM 6075 C C . ASN A 1 780 ? 0.790 11.229 62.674 1.00 28.58 780 ASN A C 1
ATOM 6077 O O . ASN A 1 780 ? -0.107 11.720 63.355 1.00 28.58 780 ASN A O 1
ATOM 6081 N N . LEU A 1 781 ? 1.187 11.762 61.520 1.00 26.45 781 LEU A N 1
ATOM 6082 C CA . LEU A 1 781 ? 0.394 12.750 60.788 1.00 26.45 781 LEU A CA 1
ATOM 6083 C C . LEU A 1 781 ? -0.143 12.100 59.512 1.00 26.45 781 LEU A C 1
ATOM 6085 O O . LEU A 1 781 ? 0.559 11.964 58.513 1.00 26.45 781 LEU A O 1
ATOM 6089 N N . LEU A 1 782 ? -1.400 11.657 59.579 1.00 24.22 782 LEU A N 1
ATOM 6090 C CA . LEU A 1 782 ? -2.155 11.129 58.444 1.00 24.22 782 LEU A CA 1
ATOM 6091 C C . LEU A 1 782 ? -2.526 12.281 57.489 1.00 24.22 782 LEU A C 1
ATOM 6093 O O . LEU A 1 782 ? -3.324 13.133 57.889 1.00 24.22 782 LEU A O 1
ATOM 6097 N N . PRO A 1 783 ? -2.050 12.306 56.227 1.00 27.22 783 PRO A N 1
ATOM 6098 C CA . PRO A 1 783 ? -2.455 13.310 55.243 1.00 27.22 783 PRO A CA 1
ATOM 6099 C C . PRO A 1 783 ? -3.859 12.993 54.696 1.00 27.22 783 PRO A C 1
ATOM 6101 O O . PRO A 1 783 ? -4.035 12.506 53.576 1.00 27.22 783 PRO A O 1
ATOM 6104 N N . THR A 1 784 ? -4.870 13.262 55.518 1.00 37.22 784 THR A N 1
ATOM 6105 C CA . THR A 1 784 ? -6.296 13.093 55.200 1.00 37.22 784 THR A CA 1
ATOM 6106 C C . THR A 1 784 ? -6.929 14.466 54.933 1.00 37.22 784 THR A C 1
ATOM 6108 O O . THR A 1 784 ? -6.440 15.474 55.426 1.00 37.22 784 THR A O 1
ATOM 6111 N N . ILE A 1 785 ? -8.039 14.516 54.185 1.00 33.12 785 ILE A N 1
ATOM 6112 C CA . ILE A 1 785 ? -8.859 15.732 53.957 1.00 33.12 785 ILE A CA 1
ATOM 6113 C C . ILE A 1 785 ? -8.224 16.825 53.050 1.00 33.12 785 ILE A C 1
ATOM 6115 O O . ILE A 1 785 ? -8.545 17.999 53.161 1.00 33.12 785 ILE A O 1
ATOM 6119 N N . HIS A 1 786 ? -7.411 16.456 52.046 1.00 33.44 786 HIS A N 1
ATOM 6120 C CA . HIS A 1 786 ? -7.115 17.366 50.910 1.00 33.44 786 HIS A CA 1
ATOM 6121 C C . HIS A 1 786 ? -7.294 16.776 49.496 1.00 33.44 786 HIS A C 1
ATOM 6123 O O . HIS A 1 786 ? -7.159 17.502 48.513 1.00 33.44 786 HIS A O 1
ATOM 6129 N N . LYS A 1 787 ? -7.666 15.494 49.348 1.00 42.25 787 LYS A N 1
ATOM 6130 C CA . LYS A 1 787 ? -7.907 14.895 48.017 1.00 42.25 787 LYS A CA 1
ATOM 6131 C C . LYS A 1 787 ? -9.253 15.298 47.392 1.00 42.25 787 LYS A C 1
ATOM 6133 O O . LYS A 1 787 ? -9.306 15.548 46.193 1.00 42.25 787 LYS A O 1
ATOM 6138 N N . ASN A 1 788 ? -10.319 15.409 48.188 1.00 54.22 788 ASN A N 1
ATOM 6139 C CA . ASN A 1 788 ? -11.681 15.543 47.654 1.00 54.22 788 ASN A CA 1
ATOM 6140 C C . ASN A 1 788 ? -11.916 16.870 46.918 1.00 54.22 788 ASN A C 1
ATOM 6142 O O . ASN A 1 788 ? -12.424 16.852 45.805 1.00 54.22 788 ASN A O 1
ATOM 6146 N N . ALA A 1 789 ? -11.505 18.013 47.480 1.00 55.75 789 ALA A N 1
ATOM 6147 C CA . ALA A 1 789 ? -11.762 19.325 46.872 1.00 55.75 789 ALA A CA 1
ATOM 6148 C C . ALA A 1 789 ? -11.136 19.476 45.470 1.00 55.75 789 ALA A C 1
ATOM 6150 O O . ALA A 1 789 ? -11.750 20.055 44.575 1.00 55.75 789 ALA A O 1
ATOM 6151 N N . LYS A 1 790 ? -9.939 18.909 45.252 1.00 60.31 790 LYS A N 1
ATOM 6152 C CA . LYS A 1 790 ? -9.286 18.921 43.936 1.00 60.31 790 LYS A CA 1
ATOM 6153 C C . LYS A 1 790 ? -10.000 18.004 42.939 1.00 60.31 790 LYS A C 1
ATOM 6155 O O . LYS A 1 790 ? -10.185 18.406 41.796 1.00 60.31 790 LYS A O 1
ATOM 6160 N N . ASN A 1 791 ? -10.432 16.817 43.371 1.00 66.44 791 ASN A N 1
ATOM 6161 C CA . ASN A 1 791 ? -11.197 15.902 42.521 1.00 66.44 791 ASN A CA 1
ATOM 6162 C C . ASN A 1 791 ? -12.568 16.488 42.147 1.00 66.44 791 ASN A C 1
ATOM 6164 O O . ASN A 1 791 ? -12.915 16.463 40.973 1.00 66.44 791 ASN A O 1
ATOM 6168 N N . HIS A 1 792 ? -13.298 17.087 43.094 1.00 70.44 792 HIS A N 1
ATOM 6169 C CA . HIS A 1 792 ? -14.597 17.716 42.827 1.00 70.44 792 HIS A CA 1
ATOM 6170 C C . HIS A 1 792 ? -14.505 18.908 41.875 1.00 70.44 792 HIS A C 1
ATOM 6172 O O . HIS A 1 792 ? -15.382 19.064 41.032 1.00 70.44 792 HIS A O 1
ATOM 6178 N N . ARG A 1 793 ? -13.439 19.719 41.950 1.00 76.75 793 ARG A N 1
ATOM 6179 C CA . ARG A 1 793 ? -13.218 20.764 40.942 1.00 76.75 793 ARG A CA 1
ATOM 6180 C C . ARG A 1 793 ? -12.980 20.159 39.559 1.00 76.75 793 ARG A C 1
ATOM 6182 O O . ARG A 1 793 ? -13.653 20.545 38.622 1.00 76.75 793 ARG A O 1
ATOM 6189 N N . ILE A 1 794 ? -12.101 19.164 39.449 1.00 74.94 794 ILE A N 1
ATOM 6190 C CA . ILE A 1 794 ? -11.820 18.490 38.172 1.00 74.94 794 ILE A CA 1
ATOM 6191 C C . ILE A 1 794 ? -13.083 17.811 37.596 1.00 74.94 794 ILE A C 1
ATOM 6193 O O . ILE A 1 794 ? -13.276 17.812 36.384 1.00 74.94 794 ILE A O 1
ATOM 6197 N N . GLN A 1 795 ? -13.953 17.256 38.448 1.00 71.69 795 GLN A N 1
ATOM 6198 C CA . GLN A 1 795 ? -15.272 16.745 38.057 1.00 71.69 795 GLN A CA 1
ATOM 6199 C C . GLN A 1 795 ? -16.181 17.877 37.551 1.00 71.69 795 GLN A C 1
ATOM 6201 O O . GLN A 1 795 ? -16.762 17.735 36.484 1.00 71.69 795 GLN A O 1
ATOM 6206 N N . ALA A 1 796 ? -16.258 19.014 38.251 1.00 76.44 796 ALA A N 1
ATOM 6207 C CA . ALA A 1 796 ? -17.038 20.177 37.817 1.00 76.44 796 ALA A CA 1
ATOM 6208 C C . ALA A 1 796 ? -16.549 20.753 36.474 1.00 76.44 796 ALA A C 1
ATOM 6210 O O . ALA A 1 796 ? -17.360 20.911 35.566 1.00 76.44 796 ALA A O 1
ATOM 6211 N N . ASP A 1 797 ? -15.235 20.956 36.317 1.00 80.81 797 ASP A N 1
ATOM 6212 C CA . ASP A 1 797 ? -14.605 21.405 35.067 1.00 80.81 797 ASP A CA 1
ATOM 6213 C C . ASP A 1 797 ? -14.968 20.447 33.892 1.00 80.81 797 ASP A C 1
ATOM 6215 O O . ASP A 1 797 ? -15.186 20.870 32.757 1.00 80.81 797 ASP A O 1
ATOM 6219 N N . ALA A 1 798 ? -15.079 19.136 34.158 1.00 79.94 798 ALA A N 1
ATOM 6220 C CA . ALA A 1 798 ? -15.478 18.121 33.176 1.00 79.94 798 ALA A CA 1
ATOM 6221 C C . ALA A 1 798 ? -16.994 18.059 32.901 1.00 79.94 798 ALA A C 1
ATOM 6223 O O . ALA A 1 798 ? -17.396 17.714 31.792 1.00 79.94 798 ALA A O 1
ATOM 6224 N N . LEU A 1 799 ? -17.833 18.369 33.893 1.00 79.00 799 LEU A N 1
ATOM 6225 C CA . LEU A 1 799 ? -19.288 18.499 33.735 1.00 79.00 799 LEU A CA 1
ATOM 6226 C C . LEU A 1 799 ? -19.647 19.740 32.904 1.00 79.00 799 LEU A C 1
ATOM 6228 O O . LEU A 1 799 ? -20.627 19.714 32.162 1.00 79.00 799 LEU A O 1
ATOM 6232 N N . GLU A 1 800 ? -18.833 20.794 32.992 1.00 82.38 800 GLU A N 1
ATOM 6233 C CA . GLU A 1 800 ? -18.909 21.981 32.137 1.00 82.38 800 GLU A CA 1
ATOM 6234 C C . GLU A 1 800 ? -18.514 21.644 30.687 1.00 82.38 800 GLU A C 1
ATOM 6236 O O . GLU A 1 800 ? -19.331 21.836 29.787 1.00 82.38 800 GLU A O 1
ATOM 6241 N N . GLU A 1 801 ? -17.346 21.022 30.446 1.00 83.75 801 GLU A N 1
ATOM 6242 C CA . GLU A 1 801 ? -16.905 20.572 29.100 1.00 83.75 801 GLU A CA 1
ATOM 6243 C C . GLU A 1 801 ? -17.849 19.542 28.420 1.00 83.75 801 GLU A C 1
ATOM 6245 O O . GLU A 1 801 ? -17.725 19.310 27.211 1.00 83.75 801 GLU A O 1
ATOM 6250 N N . LEU A 1 802 ? -18.774 18.929 29.175 1.00 78.25 802 LEU A N 1
ATOM 6251 C CA . LEU A 1 802 ? -19.827 18.008 28.708 1.00 78.25 802 LEU A CA 1
ATOM 6252 C C . LEU A 1 802 ? -21.247 18.612 28.754 1.00 78.25 802 LEU A C 1
ATOM 6254 O O . LEU A 1 802 ? -22.229 17.899 28.525 1.00 78.25 802 LEU A O 1
ATOM 6258 N N . SER A 1 803 ? -21.386 19.904 29.065 1.00 80.19 803 SER A N 1
ATOM 6259 C CA . SER A 1 803 ? -22.675 20.605 29.062 1.00 80.19 803 SER A CA 1
ATOM 6260 C C . SER A 1 803 ? -23.337 20.576 27.680 1.00 80.19 803 SER A C 1
ATOM 6262 O O . SER A 1 803 ? -22.663 20.597 26.651 1.00 80.19 803 SER A O 1
ATOM 6264 N N . MET A 1 804 ? -24.673 20.530 27.652 1.00 77.31 804 MET A N 1
ATOM 6265 C CA . MET A 1 804 ? -25.431 20.483 26.396 1.00 77.31 804 MET A CA 1
ATOM 6266 C C . MET A 1 804 ? -25.111 21.678 25.494 1.00 77.31 804 MET A C 1
ATOM 6268 O O . MET A 1 804 ? -24.962 21.500 24.290 1.00 77.31 804 MET A O 1
ATOM 6272 N N . ASP A 1 805 ? -24.938 22.860 26.086 1.00 79.31 805 ASP A N 1
ATOM 6273 C CA . ASP A 1 805 ? -24.699 24.109 25.365 1.00 79.31 805 ASP A CA 1
ATOM 6274 C C . ASP A 1 805 ? -23.304 24.136 24.717 1.00 79.31 805 ASP A C 1
ATOM 6276 O O . ASP A 1 805 ? -23.179 24.496 23.548 1.00 79.31 805 ASP A O 1
ATOM 6280 N N . LEU A 1 806 ? -22.256 23.678 25.420 1.00 78.88 806 LEU A N 1
ATOM 6281 C CA . LEU A 1 806 ? -20.908 23.574 24.842 1.00 78.88 806 LEU A CA 1
ATOM 6282 C C . LEU A 1 806 ? -20.785 22.418 23.840 1.00 78.88 806 LEU A C 1
ATOM 6284 O O . LEU A 1 806 ? -20.093 22.561 22.832 1.00 78.88 806 LEU A O 1
ATOM 6288 N N . LEU A 1 807 ? -21.486 21.299 24.059 1.00 79.12 807 LEU A N 1
ATOM 6289 C CA . LEU A 1 807 ? -21.574 20.231 23.060 1.00 79.12 807 LEU A CA 1
ATOM 6290 C C . LEU A 1 807 ? -22.349 20.675 21.811 1.00 79.12 807 LEU A C 1
ATOM 6292 O O . LEU A 1 807 ? -22.015 20.218 20.721 1.00 79.12 807 LEU A O 1
ATOM 6296 N N . HIS A 1 808 ? -23.341 21.559 21.933 1.00 76.25 808 HIS A N 1
ATOM 6297 C CA . HIS A 1 808 ? -24.040 22.138 20.784 1.00 76.25 808 HIS A CA 1
ATOM 6298 C C . HIS A 1 808 ? -23.129 23.118 20.037 1.00 76.25 808 HIS A C 1
ATOM 6300 O O . HIS A 1 808 ? -22.836 22.884 18.868 1.00 76.25 808 HIS A O 1
ATOM 6306 N N . ALA A 1 809 ? -22.563 24.109 20.735 1.00 74.50 809 ALA A N 1
ATOM 6307 C CA . ALA A 1 809 ? -21.692 25.136 20.157 1.00 74.50 809 ALA A CA 1
ATOM 6308 C C . ALA A 1 809 ? -20.437 24.580 19.450 1.00 74.50 809 ALA A C 1
ATOM 6310 O O . ALA A 1 809 ? -19.933 25.180 18.500 1.00 74.50 809 ALA A O 1
ATOM 6311 N N . GLU A 1 810 ? -19.917 23.425 19.883 1.00 71.88 810 GLU A N 1
ATOM 6312 C CA . GLU A 1 810 ? -18.800 22.750 19.207 1.00 71.88 810 GLU A CA 1
ATOM 6313 C C . GLU A 1 810 ? -19.251 21.929 17.980 1.00 71.88 810 GLU A C 1
ATOM 6315 O O . GLU A 1 810 ? -18.483 21.772 17.029 1.00 71.88 810 GLU A O 1
ATOM 6320 N N . ASN A 1 811 ? -20.502 21.448 17.955 1.00 70.12 811 ASN A N 1
ATOM 6321 C CA . ASN A 1 811 ? -21.091 20.767 16.796 1.00 70.12 811 ASN A CA 1
ATOM 6322 C C . ASN A 1 811 ? -21.742 21.725 15.786 1.00 70.12 811 ASN A C 1
ATOM 6324 O O . ASN A 1 811 ? -21.896 21.335 14.631 1.00 70.12 811 ASN A O 1
ATOM 6328 N N . ASP A 1 812 ? -22.024 22.980 16.147 1.00 64.38 812 ASP A N 1
ATOM 6329 C CA . ASP A 1 812 ? -22.544 24.010 15.234 1.00 64.38 812 ASP A CA 1
ATOM 6330 C C . ASP A 1 812 ? -21.682 24.171 13.975 1.00 64.38 812 ASP A C 1
ATOM 6332 O O . ASP A 1 812 ? -22.206 24.394 12.889 1.00 64.38 812 ASP A O 1
ATOM 6336 N N . ALA A 1 813 ? -20.361 23.979 14.065 1.00 56.75 813 ALA A N 1
ATOM 6337 C CA . ALA A 1 813 ? -19.492 23.986 12.887 1.00 56.75 813 ALA A CA 1
ATOM 6338 C C . ALA A 1 813 ? -19.888 22.919 11.842 1.00 56.75 813 ALA A C 1
ATOM 6340 O O . ALA A 1 813 ? -19.737 23.156 10.647 1.00 56.75 813 ALA A O 1
ATOM 6341 N N . VAL A 1 814 ? -20.405 21.767 12.280 1.00 60.44 814 VAL A N 1
ATOM 6342 C CA . VAL A 1 814 ? -20.930 20.688 11.425 1.00 60.44 814 VAL A CA 1
ATOM 6343 C C . VAL A 1 814 ? -22.408 20.911 11.100 1.00 60.44 814 VAL A C 1
ATOM 6345 O O . VAL A 1 814 ? -22.816 20.703 9.960 1.00 60.44 814 VAL A O 1
ATOM 6348 N N . GLU A 1 815 ? -23.209 21.355 12.069 1.00 61.66 815 GLU A N 1
ATOM 6349 C CA . GLU A 1 815 ? -24.663 21.480 11.920 1.00 61.66 815 GLU A CA 1
ATOM 6350 C C . GLU A 1 815 ? -25.107 22.768 11.196 1.00 61.66 815 GLU A C 1
ATOM 6352 O O . GLU A 1 815 ? -26.203 22.803 10.644 1.00 61.66 815 GLU A O 1
ATOM 6357 N N . ILE A 1 816 ? -24.277 23.811 11.085 1.00 64.50 816 ILE A N 1
ATOM 6358 C CA . ILE A 1 816 ? -24.593 25.012 10.281 1.00 64.50 816 ILE A CA 1
ATOM 6359 C C . ILE A 1 816 ? -24.615 24.706 8.772 1.00 64.50 816 ILE A C 1
ATOM 6361 O O . ILE A 1 816 ? -25.313 25.392 8.028 1.00 64.50 816 ILE A O 1
ATOM 6365 N N . ASN A 1 817 ? -23.904 23.678 8.298 1.00 71.44 817 ASN A N 1
ATOM 6366 C CA . ASN A 1 817 ? -23.869 23.327 6.877 1.00 71.44 817 ASN A CA 1
ATOM 6367 C C . ASN A 1 817 ? -25.008 22.354 6.502 1.00 71.44 817 ASN A C 1
ATOM 6369 O O . ASN A 1 817 ? -25.075 21.228 6.997 1.00 71.44 817 ASN A O 1
ATOM 6373 N N . ASP A 1 818 ? -25.889 22.764 5.586 1.00 72.81 818 ASP A N 1
ATOM 6374 C CA . ASP A 1 818 ? -27.075 21.970 5.239 1.00 72.81 818 ASP A CA 1
ATOM 6375 C C . ASP A 1 818 ? -26.769 20.704 4.414 1.00 72.81 818 ASP A C 1
ATOM 6377 O O . ASP A 1 818 ? -27.492 19.714 4.541 1.00 72.81 818 ASP A O 1
ATOM 6381 N N . LEU A 1 819 ? -25.662 20.656 3.658 1.00 72.69 819 LEU A N 1
ATOM 6382 C CA . LEU A 1 819 ? -25.191 19.409 3.030 1.00 72.69 819 LEU A CA 1
ATOM 6383 C C . LEU A 1 819 ? -24.669 18.425 4.090 1.00 72.69 819 LEU A C 1
ATOM 6385 O O . LEU A 1 819 ? -24.972 17.236 4.030 1.00 72.69 819 LEU A O 1
ATOM 6389 N N . ALA A 1 820 ? -23.948 18.909 5.105 1.00 74.31 820 ALA A N 1
ATOM 6390 C CA . ALA A 1 820 ? -23.487 18.087 6.225 1.00 74.31 820 ALA A CA 1
ATOM 6391 C C . ALA A 1 820 ? -24.659 17.519 7.051 1.00 74.31 820 ALA A C 1
ATOM 6393 O O . ALA A 1 820 ? -24.666 16.324 7.365 1.00 74.31 820 ALA A O 1
ATOM 6394 N N . LYS A 1 821 ? -25.687 18.340 7.325 1.00 75.56 821 LYS A N 1
ATOM 6395 C CA . LYS A 1 821 ? -26.975 17.899 7.898 1.00 75.56 821 LYS A CA 1
ATOM 6396 C C . LYS A 1 821 ? -27.681 16.855 7.029 1.00 75.56 821 LYS A C 1
ATOM 6398 O O . LYS A 1 821 ? -28.208 15.895 7.583 1.00 75.56 821 LYS A O 1
ATOM 6403 N N . LYS A 1 822 ? -27.723 17.034 5.700 1.00 76.56 822 LYS A N 1
ATOM 6404 C CA . LYS A 1 822 ? -28.392 16.094 4.780 1.00 76.56 822 LYS A CA 1
ATOM 6405 C C . LYS A 1 822 ? -27.677 14.740 4.744 1.00 76.56 822 LYS A C 1
ATOM 6407 O O . LYS A 1 822 ? -28.327 13.703 4.856 1.00 76.56 822 LYS A O 1
ATOM 6412 N N . LEU A 1 823 ? -26.345 14.758 4.674 1.00 77.69 823 LEU A N 1
ATOM 6413 C CA . LEU A 1 823 ? -25.504 13.560 4.673 1.00 77.69 823 LEU A CA 1
ATOM 6414 C C . LEU A 1 823 ? -25.575 12.778 5.997 1.00 77.69 823 LEU A C 1
ATOM 6416 O O . LEU A 1 823 ? -25.571 11.547 5.962 1.00 77.69 823 LEU A O 1
ATOM 6420 N N . LYS A 1 824 ? -25.560 13.488 7.144 1.00 78.81 824 LYS A N 1
ATOM 6421 C CA . LYS A 1 824 ? -25.494 12.993 8.544 1.00 78.81 824 LYS A CA 1
ATOM 6422 C C . LYS A 1 824 ? -24.880 11.588 8.689 1.00 78.81 824 LYS A C 1
ATOM 6424 O O . LYS A 1 824 ? -25.471 10.659 9.234 1.00 78.81 824 LYS A O 1
ATOM 6429 N N . TRP A 1 825 ? -23.668 11.426 8.157 1.00 82.69 825 TRP A N 1
ATOM 6430 C CA . TRP A 1 825 ? -23.034 10.113 7.992 1.00 82.69 825 TRP A CA 1
ATOM 6431 C C . TRP A 1 825 ? -22.408 9.569 9.291 1.00 82.69 825 TRP A C 1
ATOM 6433 O O . TRP A 1 825 ? -22.323 8.356 9.505 1.00 82.69 825 TRP A O 1
ATOM 6443 N N . PHE A 1 826 ? -22.001 10.466 10.191 1.00 87.19 826 PHE A N 1
ATOM 6444 C CA . PHE A 1 826 ? -21.360 10.147 11.467 1.00 87.19 826 PHE A CA 1
ATOM 6445 C C . PHE A 1 826 ? -22.198 10.644 12.654 1.00 87.19 826 PHE A C 1
ATOM 6447 O O . PHE A 1 826 ? -22.921 11.627 12.523 1.00 87.19 826 PHE A O 1
ATOM 6454 N N . ALA A 1 827 ? -22.090 9.980 13.808 1.00 86.94 827 ALA A N 1
ATOM 6455 C CA . ALA A 1 827 ? -22.730 10.433 15.048 1.00 86.94 827 ALA A CA 1
ATOM 6456 C C . ALA A 1 827 ? -21.898 11.514 15.754 1.00 86.94 827 ALA A C 1
ATOM 6458 O O . ALA A 1 827 ? -20.684 11.349 15.918 1.00 86.94 827 ALA A O 1
ATOM 6459 N N . SER A 1 828 ? -22.551 12.585 16.210 1.00 84.94 828 SER A N 1
ATOM 6460 C CA . SER A 1 828 ? -21.902 13.666 16.958 1.00 84.94 828 SER A CA 1
ATOM 6461 C C . SER A 1 828 ? -21.821 13.378 18.471 1.00 84.94 828 SER A C 1
ATOM 6463 O O . SER A 1 828 ? -22.577 12.553 19.000 1.00 84.94 828 SER A O 1
ATOM 6465 N N . PRO A 1 829 ? -20.937 14.070 19.220 1.00 86.12 829 PRO A N 1
ATOM 6466 C CA . PRO A 1 829 ? -21.004 14.130 20.682 1.00 86.12 829 PRO A CA 1
ATOM 6467 C C . PRO A 1 829 ? -22.394 14.520 21.212 1.00 86.12 829 PRO A C 1
ATOM 6469 O O . PRO A 1 829 ? -22.838 13.966 22.219 1.00 86.12 829 PRO A O 1
ATOM 6472 N N . LEU A 1 830 ? -23.091 15.425 20.511 1.00 82.62 830 LEU A N 1
ATOM 6473 C CA . LEU A 1 830 ? -24.426 15.908 20.863 1.00 82.62 830 LEU A CA 1
ATOM 6474 C C . LEU A 1 830 ? -25.506 14.825 20.681 1.00 82.62 830 LEU A C 1
ATOM 6476 O O . LEU A 1 830 ? -26.288 14.607 21.607 1.00 82.62 830 LEU A O 1
ATOM 6480 N N . ASP A 1 831 ? -25.505 14.094 19.555 1.00 82.00 831 ASP A N 1
ATOM 6481 C CA . ASP A 1 831 ? -26.427 12.968 19.296 1.00 82.00 831 ASP A CA 1
ATOM 6482 C C . ASP A 1 831 ? -26.407 11.966 20.466 1.00 82.00 831 ASP A C 1
ATOM 6484 O O . ASP A 1 831 ? -27.449 11.530 20.964 1.00 82.00 831 ASP A O 1
ATOM 6488 N N . VAL A 1 832 ? -25.200 11.624 20.935 1.00 81.12 832 VAL A N 1
ATOM 6489 C CA . VAL A 1 832 ? -24.987 10.665 22.028 1.00 81.12 832 VAL A CA 1
ATOM 6490 C C . VAL A 1 832 ? -25.378 11.249 23.390 1.00 81.12 832 VAL A C 1
ATOM 6492 O O . VAL A 1 832 ? -26.048 10.569 24.174 1.00 81.12 832 VAL A O 1
ATOM 6495 N N . ALA A 1 833 ? -25.011 12.502 23.678 1.00 76.69 833 ALA A N 1
ATOM 6496 C CA . ALA A 1 833 ? -25.355 13.168 24.936 1.00 76.69 833 ALA A CA 1
ATOM 6497 C C . ALA A 1 833 ? -26.876 13.332 25.121 1.00 76.69 833 ALA A C 1
ATOM 6499 O O . ALA A 1 833 ? -27.394 13.050 26.204 1.00 76.69 833 ALA A O 1
ATOM 6500 N N . LEU A 1 834 ? -27.612 13.682 24.059 1.00 74.50 834 LEU A N 1
ATOM 6501 C CA . LEU A 1 834 ? -29.078 13.794 24.081 1.00 74.50 834 LEU A CA 1
ATOM 6502 C C . LEU A 1 834 ? -29.758 12.491 24.529 1.00 74.50 834 LEU A C 1
ATOM 6504 O O . LEU A 1 834 ? -30.696 12.520 25.331 1.00 74.50 834 LEU A O 1
ATOM 6508 N N . VAL A 1 835 ? -29.275 11.337 24.058 1.00 70.44 835 VAL A N 1
ATOM 6509 C CA . VAL A 1 835 ? -29.797 10.025 24.474 1.00 70.44 835 VAL A CA 1
ATOM 6510 C C . VAL A 1 835 ? -29.418 9.696 25.917 1.00 70.44 835 VAL A C 1
ATOM 6512 O O . VAL A 1 835 ? -30.282 9.244 26.668 1.00 70.44 835 VAL A O 1
ATOM 6515 N N . TYR A 1 836 ? -28.183 9.975 26.347 1.00 68.25 836 TYR A N 1
ATOM 6516 C CA . TYR A 1 836 ? -27.789 9.814 27.752 1.00 68.25 836 TYR A CA 1
ATOM 6517 C C . TYR A 1 836 ? -28.694 10.610 28.699 1.00 68.25 836 TYR A C 1
ATOM 6519 O O . TYR A 1 836 ? -29.210 10.056 29.674 1.00 68.25 836 TYR A O 1
ATOM 6527 N N . VAL A 1 837 ? -28.941 11.887 28.390 1.00 64.31 837 VAL A N 1
ATOM 6528 C CA . VAL A 1 837 ? -29.857 12.738 29.160 1.00 64.31 837 VAL A CA 1
ATOM 6529 C C . VAL A 1 837 ? -31.269 12.149 29.136 1.00 64.31 837 VAL A C 1
ATOM 6531 O O . VAL A 1 837 ? -31.877 12.002 30.195 1.00 64.31 837 VAL A O 1
ATOM 6534 N N . LYS A 1 838 ? -31.785 11.725 27.976 1.00 63.28 838 LYS A N 1
ATOM 6535 C CA . LYS A 1 838 ? -33.134 11.137 27.842 1.00 63.28 838 LYS A CA 1
ATOM 6536 C C . LYS A 1 838 ? -33.319 9.808 28.594 1.00 63.28 838 LYS A C 1
ATOM 6538 O O . LYS A 1 838 ? -34.431 9.524 29.039 1.00 63.28 838 LYS A O 1
ATOM 6543 N N . GLU A 1 839 ? -32.262 9.018 28.786 1.00 58.16 839 GLU A N 1
ATOM 6544 C CA . GLU A 1 839 ? -32.311 7.789 29.592 1.00 58.16 839 GLU A CA 1
ATOM 6545 C C . GLU A 1 839 ? -32.119 8.045 31.099 1.00 58.16 839 GLU A C 1
ATOM 6547 O O . GLU A 1 839 ? -32.804 7.415 31.905 1.00 58.16 839 GLU A O 1
ATOM 6552 N N . PHE A 1 840 ? -31.254 8.985 31.508 1.00 49.53 840 PHE A N 1
ATOM 6553 C CA . PHE A 1 840 ? -31.013 9.291 32.931 1.00 49.53 840 PHE A CA 1
ATOM 6554 C C . PHE A 1 840 ? -32.011 10.287 33.555 1.00 49.53 840 PHE A C 1
ATOM 6556 O O . PHE A 1 840 ? -32.163 10.325 34.783 1.00 49.53 840 PHE A O 1
ATOM 6563 N N . THR A 1 841 ? -32.701 11.111 32.760 1.00 45.94 841 THR A N 1
ATOM 6564 C CA . THR A 1 841 ? -33.692 12.076 33.282 1.00 45.94 841 THR A CA 1
ATOM 6565 C C . THR A 1 841 ? -35.020 11.433 33.659 1.00 45.94 841 THR A C 1
ATOM 6567 O O . THR A 1 841 ? -35.635 11.897 34.621 1.00 45.94 841 THR A O 1
ATOM 6570 N N . LYS A 1 842 ? -35.416 10.341 32.987 1.00 48.22 842 LYS A N 1
ATOM 6571 C CA . LYS A 1 842 ? -36.615 9.550 33.313 1.00 48.22 842 LYS A CA 1
ATOM 6572 C C . LYS A 1 842 ? -36.686 9.260 34.823 1.00 48.22 842 LYS A C 1
ATOM 6574 O O . LYS A 1 842 ? -35.677 8.847 35.406 1.00 48.22 842 LYS A O 1
ATOM 6579 N N . PRO A 1 843 ? -37.844 9.462 35.478 1.00 40.06 843 PRO A N 1
ATOM 6580 C CA . PRO A 1 843 ? -37.993 9.136 36.888 1.00 40.06 843 PRO A CA 1
ATOM 6581 C C . PRO A 1 843 ? -37.843 7.627 37.076 1.00 40.06 843 PRO A C 1
ATOM 6583 O O . PRO A 1 843 ? -38.515 6.823 36.428 1.00 40.06 843 PRO A O 1
ATOM 6586 N N . SER A 1 844 ? -36.939 7.240 37.969 1.00 41.66 844 SER A N 1
ATOM 6587 C CA . SER A 1 844 ? -36.721 5.845 38.320 1.00 41.66 844 SER A CA 1
ATOM 6588 C C . SER A 1 844 ? -37.906 5.310 39.120 1.00 41.66 844 SER A C 1
ATOM 6590 O O . SER A 1 844 ? -38.052 5.639 40.298 1.00 41.66 844 SER A O 1
ATOM 6592 N N . ASN A 1 845 ? -38.680 4.403 38.521 1.00 31.20 845 ASN A N 1
ATOM 6593 C CA . ASN A 1 845 ? -39.250 3.318 39.317 1.00 31.20 845 ASN A CA 1
ATOM 6594 C C . ASN A 1 845 ? -38.084 2.446 39.857 1.00 31.20 845 ASN A C 1
ATOM 6596 O O . ASN A 1 845 ? -36.982 2.502 39.297 1.00 31.20 845 ASN A O 1
ATOM 6600 N N . PRO A 1 846 ? -38.261 1.724 40.978 1.00 33.06 846 PRO A N 1
ATOM 6601 C CA . PRO A 1 846 ? -37.152 1.298 41.835 1.00 33.06 846 PRO A CA 1
ATOM 6602 C C . PRO A 1 846 ? -36.205 0.267 41.204 1.00 33.06 846 PRO A C 1
ATOM 6604 O O . PRO A 1 846 ? -36.507 -0.355 40.186 1.00 33.06 846 PRO A O 1
ATOM 6607 N N . SER A 1 847 ? -35.040 0.093 41.844 1.00 25.58 847 SER A N 1
ATOM 6608 C CA . SER A 1 847 ? -33.971 -0.817 41.408 1.00 25.58 847 SER A CA 1
ATOM 6609 C C . SER A 1 847 ? -34.502 -2.209 41.041 1.00 25.58 847 SER A C 1
ATOM 6611 O O . SER A 1 847 ? -35.103 -2.868 41.893 1.00 25.58 847 SER A O 1
ATOM 6613 N N . PRO A 1 848 ? -34.245 -2.711 39.818 1.00 24.64 848 PRO A N 1
ATOM 6614 C CA . PRO A 1 848 ? -34.401 -4.125 39.539 1.00 24.64 848 PRO A CA 1
ATOM 6615 C C . PRO A 1 848 ? -33.282 -4.888 40.262 1.00 24.64 848 PRO A C 1
ATOM 6617 O O . PRO A 1 848 ? -32.115 -4.813 39.867 1.00 24.64 848 PRO A O 1
ATOM 6620 N N . PHE A 1 849 ? -33.699 -5.650 41.276 1.00 21.08 849 PHE A N 1
ATOM 6621 C CA . PHE A 1 849 ? -32.907 -6.442 42.229 1.00 21.08 849 PHE A CA 1
ATOM 6622 C C . PHE A 1 849 ? -32.277 -5.651 43.404 1.00 21.08 849 PHE A C 1
ATOM 6624 O O . PHE A 1 849 ? -32.054 -4.440 43.263 1.00 21.08 849 PHE A O 1
ATOM 6631 N N . PRO A 1 850 ? -32.125 -6.314 44.578 1.00 26.44 850 PRO A N 1
ATOM 6632 C CA . PRO A 1 850 ? -32.025 -5.663 45.890 1.00 26.44 850 PRO A CA 1
ATOM 6633 C C . PRO A 1 850 ? -30.592 -5.339 46.340 1.00 26.44 850 PRO A C 1
ATOM 6635 O O . PRO A 1 850 ? -29.644 -5.966 45.816 1.00 26.44 850 PRO A O 1
#

Radius of gyration: 35.48 Å; Cα contacts (8 Å, |Δi|>4): 1191; chains: 1; bounding box: 116×84×130 Å